Protein AF-0000000082833032 (afdb_homodimer)

pLDDT: mean 86.83, std 13.59, range [31.73, 98.38]

Radius of gyration: 41.13 Å; Cα contacts (8 Å, |Δi|>4): 1505; chains: 2; bounding box: 69×145×92 Å

InterPro domains:
  IPR003423 Outer membrane efflux protein [PF02321] (75-255)
  IPR003423 Outer membrane efflux protein [PF02321] (287-471)
  IPR010131 Multidrug resistance outer membrane protein MdtP/Nodulation protein T-like [PTHR30203] (16-472)
  IPR010131 Multidrug resistance outer membrane protein MdtP/Nodulation protein T-like [TIGR01845] (20-472)

Organism: NCBI:txid1287738

Foldseek 3Di:
DPPPPPPPDPVVVVVVVVVVVVVLVVQEADFDADDFDDDDDDFAFDLDDPQADLDDPVCLQPVVCLLVDVVLVVLLVLLLVAAVVLVVLVVVLVVLVVVLVVLLCLQDKDKDKDKDWDWDQDDCVPPPDHSDTFIKIKTWMKIKHWHCRNCLSVLLSQLSVLLSLLSVLVSLLVQLVLSLVLLLLLLQLLLLVVLLVLLVVLLVVLVVLLVLQVVCCVVVLHDPVSNVVSVVVSVVSVVVNVVSVVSNLVSQQVSQNSSNHGSCPCVVVSVDHDHRGDDDPHDNDDTLVVLCVQASNLVSLSSNLSSLSSVLSNLVSLQDKIKMKMKMWIFMDSDPVCRPPPVRTDIDIDIDIDHDPDDPCPSVVSSVVSVVVSVVSVVVSVVVSVVLSVLLNVLSVQLVVLVVVLVVLVVQLVVLVVQLVVLVVCSSVSNDHSVSNVVSSVSNSVSVSVNSVSVSSNSSSSSSNSSSSNGND/DPPPPPPPDPVVVVVVVVVVVVVLVVQEADFDADDFDDDDDDFAFDLDDPQADLDDPVCLQPVVCLLVDVVLVVLLVLLLVAAVVLVVLVVVLVVLVVVLVVLLCLQDKDKDWDKDWDWDQDDCVPPPDHSDIFIKIWTWMKIKHWHCSNCLSVLLSQLSVLLSLLSVLVSLLVSLVLSLVLLLLLLQLLLLVVLLVLLVVLLVVLVVLLVLQVVCVVVVLHDPVSNVVSVVVSVVSVVVNVVSVVSNLVSQQVSQNSSNHGSCPCVVVSVDHDHRGDDDPHDNDDTLVVLCVQASNLVSLSSNLSSLSSVLSSLVSLQDKIKMKMKMWAFMDSDPVCRPPPVRTDIDIDIDIDHDPDDPCVSVVSSVVSVVVSVVSVVVSVVVSVVLSVLQSVLSVQLVVLVVVLVVLVVQLVVLVVQLVVLSVCSSVSNDHCVSNVVSSVSNSVSVSVNSVSSSSNSSSSSSNSSSSNGND

Sequence (946 aa):
MHAPVPRTPPHLRQAMLASLLAALTGCTAVGPDYHPPVLDVPAHWIEADAAMSDGDHDGLRSWWRAFQDPLLDRLVDQALTHNQDLDIALARLRQARAERVQIASAAMPEISVGAAGEAVRGSKALGAQPGGQARTWRLGFDASWELDLFGGTRRAVEAADAGIQALAEDHRALQVSLVAELASDYAGLRAAQLRLAIAQDNIRTLAEAERLAEWAHRSGLGTLADVTQARAEREAAEALPPLLDADIARFSHAIGVLTGGFPGDWHADLATPAPVLRMPKDLPLSLPSDLIRQRPDLRADERRLAAATAQIGVAEAARFPSFRIPLGFGTTASVIHDLFSGASLAWSAAMQGSQSLFDAGRAKAGVTAAQANADAVRRVYERDVRAALRDVEDALTAWTSERQRQAALQKAAADSQQALQQATRLYARGLSAYLPVLLAQRSLNQARESLALSQLAQLQAGIALYKALGAGGMHAPVPRTPPHLRQAMLASLLAALTGCTAVGPDYHPPVLDVPAHWIEADAAMSDGDHDGLRSWWRAFQDPLLDRLVDQALTHNQDLDIALARLRQARAERVQIASAAMPEISVGAAGEAVRGSKALGAQPGGQARTWRLGFDASWELDLFGGTRRAVEAADAGIQALAEDHRALQVSLVAELASDYAGLRAAQLRLAIAQDNIRTLAEAERLAEWAHRSGLGTLADVTQARAEREAAEALPPLLDADIARFSHAIGVLTGGFPGDWHADLATPAPVLRMPKDLPLSLPSDLIRQRPDLRADERRLAAATAQIGVAEAARFPSFRIPLGFGTTASVIHDLFSGASLAWSAAMQGSQSLFDAGRAKAGVTAAQANADAVRRVYERDVRAALRDVEDALTAWTSERQRQAALQKAAADSQQALQQATRLYARGLSAYLPVLLAQRSLNQARESLALSQLAQLQAGIALYKALGAGG

Structure (mmCIF, N/CA/C/O backbone):
data_AF-0000000082833032-model_v1
#
loop_
_entity.id
_entity.type
_entity.pdbx_description
1 polymer 'Toluene efflux pump outer membrane protein TtgI'
#
loop_
_atom_site.group_PDB
_atom_site.id
_atom_site.type_symbol
_atom_site.label_atom_id
_atom_site.label_alt_id
_atom_site.label_comp_id
_atom_site.label_asym_id
_atom_site.label_entity_id
_atom_site.label_seq_id
_atom_site.pdbx_PDB_ins_code
_atom_site.Cartn_x
_atom_site.Cartn_y
_atom_site.Cartn_z
_atom_site.occupancy
_atom_site.B_iso_or_equiv
_atom_site.auth_seq_id
_atom_site.auth_comp_id
_atom_site.auth_asym_id
_atom_site.auth_atom_id
_atom_site.pdbx_PDB_model_num
ATOM 1 N N . MET A 1 1 ? 28.219 78.375 36.281 1 32.16 1 MET A N 1
ATOM 2 C CA . MET A 1 1 ? 28.672 78.375 34.906 1 32.16 1 MET A CA 1
ATOM 3 C C . MET A 1 1 ? 28.422 77 34.25 1 32.16 1 MET A C 1
ATOM 5 O O . MET A 1 1 ? 29.031 76 34.656 1 32.16 1 MET A O 1
ATOM 9 N N . HIS A 1 2 ? 27.125 76.688 34 1 38.41 2 HIS A N 1
ATOM 10 C CA . HIS A 1 2 ? 26.516 75.5 33.5 1 38.41 2 HIS A CA 1
ATOM 11 C C . HIS A 1 2 ? 27.016 75.125 32.094 1 38.41 2 HIS A C 1
ATOM 13 O O . HIS A 1 2 ? 26.953 75.938 31.188 1 38.41 2 HIS A O 1
ATOM 19 N N . ALA A 1 3 ? 28.094 74.312 32.031 1 52.25 3 ALA A N 1
ATOM 20 C CA . ALA A 1 3 ? 28.734 73.875 30.797 1 52.25 3 ALA A CA 1
ATOM 21 C C . ALA A 1 3 ? 27.703 73.312 29.828 1 52.25 3 ALA A C 1
ATOM 23 O O . ALA A 1 3 ? 26.906 72.438 30.203 1 52.25 3 ALA A O 1
ATOM 24 N N . PRO A 1 4 ? 27.375 74.062 28.734 1 44.88 4 PRO A N 1
ATOM 25 C CA . PRO A 1 4 ? 26.391 73.625 27.734 1 44.88 4 PRO A CA 1
ATOM 26 C C . PRO A 1 4 ? 26.75 72.312 27.109 1 44.88 4 PRO A C 1
ATOM 28 O O . PRO A 1 4 ? 27.938 72 26.953 1 44.88 4 PRO A O 1
ATOM 31 N N . VAL A 1 5 ? 26.047 71.188 27.469 1 52.91 5 VAL A N 1
ATOM 32 C CA . VAL A 1 5 ? 26.188 69.875 26.844 1 52.91 5 VAL A CA 1
ATOM 33 C C . VAL A 1 5 ? 26.219 70 25.328 1 52.91 5 VAL A C 1
ATOM 35 O O . VAL A 1 5 ? 25.344 70.688 24.734 1 52.91 5 VAL A O 1
ATOM 38 N N . PRO A 1 6 ? 27.422 69.938 24.688 1 47.84 6 PRO A N 1
ATOM 39 C CA . PRO A 1 6 ? 27.547 70.125 23.234 1 47.84 6 PRO A CA 1
ATOM 40 C C . PRO A 1 6 ? 26.516 69.312 22.453 1 47.84 6 PRO A C 1
ATOM 42 O O . PRO A 1 6 ? 26.156 68.188 22.828 1 47.84 6 PRO A O 1
ATOM 45 N N . ARG A 1 7 ? 25.438 70 21.797 1 53.81 7 ARG A N 1
ATOM 46 C CA . ARG A 1 7 ? 24.438 69.438 20.859 1 53.81 7 ARG A CA 1
ATOM 47 C C . ARG A 1 7 ? 25.125 68.688 19.734 1 53.81 7 ARG A C 1
ATOM 49 O O . ARG A 1 7 ? 25.938 69.25 19 1 53.81 7 ARG A O 1
ATOM 56 N N . THR A 1 8 ? 25.5 67.5 19.984 1 59.16 8 THR A N 1
ATOM 57 C CA . THR A 1 8 ? 25.969 66.75 18.828 1 59.16 8 THR A CA 1
ATOM 58 C C . THR A 1 8 ? 25.172 67.125 17.578 1 59.16 8 THR A C 1
ATOM 60 O O . THR A 1 8 ? 23.938 67.188 17.625 1 59.16 8 THR A O 1
ATOM 63 N N . PRO A 1 9 ? 25.734 67.688 16.578 1 59.19 9 PRO A N 1
ATOM 64 C CA . PRO A 1 9 ? 25.062 68.188 15.375 1 59.19 9 PRO A CA 1
ATOM 65 C C . PRO A 1 9 ? 24.125 67.188 14.758 1 59.19 9 PRO A C 1
ATOM 67 O O . PRO A 1 9 ? 24.344 66 14.891 1 59.19 9 PRO A O 1
ATOM 70 N N . PRO A 1 10 ? 22.875 67.562 14.445 1 63.97 10 PRO A N 1
ATOM 71 C CA . PRO A 1 10 ? 21.828 66.688 13.875 1 63.97 10 PRO A CA 1
ATOM 72 C C . PRO A 1 10 ? 22.359 65.812 12.766 1 63.97 10 PRO A C 1
ATOM 74 O O . PRO A 1 10 ? 21.859 64.688 12.594 1 63.97 10 PRO A O 1
ATOM 77 N N . HIS A 1 11 ? 23.406 66.25 12.102 1 66.38 11 HIS A N 1
ATOM 78 C CA . HIS A 1 11 ? 23.891 65.438 10.977 1 66.38 11 HIS A CA 1
ATOM 79 C C . HIS A 1 11 ? 24.609 64.188 11.453 1 66.38 11 HIS A C 1
ATOM 81 O O . HIS A 1 11 ? 24.562 63.156 10.781 1 66.38 11 HIS A O 1
ATOM 87 N N . LEU A 1 12 ? 25.266 64.312 12.57 1 61.09 12 LEU A N 1
ATOM 88 C CA . LEU A 1 12 ? 25.984 63.125 13.086 1 61.09 12 LEU A CA 1
ATOM 89 C C . LEU A 1 12 ? 25 62.062 13.617 1 61.09 12 LEU A C 1
ATOM 91 O O . LEU A 1 12 ? 25.219 60.875 13.469 1 61.09 12 LEU A O 1
ATOM 95 N N . ARG A 1 13 ? 23.828 62.5 14.211 1 62.03 13 ARG A N 1
ATOM 96 C CA . ARG A 1 13 ? 22.797 61.594 14.68 1 62.03 13 ARG A CA 1
ATOM 97 C C . ARG A 1 13 ? 22.156 60.844 13.516 1 62.03 13 ARG A C 1
ATOM 99 O O . ARG A 1 13 ? 21.891 59.656 13.617 1 62.03 13 ARG A O 1
ATOM 106 N N . GLN A 1 14 ? 22.031 61.656 12.469 1 64.25 14 GLN A N 1
ATOM 107 C CA . GLN A 1 14 ? 21.453 61 11.289 1 64.25 14 GLN A CA 1
ATOM 108 C C . GLN A 1 14 ? 22.438 60 10.672 1 64.25 14 GLN A C 1
ATOM 110 O O . GLN A 1 14 ? 22.047 58.938 10.219 1 64.25 14 GLN A O 1
ATOM 115 N N . ALA A 1 15 ? 23.719 60.375 10.711 1 65.38 15 ALA A N 1
ATOM 116 C CA . ALA A 1 15 ? 24.766 59.531 10.164 1 65.38 15 ALA A CA 1
ATOM 117 C C . ALA A 1 15 ? 24.938 58.281 11.016 1 65.38 15 ALA A C 1
ATOM 119 O O . ALA A 1 15 ? 25.141 57.188 10.484 1 65.38 15 ALA A O 1
ATOM 120 N N . MET A 1 16 ? 24.812 58.375 12.312 1 59.56 16 MET A N 1
ATOM 121 C CA . MET A 1 16 ? 24.922 57.188 13.188 1 59.56 16 MET A CA 1
ATOM 122 C C . MET A 1 16 ? 23.734 56.25 13.008 1 59.56 16 MET A C 1
ATOM 124 O O . MET A 1 16 ? 23.891 55.031 13.016 1 59.56 16 MET A O 1
ATOM 128 N N . LEU A 1 17 ? 22.562 56.875 12.859 1 59.41 17 LEU A N 1
ATOM 129 C CA . LEU A 1 17 ? 21.391 56.031 12.578 1 59.41 17 LEU A CA 1
ATOM 130 C C . LEU A 1 17 ? 21.531 55.344 11.242 1 59.41 17 LEU A C 1
ATOM 132 O O . LEU A 1 17 ? 21.188 54.156 11.125 1 59.41 17 LEU A O 1
ATOM 136 N N . ALA A 1 18 ? 22.016 56.062 10.234 1 59.69 18 ALA A N 1
ATOM 137 C CA . ALA A 1 18 ? 22.234 55.469 8.914 1 59.69 18 ALA A CA 1
ATOM 138 C C . ALA A 1 18 ? 23.312 54.375 8.969 1 59.69 18 ALA A C 1
ATOM 140 O O . ALA A 1 18 ? 23.188 53.344 8.305 1 59.69 18 ALA A O 1
ATOM 141 N N . SER A 1 19 ? 24.391 54.625 9.703 1 59.09 19 SER A N 1
ATOM 142 C CA . SER A 1 19 ? 25.438 53.625 9.844 1 59.09 19 SER A CA 1
ATOM 143 C C . SER A 1 19 ? 24.922 52.375 10.562 1 59.09 19 SER A C 1
ATOM 145 O O . SER A 1 19 ? 25.328 51.25 10.242 1 59.09 19 SER A O 1
ATOM 147 N N . LEU A 1 20 ? 24.094 52.562 11.547 1 54.75 20 LEU A N 1
ATOM 148 C CA . LEU A 1 20 ? 23.5 51.406 12.25 1 54.75 20 LEU A CA 1
ATOM 149 C C . LEU A 1 20 ? 22.609 50.594 11.312 1 54.75 20 LEU A C 1
ATOM 151 O O . LEU A 1 20 ? 22.609 49.375 11.352 1 54.75 20 LEU A O 1
ATOM 155 N N . LEU A 1 21 ? 21.922 51.375 10.508 1 55.09 21 LEU A N 1
ATOM 156 C CA . LEU A 1 21 ? 21.062 50.688 9.547 1 55.09 21 LEU A CA 1
ATOM 157 C C . LEU A 1 21 ? 21.891 49.938 8.5 1 55.09 21 LEU A C 1
ATOM 159 O O . LEU A 1 21 ? 21.516 48.875 8.047 1 55.09 21 LEU A O 1
ATOM 163 N N . ALA A 1 22 ? 22.969 50.562 8.031 1 55.31 22 ALA A N 1
ATOM 164 C CA . ALA A 1 22 ? 23.828 49.938 7.043 1 55.31 22 ALA A CA 1
ATOM 165 C C . ALA A 1 22 ? 24.5 48.688 7.621 1 55.31 22 ALA A C 1
ATOM 167 O O . ALA A 1 22 ? 24.766 47.719 6.902 1 55.31 22 ALA A O 1
ATOM 168 N N . ALA A 1 23 ? 24.922 48.75 8.82 1 53.44 23 ALA A N 1
ATOM 169 C CA . ALA A 1 23 ? 25.531 47.594 9.461 1 53.44 23 ALA A CA 1
ATOM 170 C C . ALA A 1 23 ? 24.547 46.438 9.523 1 53.44 23 ALA A C 1
ATOM 172 O O . ALA A 1 23 ? 24.953 45.25 9.602 1 53.44 23 ALA A O 1
ATOM 173 N N . LEU A 1 24 ? 23.328 46.812 9.477 1 50.84 24 LEU A N 1
ATOM 174 C CA . LEU A 1 24 ? 22.297 45.781 9.539 1 50.84 24 LEU A CA 1
ATOM 175 C C . LEU A 1 24 ? 22.219 45 8.219 1 50.84 24 LEU A C 1
ATOM 177 O O . LEU A 1 24 ? 21.641 43.906 8.164 1 50.84 24 LEU A O 1
ATOM 181 N N . THR A 1 25 ? 22.547 45.719 7.172 1 50.12 25 THR A N 1
ATOM 182 C CA . THR A 1 25 ? 22.406 45.062 5.879 1 50.12 25 THR A CA 1
ATOM 183 C C . THR A 1 25 ? 23.438 43.938 5.73 1 50.12 25 THR A C 1
ATOM 185 O O . THR A 1 25 ? 23.312 43.094 4.848 1 50.12 25 THR A O 1
ATOM 188 N N . GLY A 1 26 ? 24.547 44.094 6.422 1 52.06 26 GLY A N 1
ATOM 189 C CA . GLY A 1 26 ? 25.562 43.062 6.258 1 52.06 26 GLY A CA 1
ATOM 190 C C . GLY A 1 26 ? 25.234 41.781 6.992 1 52.06 26 GLY A C 1
ATOM 191 O O . GLY A 1 26 ? 26.141 41.062 7.434 1 52.06 26 GLY A O 1
ATOM 192 N N . CYS A 1 27 ? 24.047 41.562 7.461 1 58.38 27 CYS A N 1
ATOM 193 C CA . CYS A 1 27 ? 23.719 40.531 8.414 1 58.38 27 CYS A CA 1
ATOM 194 C C . CYS A 1 27 ? 23.703 39.156 7.742 1 58.38 27 CYS A C 1
ATOM 196 O O . CYS A 1 27 ? 22.844 38.875 6.891 1 58.38 27 CYS A O 1
ATOM 198 N N . THR A 1 28 ? 24.844 38.531 7.664 1 73.81 28 THR A N 1
ATOM 199 C CA . THR A 1 28 ? 25.016 37.156 7.211 1 73.81 28 THR A CA 1
ATOM 200 C C . THR A 1 28 ? 24.156 36.219 8.047 1 73.81 28 THR A C 1
ATOM 202 O O . THR A 1 28 ? 24.016 36.406 9.258 1 73.81 28 THR A O 1
ATOM 205 N N . ALA A 1 29 ? 23.312 35.375 7.336 1 84.06 29 ALA A N 1
ATOM 206 C CA . ALA A 1 29 ? 22.5 34.375 8.023 1 84.06 29 ALA A CA 1
ATOM 207 C C . ALA A 1 29 ? 23.375 33.344 8.742 1 84.06 29 ALA A C 1
ATOM 209 O O . ALA A 1 29 ? 24.344 32.844 8.164 1 84.06 29 ALA A O 1
ATOM 210 N N . VAL A 1 30 ? 23.156 33.062 9.953 1 87.31 30 VAL A N 1
ATOM 211 C CA . VAL A 1 30 ? 23.906 32.094 10.734 1 87.31 30 VAL A CA 1
ATOM 212 C C . VAL A 1 30 ? 23.562 30.672 10.273 1 87.31 30 VAL A C 1
ATOM 214 O O . VAL A 1 30 ? 22.609 30.484 9.508 1 87.31 30 VAL A O 1
ATOM 217 N N . GLY A 1 31 ? 24.422 29.719 10.719 1 88.12 31 GLY A N 1
ATOM 218 C CA . GLY A 1 31 ? 24.219 28.328 10.328 1 88.12 31 GLY A CA 1
ATOM 219 C C . GLY A 1 31 ? 25.016 27.938 9.086 1 88.12 31 GLY A C 1
ATOM 220 O O . GLY A 1 31 ? 25.547 28.797 8.391 1 88.12 31 GLY A O 1
ATOM 221 N N . PRO A 1 32 ? 25.047 26.719 8.805 1 91.25 32 PRO A N 1
ATOM 222 C CA . PRO A 1 32 ? 25.875 26.25 7.684 1 91.25 32 PRO A CA 1
ATOM 223 C C . PRO A 1 32 ? 25.188 26.422 6.336 1 91.25 32 PRO A C 1
ATOM 225 O O . PRO A 1 32 ? 23.969 26.266 6.234 1 91.25 32 PRO A O 1
ATOM 228 N N . ASP A 1 33 ? 25.969 26.812 5.316 1 91.81 33 ASP A N 1
ATOM 229 C CA . ASP A 1 33 ? 25.5 26.734 3.936 1 91.81 33 ASP A CA 1
ATOM 230 C C . ASP A 1 33 ? 25.547 25.281 3.428 1 91.81 33 ASP A C 1
ATOM 232 O O . ASP A 1 33 ? 26.469 24.547 3.74 1 91.81 33 ASP A O 1
ATOM 236 N N . TYR A 1 34 ? 24.609 24.922 2.703 1 93.56 34 TYR A N 1
ATOM 237 C CA . TYR A 1 34 ? 24.5 23.547 2.25 1 93.56 34 TYR A CA 1
ATOM 238 C C . TYR A 1 34 ? 25.453 23.281 1.09 1 93.56 34 TYR A C 1
ATOM 240 O O . TYR A 1 34 ? 25.562 24.094 0.167 1 93.56 34 TYR A O 1
ATOM 248 N N . HIS A 1 35 ? 26.141 22.141 1.107 1 92.31 35 HIS A N 1
ATOM 249 C CA . HIS A 1 35 ? 26.922 21.578 0.022 1 92.31 35 HIS A CA 1
ATOM 250 C C . HIS A 1 35 ? 26.562 20.125 -0.224 1 92.31 35 HIS A C 1
ATOM 252 O O . HIS A 1 35 ? 26.531 19.312 0.71 1 92.31 35 HIS A O 1
ATOM 258 N N . PRO A 1 36 ? 26.297 19.812 -1.468 1 90.69 36 PRO A N 1
ATOM 259 C CA . PRO A 1 36 ? 25.969 18.406 -1.744 1 90.69 36 PRO A CA 1
ATOM 260 C C . PRO A 1 36 ? 27.094 17.453 -1.364 1 90.69 36 PRO A C 1
ATOM 262 O O . PRO A 1 36 ? 28.266 17.75 -1.592 1 90.69 36 PRO A O 1
ATOM 265 N N . PRO A 1 37 ? 26.719 16.406 -0.765 1 89.5 37 PRO A N 1
ATOM 266 C CA . PRO A 1 37 ? 27.75 15.453 -0.376 1 89.5 37 PRO A CA 1
ATOM 267 C C . PRO A 1 37 ? 28.391 14.75 -1.573 1 89.5 37 PRO A C 1
ATOM 269 O O . PRO A 1 37 ? 27.719 14.484 -2.568 1 89.5 37 PRO A O 1
ATOM 272 N N . VAL A 1 38 ? 29.656 14.461 -1.418 1 85.94 38 VAL A N 1
ATOM 273 C CA . VAL A 1 38 ? 30.391 13.672 -2.406 1 85.94 38 VAL A CA 1
ATOM 274 C C . VAL A 1 38 ? 30.547 12.242 -1.898 1 85.94 38 VAL A C 1
ATOM 276 O O . VAL A 1 38 ? 31.109 12.023 -0.817 1 85.94 38 VAL A O 1
ATOM 279 N N . LEU A 1 39 ? 29.969 11.328 -2.654 1 88.56 39 LEU A N 1
ATOM 280 C CA . LEU A 1 39 ? 30.062 9.93 -2.254 1 88.56 39 LEU A CA 1
ATOM 281 C C . LEU A 1 39 ? 31.047 9.18 -3.143 1 88.56 39 LEU A C 1
ATOM 283 O O . LEU A 1 39 ? 31.109 9.422 -4.352 1 88.56 39 LEU A O 1
ATOM 287 N N . ASP A 1 40 ? 31.812 8.312 -2.578 1 87.38 40 ASP A N 1
ATOM 288 C CA . ASP A 1 40 ? 32.719 7.438 -3.309 1 87.38 40 ASP A CA 1
ATOM 289 C C . ASP A 1 40 ? 32 6.18 -3.795 1 87.38 40 ASP A C 1
ATOM 291 O O . ASP A 1 40 ? 31.875 5.211 -3.047 1 87.38 40 ASP A O 1
ATOM 295 N N . VAL A 1 41 ? 31.594 6.266 -5.016 1 88.88 41 VAL A N 1
ATOM 296 C CA . VAL A 1 41 ? 30.875 5.133 -5.594 1 88.88 41 VAL A CA 1
ATOM 297 C C . VAL A 1 41 ? 31.797 4.367 -6.539 1 88.88 41 VAL A C 1
ATOM 299 O O . VAL A 1 41 ? 32.781 4.914 -7.023 1 88.88 41 VAL A O 1
ATOM 302 N N . PRO A 1 42 ? 31.5 3.014 -6.777 1 87.94 42 PRO A N 1
ATOM 303 C CA . PRO A 1 42 ? 32.312 2.232 -7.703 1 87.94 42 PRO A CA 1
ATOM 304 C C . PRO A 1 42 ? 32.375 2.832 -9.109 1 87.94 42 PRO A C 1
ATOM 306 O O . PRO A 1 42 ? 31.391 3.438 -9.555 1 87.94 42 PRO A O 1
ATOM 309 N N . ALA A 1 43 ? 33.469 2.689 -9.82 1 83 43 ALA A N 1
ATOM 310 C CA . ALA A 1 43 ? 33.656 3.289 -11.133 1 83 43 ALA A CA 1
ATOM 311 C C . ALA A 1 43 ? 32.906 2.527 -12.211 1 83 43 ALA A C 1
ATOM 313 O O . ALA A 1 43 ? 32.531 3.1 -13.242 1 83 43 ALA A O 1
ATOM 314 N N . HIS A 1 44 ? 32.719 1.205 -11.992 1 83.62 44 HIS A N 1
ATOM 315 C CA . HIS A 1 44 ? 32.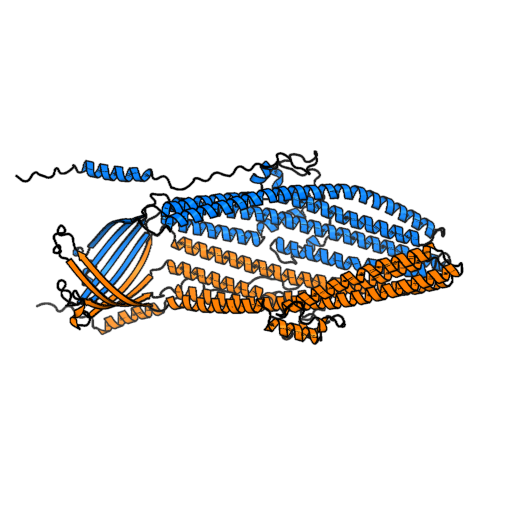094 0.38 -13.008 1 83.62 44 HIS A CA 1
ATOM 316 C C . HIS A 1 44 ? 31.062 -0.571 -12.383 1 83.62 44 HIS A C 1
ATOM 318 O O . HIS A 1 44 ? 31.125 -0.85 -11.18 1 83.62 44 HIS A O 1
ATOM 324 N N . TRP A 1 45 ? 30.188 -1.05 -13.219 1 86.75 45 TRP A N 1
ATOM 325 C CA . TRP A 1 45 ? 29.219 -2.057 -12.789 1 86.75 45 TRP A CA 1
ATOM 326 C C . TRP A 1 45 ? 29.859 -3.439 -12.742 1 86.75 45 TRP A C 1
ATOM 328 O O . TRP A 1 45 ? 30.688 -3.775 -13.586 1 86.75 45 TRP A O 1
ATOM 338 N N . ILE A 1 46 ? 29.375 -4.281 -11.812 1 82.62 46 ILE A N 1
ATOM 339 C CA . ILE A 1 46 ? 29.938 -5.617 -11.641 1 82.62 46 ILE A CA 1
ATOM 340 C C . ILE A 1 46 ? 29.359 -6.559 -12.695 1 82.62 46 ILE A C 1
ATOM 342 O O . ILE A 1 46 ? 30.094 -7.344 -13.297 1 82.62 46 ILE A O 1
ATOM 346 N N . GLU A 1 47 ? 28.062 -6.387 -12.859 1 79.44 47 GLU A N 1
ATOM 347 C CA . GLU A 1 47 ? 27.359 -7.387 -13.656 1 79.44 47 GLU A CA 1
ATOM 348 C C . GLU A 1 47 ? 27.156 -6.906 -15.094 1 79.44 47 GLU A C 1
ATOM 350 O O . GLU A 1 47 ? 26.438 -7.535 -15.867 1 79.44 47 GLU A O 1
ATOM 355 N N . ALA A 1 48 ? 27.75 -5.75 -15.453 1 73.75 48 ALA A N 1
ATOM 356 C CA . ALA A 1 48 ? 27.562 -5.238 -16.812 1 73.75 48 ALA A CA 1
ATOM 357 C C . ALA A 1 48 ? 28.453 -5.992 -17.797 1 73.75 48 ALA A C 1
ATOM 359 O O . ALA A 1 48 ? 29.625 -6.262 -17.516 1 73.75 48 ALA A O 1
ATOM 360 N N . ASP A 1 49 ? 27.688 -6.539 -18.656 1 64.25 49 ASP A N 1
ATOM 361 C CA . ASP A 1 49 ? 28.469 -7.129 -19.75 1 64.25 49 ASP A CA 1
ATOM 362 C C . ASP A 1 49 ? 28.984 -6.055 -20.703 1 64.25 49 ASP A C 1
ATOM 364 O O . ASP A 1 49 ? 28.406 -4.973 -20.797 1 64.25 49 ASP A O 1
ATOM 368 N N . ALA A 1 50 ? 30.203 -6.184 -21.344 1 51.12 50 ALA A N 1
ATOM 369 C CA . ALA A 1 50 ? 30.859 -5.277 -22.281 1 51.12 50 ALA A CA 1
ATOM 370 C C . ALA A 1 50 ? 29.859 -4.75 -23.312 1 51.12 50 ALA A C 1
ATOM 372 O O . ALA A 1 50 ? 30.078 -3.688 -23.906 1 51.12 50 ALA A O 1
ATOM 373 N N . ALA A 1 51 ? 28.797 -5.348 -23.547 1 47.62 51 ALA A N 1
ATOM 374 C CA . ALA A 1 51 ? 27.891 -4.996 -24.641 1 47.62 51 ALA A CA 1
ATOM 375 C C . ALA A 1 51 ? 26.953 -3.871 -24.219 1 47.62 51 ALA A C 1
ATOM 377 O O . ALA A 1 51 ? 26.156 -3.381 -25.047 1 47.62 51 ALA A O 1
ATOM 378 N N . MET A 1 52 ? 26.969 -3.561 -23.031 1 56.69 52 MET A N 1
ATOM 379 C CA . MET A 1 52 ? 25.984 -2.541 -22.703 1 56.69 52 MET A CA 1
ATOM 380 C C . MET A 1 52 ? 26.531 -1.144 -22.969 1 56.69 52 MET A C 1
ATOM 382 O O . MET A 1 52 ? 27.688 -0.857 -22.656 1 56.69 52 MET A O 1
ATOM 386 N N . SER A 1 53 ? 25.984 -0.456 -24.125 1 54.62 53 SER A N 1
ATOM 387 C CA . SER A 1 53 ? 26.453 0.807 -24.672 1 54.62 53 SER A CA 1
ATOM 388 C C . SER A 1 53 ? 26.062 1.984 -23.797 1 54.62 53 SER A C 1
ATOM 390 O O . SER A 1 53 ? 25.062 1.92 -23.078 1 54.62 53 SER A O 1
ATOM 392 N N . ASP A 1 54 ? 26.969 2.771 -23.703 1 53.47 54 ASP A N 1
ATOM 393 C CA . ASP A 1 54 ? 26.719 4.09 -23.125 1 53.47 54 ASP A CA 1
ATOM 394 C C . ASP A 1 54 ? 25.609 4.82 -23.891 1 53.47 54 ASP A C 1
ATOM 396 O O . ASP A 1 54 ? 25.859 5.457 -24.906 1 53.47 54 ASP A O 1
ATOM 400 N N . GLY A 1 55 ? 24.516 4.27 -24.016 1 52.38 55 GLY A N 1
ATOM 401 C CA . GLY A 1 55 ? 23.484 4.758 -24.906 1 52.38 55 GLY A CA 1
ATOM 402 C C . GLY A 1 55 ? 23 6.152 -24.547 1 52.38 55 GLY A C 1
ATOM 403 O O . GLY A 1 55 ? 23.422 6.727 -23.547 1 52.38 55 GLY A O 1
ATOM 404 N N . ASP A 1 56 ? 22.297 6.766 -25.5 1 53.28 56 ASP A N 1
ATOM 405 C CA . ASP A 1 56 ? 21.734 8.117 -25.531 1 53.28 56 ASP A CA 1
ATOM 406 C C . ASP A 1 56 ? 20.812 8.367 -24.344 1 53.28 56 ASP A C 1
ATOM 408 O O . ASP A 1 56 ? 19.828 7.648 -24.156 1 53.28 56 ASP A O 1
ATOM 412 N N . HIS A 1 57 ? 21.266 9.102 -23.406 1 56.88 57 HIS A N 1
ATOM 413 C CA . HIS A 1 57 ? 20.562 9.57 -22.219 1 56.88 57 HIS A CA 1
ATOM 414 C C . HIS A 1 57 ? 19.203 10.164 -22.562 1 56.88 57 HIS A C 1
ATOM 416 O O . HIS A 1 57 ? 18.297 10.156 -21.75 1 56.88 57 HIS A O 1
ATOM 422 N N . ASP A 1 58 ? 19.172 10.719 -23.875 1 55.75 58 ASP A N 1
ATOM 423 C CA . ASP A 1 58 ? 17.938 11.414 -24.234 1 55.75 58 ASP A CA 1
ATOM 424 C C . ASP A 1 58 ? 16.781 10.43 -24.391 1 55.75 58 ASP A C 1
ATOM 426 O O . ASP A 1 58 ? 15.633 10.766 -24.109 1 55.75 58 ASP A O 1
ATOM 430 N N . GLY A 1 59 ? 17.188 9.188 -24.641 1 61.34 59 GLY A N 1
ATOM 431 C CA . GLY A 1 59 ? 16.156 8.195 -24.906 1 61.34 59 GLY A CA 1
ATOM 432 C C . GLY A 1 59 ? 15.594 7.574 -23.641 1 61.34 59 GLY A C 1
ATOM 433 O O . GLY A 1 59 ? 14.586 6.855 -23.703 1 61.34 59 GLY A O 1
ATOM 434 N N . LEU A 1 60 ? 16.078 7.98 -22.547 1 75.56 60 LEU A N 1
ATOM 435 C CA . LEU A 1 60 ? 15.68 7.352 -21.281 1 75.56 60 LEU A CA 1
ATOM 436 C C . LEU A 1 60 ? 14.359 7.918 -20.797 1 75.56 60 LEU A C 1
ATOM 438 O O . LEU A 1 60 ? 13.633 7.254 -20.047 1 75.56 60 LEU A O 1
ATOM 442 N N . ARG A 1 61 ? 13.969 8.984 -21.375 1 81 61 ARG A N 1
ATOM 443 C CA . ARG A 1 61 ? 12.75 9.625 -20.891 1 81 61 ARG A CA 1
ATOM 444 C C . ARG A 1 61 ? 11.508 8.898 -21.391 1 81 61 ARG A C 1
ATOM 446 O O . ARG A 1 61 ? 10.492 8.844 -20.703 1 81 61 ARG A O 1
ATOM 453 N N . SER A 1 62 ? 11.68 8.367 -22.578 1 88.12 62 SER A N 1
ATOM 454 C CA . SER A 1 62 ? 10.555 7.637 -23.156 1 88.12 62 SER A CA 1
ATOM 455 C C . SER A 1 62 ? 10.969 6.227 -23.578 1 88.12 62 SER A C 1
ATOM 457 O O . SER A 1 62 ? 10.664 5.789 -24.688 1 88.12 62 SER A O 1
ATOM 459 N N . TRP A 1 63 ? 11.633 5.504 -22.703 1 89.62 63 TRP A N 1
ATOM 460 C CA . TRP A 1 63 ? 12.25 4.207 -22.984 1 89.62 63 TRP A CA 1
ATOM 461 C C . TRP A 1 63 ? 11.203 3.197 -23.438 1 89.62 63 TRP A C 1
ATOM 463 O O . TRP A 1 63 ? 11.516 2.279 -24.203 1 89.62 63 TRP A O 1
ATOM 473 N N . TRP A 1 64 ? 9.93 3.348 -23.031 1 92.25 64 TRP A N 1
ATOM 474 C CA . TRP A 1 64 ? 8.883 2.389 -23.375 1 92.25 64 TRP A CA 1
ATOM 475 C C . TRP A 1 64 ? 8.586 2.416 -24.875 1 92.25 64 TRP A C 1
ATOM 477 O O . TRP A 1 64 ? 8.039 1.456 -25.422 1 92.25 64 TRP A O 1
ATOM 487 N N . ARG A 1 65 ? 8.945 3.449 -25.5 1 90.88 65 ARG A N 1
ATOM 488 C CA . ARG A 1 65 ? 8.727 3.574 -26.938 1 90.88 65 ARG A CA 1
ATOM 489 C C . ARG A 1 65 ? 9.656 2.646 -27.719 1 90.88 65 ARG A C 1
ATOM 491 O O . ARG A 1 65 ? 9.398 2.334 -28.891 1 90.88 65 ARG A O 1
ATOM 498 N N . ALA A 1 66 ? 10.719 2.223 -27.094 1 87.31 66 ALA A N 1
ATOM 499 C CA . ALA A 1 66 ? 11.672 1.315 -27.734 1 87.31 66 ALA A CA 1
ATOM 500 C C . ALA A 1 66 ? 11.031 -0.041 -28.016 1 87.31 66 ALA A C 1
ATOM 502 O O . ALA A 1 66 ? 11.516 -0.8 -28.859 1 87.31 66 ALA A O 1
ATOM 503 N N . PHE A 1 67 ? 9.922 -0.352 -27.359 1 91.69 67 PHE A N 1
ATOM 504 C CA . PHE A 1 67 ? 9.227 -1.612 -27.578 1 91.69 67 PHE A CA 1
ATOM 505 C C . PHE A 1 67 ? 8.414 -1.562 -28.875 1 91.69 67 PHE A C 1
ATOM 507 O O . PHE A 1 67 ? 7.973 -2.598 -29.375 1 91.69 67 PHE A O 1
ATOM 514 N N . GLN A 1 68 ? 8.148 -0.403 -29.391 1 91.56 68 GLN A N 1
ATOM 515 C CA . GLN A 1 68 ? 7.414 -0.192 -30.641 1 91.56 68 GLN A CA 1
ATOM 516 C C . GLN A 1 68 ? 6.02 -0.81 -30.562 1 91.56 68 GLN A C 1
ATOM 518 O O . GLN A 1 68 ? 5.602 -1.521 -31.484 1 91.56 68 GLN A O 1
ATOM 523 N N . ASP A 1 69 ? 5.371 -0.596 -29.531 1 95.56 69 ASP A N 1
ATOM 524 C CA . ASP A 1 69 ? 4 -1.038 -29.312 1 95.56 69 ASP A CA 1
ATOM 525 C C . ASP A 1 69 ? 3.064 0.152 -29.109 1 95.56 69 ASP A C 1
ATOM 527 O O . ASP A 1 69 ? 3.066 0.776 -28.047 1 95.56 69 ASP A O 1
ATOM 531 N N . PRO A 1 70 ? 2.201 0.438 -30.062 1 95.62 70 PRO A N 1
ATOM 532 C CA . PRO A 1 70 ? 1.362 1.639 -30.016 1 95.62 70 PRO A CA 1
ATOM 533 C C . PRO A 1 70 ? 0.372 1.615 -28.859 1 95.62 70 PRO A C 1
ATOM 535 O O . PRO A 1 70 ? 0.051 2.664 -28.297 1 95.62 70 PRO A O 1
ATOM 538 N N . LEU A 1 71 ? -0.131 0.473 -28.562 1 97.19 71 LEU A N 1
ATOM 539 C CA . LEU A 1 71 ? -1.071 0.419 -27.453 1 97.19 71 LEU A CA 1
ATOM 540 C C . LEU A 1 71 ? -0.374 0.744 -26.125 1 97.19 71 LEU A C 1
ATOM 542 O O . LEU A 1 71 ? -0.911 1.486 -25.312 1 97.19 71 LEU A O 1
ATOM 546 N N . LEU A 1 72 ? 0.815 0.173 -25.922 1 97.25 72 LEU A N 1
ATOM 547 C CA . LEU A 1 72 ? 1.578 0.503 -24.719 1 97.25 72 LEU A CA 1
ATOM 548 C C . LEU A 1 72 ? 1.855 2.002 -24.641 1 97.25 72 LEU A C 1
ATOM 550 O O . LEU A 1 72 ? 1.731 2.609 -23.578 1 97.25 72 LEU A O 1
ATOM 554 N N . ASP A 1 73 ? 2.17 2.623 -25.766 1 96.94 73 ASP A N 1
ATOM 555 C CA . ASP A 1 73 ? 2.424 4.059 -25.812 1 96.94 73 ASP A CA 1
ATOM 556 C C . ASP A 1 73 ? 1.198 4.844 -25.344 1 96.94 73 ASP A C 1
ATOM 558 O O . ASP A 1 73 ? 1.316 5.773 -24.547 1 96.94 73 ASP A O 1
ATOM 562 N N . ARG A 1 74 ? 0.067 4.473 -25.844 1 97.31 74 ARG A N 1
ATOM 563 C CA . ARG A 1 74 ? -1.176 5.148 -25.484 1 97.31 74 ARG A CA 1
ATOM 564 C C . ARG A 1 74 ? -1.484 4.973 -24 1 97.31 74 ARG A C 1
ATOM 566 O O . ARG A 1 74 ? -1.912 5.914 -23.328 1 97.31 74 ARG A O 1
ATOM 573 N N . LEU A 1 75 ? -1.267 3.775 -23.469 1 98.19 75 LEU A N 1
ATOM 574 C CA . LEU A 1 75 ? -1.525 3.494 -22.062 1 98.19 75 LEU A CA 1
ATOM 575 C C . LEU A 1 75 ? -0.616 4.328 -21.172 1 98.19 75 LEU A C 1
ATOM 577 O O . LEU A 1 75 ? -1.066 4.879 -20.156 1 98.19 75 LEU A O 1
ATOM 581 N N . VAL A 1 76 ? 0.651 4.414 -21.531 1 97.81 76 VAL A N 1
ATOM 582 C CA . VAL A 1 76 ? 1.599 5.18 -20.734 1 97.81 76 VAL A CA 1
ATOM 583 C C . VAL A 1 76 ? 1.213 6.656 -20.75 1 97.81 76 VAL A C 1
ATOM 585 O O . VAL A 1 76 ? 1.205 7.312 -19.703 1 97.81 76 VAL A O 1
ATOM 588 N N . ASP A 1 77 ? 0.8 7.223 -21.891 1 96.94 77 ASP A N 1
ATOM 589 C CA . ASP A 1 77 ? 0.375 8.617 -21.984 1 96.94 77 ASP A CA 1
ATOM 590 C C . ASP A 1 77 ? -0.845 8.883 -21.109 1 96.94 77 ASP A C 1
ATOM 592 O O . ASP A 1 77 ? -0.885 9.875 -20.375 1 96.94 77 ASP A O 1
ATOM 596 N N . GLN A 1 78 ? -1.735 7.949 -21.188 1 97.25 78 GLN A N 1
ATOM 597 C CA . GLN A 1 78 ? -2.943 8.07 -20.375 1 97.25 78 GLN A CA 1
ATOM 598 C C . GLN A 1 78 ? -2.615 8.023 -18.891 1 97.25 78 GLN A C 1
ATOM 600 O O . GLN A 1 78 ? -3.154 8.812 -18.109 1 97.25 78 GLN A O 1
ATOM 605 N N . ALA A 1 79 ? -1.778 7.121 -18.453 1 97.69 79 ALA A N 1
ATOM 606 C CA . ALA A 1 79 ? -1.407 6.98 -17.047 1 97.69 79 ALA A CA 1
ATOM 607 C C . ALA A 1 79 ? -0.689 8.227 -16.547 1 97.69 79 ALA A C 1
ATOM 609 O O . ALA A 1 79 ? -0.985 8.719 -15.453 1 97.69 79 ALA A O 1
ATOM 610 N N . LEU A 1 80 ? 0.222 8.789 -17.344 1 97 80 LEU A N 1
ATOM 611 C CA . LEU A 1 80 ? 1.009 9.945 -16.922 1 97 80 LEU A CA 1
ATOM 612 C C . LEU A 1 80 ? 0.127 11.18 -16.797 1 97 80 LEU A C 1
ATOM 614 O O . LEU A 1 80 ? 0.458 12.109 -16.047 1 97 80 LEU A O 1
ATOM 618 N N . THR A 1 81 ? -1.03 11.156 -17.438 1 95.81 81 THR A N 1
ATOM 619 C CA . THR A 1 81 ? -1.893 12.328 -17.453 1 95.81 81 THR A CA 1
ATOM 620 C C . THR A 1 81 ? -3.01 12.195 -16.422 1 95.81 81 THR A C 1
ATOM 622 O O . THR A 1 81 ? -3.488 13.195 -15.883 1 95.81 81 THR A O 1
ATOM 625 N N . HIS A 1 82 ? -3.398 10.961 -16.062 1 95.62 82 HIS A N 1
ATOM 626 C CA . HIS A 1 82 ? -4.664 10.836 -15.352 1 95.62 82 HIS A CA 1
ATOM 627 C C . HIS A 1 82 ? -4.5 9.992 -14.094 1 95.62 82 HIS A C 1
ATOM 629 O O . HIS A 1 82 ? -5.457 9.797 -13.344 1 95.62 82 HIS A O 1
ATOM 635 N N . ASN A 1 83 ? -3.332 9.438 -13.82 1 96.94 83 ASN A N 1
ATOM 636 C CA . ASN A 1 83 ? -3.143 8.609 -12.633 1 96.94 83 ASN A CA 1
ATOM 637 C C . ASN A 1 83 ? -3.4 9.391 -11.352 1 96.94 83 ASN A C 1
ATOM 639 O O . ASN A 1 83 ? -2.889 10.492 -11.18 1 96.94 83 ASN A O 1
ATOM 643 N N . GLN A 1 84 ? -4.133 8.805 -10.422 1 96.19 84 GLN A N 1
ATOM 644 C CA . GLN A 1 84 ? -4.582 9.5 -9.219 1 96.19 84 GLN A CA 1
ATOM 645 C C . GLN A 1 84 ? -3.418 9.766 -8.266 1 96.19 84 GLN A C 1
ATOM 647 O O . GLN A 1 84 ? -3.395 10.781 -7.574 1 96.19 84 GLN A O 1
ATOM 652 N N . ASP A 1 85 ? -2.479 8.844 -8.18 1 97 85 ASP A N 1
ATOM 653 C CA . ASP A 1 85 ? -1.331 9.062 -7.301 1 97 85 ASP A CA 1
ATOM 654 C C . ASP A 1 85 ? -0.518 10.273 -7.746 1 97 85 ASP A C 1
ATOM 656 O O . ASP A 1 85 ? 0.007 11.016 -6.914 1 97 85 ASP A O 1
ATOM 660 N N . LEU A 1 86 ? -0.39 10.492 -9.031 1 97.12 86 LEU A N 1
ATOM 661 C CA . LEU A 1 86 ? 0.277 11.68 -9.555 1 97.12 86 LEU A CA 1
ATOM 662 C C . LEU A 1 86 ? -0.509 12.938 -9.203 1 97.12 86 LEU A C 1
ATOM 664 O O . LEU A 1 86 ? 0.076 13.961 -8.836 1 97.12 86 LEU A O 1
ATOM 668 N N . ASP A 1 87 ? -1.813 12.852 -9.234 1 96.06 87 ASP A N 1
ATOM 669 C CA . ASP A 1 87 ? -2.66 13.992 -8.891 1 96.06 87 ASP A CA 1
ATOM 670 C C . ASP A 1 87 ? -2.527 14.344 -7.414 1 96.06 87 ASP A C 1
ATOM 672 O O . ASP A 1 87 ? -2.496 15.523 -7.055 1 96.06 87 ASP A O 1
ATOM 676 N N . ILE A 1 88 ? -2.49 13.336 -6.602 1 97.44 88 ILE A N 1
ATOM 677 C CA . ILE A 1 88 ? -2.311 13.539 -5.168 1 97.44 88 ILE A CA 1
ATOM 678 C C . ILE A 1 88 ? -0.981 14.242 -4.91 1 97.44 88 ILE A C 1
ATOM 680 O O . ILE A 1 88 ? -0.92 15.203 -4.137 1 97.44 88 ILE A O 1
ATOM 684 N N . ALA A 1 89 ? 0.082 13.781 -5.613 1 96.5 89 ALA A N 1
ATOM 685 C CA . ALA A 1 89 ? 1.401 14.391 -5.457 1 96.5 89 ALA A CA 1
ATOM 686 C C . ALA A 1 89 ? 1.382 15.859 -5.867 1 96.5 89 ALA A C 1
ATOM 688 O O . ALA A 1 89 ? 1.992 16.703 -5.207 1 96.5 89 ALA A O 1
ATOM 689 N N . LEU A 1 90 ? 0.677 16.25 -6.883 1 96.5 90 LEU A N 1
ATOM 690 C CA . LEU A 1 90 ? 0.578 17.641 -7.344 1 96.5 90 LEU A CA 1
ATOM 691 C C . LEU A 1 90 ? -0.186 18.484 -6.34 1 96.5 90 LEU A C 1
ATOM 693 O O . LEU A 1 90 ? 0.17 19.641 -6.102 1 96.5 90 LEU A O 1
ATOM 697 N N . ALA A 1 91 ? -1.206 17.922 -5.738 1 96.38 91 ALA A N 1
ATOM 698 C CA . ALA A 1 91 ? -1.953 18.641 -4.711 1 96.38 91 ALA A CA 1
ATOM 699 C C . ALA A 1 91 ? -1.082 18.922 -3.488 1 96.38 91 ALA A C 1
ATOM 701 O O . ALA A 1 91 ? -1.128 20 -2.914 1 96.38 91 ALA A O 1
ATOM 702 N N . ARG A 1 92 ? -0.27 17.969 -3.139 1 96.69 92 ARG A N 1
ATOM 703 C CA . ARG A 1 92 ? 0.636 18.125 -2.006 1 96.69 92 ARG A CA 1
ATOM 704 C C . ARG A 1 92 ? 1.7 19.188 -2.303 1 96.69 92 ARG A C 1
ATOM 706 O O . ARG A 1 92 ? 2.111 19.922 -1.409 1 96.69 92 ARG A O 1
ATOM 713 N N . LEU A 1 93 ? 2.145 19.234 -3.545 1 96.25 93 LEU A N 1
ATOM 714 C CA . LEU A 1 93 ? 3.084 20.266 -3.967 1 96.25 93 LEU A CA 1
ATOM 715 C C . LEU A 1 93 ? 2.461 21.656 -3.838 1 96.25 93 LEU A C 1
ATOM 717 O O . LEU A 1 93 ? 3.104 22.594 -3.346 1 96.25 93 LEU A O 1
ATOM 721 N N . ARG A 1 94 ? 1.213 21.797 -4.184 1 96.31 94 ARG A N 1
ATOM 722 C CA . ARG A 1 94 ? 0.504 23.062 -4.039 1 96.31 94 ARG A CA 1
ATOM 723 C C . ARG A 1 94 ? 0.381 23.453 -2.568 1 96.31 94 ARG A C 1
ATOM 725 O O . ARG A 1 94 ? 0.561 24.625 -2.215 1 96.31 94 ARG A O 1
ATOM 732 N N . GLN A 1 95 ? 0.128 22.484 -1.737 1 96.69 95 GLN A N 1
ATOM 733 C CA . GLN A 1 95 ? 0.049 22.734 -0.301 1 96.69 95 GLN A CA 1
ATOM 734 C C . GLN A 1 95 ? 1.377 23.25 0.243 1 96.69 95 GLN A C 1
ATOM 736 O O . GLN A 1 95 ? 1.41 24.234 0.979 1 96.69 95 GLN A O 1
ATOM 741 N N . ALA A 1 96 ? 2.436 22.594 -0.185 1 96.31 96 ALA A N 1
ATOM 742 C CA . ALA A 1 96 ? 3.762 22.969 0.295 1 96.31 96 ALA A CA 1
ATOM 743 C C . ALA A 1 96 ? 4.121 24.391 -0.155 1 96.31 96 ALA A C 1
ATOM 745 O O . ALA A 1 96 ? 4.734 25.141 0.598 1 96.31 96 ALA A O 1
ATOM 746 N N . ARG A 1 97 ? 3.748 24.781 -1.325 1 96.75 97 ARG A N 1
ATOM 747 C CA . ARG A 1 97 ? 4.016 26.109 -1.842 1 96.75 97 ARG A CA 1
ATOM 748 C C . ARG A 1 97 ? 3.244 27.172 -1.054 1 96.75 97 ARG A C 1
ATOM 750 O O . ARG A 1 97 ? 3.77 28.25 -0.776 1 96.75 97 ARG A O 1
ATOM 757 N N . ALA A 1 98 ? 2.033 26.828 -0.693 1 95.94 98 ALA A N 1
ATOM 758 C CA . ALA A 1 98 ? 1.247 27.734 0.132 1 95.94 98 ALA A CA 1
ATOM 759 C C . ALA A 1 98 ? 1.855 27.875 1.524 1 95.94 98 ALA A C 1
ATOM 761 O O . ALA A 1 98 ? 1.915 28.984 2.072 1 95.94 98 ALA A O 1
ATOM 762 N N . GLU A 1 99 ? 2.348 26.844 2.086 1 95.5 99 GLU A N 1
ATOM 763 C CA . GLU A 1 99 ? 2.99 26.875 3.396 1 95.5 99 GLU A CA 1
ATOM 764 C C . GLU A 1 99 ? 4.281 27.688 3.361 1 95.5 99 GLU A C 1
ATOM 766 O O . GLU A 1 99 ? 4.609 28.391 4.324 1 95.5 99 GLU A O 1
ATOM 771 N N . ARG A 1 100 ? 5.043 27.609 2.24 1 94.62 100 ARG A N 1
ATOM 772 C CA . ARG A 1 100 ? 6.23 28.422 2.057 1 94.62 100 ARG A CA 1
ATOM 773 C C . ARG A 1 100 ? 5.883 29.906 2.105 1 94.62 100 ARG A C 1
ATOM 775 O O . ARG A 1 100 ? 6.633 30.719 2.67 1 94.62 100 ARG A O 1
ATOM 782 N N . VAL A 1 101 ? 4.777 30.297 1.576 1 94.44 101 VAL A N 1
ATOM 783 C CA . VAL A 1 101 ? 4.324 31.672 1.609 1 94.44 101 VAL A CA 1
ATOM 784 C C . VAL A 1 101 ? 4.016 32.094 3.049 1 94.44 101 VAL A C 1
ATOM 786 O O . VAL A 1 101 ? 4.375 33.188 3.477 1 94.44 101 VAL A O 1
ATOM 789 N N . GLN A 1 102 ? 3.42 31.188 3.822 1 93.81 102 GLN A N 1
ATOM 790 C CA . GLN A 1 102 ? 3.164 31.453 5.234 1 93.81 102 GLN A CA 1
ATOM 791 C C . GLN A 1 102 ? 4.465 31.688 5.996 1 93.81 102 GLN A C 1
ATOM 793 O O . GLN A 1 102 ? 4.574 32.625 6.785 1 93.81 102 GLN A O 1
ATOM 798 N N . ILE A 1 103 ? 5.43 30.891 5.703 1 92.81 103 ILE A N 1
ATOM 799 C CA . ILE A 1 103 ? 6.723 30.984 6.375 1 92.81 103 ILE A CA 1
ATOM 800 C C . ILE A 1 103 ? 7.41 32.281 5.977 1 92.81 103 ILE A C 1
ATOM 802 O O . ILE A 1 103 ? 7.934 33 6.832 1 92.81 103 ILE A O 1
ATOM 806 N N . ALA A 1 104 ? 7.336 32.688 4.762 1 92.94 104 ALA A N 1
ATOM 807 C CA . ALA A 1 104 ? 8 33.875 4.234 1 92.94 104 ALA A CA 1
ATOM 808 C C . ALA A 1 104 ? 7.34 35.156 4.766 1 92.94 104 ALA A C 1
ATOM 810 O O . ALA A 1 104 ? 7.98 36.219 4.84 1 92.94 104 ALA A O 1
ATOM 811 N N . SER A 1 105 ? 6.113 35.031 5.164 1 91.44 105 SER A N 1
ATOM 812 C CA . SER A 1 105 ? 5.379 36.188 5.652 1 91.44 105 SER A CA 1
ATOM 813 C C . SER A 1 105 ? 5.984 36.719 6.945 1 91.44 105 SER A C 1
ATOM 815 O O . SER A 1 105 ? 5.809 37.906 7.285 1 91.44 105 SER A O 1
ATOM 817 N N . ALA A 1 106 ? 6.707 35.906 7.664 1 87.69 106 ALA A N 1
ATOM 818 C CA . ALA A 1 106 ? 7.32 36.312 8.93 1 87.69 106 ALA A CA 1
ATOM 819 C C . ALA A 1 106 ? 8.414 37.344 8.703 1 87.69 106 ALA A C 1
ATOM 821 O O . ALA A 1 106 ? 8.82 38.031 9.641 1 87.69 106 ALA A O 1
ATOM 822 N N . ALA A 1 107 ? 8.891 37.531 7.441 1 87.56 107 ALA A N 1
ATOM 823 C CA . ALA A 1 107 ? 9.93 38.5 7.105 1 87.56 107 ALA A CA 1
ATOM 824 C C . ALA A 1 107 ? 9.352 39.906 6.945 1 87.56 107 ALA A C 1
ATOM 826 O O . ALA A 1 107 ? 10.094 40.906 6.91 1 87.56 107 ALA A O 1
ATOM 827 N N . MET A 1 108 ? 8.016 40.062 7.02 1 86.69 108 MET A N 1
ATOM 828 C CA . MET A 1 108 ? 7.359 41.344 6.805 1 86.69 108 MET A CA 1
ATOM 829 C C . MET A 1 108 ? 6.59 41.781 8.047 1 86.69 108 MET A C 1
ATOM 831 O O . MET A 1 108 ? 6.23 40.938 8.883 1 86.69 108 MET A O 1
ATOM 835 N N . PRO A 1 109 ? 6.352 43.062 8.273 1 85.06 109 PRO A N 1
ATOM 836 C CA . PRO A 1 109 ? 5.559 43.531 9.414 1 85.06 109 PRO A CA 1
ATOM 837 C C . PRO A 1 109 ? 4.109 43.031 9.352 1 85.06 109 PRO A C 1
ATOM 839 O O . PRO A 1 109 ? 3.586 42.781 8.266 1 85.06 109 PRO A O 1
ATOM 842 N N . GLU A 1 110 ? 3.545 42.875 10.391 1 85.62 110 GLU A N 1
ATOM 843 C CA . GLU A 1 110 ? 2.109 42.625 10.516 1 85.62 110 GLU A CA 1
ATOM 844 C C . GLU A 1 110 ? 1.389 43.875 11.023 1 85.62 110 GLU A C 1
ATOM 846 O O . GLU A 1 110 ? 1.869 44.562 11.93 1 85.62 110 GLU A O 1
ATOM 851 N N . ILE A 1 111 ? 0.37 44.281 10.336 1 80.06 111 ILE A N 1
ATOM 852 C CA . ILE A 1 111 ? -0.415 45.469 10.719 1 80.06 111 ILE A CA 1
ATOM 853 C C . ILE A 1 111 ? -1.831 45.031 11.094 1 80.06 111 ILE A C 1
ATOM 855 O O . ILE A 1 111 ? -2.471 44.281 10.367 1 80.06 111 ILE A O 1
ATOM 859 N N . SER A 1 112 ? -2.219 45.438 12.227 1 82.19 112 SER A N 1
ATOM 860 C CA . SER A 1 112 ? -3.564 45.094 12.688 1 82.19 112 SER A CA 1
ATOM 861 C C . SER A 1 112 ? -4.309 46.344 13.148 1 82.19 112 SER A C 1
ATOM 863 O O . SER A 1 112 ? -3.688 47.375 13.422 1 82.19 112 SER A O 1
ATOM 865 N N . VAL A 1 113 ? -5.578 46.312 13.031 1 75.12 113 VAL A N 1
ATOM 866 C CA . VAL A 1 113 ? -6.445 47.344 13.586 1 75.12 113 VAL A CA 1
ATOM 867 C C . VAL A 1 113 ? -7.219 46.781 14.773 1 75.12 113 VAL A C 1
ATOM 869 O O . VAL A 1 113 ? -7.633 45.625 14.758 1 75.12 113 VAL A O 1
ATOM 872 N N . GLY A 1 114 ? -7.172 47.469 15.805 1 76.12 114 GLY A N 1
ATOM 873 C CA . GLY A 1 114 ? -7.875 47.031 17 1 76.12 114 GLY A CA 1
ATOM 874 C C . GLY A 1 114 ? -8.727 48.094 17.625 1 76.12 114 GLY A C 1
ATOM 875 O O . GLY A 1 114 ? -8.469 49.281 17.422 1 76.12 114 GLY A O 1
ATOM 876 N N . ALA A 1 115 ? -9.898 47.688 18.172 1 72.06 115 ALA A N 1
ATOM 877 C CA . ALA A 1 115 ? -10.766 48.531 19 1 72.06 115 ALA A CA 1
ATOM 878 C C . ALA A 1 115 ? -11.023 47.875 20.359 1 72.06 115 ALA A C 1
ATOM 880 O O . ALA A 1 115 ? -11.156 46.656 20.469 1 72.06 115 ALA A O 1
ATOM 881 N N . ALA A 1 116 ? -10.773 48.719 21.344 1 72.69 116 ALA A N 1
ATOM 882 C CA . ALA A 1 116 ? -11.023 48.188 22.688 1 72.69 116 ALA A CA 1
ATOM 883 C C . ALA A 1 116 ? -11.766 49.219 23.531 1 72.69 116 ALA A C 1
ATOM 885 O O . ALA A 1 116 ? -11.523 50.406 23.438 1 72.69 116 ALA A O 1
ATOM 886 N N . GLY A 1 117 ? -12.82 48.781 24.266 1 66 117 GLY A N 1
ATOM 887 C CA . GLY A 1 117 ? -13.469 49.5 25.344 1 66 117 GLY A CA 1
ATOM 888 C C . GLY A 1 117 ? -13.289 48.844 26.703 1 66 117 GLY A C 1
ATOM 889 O O . GLY A 1 117 ? -13.43 47.625 26.828 1 66 117 GLY A O 1
ATOM 890 N N . GLU A 1 118 ? -12.656 49.625 27.625 1 70.75 118 GLU A N 1
ATOM 891 C CA . GLU A 1 118 ? -12.391 49.094 28.953 1 70.75 118 GLU A CA 1
ATOM 892 C C . GLU A 1 118 ? -12.984 49.969 30.047 1 70.75 118 GLU A C 1
ATOM 894 O O . GLU A 1 118 ? -12.945 51.188 29.953 1 70.75 118 GLU A O 1
ATOM 899 N N . ALA A 1 119 ? -13.672 49.344 30.984 1 66.75 119 ALA A N 1
ATOM 900 C CA . ALA A 1 119 ? -14.109 49.969 32.219 1 66.75 119 ALA A CA 1
ATOM 901 C C . ALA A 1 119 ? -13.375 49.406 33.438 1 66.75 119 ALA A C 1
ATOM 903 O O . ALA A 1 119 ? -13.25 48.188 33.562 1 66.75 119 ALA A O 1
ATOM 904 N N . VAL A 1 120 ? -12.609 50.219 34.125 1 67.75 120 VAL A N 1
ATOM 905 C CA . VAL A 1 120 ? -11.844 49.781 35.281 1 67.75 120 VAL A CA 1
ATOM 906 C C . VAL A 1 120 ? -12.258 50.562 36.531 1 67.75 120 VAL A C 1
ATOM 908 O O . VAL A 1 120 ? -12.516 51.781 36.438 1 67.75 120 VAL A O 1
ATOM 911 N N . ARG A 1 121 ? -12.531 49.906 37.625 1 68.25 121 ARG A N 1
ATOM 912 C CA . ARG A 1 121 ? -12.633 50.562 38.938 1 68.25 121 ARG A CA 1
ATOM 913 C C . ARG A 1 121 ? -11.422 50.219 39.781 1 68.25 121 ARG A C 1
ATOM 915 O O . ARG A 1 121 ? -11.141 49.062 40.062 1 68.25 121 ARG A O 1
ATOM 922 N N . GLY A 1 122 ? -10.508 51.156 39.938 1 64.06 122 GLY A N 1
ATOM 923 C CA . GLY A 1 122 ? -9.32 51 40.75 1 64.06 122 GLY A CA 1
ATOM 924 C C . GLY A 1 122 ? -9.617 51 42.219 1 64.06 122 GLY A C 1
ATOM 925 O O . GLY A 1 122 ? -10.648 51.531 42.656 1 64.06 122 GLY A O 1
ATOM 926 N N . SER A 1 123 ? -8.734 50.281 42.875 1 64.69 123 SER A N 1
ATOM 927 C CA . SER A 1 123 ? -8.82 50.25 44.312 1 64.69 123 SER A CA 1
ATOM 928 C C . SER A 1 123 ? -8.531 51.625 44.906 1 64.69 123 SER A C 1
ATOM 930 O O . SER A 1 123 ? -7.672 52.344 44.438 1 64.69 123 SER A O 1
ATOM 932 N N . LYS A 1 124 ? -9.297 52.031 45.906 1 63.81 124 LYS A N 1
ATOM 933 C CA . LYS A 1 124 ? -9.047 53.281 46.656 1 63.81 124 LYS A CA 1
ATOM 934 C C . LYS A 1 124 ? -7.828 53.125 47.562 1 63.81 124 LYS A C 1
ATOM 936 O O . LYS A 1 124 ? -7.273 54.125 48.031 1 63.81 124 LYS A O 1
ATOM 941 N N . ALA A 1 125 ? -7.512 51.875 47.688 1 59.53 125 ALA A N 1
ATOM 942 C CA . ALA A 1 125 ? -6.41 51.594 48.594 1 59.53 125 ALA A CA 1
ATOM 943 C C . ALA A 1 125 ? -5.062 51.844 47.938 1 59.53 125 ALA A C 1
ATOM 945 O O . ALA A 1 125 ? -4.02 51.812 48.594 1 59.53 125 ALA A O 1
ATOM 946 N N . LEU A 1 126 ? -5.125 52.094 46.594 1 59.56 126 LEU A N 1
ATOM 947 C CA . LEU A 1 126 ? -3.877 52.438 45.906 1 59.56 126 LEU A CA 1
ATOM 948 C C . LEU A 1 126 ? -3.678 53.938 45.906 1 59.56 126 LEU A C 1
ATOM 950 O O . LEU A 1 126 ? -4.633 54.688 45.688 1 59.56 126 LEU A O 1
ATOM 954 N N . GLY A 1 127 ? -3.164 54.656 46.844 1 49.75 127 GLY A N 1
ATOM 955 C CA . GLY A 1 127 ? -2.932 56.062 47.062 1 49.75 127 GLY A CA 1
ATOM 956 C C . GLY A 1 127 ? -3.049 56.906 45.812 1 49.75 127 GLY A C 1
ATOM 957 O O . GLY A 1 127 ? -3.488 58.062 45.844 1 49.75 127 GLY A O 1
ATOM 958 N N . ALA A 1 128 ? -2.311 56.688 44.812 1 49.78 128 ALA A N 1
ATOM 959 C CA . ALA A 1 128 ? -2.133 57.781 43.844 1 49.78 128 ALA A CA 1
ATOM 960 C C . ALA A 1 128 ? -3.365 57.906 42.969 1 49.78 128 ALA A C 1
ATOM 962 O O . ALA A 1 128 ? -3.617 59 42.406 1 49.78 128 ALA A O 1
ATOM 963 N N . GLN A 1 129 ? -3.867 56.906 42.219 1 50.59 129 GLN A N 1
ATOM 964 C CA . GLN A 1 129 ? -4.93 57.219 41.25 1 50.59 129 GLN A CA 1
ATOM 965 C C . GLN A 1 129 ? -6.305 57.094 41.906 1 50.59 129 GLN A C 1
ATOM 967 O O . GLN A 1 129 ? -6.562 56.125 42.625 1 50.59 129 GLN A O 1
ATOM 972 N N . PRO A 1 130 ? -7.121 58.25 42.031 1 50.16 130 PRO A N 1
ATOM 973 C CA . PRO A 1 130 ? -8.438 58.219 42.656 1 50.16 130 PRO A CA 1
ATOM 974 C C . PRO A 1 130 ? -9.234 56.969 42.344 1 50.16 130 PRO A C 1
ATOM 976 O O . PRO A 1 130 ? -9.156 56.469 41.219 1 50.16 130 PRO A O 1
ATOM 979 N N . GLY A 1 131 ? -9.57 56.094 43.25 1 54.59 131 GLY A N 1
ATOM 980 C CA . GLY A 1 131 ? -10.438 54.938 43.312 1 54.59 131 GLY A CA 1
ATOM 981 C C . GLY A 1 131 ? -11.648 55.062 42.406 1 54.59 131 GLY A C 1
ATOM 982 O O . GLY A 1 131 ? -12.664 54.406 42.625 1 54.59 131 GLY A O 1
ATOM 983 N N . GLY A 1 132 ? -11.57 56.094 41.375 1 58.38 132 GLY A N 1
ATOM 984 C CA . GLY A 1 132 ? -12.766 56.312 40.562 1 58.38 132 GLY A CA 1
ATOM 985 C C . GLY A 1 132 ? -12.883 55.375 39.375 1 58.38 132 GLY A C 1
ATOM 986 O O . GLY A 1 132 ? -12.008 54.531 39.156 1 58.38 132 GLY A O 1
ATOM 987 N N . GLN A 1 133 ? -14.195 55.156 38.844 1 65.5 133 GLN A N 1
ATOM 988 C CA . GLN A 1 133 ? -14.508 54.438 37.625 1 65.5 133 GLN A CA 1
ATOM 989 C C . GLN A 1 133 ? -13.898 55.125 36.406 1 65.5 133 GLN A C 1
ATOM 991 O O . GLN A 1 133 ? -13.992 56.344 36.25 1 65.5 133 GLN A O 1
ATOM 996 N N . ALA A 1 134 ? -12.945 54.531 35.812 1 68.31 134 ALA A N 1
ATOM 997 C CA . ALA A 1 134 ? -12.367 55.062 34.594 1 68.31 134 ALA A CA 1
ATOM 998 C C . ALA A 1 134 ? -12.789 54.219 33.406 1 68.31 134 ALA A C 1
ATOM 1000 O O . ALA A 1 134 ? -12.906 53 33.5 1 68.31 134 ALA A O 1
ATOM 1001 N N . ARG A 1 135 ? -13.477 54.781 32.312 1 72.62 135 ARG A N 1
ATOM 1002 C CA . ARG A 1 135 ? -13.75 54.188 31.016 1 72.62 135 ARG A CA 1
ATOM 1003 C C . ARG A 1 135 ? -12.758 54.625 29.969 1 72.62 135 ARG A C 1
ATOM 1005 O O . ARG A 1 135 ? -12.391 55.812 29.922 1 72.62 135 ARG A O 1
ATOM 1012 N N . THR A 1 136 ? -12.102 53.781 29.328 1 71.06 136 THR A N 1
ATOM 1013 C CA . THR A 1 136 ? -11.18 54.125 28.25 1 71.06 136 THR A CA 1
ATOM 1014 C C . THR A 1 136 ? -11.594 53.438 26.953 1 71.06 136 THR A C 1
ATOM 1016 O O . THR A 1 136 ? -12.023 52.281 26.969 1 71.06 136 THR A O 1
ATOM 1019 N N . TRP A 1 137 ? -11.758 54.156 25.906 1 69.94 137 TRP A N 1
ATOM 1020 C CA . TRP A 1 137 ? -11.984 53.688 24.547 1 69.94 137 TRP A CA 1
ATOM 1021 C C . TRP A 1 137 ? -10.742 53.875 23.688 1 69.94 137 TRP A C 1
ATOM 1023 O O . TRP A 1 137 ? -10.109 54.938 23.719 1 69.94 137 TRP A O 1
ATOM 1033 N N . ARG A 1 138 ? -10.375 52.844 23.094 1 75.88 138 ARG A N 1
ATOM 1034 C CA . ARG A 1 138 ? -9.18 52.906 22.266 1 75.88 138 ARG A CA 1
ATOM 1035 C C . ARG A 1 138 ? -9.477 52.375 20.859 1 75.88 138 ARG A C 1
ATOM 1037 O O . ARG A 1 138 ? -10.219 51.406 20.688 1 75.88 138 ARG A O 1
ATOM 1044 N N . LEU A 1 139 ? -9.156 53.062 19.828 1 72.81 139 LEU A N 1
ATOM 1045 C CA . LEU A 1 139 ? -9.125 52.656 18.422 1 72.81 139 LEU A CA 1
ATOM 1046 C C . LEU A 1 139 ? -7.762 52.938 17.812 1 72.81 139 LEU A C 1
ATOM 1048 O O . LEU A 1 139 ? -7.223 54.062 17.969 1 72.81 139 LEU A O 1
ATOM 1052 N N . GLY A 1 140 ? -7.184 52 17.266 1 76.19 140 GLY A N 1
ATOM 1053 C CA . GLY A 1 140 ? -5.879 52.281 16.703 1 76.19 140 GLY A CA 1
ATOM 1054 C C . GLY A 1 140 ? -5.348 51.188 15.82 1 76.19 140 GLY A C 1
ATOM 1055 O O . GLY A 1 140 ? -6.027 50.156 15.602 1 76.19 140 GLY A O 1
ATOM 1056 N N . PHE A 1 141 ? -4.281 51.438 15.102 1 75.19 141 PHE A N 1
ATOM 1057 C CA . PHE A 1 141 ? -3.494 50.531 14.281 1 75.19 141 PHE A CA 1
ATOM 1058 C C . PHE A 1 141 ? -2.211 50.125 14.992 1 75.19 141 PHE A C 1
ATOM 1060 O O . PHE A 1 141 ? -1.572 50.938 15.648 1 75.19 141 PHE A O 1
ATOM 1067 N N . ASP A 1 142 ? -2.055 48.844 15.07 1 76.56 142 ASP A N 1
ATOM 1068 C CA . ASP A 1 142 ? -0.808 48.344 15.617 1 76.56 142 ASP A CA 1
ATOM 1069 C C . ASP A 1 142 ? -0.01 47.594 14.555 1 76.56 142 ASP A C 1
ATOM 1071 O O . ASP A 1 142 ? -0.585 46.906 13.703 1 76.56 142 ASP A O 1
ATOM 1075 N N . ALA A 1 143 ? 1.244 47.906 14.383 1 76.19 143 ALA A N 1
ATOM 1076 C CA . ALA A 1 143 ? 2.166 47.219 13.492 1 76.19 143 ALA A CA 1
ATOM 1077 C C . ALA A 1 143 ? 3.322 46.594 14.281 1 76.19 143 ALA A C 1
ATOM 1079 O O . ALA A 1 143 ? 3.756 47.156 15.289 1 76.19 143 ALA A O 1
ATOM 1080 N N . SER A 1 144 ? 3.648 45.406 13.969 1 81.44 144 SER A N 1
ATOM 1081 C CA . SER A 1 144 ? 4.797 44.75 14.586 1 81.44 144 SER A CA 1
ATOM 1082 C C . SER A 1 144 ? 5.68 44.062 13.539 1 81.44 144 SER A C 1
ATOM 1084 O O . SER A 1 144 ? 5.176 43.438 12.609 1 81.44 144 SER A O 1
ATOM 1086 N N . TRP A 1 145 ? 7 44.344 13.562 1 80.81 145 TRP A N 1
ATOM 1087 C CA . TRP A 1 145 ? 7.973 43.75 12.641 1 80.81 145 TRP A CA 1
ATOM 1088 C C . TRP A 1 145 ? 9.148 43.156 13.398 1 80.81 145 TRP A C 1
ATOM 1090 O O . TRP A 1 145 ? 9.742 43.812 14.266 1 80.81 145 TRP A O 1
ATOM 1100 N N . GLU A 1 146 ? 9.352 41.938 13.148 1 82.94 146 GLU A N 1
ATOM 1101 C CA . GLU A 1 146 ? 10.539 41.281 13.688 1 82.94 146 GLU A CA 1
ATOM 1102 C C . GLU A 1 146 ? 11.672 41.281 12.672 1 82.94 146 GLU A C 1
ATOM 1104 O O . GLU A 1 146 ? 11.531 40.719 11.586 1 82.94 146 GLU A O 1
ATOM 1109 N N . LEU A 1 147 ? 12.766 41.906 13.039 1 83.44 147 LEU A N 1
ATOM 1110 C CA . LEU A 1 147 ? 13.914 42 12.133 1 83.44 147 LEU A CA 1
ATOM 1111 C C . LEU A 1 147 ? 14.664 40.656 12.062 1 83.44 147 LEU A C 1
ATOM 1113 O O . LEU A 1 147 ? 14.938 40.062 13.094 1 83.44 147 LEU A O 1
ATOM 1117 N N . ASP A 1 148 ? 14.953 40.281 10.922 1 88.81 148 ASP A N 1
ATOM 1118 C CA . ASP A 1 148 ? 15.688 39.031 10.711 1 88.81 148 ASP A CA 1
ATOM 1119 C C . ASP A 1 148 ? 17.188 39.281 10.633 1 88.8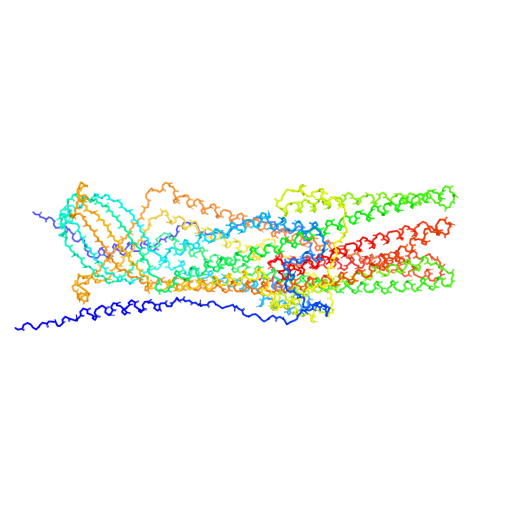1 148 ASP A C 1
ATOM 1121 O O . ASP A 1 148 ? 17.828 38.938 9.641 1 88.81 148 ASP A O 1
ATOM 1125 N N . LEU A 1 149 ? 17.719 39.656 11.672 1 86.31 149 LEU A N 1
ATOM 1126 C CA . LEU A 1 149 ? 19.109 40.125 11.703 1 86.31 149 LEU A CA 1
ATOM 1127 C C . LEU A 1 149 ? 20.062 38.938 11.555 1 86.31 149 LEU A C 1
ATOM 1129 O O . LEU A 1 149 ? 21.125 39.094 10.938 1 86.31 149 LEU A O 1
ATOM 1133 N N . PHE A 1 150 ? 19.641 37.812 12.047 1 90.5 150 PHE A N 1
ATOM 1134 C CA . PHE A 1 150 ? 20.578 36.719 12.094 1 90.5 150 PHE A CA 1
ATOM 1135 C C . PHE A 1 150 ? 20.172 35.625 11.094 1 90.5 150 PHE A C 1
ATOM 1137 O O . PHE A 1 150 ? 20.781 34.562 11.047 1 90.5 150 PHE A O 1
ATOM 1144 N N . GLY A 1 151 ? 19.062 35.875 10.367 1 92.44 151 GLY A N 1
ATOM 1145 C CA . GLY A 1 151 ? 18.734 35.031 9.219 1 92.44 151 GLY A CA 1
ATOM 1146 C C . GLY A 1 151 ? 17.859 33.844 9.57 1 92.44 151 GLY A C 1
ATOM 1147 O O . GLY A 1 151 ? 17.828 32.844 8.844 1 92.44 151 GLY A O 1
ATOM 1148 N N . GLY A 1 152 ? 17.203 33.812 10.727 1 93.12 152 GLY A N 1
ATOM 1149 C CA . GLY A 1 152 ? 16.312 32.75 11.102 1 93.12 152 GLY A CA 1
ATOM 1150 C C . GLY A 1 152 ? 15.188 32.5 10.109 1 93.12 152 GLY A C 1
ATOM 1151 O O . GLY A 1 152 ? 14.953 31.391 9.672 1 93.12 152 GLY A O 1
ATOM 1152 N N . THR A 1 153 ? 14.508 33.594 9.695 1 93 153 THR A N 1
ATOM 1153 C CA . THR A 1 153 ? 13.422 33.5 8.727 1 93 153 THR A CA 1
ATOM 1154 C C . THR A 1 153 ? 13.953 33.125 7.344 1 93 153 THR A C 1
ATOM 1156 O O . THR A 1 153 ? 13.352 32.312 6.637 1 93 153 THR A O 1
ATOM 1159 N N . ARG A 1 154 ? 15.086 33.719 6.961 1 93.81 154 ARG A N 1
ATOM 1160 C CA . ARG A 1 154 ? 15.695 33.375 5.676 1 93.81 154 ARG A CA 1
ATOM 1161 C C . ARG A 1 154 ? 16.031 31.906 5.598 1 93.81 154 ARG A C 1
ATOM 1163 O O . ARG A 1 154 ? 15.773 31.25 4.578 1 93.81 154 ARG A O 1
ATOM 1170 N N . ARG A 1 155 ? 16.531 31.359 6.734 1 96.38 155 ARG A N 1
ATOM 1171 C CA . ARG A 1 155 ? 16.875 29.938 6.777 1 96.38 155 ARG A CA 1
ATOM 1172 C C . ARG A 1 155 ? 15.609 29.078 6.754 1 96.38 155 ARG A C 1
ATOM 1174 O O . ARG A 1 155 ? 15.594 28.016 6.145 1 96.38 155 ARG A O 1
ATOM 1181 N N . ALA A 1 156 ? 14.562 29.5 7.387 1 95.88 156 ALA A N 1
ATOM 1182 C CA . ALA A 1 156 ? 13.297 28.766 7.363 1 95.88 156 ALA A CA 1
ATOM 1183 C C . ALA A 1 156 ? 12.727 28.703 5.949 1 95.88 156 ALA A C 1
ATOM 1185 O O . ALA A 1 156 ? 12.203 27.672 5.527 1 95.88 156 ALA A O 1
ATOM 1186 N N . VAL A 1 157 ? 12.805 29.812 5.195 1 95.75 157 VAL A N 1
ATOM 1187 C CA . VAL A 1 157 ? 12.336 29.859 3.814 1 95.75 157 VAL A CA 1
ATOM 1188 C C . VAL A 1 157 ? 13.211 28.969 2.939 1 95.75 157 VAL A C 1
ATOM 1190 O O . VAL A 1 157 ? 12.711 28.25 2.07 1 95.75 157 VAL A O 1
ATOM 1193 N N . GLU A 1 158 ? 14.508 29.031 3.209 1 96.5 158 GLU A N 1
ATOM 1194 C CA . GLU A 1 158 ? 15.43 28.156 2.496 1 96.5 158 GLU A CA 1
ATOM 1195 C C . GLU A 1 158 ? 15.078 26.688 2.705 1 96.5 158 GLU A C 1
ATOM 1197 O O . GLU A 1 158 ? 15.086 25.906 1.758 1 96.5 158 GLU A O 1
ATOM 1202 N N . ALA A 1 159 ? 14.742 26.266 3.934 1 97.25 159 ALA A N 1
ATOM 1203 C CA . ALA A 1 159 ? 14.312 24.906 4.246 1 97.25 159 ALA A CA 1
ATOM 1204 C C . ALA A 1 159 ? 13.023 24.562 3.51 1 97.25 159 ALA A C 1
ATOM 1206 O O . ALA A 1 159 ? 12.891 23.453 2.961 1 97.25 159 ALA A O 1
ATOM 1207 N N . ALA A 1 160 ? 12.086 25.484 3.453 1 97.06 160 ALA A N 1
ATOM 1208 C CA . ALA A 1 160 ? 10.82 25.266 2.76 1 97.06 160 ALA A CA 1
ATOM 1209 C C . ALA A 1 160 ? 11.039 25.094 1.259 1 97.06 160 ALA A C 1
ATOM 1211 O O . ALA A 1 160 ? 10.422 24.219 0.63 1 97.06 160 ALA A O 1
ATOM 1212 N N . ASP A 1 161 ? 11.906 26 0.667 1 97.19 161 ASP A N 1
ATOM 1213 C CA . ASP A 1 161 ? 12.227 25.891 -0.754 1 97.19 161 ASP A CA 1
ATOM 1214 C C . ASP A 1 161 ? 12.82 24.531 -1.089 1 97.19 161 ASP A C 1
ATOM 1216 O O . ASP A 1 161 ? 12.422 23.891 -2.064 1 97.19 161 ASP A O 1
ATOM 1220 N N . ALA A 1 162 ? 13.734 24.047 -0.266 1 97.94 162 ALA A N 1
ATOM 1221 C CA . ALA A 1 162 ? 14.336 22.734 -0.464 1 97.94 162 ALA A CA 1
ATOM 1222 C C . ALA A 1 162 ? 13.289 21.625 -0.311 1 97.94 162 ALA A C 1
ATOM 1224 O O . ALA A 1 162 ? 13.328 20.625 -1.034 1 97.94 162 ALA A O 1
ATOM 1225 N N . GLY A 1 163 ? 12.406 21.797 0.631 1 97.69 163 GLY A N 1
ATOM 1226 C CA . GLY A 1 163 ? 11.312 20.844 0.786 1 97.69 163 GLY A CA 1
ATOM 1227 C C . GLY A 1 163 ? 10.43 20.75 -0.445 1 97.69 163 GLY A C 1
ATOM 1228 O O . GLY A 1 163 ? 10.039 19.656 -0.851 1 97.69 163 GLY A O 1
ATOM 1229 N N . ILE A 1 164 ? 10.125 21.875 -1.099 1 97.56 164 ILE A N 1
ATOM 1230 C CA . ILE A 1 164 ? 9.328 21.906 -2.32 1 97.56 164 ILE A CA 1
ATOM 1231 C C . ILE A 1 164 ? 10.07 21.203 -3.445 1 97.56 164 ILE A C 1
ATOM 1233 O O . ILE A 1 164 ? 9.477 20.438 -4.207 1 97.56 164 ILE A O 1
ATOM 1237 N N . GLN A 1 165 ? 11.344 21.438 -3.504 1 97.62 165 GLN A N 1
ATOM 1238 C CA . GLN A 1 165 ? 12.156 20.766 -4.508 1 97.62 165 GLN A CA 1
ATOM 1239 C C . GLN A 1 165 ? 12.164 19.266 -4.293 1 97.62 165 GLN A C 1
ATOM 1241 O O . GLN A 1 165 ? 12.102 18.484 -5.254 1 97.62 165 GLN A O 1
ATOM 1246 N N . ALA A 1 166 ? 12.234 18.797 -3.027 1 97.81 166 ALA A N 1
ATOM 1247 C CA . ALA A 1 166 ? 12.172 17.375 -2.709 1 97.81 166 ALA A CA 1
ATOM 1248 C C . ALA A 1 166 ? 10.852 16.766 -3.172 1 97.81 166 ALA A C 1
ATOM 1250 O O . ALA A 1 166 ? 10.836 15.695 -3.771 1 97.81 166 ALA A O 1
ATOM 1251 N N . LEU A 1 167 ? 9.789 17.484 -2.975 1 97.19 167 LEU A N 1
ATOM 1252 C CA . LEU A 1 167 ? 8.469 17 -3.369 1 97.19 167 LEU A CA 1
ATOM 1253 C C . LEU A 1 167 ? 8.344 16.938 -4.887 1 97.19 167 LEU A C 1
ATOM 1255 O O . LEU A 1 167 ? 7.695 16.031 -5.426 1 97.19 167 LEU A O 1
ATOM 1259 N N . ALA A 1 168 ? 8.906 17.922 -5.566 1 96.75 168 ALA A N 1
ATOM 1260 C CA . ALA A 1 168 ? 8.914 17.906 -7.027 1 96.75 168 ALA A CA 1
ATOM 1261 C C . ALA A 1 168 ? 9.656 16.672 -7.555 1 96.75 168 ALA A C 1
ATOM 1263 O O . ALA A 1 168 ? 9.195 16.016 -8.492 1 96.75 168 ALA A O 1
ATOM 1264 N N . GLU A 1 169 ? 10.758 16.359 -6.938 1 96.75 169 GLU A N 1
ATOM 1265 C CA . GLU A 1 169 ? 11.516 15.172 -7.32 1 96.75 169 GLU A CA 1
ATOM 1266 C C . GLU A 1 169 ? 10.766 13.891 -6.957 1 96.75 169 GLU A C 1
ATOM 1268 O O . GLU A 1 169 ? 10.836 12.898 -7.684 1 96.75 169 GLU A O 1
ATOM 1273 N N . ASP A 1 170 ? 10.094 13.875 -5.852 1 96.81 170 ASP A N 1
ATOM 1274 C CA . ASP A 1 170 ? 9.25 12.742 -5.492 1 96.81 170 ASP A CA 1
ATOM 1275 C C . ASP A 1 170 ? 8.188 12.492 -6.562 1 96.81 170 ASP A C 1
ATOM 1277 O O . ASP A 1 170 ? 7.855 11.336 -6.855 1 96.81 170 ASP A O 1
ATOM 1281 N N . HIS A 1 171 ? 7.621 13.57 -7.113 1 96.62 171 HIS A N 1
ATOM 1282 C CA . HIS A 1 171 ? 6.656 13.461 -8.203 1 96.62 171 HIS A CA 1
ATOM 1283 C C . HIS A 1 171 ? 7.273 12.781 -9.422 1 96.62 171 HIS A C 1
ATOM 1285 O O . HIS A 1 171 ? 6.66 11.898 -10.023 1 96.62 171 HIS A O 1
ATOM 1291 N N . ARG A 1 172 ? 8.453 13.141 -9.734 1 95.38 172 ARG A N 1
ATOM 1292 C CA . ARG A 1 172 ? 9.156 12.523 -10.859 1 95.38 172 ARG A CA 1
ATOM 1293 C C . ARG A 1 172 ? 9.461 11.062 -10.578 1 95.38 172 ARG A C 1
ATOM 1295 O O . ARG A 1 172 ? 9.352 10.211 -11.469 1 95.38 172 ARG A O 1
ATOM 1302 N N . ALA A 1 173 ? 9.852 10.727 -9.344 1 96.19 173 ALA A N 1
ATOM 1303 C CA . ALA A 1 173 ? 10.117 9.344 -8.953 1 96.19 173 ALA A CA 1
ATOM 1304 C C . ALA A 1 173 ? 8.852 8.492 -9.086 1 96.19 173 ALA A C 1
ATOM 1306 O O . ALA A 1 173 ? 8.93 7.324 -9.477 1 96.19 173 ALA A O 1
ATOM 1307 N N . LEU A 1 174 ? 7.75 9.086 -8.766 1 96.56 174 LEU A N 1
ATOM 1308 C CA . LEU A 1 174 ? 6.477 8.391 -8.922 1 96.56 174 LEU A CA 1
ATOM 1309 C C . LEU A 1 174 ? 6.188 8.102 -10.383 1 96.56 174 LEU A C 1
ATOM 1311 O O . LEU A 1 174 ? 5.645 7.047 -10.719 1 96.56 174 LEU A O 1
ATOM 1315 N N . GLN A 1 175 ? 6.516 9.047 -11.242 1 96.31 175 GLN A N 1
ATOM 1316 C CA . GLN A 1 175 ? 6.352 8.82 -12.672 1 96.31 175 GLN A CA 1
ATOM 1317 C C . GLN A 1 175 ? 7.191 7.633 -13.141 1 96.31 175 GLN A C 1
ATOM 1319 O O . GLN A 1 175 ? 6.703 6.773 -13.875 1 96.31 175 GLN A O 1
ATOM 1324 N N . VAL A 1 176 ? 8.406 7.555 -12.695 1 95.94 176 VAL A N 1
ATOM 1325 C CA . VAL A 1 176 ? 9.312 6.469 -13.047 1 95.94 176 VAL A CA 1
ATOM 1326 C C . VAL A 1 176 ? 8.719 5.133 -12.602 1 95.94 176 VAL A C 1
ATOM 1328 O O . VAL A 1 176 ? 8.648 4.188 -13.391 1 95.94 176 VAL A O 1
ATOM 1331 N N . SER A 1 177 ? 8.289 5.09 -11.383 1 97.12 177 SER A N 1
ATOM 1332 C CA . SER A 1 177 ? 7.734 3.857 -10.828 1 97.12 177 SER A CA 1
ATOM 1333 C C . SER A 1 177 ? 6.441 3.461 -11.539 1 97.12 177 SER A C 1
ATOM 1335 O O . SER A 1 177 ? 6.211 2.279 -11.797 1 97.12 177 SER A O 1
ATOM 1337 N N . LEU A 1 178 ? 5.621 4.477 -11.859 1 97.38 178 LEU A N 1
ATOM 1338 C CA . LEU A 1 178 ? 4.34 4.234 -12.508 1 97.38 178 LEU A CA 1
ATOM 1339 C C . LEU A 1 178 ? 4.539 3.631 -13.898 1 97.38 178 LEU A C 1
ATOM 1341 O O . LEU A 1 178 ? 3.893 2.639 -14.242 1 97.38 178 LEU A O 1
ATOM 1345 N N . VAL A 1 179 ? 5.406 4.18 -14.664 1 97.25 179 VAL A N 1
ATOM 1346 C CA . VAL A 1 179 ? 5.648 3.703 -16.016 1 97.25 179 VAL A CA 1
ATOM 1347 C C . VAL A 1 179 ? 6.219 2.287 -15.977 1 97.25 179 VAL A C 1
ATOM 1349 O O . VAL A 1 179 ? 5.805 1.419 -16.75 1 97.25 179 VAL A O 1
ATOM 1352 N N . ALA A 1 180 ? 7.137 2.021 -15.078 1 97.12 180 ALA A N 1
ATOM 1353 C CA . ALA A 1 180 ? 7.715 0.686 -14.945 1 97.12 180 ALA A CA 1
ATOM 1354 C C . ALA A 1 180 ? 6.652 -0.334 -14.547 1 97.12 180 ALA A C 1
ATOM 1356 O O . ALA A 1 180 ? 6.605 -1.438 -15.094 1 97.12 180 ALA A O 1
ATOM 1357 N N . GLU A 1 181 ? 5.816 0.036 -13.594 1 97.62 181 GLU A N 1
ATOM 1358 C CA . GLU A 1 181 ? 4.758 -0.862 -13.141 1 97.62 181 GLU A CA 1
ATOM 1359 C C . GLU A 1 181 ? 3.779 -1.171 -14.273 1 97.62 181 GLU A C 1
ATOM 1361 O O . GLU A 1 181 ? 3.418 -2.33 -14.484 1 97.62 181 GLU A O 1
ATOM 1366 N N . LEU A 1 182 ? 3.387 -0.125 -15 1 98.19 182 LEU A N 1
ATOM 1367 C CA . LEU A 1 182 ? 2.453 -0.303 -16.109 1 98.19 182 LEU A CA 1
ATOM 1368 C C . LEU A 1 182 ? 3.059 -1.183 -17.203 1 98.19 182 LEU A C 1
ATOM 1370 O O . LEU A 1 182 ? 2.408 -2.107 -17.688 1 98.19 182 LEU A O 1
ATOM 1374 N N . ALA A 1 183 ? 4.281 -0.939 -17.547 1 97.38 183 ALA A N 1
ATOM 1375 C CA . ALA A 1 183 ? 4.957 -1.743 -18.562 1 97.38 183 ALA A CA 1
ATOM 1376 C C . ALA A 1 183 ? 5.086 -3.195 -18.125 1 97.38 183 ALA A C 1
ATOM 1378 O O . ALA A 1 183 ? 4.895 -4.117 -18.922 1 97.38 183 ALA A O 1
ATOM 1379 N N . SER A 1 184 ? 5.418 -3.416 -16.844 1 97.88 184 SER A N 1
ATOM 1380 C CA . SER A 1 184 ? 5.535 -4.766 -16.297 1 97.88 184 SER A CA 1
ATOM 1381 C C . SER A 1 184 ? 4.191 -5.488 -16.328 1 97.88 184 SER A C 1
ATOM 1383 O O . SER A 1 184 ? 4.121 -6.664 -16.703 1 97.88 184 SER A O 1
ATOM 1385 N N . ASP A 1 185 ? 3.148 -4.789 -15.93 1 98.25 185 ASP A N 1
ATOM 1386 C CA . ASP A 1 185 ? 1.815 -5.383 -15.977 1 98.25 185 ASP A CA 1
ATOM 1387 C C . ASP A 1 185 ? 1.411 -5.715 -17.406 1 98.25 185 ASP A C 1
ATOM 1389 O O . ASP A 1 185 ? 0.831 -6.773 -17.672 1 98.25 185 ASP A O 1
ATOM 1393 N N . TYR A 1 186 ? 1.723 -4.855 -18.344 1 98.06 186 TYR A N 1
ATOM 1394 C CA . TYR A 1 186 ? 1.419 -5.082 -19.75 1 98.06 186 TYR A CA 1
ATOM 1395 C C . TYR A 1 186 ? 2.191 -6.281 -20.281 1 98.06 186 TYR A C 1
ATOM 1397 O O . TYR A 1 186 ? 1.628 -7.129 -20.984 1 98.06 186 TYR A O 1
ATOM 1405 N N . ALA A 1 187 ? 3.459 -6.34 -19.938 1 97.69 187 ALA A N 1
ATOM 1406 C CA . ALA A 1 187 ? 4.262 -7.5 -20.312 1 97.69 187 ALA A CA 1
ATOM 1407 C C . ALA A 1 187 ? 3.678 -8.789 -19.734 1 97.69 187 ALA A C 1
ATOM 1409 O O . ALA A 1 187 ? 3.631 -9.812 -20.406 1 97.69 187 ALA A O 1
ATOM 1410 N N . GLY A 1 188 ? 3.268 -8.742 -18.516 1 97.88 188 GLY A N 1
ATOM 1411 C CA . GLY A 1 188 ? 2.625 -9.891 -17.891 1 97.88 188 GLY A CA 1
ATOM 1412 C C . GLY A 1 188 ? 1.354 -10.32 -18.594 1 97.88 188 GLY A C 1
ATOM 1413 O O . GLY A 1 188 ? 1.103 -11.516 -18.766 1 97.88 188 GLY A O 1
ATOM 1414 N N . LEU A 1 189 ? 0.582 -9.312 -19.031 1 98.12 189 LEU A N 1
ATOM 1415 C CA . LEU A 1 189 ? -0.648 -9.586 -19.766 1 98.12 189 LEU A CA 1
ATOM 1416 C C . LEU A 1 189 ? -0.349 -10.312 -21.078 1 98.12 189 LEU A C 1
ATOM 1418 O O . LEU A 1 189 ? -0.958 -11.344 -21.359 1 98.12 189 LEU A O 1
ATOM 1422 N N . ARG A 1 190 ? 0.597 -9.828 -21.828 1 98.12 190 ARG A N 1
ATOM 1423 C CA . ARG A 1 190 ? 0.955 -10.445 -23.094 1 98.12 190 ARG A CA 1
ATOM 1424 C C . ARG A 1 190 ? 1.547 -11.836 -22.891 1 98.12 190 ARG A C 1
ATOM 1426 O O . ARG A 1 190 ? 1.255 -12.758 -23.656 1 98.12 190 ARG A O 1
ATOM 1433 N N . ALA A 1 191 ? 2.338 -11.984 -21.859 1 97.5 191 ALA A N 1
ATOM 1434 C CA . ALA A 1 191 ? 2.896 -13.297 -21.531 1 97.5 191 ALA A CA 1
ATOM 1435 C C . ALA A 1 191 ? 1.797 -14.281 -21.156 1 97.5 191 ALA A C 1
ATOM 1437 O O . ALA A 1 191 ? 1.842 -15.445 -21.562 1 97.5 191 ALA A O 1
ATOM 1438 N N . ALA A 1 192 ? 0.851 -13.836 -20.375 1 97.94 192 ALA A N 1
ATOM 1439 C CA . ALA A 1 192 ? -0.27 -14.703 -20.016 1 97.94 192 ALA A CA 1
ATOM 1440 C C . ALA A 1 192 ? -1.056 -15.133 -21.25 1 97.94 192 ALA A C 1
ATOM 1442 O O . ALA A 1 192 ? -1.497 -16.281 -21.359 1 97.94 192 ALA A O 1
ATOM 1443 N N . GLN A 1 193 ? -1.203 -14.258 -22.203 1 97.81 193 GLN A N 1
ATOM 1444 C CA . GLN A 1 193 ? -1.883 -14.578 -23.453 1 97.81 193 GLN A CA 1
ATOM 1445 C C . GLN A 1 193 ? -1.091 -15.602 -24.266 1 97.81 193 GLN A C 1
ATOM 1447 O O . GLN A 1 193 ? -1.667 -16.516 -24.844 1 97.81 193 GLN A O 1
ATOM 1452 N N . LEU A 1 194 ? 0.21 -15.453 -24.281 1 97.25 194 LEU A N 1
ATOM 1453 C CA . LEU A 1 194 ? 1.057 -16.438 -24.953 1 97.25 194 LEU A CA 1
ATOM 1454 C C . LEU A 1 194 ? 0.96 -17.797 -24.281 1 97.25 194 LEU A C 1
ATOM 1456 O O . LEU A 1 194 ? 0.829 -18.828 -24.953 1 97.25 194 LEU A O 1
ATOM 1460 N N . ARG A 1 195 ? 1.018 -17.797 -23 1 97.62 195 ARG A N 1
ATOM 1461 C CA . ARG A 1 195 ? 0.92 -19.047 -22.25 1 97.62 195 ARG A CA 1
ATOM 1462 C C . ARG A 1 195 ? -0.43 -19.703 -22.469 1 97.62 195 ARG A C 1
ATOM 1464 O O . ARG A 1 195 ? -0.518 -20.938 -22.516 1 97.62 195 ARG A O 1
ATOM 1471 N N . LEU A 1 196 ? -1.483 -18.891 -22.578 1 97.5 196 LEU A N 1
ATOM 1472 C CA . LEU A 1 196 ? -2.797 -19.438 -22.891 1 97.5 196 LEU A CA 1
ATOM 1473 C C . LEU A 1 196 ? -2.783 -20.125 -24.266 1 97.5 196 LEU A C 1
ATOM 1475 O O . LEU A 1 196 ? -3.312 -21.219 -24.422 1 97.5 196 LEU A O 1
ATOM 1479 N N . ALA A 1 197 ? -2.137 -19.547 -25.234 1 97.06 197 ALA A N 1
ATOM 1480 C CA . ALA A 1 197 ? -2.018 -20.125 -26.562 1 97.06 197 ALA A CA 1
ATOM 1481 C C . ALA A 1 197 ? -1.237 -21.438 -26.516 1 97.06 197 ALA A C 1
ATOM 1483 O O . ALA A 1 197 ? -1.623 -22.422 -27.141 1 97.06 197 ALA A O 1
ATOM 1484 N N . ILE A 1 198 ? -0.169 -21.453 -25.719 1 96.75 198 ILE A N 1
ATOM 1485 C CA . ILE A 1 198 ? 0.642 -22.656 -25.562 1 96.75 198 ILE A CA 1
ATOM 1486 C C . ILE A 1 198 ? -0.196 -23.75 -24.922 1 96.75 198 ILE A C 1
ATOM 1488 O O . ILE A 1 198 ? -0.148 -24.906 -25.344 1 96.75 198 ILE A O 1
ATOM 1492 N N . ALA A 1 199 ? -0.946 -23.406 -23.906 1 97.31 199 ALA A N 1
ATOM 1493 C CA . ALA A 1 199 ? -1.8 -24.359 -23.219 1 97.31 199 ALA A CA 1
ATOM 1494 C C . ALA A 1 199 ? -2.854 -24.938 -24.172 1 97.31 199 ALA A C 1
ATOM 1496 O O . ALA A 1 199 ? -3.113 -26.141 -24.156 1 97.31 199 ALA A O 1
ATOM 1497 N N . GLN A 1 200 ? -3.434 -24.109 -25 1 97.25 200 GLN A N 1
ATOM 1498 C CA . GLN A 1 200 ? -4.438 -24.562 -25.969 1 97.25 200 GLN A CA 1
ATOM 1499 C C . GLN A 1 200 ? -3.824 -25.469 -27.016 1 97.25 200 GLN A C 1
ATOM 1501 O O . GLN A 1 200 ? -4.422 -26.484 -27.391 1 97.25 200 GLN A O 1
ATOM 1506 N N . ASP A 1 201 ? -2.654 -25.156 -27.453 1 95.94 201 ASP A N 1
ATOM 1507 C CA . ASP A 1 201 ? -1.936 -26.016 -28.391 1 95.94 201 ASP A CA 1
ATOM 1508 C C . ASP A 1 201 ? -1.626 -27.375 -27.781 1 95.94 201 ASP A C 1
ATOM 1510 O O . ASP A 1 201 ? -1.767 -28.406 -28.438 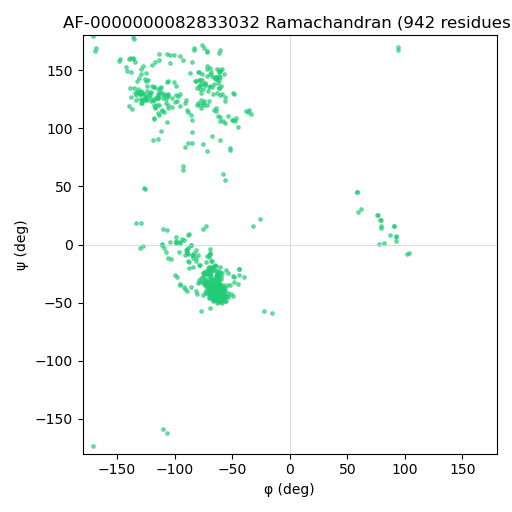1 95.94 201 ASP A O 1
ATOM 1514 N N . ASN A 1 202 ? -1.168 -27.359 -26.578 1 95.75 202 ASN A N 1
ATOM 1515 C CA . ASN A 1 202 ? -0.897 -28.609 -25.859 1 95.75 202 ASN A CA 1
ATOM 1516 C C . ASN A 1 202 ? -2.146 -29.484 -25.766 1 95.75 202 ASN A C 1
ATOM 1518 O O . ASN A 1 202 ? -2.082 -30.688 -25.969 1 95.75 202 ASN A O 1
ATOM 1522 N N . ILE A 1 203 ? -3.281 -28.859 -25.438 1 96.94 203 ILE A N 1
ATOM 1523 C CA . ILE A 1 203 ? -4.539 -29.594 -25.328 1 96.94 203 ILE A CA 1
ATOM 1524 C C . ILE A 1 203 ? -4.895 -30.219 -26.688 1 96.94 203 ILE A C 1
ATOM 1526 O O . ILE A 1 203 ? -5.324 -31.375 -26.75 1 96.94 203 ILE A O 1
ATOM 1530 N N . ARG A 1 204 ? -4.688 -29.531 -27.766 1 95.88 204 ARG A N 1
ATOM 1531 C CA . ARG A 1 204 ? -4.945 -30.062 -29.094 1 95.88 204 ARG A CA 1
ATOM 1532 C C . ARG A 1 204 ? -4.051 -31.266 -29.406 1 95.88 204 ARG A C 1
ATOM 1534 O O . ARG A 1 204 ? -4.516 -32.281 -29.922 1 95.88 204 ARG A O 1
ATOM 1541 N N . THR A 1 205 ? -2.805 -31.125 -29.031 1 94.19 205 THR A N 1
ATOM 1542 C CA . THR A 1 205 ? -1.848 -32.188 -29.25 1 94.19 205 THR A CA 1
ATOM 1543 C C . THR A 1 205 ? -2.229 -33.438 -28.422 1 94.19 205 THR A C 1
ATOM 1545 O O . THR A 1 205 ? -2.16 -34.562 -28.922 1 94.19 205 THR A O 1
ATOM 1548 N N . LEU A 1 206 ? -2.617 -33.25 -27.234 1 95.31 206 LEU A N 1
ATOM 1549 C CA . LEU A 1 206 ? -3.025 -34.344 -26.359 1 95.31 206 LEU A CA 1
ATOM 1550 C C . LEU A 1 206 ? -4.309 -35 -26.859 1 95.31 206 LEU A C 1
ATOM 1552 O O . LEU A 1 206 ? -4.473 -36.219 -26.766 1 95.31 206 LEU A O 1
ATOM 1556 N N . ALA A 1 207 ? -5.191 -34.219 -27.438 1 95.88 207 ALA A N 1
ATOM 1557 C CA . ALA A 1 207 ? -6.414 -34.75 -28.031 1 95.88 207 ALA A CA 1
ATOM 1558 C C . ALA A 1 207 ? -6.094 -35.625 -29.234 1 95.88 207 ALA A C 1
ATOM 1560 O O . ALA A 1 207 ? -6.707 -36.688 -29.406 1 95.88 207 ALA A O 1
ATOM 1561 N N . GLU A 1 208 ? -5.145 -35.25 -30 1 94.56 208 GLU A N 1
ATOM 1562 C CA . GLU A 1 208 ? -4.695 -36.062 -31.125 1 94.56 208 GLU A CA 1
ATOM 1563 C C . GLU A 1 208 ? -4.059 -37.375 -30.656 1 94.56 208 GLU A C 1
ATOM 1565 O O . GLU A 1 208 ? -4.293 -38.438 -31.234 1 94.56 208 GLU A O 1
ATOM 1570 N N . ALA A 1 209 ? -3.258 -37.25 -29.594 1 93.5 209 ALA A N 1
ATOM 1571 C CA . ALA A 1 209 ? -2.639 -38.438 -29.016 1 93.5 209 ALA A CA 1
ATOM 1572 C C . ALA A 1 209 ? -3.697 -39.406 -28.484 1 93.5 209 ALA A C 1
ATOM 1574 O O . ALA A 1 209 ? -3.561 -40.625 -28.625 1 93.5 209 ALA A O 1
ATOM 1575 N N . GLU A 1 210 ? -4.719 -38.906 -27.891 1 94.69 210 GLU A N 1
ATOM 1576 C CA . GLU A 1 210 ? -5.824 -39.719 -27.422 1 94.69 210 GLU A CA 1
ATOM 1577 C C . GLU A 1 210 ? -6.523 -40.438 -28.578 1 94.69 210 GLU A C 1
ATOM 1579 O O . GLU A 1 210 ? -6.805 -41.625 -28.5 1 94.69 210 GLU A O 1
ATOM 1584 N N . ARG A 1 211 ? -6.754 -39.781 -29.672 1 95.69 211 ARG A N 1
ATOM 1585 C CA . ARG A 1 211 ? -7.367 -40.375 -30.859 1 95.69 211 ARG A CA 1
ATOM 1586 C C . ARG A 1 211 ? -6.492 -41.5 -31.422 1 95.69 211 ARG A C 1
ATOM 1588 O O . ARG A 1 211 ? -6.996 -42.562 -31.812 1 95.69 211 ARG A O 1
ATOM 1595 N N . LEU A 1 212 ? -5.238 -41.219 -31.438 1 93.88 212 LEU A N 1
ATOM 1596 C CA . LEU A 1 212 ? -4.301 -42.219 -31.922 1 93.88 212 LEU A CA 1
ATOM 1597 C C . LEU A 1 212 ? -4.324 -43.469 -31.031 1 93.88 212 LEU A C 1
ATOM 1599 O O . LEU A 1 212 ? -4.328 -44.594 -31.547 1 93.88 212 LEU A O 1
ATOM 1603 N N . ALA A 1 213 ? -4.336 -43.25 -29.734 1 93.62 213 ALA A N 1
ATOM 1604 C CA . ALA A 1 213 ? -4.398 -44.375 -28.797 1 93.62 213 ALA A CA 1
ATOM 1605 C C . ALA A 1 213 ? -5.691 -45.156 -28.969 1 93.62 213 ALA A C 1
ATOM 1607 O O . ALA A 1 213 ? -5.691 -46.375 -28.891 1 93.62 213 ALA A O 1
ATOM 1608 N N . GLU A 1 214 ? -6.797 -44.5 -29.25 1 94.81 214 GLU A N 1
ATOM 1609 C CA . GLU A 1 214 ? -8.078 -45.156 -29.5 1 94.81 214 GLU A CA 1
ATOM 1610 C C . GLU A 1 214 ? -8.023 -46 -30.766 1 94.81 214 GLU A C 1
ATOM 1612 O O . GLU A 1 214 ? -8.484 -47.125 -30.766 1 94.81 214 GLU A O 1
ATOM 1617 N N . TRP A 1 215 ? -7.48 -45.438 -31.734 1 94 215 TRP A N 1
ATOM 1618 C CA . TRP A 1 215 ? -7.344 -46.188 -33 1 94 215 TRP A CA 1
ATOM 1619 C C . TRP A 1 215 ? -6.469 -47.406 -32.812 1 94 215 TRP A C 1
ATOM 1621 O O . TRP A 1 215 ? -6.816 -48.5 -33.281 1 94 215 TRP A O 1
ATOM 1631 N N . ALA A 1 216 ? -5.309 -47.25 -32.188 1 92.25 216 ALA A N 1
ATOM 1632 C CA . ALA A 1 216 ? -4.387 -48.375 -31.953 1 92.25 216 ALA A CA 1
ATOM 1633 C C . ALA A 1 216 ? -5.062 -49.469 -31.156 1 92.25 216 ALA A C 1
ATOM 1635 O O . ALA A 1 216 ? -4.895 -50.656 -31.469 1 92.25 216 ALA A O 1
ATOM 1636 N N . HIS A 1 217 ? -5.832 -49.094 -30.172 1 91.06 217 HIS A N 1
ATOM 1637 C CA . HIS A 1 217 ? -6.543 -50.062 -29.359 1 91.06 217 HIS A CA 1
ATOM 1638 C C . HIS A 1 217 ? -7.559 -50.844 -30.203 1 91.06 217 HIS A C 1
ATOM 1640 O O . HIS A 1 217 ? -7.621 -52.062 -30.141 1 91.06 217 HIS A O 1
ATOM 1646 N N . ARG A 1 218 ? -8.258 -50.219 -31.062 1 93.81 218 ARG A N 1
ATOM 1647 C CA . ARG A 1 218 ? -9.273 -50.844 -31.906 1 93.81 218 ARG A CA 1
ATOM 1648 C C . ARG A 1 218 ? -8.633 -51.781 -32.938 1 93.81 218 ARG A C 1
ATOM 1650 O O . ARG A 1 218 ? -9.227 -52.781 -33.344 1 93.81 218 ARG A O 1
ATOM 1657 N N . SER A 1 219 ? -7.383 -51.5 -33.25 1 93.12 219 SER A N 1
ATOM 1658 C CA . SER A 1 219 ? -6.672 -52.281 -34.25 1 93.12 219 SER A CA 1
ATOM 1659 C C . SER A 1 219 ? -5.84 -53.375 -33.625 1 93.12 219 SER A C 1
ATOM 1661 O O . SER A 1 219 ? -5.086 -54.062 -34.312 1 93.12 219 SER A O 1
ATOM 1663 N N . GLY A 1 220 ? -5.895 -53.469 -32.344 1 88.62 220 GLY A N 1
ATOM 1664 C CA . GLY A 1 220 ? -5.172 -54.531 -31.625 1 88.62 220 GLY A CA 1
ATOM 1665 C C . GLY A 1 220 ? -3.699 -54.219 -31.453 1 88.62 220 GLY A C 1
ATOM 1666 O O . GLY A 1 220 ? -2.918 -55.094 -31.062 1 88.62 220 GLY A O 1
ATOM 1667 N N . LEU A 1 221 ? -3.314 -52.969 -31.656 1 86.88 221 LEU A N 1
ATOM 1668 C CA . LEU A 1 221 ? -1.919 -52.531 -31.594 1 86.88 221 LEU A CA 1
ATOM 1669 C C . LEU A 1 221 ? -1.629 -51.812 -30.297 1 86.88 221 LEU A C 1
ATOM 1671 O O . LEU A 1 221 ? -0.476 -51.469 -30 1 86.88 221 LEU A O 1
ATOM 1675 N N . GLY A 1 222 ? -2.705 -51.438 -29.516 1 85.44 222 GLY A N 1
ATOM 1676 C CA . GLY A 1 222 ? -2.578 -50.75 -28.25 1 85.44 222 GLY A CA 1
ATOM 1677 C C . GLY A 1 222 ? -3.486 -51.281 -27.156 1 85.44 222 GLY A C 1
ATOM 1678 O O . GLY A 1 222 ? -4.207 -52.25 -27.375 1 85.44 222 GLY A O 1
ATOM 1679 N N . THR A 1 223 ? -3.391 -50.719 -26 1 85.31 223 THR A N 1
ATOM 1680 C CA . THR A 1 223 ? -4.16 -51.188 -24.859 1 85.31 223 THR A CA 1
ATOM 1681 C C . THR A 1 223 ? -5.188 -50.156 -24.406 1 85.31 223 THR A C 1
ATOM 1683 O O . THR A 1 223 ? -5.066 -48.969 -24.75 1 85.31 223 THR A O 1
ATOM 1686 N N . LEU A 1 224 ? -6.211 -50.656 -23.688 1 86.94 224 LEU A N 1
ATOM 1687 C CA . LEU A 1 224 ? -7.195 -49.75 -23.094 1 86.94 224 LEU A CA 1
ATOM 1688 C C . LEU A 1 224 ? -6.543 -48.844 -22.062 1 86.94 224 LEU A C 1
ATOM 1690 O O . LEU A 1 224 ? -6.973 -47.688 -21.891 1 86.94 224 LEU A O 1
ATOM 1694 N N . ALA A 1 225 ? -5.473 -49.25 -21.469 1 84.81 225 ALA A N 1
ATOM 1695 C CA . ALA A 1 225 ? -4.727 -48.469 -20.5 1 84.81 225 ALA A CA 1
ATOM 1696 C C . ALA A 1 225 ? -4.102 -47.219 -21.156 1 84.81 225 ALA A C 1
ATOM 1698 O O . ALA A 1 225 ? -4.082 -46.156 -20.578 1 84.81 225 ALA A O 1
ATOM 1699 N N . ASP A 1 226 ? -3.656 -47.406 -22.375 1 87.69 226 ASP A N 1
ATOM 1700 C CA . ASP A 1 226 ? -3.084 -46.281 -23.125 1 87.69 226 ASP A CA 1
ATOM 1701 C C . ASP A 1 226 ? -4.133 -45.219 -23.391 1 87.69 226 ASP A C 1
ATOM 1703 O O . ASP A 1 226 ? -3.861 -44.031 -23.234 1 87.69 226 ASP A O 1
ATOM 1707 N N . VAL A 1 227 ? -5.32 -45.688 -23.719 1 92.44 227 VAL A N 1
ATOM 1708 C CA . VAL A 1 227 ? -6.414 -44.781 -24.031 1 92.44 227 VAL A CA 1
ATOM 1709 C C . VAL A 1 227 ? -6.812 -44 -22.781 1 92.44 227 VAL A C 1
ATOM 1711 O O . VAL A 1 227 ? -6.941 -42.781 -22.812 1 92.44 227 VAL A O 1
ATOM 1714 N N . THR A 1 228 ? -6.98 -44.719 -21.703 1 90.12 228 THR A N 1
ATOM 1715 C CA . THR A 1 228 ? -7.41 -44.062 -20.453 1 90.12 228 THR A CA 1
ATOM 1716 C C . THR A 1 228 ? -6.352 -43.094 -19.953 1 90.12 228 THR A C 1
ATOM 1718 O O . THR A 1 228 ? -6.68 -42.031 -19.438 1 90.12 228 THR A O 1
ATOM 1721 N N . GLN A 1 229 ? -5.113 -43.406 -20.094 1 88.44 229 GLN A N 1
ATOM 1722 C CA . GLN A 1 229 ? -4.008 -42.531 -19.703 1 88.44 229 GLN A CA 1
ATOM 1723 C C . GLN A 1 229 ? -3.979 -41.281 -20.562 1 88.44 229 GLN A C 1
ATOM 1725 O O . GLN A 1 229 ? -3.797 -40.188 -20.047 1 88.44 229 GLN A O 1
ATOM 1730 N N . ALA A 1 230 ? -4.105 -41.438 -21.797 1 92.94 230 ALA A N 1
ATOM 1731 C CA . ALA A 1 230 ? -4.117 -40.312 -22.719 1 92.94 230 ALA A CA 1
ATOM 1732 C C . ALA A 1 230 ? -5.27 -39.344 -22.391 1 92.94 230 ALA A C 1
ATOM 1734 O O . ALA A 1 230 ? -5.098 -38.125 -22.391 1 92.94 230 ALA A O 1
ATOM 1735 N N . ARG A 1 231 ? -6.406 -39.906 -22.078 1 94.06 231 ARG A N 1
ATOM 1736 C CA . ARG A 1 231 ? -7.582 -39.125 -21.719 1 94.06 231 ARG A CA 1
ATOM 1737 C C . ARG A 1 231 ? -7.344 -38.344 -20.438 1 94.06 231 ARG A C 1
ATOM 1739 O O . ARG A 1 231 ? -7.645 -37.156 -20.359 1 94.06 231 ARG A O 1
ATOM 1746 N N . ALA A 1 232 ? -6.773 -38.969 -19.469 1 90.69 232 ALA A N 1
ATOM 1747 C CA . ALA A 1 232 ? -6.477 -38.312 -18.188 1 90.69 232 ALA A CA 1
ATOM 1748 C C . ALA A 1 232 ? -5.52 -37.125 -18.375 1 90.69 232 ALA A C 1
ATOM 1750 O O . ALA A 1 232 ? -5.676 -36.094 -17.75 1 90.69 232 ALA A O 1
ATOM 1751 N N . GLU A 1 233 ? -4.559 -37.312 -19.203 1 92 233 GLU A N 1
ATOM 1752 C CA . GLU A 1 233 ? -3.58 -36.25 -19.469 1 92 233 GLU A CA 1
ATOM 1753 C C . GLU A 1 233 ? -4.234 -35.062 -20.141 1 92 233 GLU A C 1
ATOM 1755 O O . GLU A 1 233 ? -3.936 -33.906 -19.781 1 92 233 GLU A O 1
ATOM 1760 N N . ARG A 1 234 ? -5.078 -35.312 -21.125 1 95.12 234 ARG A N 1
ATOM 1761 C CA . ARG A 1 234 ? -5.789 -34.219 -21.781 1 95.12 234 ARG A CA 1
ATOM 1762 C C . ARG A 1 234 ? -6.668 -33.469 -20.797 1 95.12 234 ARG A C 1
ATOM 1764 O O . ARG A 1 234 ? -6.656 -32.219 -20.781 1 95.12 234 ARG A O 1
ATOM 1771 N N . GLU A 1 235 ? -7.371 -34.156 -20 1 93.62 235 GLU A N 1
ATOM 1772 C CA . GLU A 1 235 ? -8.266 -33.562 -19.016 1 93.62 235 GLU A CA 1
ATOM 1773 C C . GLU A 1 235 ? -7.477 -32.75 -18 1 93.62 235 GLU A C 1
ATOM 1775 O O . GLU A 1 235 ? -7.906 -31.656 -17.594 1 93.62 235 GLU A O 1
ATOM 1780 N N . ALA A 1 236 ? -6.336 -33.219 -17.578 1 92.38 236 ALA A N 1
ATOM 1781 C CA . ALA A 1 236 ? -5.469 -32.469 -16.656 1 92.38 236 ALA A CA 1
ATOM 1782 C C . ALA A 1 236 ? -4.988 -31.172 -17.281 1 92.38 236 ALA A C 1
ATOM 1784 O O . ALA A 1 236 ? -4.926 -30.141 -16.625 1 92.38 236 ALA A O 1
ATOM 1785 N N . ALA A 1 237 ? -4.652 -31.219 -18.5 1 95.06 237 ALA A N 1
ATOM 1786 C CA . ALA A 1 237 ? -4.18 -30.031 -19.219 1 95.06 237 ALA A CA 1
ATOM 1787 C C . ALA A 1 237 ? -5.289 -28.984 -19.344 1 95.06 237 ALA A C 1
ATOM 1789 O O . ALA A 1 237 ? -5.016 -27.797 -19.375 1 95.06 237 ALA A O 1
ATOM 1790 N N . GLU A 1 238 ? -6.543 -29.453 -19.406 1 95.94 238 GLU A N 1
ATOM 1791 C CA . GLU A 1 238 ? -7.691 -28.562 -19.562 1 95.94 238 GLU A CA 1
ATOM 1792 C C . GLU A 1 238 ? -7.926 -27.734 -18.312 1 95.94 238 GLU A C 1
ATOM 1794 O O . GLU A 1 238 ? -8.703 -26.766 -18.328 1 95.94 238 GLU A O 1
ATOM 1799 N N . ALA A 1 239 ? -7.199 -27.922 -17.25 1 95.5 239 ALA A N 1
ATOM 1800 C CA . ALA A 1 239 ? -7.348 -27.188 -15.992 1 95.5 239 ALA A CA 1
ATOM 1801 C C . ALA A 1 239 ? -6.504 -25.922 -15.984 1 95.5 239 ALA A C 1
ATOM 1803 O O . ALA A 1 239 ? -6.664 -25.062 -15.117 1 95.5 239 ALA A O 1
ATOM 1804 N N . LEU A 1 240 ? -5.691 -25.703 -16.938 1 95.5 240 LEU A N 1
ATOM 1805 C CA . LEU A 1 240 ? -4.734 -24.609 -16.891 1 95.5 240 LEU A CA 1
ATOM 1806 C C . LEU A 1 240 ? -5.324 -23.344 -17.516 1 95.5 240 LEU A C 1
ATOM 1808 O O . LEU A 1 240 ? -5.152 -22.25 -17 1 95.5 240 LEU A O 1
ATOM 1812 N N . PRO A 1 241 ? -6.137 -23.469 -18.656 1 96.62 241 PRO A N 1
ATOM 1813 C CA . PRO A 1 241 ? -6.605 -22.266 -19.344 1 96.62 241 PRO A CA 1
ATOM 1814 C C . PRO A 1 241 ? -7.422 -21.344 -18.438 1 96.62 241 PRO A C 1
ATOM 1816 O O . PRO A 1 241 ? -7.227 -20.125 -18.453 1 96.62 241 PRO A O 1
ATOM 1819 N N . PRO A 1 242 ? -8.297 -21.812 -17.547 1 96.12 242 PRO A N 1
ATOM 1820 C CA . PRO A 1 242 ? -9.031 -20.906 -16.672 1 96.12 242 PRO A CA 1
ATOM 1821 C C . PRO A 1 242 ? -8.117 -20.047 -15.797 1 96.12 242 PRO A C 1
ATOM 1823 O O . PRO A 1 242 ? -8.406 -18.875 -15.547 1 96.12 242 PRO A O 1
ATOM 1826 N N . LEU A 1 243 ? -7.016 -20.531 -15.305 1 96.25 243 LEU A N 1
ATOM 1827 C CA . LEU A 1 243 ? -6.062 -19.781 -14.492 1 96.25 243 LEU A CA 1
ATOM 1828 C C . LEU A 1 243 ? -5.395 -18.688 -15.305 1 96.25 243 LEU A C 1
ATOM 1830 O O . LEU A 1 243 ? -5.176 -17.578 -14.805 1 96.25 243 LEU A O 1
ATOM 1834 N N . LEU A 1 244 ? -5.078 -19.016 -16.516 1 97.44 244 LEU A N 1
ATOM 1835 C CA . LEU A 1 244 ? -4.434 -18.031 -17.375 1 97.44 244 LEU A CA 1
ATOM 1836 C C . LEU A 1 244 ? -5.406 -16.938 -17.766 1 97.44 244 LEU A C 1
ATOM 1838 O O . LEU A 1 244 ? -5.027 -15.766 -17.859 1 97.44 244 LEU A O 1
ATOM 1842 N N . ASP A 1 245 ? -6.668 -17.344 -18 1 96.19 245 ASP A N 1
ATOM 1843 C CA . ASP A 1 245 ? -7.703 -16.344 -18.266 1 96.19 245 ASP A CA 1
ATOM 1844 C C . ASP A 1 245 ? -7.867 -15.391 -17.078 1 96.19 245 ASP A C 1
ATOM 1846 O O . ASP A 1 245 ? -8.047 -14.188 -17.266 1 96.19 245 ASP A O 1
ATOM 1850 N N . ALA A 1 246 ? -7.82 -15.875 -15.914 1 96.69 246 ALA A N 1
ATOM 1851 C CA . ALA A 1 246 ? -7.902 -15.055 -14.703 1 96.69 246 ALA A CA 1
ATOM 1852 C C . ALA A 1 246 ? -6.727 -14.086 -14.625 1 96.69 246 ALA A C 1
ATOM 1854 O O . ALA A 1 246 ? -6.898 -12.922 -14.258 1 96.69 246 ALA A O 1
ATOM 1855 N N . ASP A 1 247 ? -5.539 -14.555 -14.922 1 96.94 247 ASP A N 1
ATOM 1856 C CA . ASP A 1 247 ? -4.363 -13.688 -14.93 1 96.94 247 ASP A CA 1
ATOM 1857 C C . ASP A 1 247 ? -4.531 -12.539 -15.914 1 96.94 247 ASP A C 1
ATOM 1859 O O . ASP A 1 247 ? -4.219 -11.391 -15.594 1 96.94 247 ASP A O 1
ATOM 1863 N N . ILE A 1 248 ? -5.031 -12.867 -17.078 1 97.38 248 ILE A N 1
ATOM 1864 C CA . ILE A 1 248 ? -5.262 -11.867 -18.109 1 97.38 248 ILE A CA 1
ATOM 1865 C C . ILE A 1 248 ? -6.242 -10.812 -17.594 1 97.38 248 ILE A C 1
ATOM 1867 O O . ILE A 1 248 ? -5.996 -9.609 -17.719 1 97.38 248 ILE A O 1
ATOM 1871 N N . ALA A 1 249 ? -7.324 -11.234 -16.984 1 97 249 ALA A N 1
ATOM 1872 C CA . ALA A 1 249 ? -8.32 -10.312 -16.438 1 97 249 ALA A CA 1
ATOM 1873 C C . ALA A 1 249 ? -7.723 -9.438 -15.344 1 97 249 ALA A C 1
ATOM 1875 O O . ALA A 1 249 ? -7.941 -8.227 -15.32 1 97 249 ALA A O 1
ATOM 1876 N N . ARG A 1 250 ? -6.977 -10 -14.492 1 97.56 250 ARG A N 1
ATOM 1877 C CA . ARG A 1 250 ? -6.387 -9.266 -13.375 1 97.56 250 ARG A CA 1
ATOM 1878 C C . ARG A 1 250 ? -5.43 -8.188 -13.875 1 97.56 250 ARG A C 1
ATOM 1880 O O . ARG A 1 250 ? -5.43 -7.062 -13.375 1 97.56 250 ARG A O 1
ATOM 1887 N N . PHE A 1 251 ? -4.582 -8.539 -14.836 1 98 251 PHE A N 1
ATOM 1888 C CA . PHE A 1 251 ? -3.699 -7.543 -15.43 1 98 251 PHE A CA 1
ATOM 1889 C C . PHE A 1 251 ? -4.508 -6.434 -16.094 1 98 251 PHE A C 1
ATOM 1891 O O . PHE A 1 251 ? -4.16 -5.254 -15.977 1 98 251 PHE A O 1
ATOM 1898 N N . SER A 1 252 ? -5.547 -6.848 -16.75 1 97.62 252 SER A N 1
ATOM 1899 C CA . SER A 1 252 ? -6.402 -5.871 -17.422 1 97.62 252 SER A CA 1
ATOM 1900 C C . SER A 1 252 ? -7.023 -4.906 -16.422 1 97.62 252 SER A C 1
ATOM 1902 O O . SER A 1 252 ? -7.035 -3.693 -16.641 1 97.62 252 SER A O 1
ATOM 1904 N N . HIS A 1 253 ? -7.559 -5.414 -15.305 1 97.69 253 HIS A N 1
ATOM 1905 C CA . HIS A 1 253 ? -8.102 -4.578 -14.242 1 97.69 253 HIS A CA 1
ATOM 1906 C C . HIS A 1 253 ? -7.066 -3.58 -13.742 1 97.69 253 HIS A C 1
ATOM 1908 O O . HIS A 1 253 ? -7.359 -2.389 -13.609 1 97.69 253 HIS A O 1
ATOM 1914 N N . ALA A 1 254 ? -5.879 -4.105 -13.469 1 98 254 ALA A N 1
ATOM 1915 C CA . ALA A 1 254 ? -4.809 -3.285 -12.906 1 98 254 ALA A CA 1
ATOM 1916 C C . ALA A 1 254 ? -4.43 -2.148 -13.852 1 98 254 ALA A C 1
ATOM 1918 O O . ALA A 1 254 ? -4.258 -1.006 -13.422 1 98 254 ALA A O 1
ATOM 1919 N N . ILE A 1 255 ? -4.336 -2.486 -15.117 1 98.38 255 ILE A N 1
ATOM 1920 C CA . ILE A 1 255 ? -3.971 -1.493 -16.125 1 98.38 255 ILE A CA 1
ATOM 1921 C C . ILE A 1 255 ? -5.059 -0.428 -16.219 1 98.38 255 ILE A C 1
ATOM 1923 O O . ILE A 1 255 ? -4.766 0.764 -16.328 1 98.38 255 ILE A O 1
ATOM 1927 N N . GLY A 1 256 ? -6.324 -0.836 -16.188 1 97.88 256 GLY A N 1
ATOM 1928 C CA . GLY A 1 256 ? -7.414 0.126 -16.172 1 97.88 256 GLY A CA 1
ATOM 1929 C C . GLY A 1 256 ? -7.301 1.14 -15.055 1 97.88 256 GLY A C 1
ATOM 1930 O O . GLY A 1 256 ? -7.418 2.346 -15.281 1 97.88 256 GLY A O 1
ATOM 1931 N N . VAL A 1 257 ? -6.973 0.683 -13.883 1 97.38 257 VAL A N 1
ATOM 1932 C CA . VAL A 1 257 ? -6.895 1.54 -12.703 1 97.38 257 VAL A CA 1
ATOM 1933 C C . VAL A 1 257 ? -5.648 2.416 -12.781 1 97.38 257 VAL A C 1
ATOM 1935 O O . VAL A 1 257 ? -5.703 3.613 -12.5 1 97.38 257 VAL A O 1
ATOM 1938 N N . LEU A 1 258 ? -4.496 1.851 -13.211 1 97.62 258 LEU A N 1
ATOM 1939 C CA . LEU A 1 258 ? -3.252 2.604 -13.312 1 97.62 258 LEU A CA 1
ATOM 1940 C C . LEU A 1 258 ? -3.393 3.758 -14.305 1 97.62 258 LEU A C 1
ATOM 1942 O O . LEU A 1 258 ? -2.748 4.797 -14.141 1 97.62 258 LEU A O 1
ATOM 1946 N N . THR A 1 259 ? -4.242 3.605 -15.312 1 97.69 259 THR A N 1
ATOM 1947 C CA . THR A 1 259 ? -4.41 4.625 -16.344 1 97.69 259 THR A CA 1
ATOM 1948 C C . THR A 1 259 ? -5.457 5.652 -15.914 1 97.69 259 THR A C 1
ATOM 1950 O O . THR A 1 259 ? -5.867 6.492 -16.719 1 97.69 259 THR A O 1
ATOM 1953 N N . GLY A 1 260 ? -5.906 5.605 -14.68 1 96 260 GLY A N 1
ATOM 1954 C CA . GLY A 1 260 ? -6.781 6.617 -14.109 1 96 260 GLY A CA 1
ATOM 1955 C C . GLY A 1 260 ? -8.258 6.285 -14.266 1 96 260 GLY A C 1
ATOM 1956 O O . GLY A 1 260 ? -9.117 7.078 -13.883 1 96 260 GLY A O 1
ATOM 1957 N N . GLY A 1 261 ? -8.547 5.121 -14.836 1 95.75 261 GLY A N 1
ATOM 1958 C CA . GLY A 1 261 ? -9.922 4.695 -15.047 1 95.75 261 GLY A CA 1
ATOM 1959 C C . GLY A 1 261 ? -10.359 3.598 -14.102 1 95.75 261 GLY A C 1
ATOM 1960 O O . GLY A 1 261 ? -9.828 3.471 -12.992 1 95.75 261 GLY A O 1
ATOM 1961 N N . PHE A 1 262 ? -11.453 2.957 -14.531 1 95.88 262 PHE A N 1
ATOM 1962 C CA . PHE A 1 262 ? -11.992 1.824 -13.789 1 95.88 262 PHE A CA 1
ATOM 1963 C C . PHE A 1 262 ? -11.484 0.507 -14.359 1 95.88 262 PHE A C 1
ATOM 1965 O O . PHE A 1 262 ? -10.922 0.479 -15.461 1 95.88 262 PHE A O 1
ATOM 1972 N N . PRO A 1 263 ? -11.578 -0.606 -13.609 1 95 263 PRO A N 1
ATOM 1973 C CA . PRO A 1 263 ? -11.023 -1.893 -14.039 1 95 263 PRO A CA 1
ATOM 1974 C C . PRO A 1 263 ? -11.508 -2.312 -15.422 1 95 263 PRO A C 1
ATOM 1976 O O . PRO A 1 263 ? -10.805 -3.027 -16.141 1 95 263 PRO A O 1
ATOM 1979 N N . GLY A 1 264 ? -12.586 -1.839 -15.812 1 93.69 264 GLY A N 1
ATOM 1980 C CA . GLY A 1 264 ? -13.148 -2.264 -17.078 1 93.69 264 GLY A CA 1
ATOM 1981 C C . GLY A 1 264 ? -12.688 -1.414 -18.25 1 93.69 264 GLY A C 1
ATOM 1982 O O . GLY A 1 264 ? -12.914 -1.77 -19.406 1 93.69 264 GLY A O 1
ATOM 1983 N N . ASP A 1 265 ? -11.969 -0.433 -17.797 1 92.94 265 ASP A N 1
ATOM 1984 C CA . ASP A 1 265 ? -11.484 0.441 -18.859 1 92.94 265 ASP A CA 1
ATOM 1985 C C . ASP A 1 265 ? -10.398 -0.248 -19.688 1 92.94 265 ASP A C 1
ATOM 1987 O O . ASP A 1 265 ? -9.516 -0.905 -19.125 1 92.94 265 ASP A O 1
ATOM 1991 N N . TRP A 1 266 ? -10.352 -0.285 -20.969 1 94.44 266 TRP A N 1
ATOM 1992 C CA . TRP A 1 266 ? -9.391 -0.829 -21.938 1 94.44 266 TRP A CA 1
ATOM 1993 C C . TRP A 1 266 ? -9.602 -2.328 -22.125 1 94.44 266 TRP A C 1
ATOM 1995 O O . TRP A 1 266 ? -8.781 -3 -22.75 1 94.44 266 TRP A O 1
ATOM 2005 N N . HIS A 1 267 ? -10.625 -2.938 -21.422 1 93.62 267 HIS A N 1
ATOM 2006 C CA . HIS A 1 267 ? -10.852 -4.379 -21.438 1 93.62 267 HIS A CA 1
ATOM 2007 C C . HIS A 1 267 ? -10.898 -4.91 -22.875 1 93.62 267 HIS A C 1
ATOM 2009 O O . HIS A 1 267 ? -10.25 -5.91 -23.188 1 93.62 267 HIS A O 1
ATOM 2015 N N . ALA A 1 268 ? -11.547 -4.184 -23.688 1 92.69 268 ALA A N 1
ATOM 2016 C CA . ALA A 1 268 ? -11.695 -4.633 -25.062 1 92.69 268 ALA A CA 1
ATOM 2017 C C . ALA A 1 268 ? -10.367 -4.562 -25.812 1 92.69 268 ALA A C 1
ATOM 2019 O O . ALA A 1 268 ? -9.992 -5.504 -26.516 1 92.69 268 ALA A O 1
ATOM 2020 N N . ASP A 1 269 ? -9.648 -3.496 -25.656 1 95.19 269 ASP A N 1
ATOM 2021 C CA . ASP A 1 269 ? -8.367 -3.301 -26.328 1 95.19 269 ASP A CA 1
ATOM 2022 C C . ASP A 1 269 ? -7.344 -4.344 -25.891 1 95.19 269 ASP A C 1
ATOM 2024 O O . ASP A 1 269 ? -6.559 -4.832 -26.703 1 95.19 269 ASP A O 1
ATOM 2028 N N . LEU A 1 270 ? -7.391 -4.738 -24.625 1 96.62 270 LEU A N 1
ATOM 2029 C CA . LEU A 1 270 ? -6.375 -5.609 -24.031 1 96.62 270 LEU A CA 1
ATOM 2030 C C . LEU A 1 270 ? -6.734 -7.078 -24.234 1 96.62 270 LEU A C 1
ATOM 2032 O O . LEU A 1 270 ? -5.883 -7.957 -24.094 1 96.62 270 LEU A O 1
ATOM 2036 N N . ALA A 1 271 ? -7.973 -7.316 -24.609 1 93.69 271 ALA A N 1
ATOM 2037 C CA . ALA A 1 271 ? -8.438 -8.688 -24.781 1 93.69 271 ALA A CA 1
ATOM 2038 C C . ALA A 1 271 ? -7.895 -9.297 -26.062 1 93.69 271 ALA A C 1
ATOM 2040 O O . ALA A 1 271 ? -7.742 -10.516 -26.172 1 93.69 271 ALA A O 1
ATOM 2041 N N . THR A 1 272 ? -7.574 -8.469 -27 1 92.06 272 THR A N 1
ATOM 2042 C CA . THR A 1 272 ? -7.035 -8.953 -28.266 1 92.06 272 THR A CA 1
ATOM 2043 C C . THR A 1 272 ? -5.578 -9.375 -28.094 1 92.06 272 THR A C 1
ATOM 2045 O O . THR A 1 272 ? -4.738 -8.57 -27.688 1 92.06 272 THR A O 1
ATOM 2048 N N . PRO A 1 273 ? -5.348 -10.633 -28.422 1 90.94 273 PRO A N 1
ATOM 2049 C CA . PRO A 1 273 ? -3.959 -11.078 -28.281 1 90.94 273 PRO A CA 1
ATOM 2050 C C . PRO A 1 273 ? -3.002 -10.32 -29.203 1 90.94 273 PRO A C 1
ATOM 2052 O O . PRO A 1 273 ? -3.373 -9.961 -30.312 1 90.94 273 PRO A O 1
ATOM 2055 N N . ALA A 1 274 ? -1.826 -10.031 -28.766 1 89.69 274 ALA A N 1
ATOM 2056 C CA . ALA A 1 274 ? -0.735 -9.383 -29.484 1 89.69 274 ALA A CA 1
ATOM 2057 C C . ALA A 1 274 ? 0.607 -10.023 -29.141 1 89.69 274 ALA A C 1
ATOM 2059 O O . ALA A 1 274 ? 0.723 -10.734 -28.141 1 89.69 274 ALA A O 1
ATOM 2060 N N . PRO A 1 275 ? 1.602 -9.828 -30.016 1 89.5 275 PRO A N 1
ATOM 2061 C CA . PRO A 1 275 ? 2.914 -10.414 -29.719 1 89.5 275 PRO A CA 1
ATOM 2062 C C . PRO A 1 275 ? 3.529 -9.883 -28.438 1 89.5 275 PRO A C 1
ATOM 2064 O O . PRO A 1 275 ? 3.223 -8.766 -28 1 89.5 275 PRO A O 1
ATOM 2067 N N . VAL A 1 276 ? 4.297 -10.758 -27.828 1 91.06 276 VAL A N 1
ATOM 2068 C CA . VAL A 1 276 ? 5.027 -10.352 -26.641 1 91.06 276 VAL A CA 1
ATOM 2069 C C . VAL A 1 276 ? 5.98 -9.203 -26.969 1 91.06 276 VAL A C 1
ATOM 2071 O O . VAL A 1 276 ? 6.504 -9.133 -28.094 1 91.06 276 VAL A O 1
ATOM 2074 N N . LEU A 1 277 ? 6.188 -8.406 -25.984 1 91.88 277 LEU A N 1
ATOM 2075 C CA . LEU A 1 277 ? 7.117 -7.297 -26.156 1 91.88 277 LEU A CA 1
ATOM 2076 C C . LEU A 1 277 ? 8.531 -7.805 -26.406 1 91.88 277 LEU A C 1
ATOM 2078 O O . LEU A 1 277 ? 8.953 -8.805 -25.812 1 91.88 277 LEU A O 1
ATOM 2082 N N . ARG A 1 278 ? 9.227 -7.074 -27.25 1 85.31 278 ARG A N 1
ATOM 2083 C CA . ARG A 1 278 ? 10.617 -7.418 -27.531 1 85.31 278 ARG A CA 1
ATOM 2084 C C . ARG A 1 278 ? 11.57 -6.414 -26.891 1 85.31 278 ARG A C 1
ATOM 2086 O O . ARG A 1 278 ? 11.406 -5.203 -27.047 1 85.31 278 ARG A O 1
ATOM 2093 N N . MET A 1 279 ? 12.43 -7.039 -26.125 1 80.12 279 MET A N 1
ATOM 2094 C CA . MET A 1 279 ? 13.414 -6.18 -25.469 1 80.12 279 MET A CA 1
ATOM 2095 C C . MET A 1 279 ? 14.367 -5.562 -26.484 1 80.12 279 MET A C 1
ATOM 2097 O O . MET A 1 279 ? 14.836 -6.246 -27.391 1 80.12 279 MET A O 1
ATOM 2101 N N . PRO A 1 280 ? 14.57 -4.281 -26.25 1 73.81 280 PRO A N 1
ATOM 2102 C CA . PRO A 1 280 ? 15.609 -3.717 -27.125 1 73.81 280 PRO A CA 1
ATOM 2103 C C . PRO A 1 280 ? 16.984 -4.336 -26.891 1 73.81 280 PRO A C 1
ATOM 2105 O O . PRO A 1 280 ? 17.297 -4.738 -25.766 1 73.81 280 PRO A O 1
ATOM 2108 N N . LYS A 1 281 ? 17.719 -4.527 -27.891 1 67.12 281 LYS A N 1
ATOM 2109 C CA . LYS A 1 281 ? 19.016 -5.203 -27.844 1 67.12 281 LYS A CA 1
ATOM 2110 C C . LYS A 1 281 ? 20 -4.441 -26.969 1 67.12 281 LYS A C 1
ATOM 2112 O O . LYS A 1 281 ? 20.812 -5.047 -26.266 1 67.12 281 LYS A O 1
ATOM 2117 N N . ASP A 1 282 ? 19.906 -3.057 -27.047 1 66.88 282 ASP A N 1
ATOM 2118 C CA . ASP A 1 282 ? 20.906 -2.281 -26.312 1 66.88 282 ASP A CA 1
ATOM 2119 C C . ASP A 1 282 ? 20.266 -1.503 -25.172 1 66.88 282 ASP A C 1
ATOM 2121 O O . ASP A 1 282 ? 19.391 -0.661 -25.406 1 66.88 282 ASP A O 1
ATOM 2125 N N . LEU A 1 283 ? 20.672 -2.01 -23.891 1 72.62 283 LEU A N 1
ATOM 2126 C CA . LEU A 1 283 ? 20.203 -1.255 -22.734 1 72.62 283 LEU A CA 1
ATOM 2127 C C . LEU A 1 283 ? 21.203 -0.158 -22.359 1 72.62 283 LEU A C 1
ATOM 2129 O O . LEU A 1 283 ? 22.406 -0.406 -22.281 1 72.62 283 LEU A O 1
ATOM 2133 N N . PRO A 1 284 ? 20.688 1.031 -22.328 1 70.12 284 PRO A N 1
ATOM 2134 C CA . PRO A 1 284 ? 21.609 2.104 -21.953 1 70.12 284 PRO A CA 1
ATOM 2135 C C . PRO A 1 284 ? 22.094 1.982 -20.5 1 70.12 284 PRO A C 1
ATOM 2137 O O . PRO A 1 284 ? 21.281 1.814 -19.594 1 70.12 284 PRO A O 1
ATOM 2140 N N . LEU A 1 285 ? 23.344 1.772 -20.344 1 75.56 285 LEU A N 1
ATOM 2141 C CA . LEU A 1 285 ? 23.891 1.749 -18.984 1 75.56 285 LEU A CA 1
ATOM 2142 C C . LEU A 1 285 ? 24.75 2.984 -18.719 1 75.56 285 LEU A C 1
ATOM 2144 O O . LEU A 1 285 ? 25.547 3.385 -19.578 1 75.56 285 LEU A O 1
ATOM 2148 N N . SER A 1 286 ? 24.281 3.76 -17.844 1 74.62 286 SER A N 1
ATOM 2149 C CA . SER A 1 286 ? 25.125 4.863 -17.391 1 74.62 286 SER A CA 1
ATOM 2150 C C . SER A 1 286 ? 26.109 4.41 -16.312 1 74.62 286 SER A C 1
ATOM 2152 O O . SER A 1 286 ? 26.047 3.27 -15.852 1 74.62 286 SER A O 1
ATOM 2154 N N . LEU A 1 287 ? 27.125 5.375 -16.062 1 77.56 287 LEU A N 1
ATOM 2155 C CA . LEU A 1 287 ? 28.047 5.082 -14.984 1 77.56 287 LEU A CA 1
ATOM 2156 C C . LEU A 1 287 ? 27.344 5.164 -13.633 1 77.56 287 LEU A C 1
ATOM 2158 O O . LEU A 1 287 ? 26.359 5.879 -13.484 1 77.56 287 LEU A O 1
ATOM 2162 N N . PRO A 1 288 ? 27.859 4.395 -12.68 1 84.06 288 PRO A N 1
ATOM 2163 C CA . PRO A 1 288 ? 27.297 4.473 -11.328 1 84.06 288 PRO A CA 1
ATOM 2164 C C . PRO A 1 288 ? 27.234 5.906 -10.797 1 84.06 288 PRO A C 1
ATOM 2166 O O . PRO A 1 288 ? 26.25 6.285 -10.148 1 84.06 288 PRO A O 1
ATOM 2169 N N . SER A 1 289 ? 28.219 6.68 -11.164 1 82.44 289 SER A N 1
ATOM 2170 C CA . SER A 1 289 ? 28.25 8.055 -10.688 1 82.44 289 SER A CA 1
ATOM 2171 C C . SER A 1 289 ? 27.125 8.883 -11.305 1 82.44 289 SER A C 1
ATOM 2173 O O . SER A 1 289 ? 26.641 9.836 -10.695 1 82.44 289 SER A O 1
ATOM 2175 N N . ASP A 1 290 ? 26.75 8.531 -12.469 1 82.81 290 ASP A N 1
ATOM 2176 C CA . ASP A 1 290 ? 25.688 9.25 -13.164 1 82.81 290 ASP A CA 1
ATOM 2177 C C . ASP A 1 290 ? 24.328 8.922 -12.57 1 82.81 290 ASP A C 1
ATOM 2179 O O . ASP A 1 290 ? 23.375 9.711 -12.695 1 82.81 290 ASP A O 1
ATOM 2183 N N . LEU A 1 291 ? 24.266 7.777 -11.945 1 83.94 291 LEU A N 1
ATOM 2184 C CA . LEU A 1 291 ? 23 7.293 -11.391 1 83.94 291 LEU A CA 1
ATOM 2185 C C . LEU A 1 291 ? 22.469 8.258 -10.336 1 83.94 291 LEU A C 1
ATOM 2187 O O . LEU A 1 291 ? 21.266 8.555 -10.312 1 83.94 291 LEU A O 1
ATOM 2191 N N . ILE A 1 292 ? 23.375 8.75 -9.531 1 81.75 292 ILE A N 1
ATOM 2192 C CA . ILE A 1 292 ? 23.031 9.633 -8.422 1 81.75 292 ILE A CA 1
ATOM 2193 C C . ILE A 1 292 ? 22.344 10.891 -8.961 1 81.75 292 ILE A C 1
ATOM 2195 O O . ILE A 1 292 ? 21.359 11.367 -8.383 1 81.75 292 ILE A O 1
ATOM 2199 N N . ARG A 1 293 ? 22.766 11.328 -10.031 1 82.69 293 ARG A N 1
ATOM 2200 C CA . ARG A 1 293 ? 22.234 12.555 -10.617 1 82.69 293 ARG A CA 1
ATOM 2201 C C . ARG A 1 293 ? 20.969 12.266 -11.422 1 82.69 293 ARG A C 1
ATOM 2203 O O . ARG A 1 293 ? 20.156 13.164 -11.648 1 82.69 293 ARG A O 1
ATOM 2210 N N . GLN A 1 294 ? 20.828 11.07 -11.75 1 85.06 294 GLN A N 1
ATOM 2211 C CA . GLN A 1 294 ? 19.75 10.75 -12.68 1 85.06 294 GLN A CA 1
ATOM 2212 C C . GLN A 1 294 ? 18.484 10.305 -11.938 1 85.06 294 GLN A C 1
ATOM 2214 O O . GLN A 1 294 ? 17.375 10.609 -12.359 1 85.06 294 GLN A O 1
ATOM 2219 N N . ARG A 1 295 ? 18.578 9.594 -10.781 1 92.12 295 ARG A N 1
ATOM 2220 C CA . ARG A 1 295 ? 17.422 9.016 -10.094 1 92.12 295 ARG A CA 1
ATOM 2221 C C . ARG A 1 295 ? 16.703 10.078 -9.273 1 92.12 295 ARG A C 1
ATOM 2223 O O . ARG A 1 295 ? 17.25 10.609 -8.305 1 92.12 295 ARG A O 1
ATOM 2230 N N . PRO A 1 296 ? 15.453 10.25 -9.633 1 95.88 296 PRO A N 1
ATOM 2231 C CA . PRO A 1 296 ? 14.711 11.312 -8.945 1 95.88 296 PRO A CA 1
ATOM 2232 C C . PRO A 1 296 ? 14.547 11.047 -7.449 1 95.88 296 PRO A C 1
ATOM 2234 O O . PRO A 1 296 ? 14.508 11.992 -6.656 1 95.88 296 PRO A O 1
ATOM 2237 N N . ASP A 1 297 ? 14.492 9.797 -7.012 1 96.69 297 ASP A N 1
ATOM 2238 C CA . ASP A 1 297 ? 14.328 9.523 -5.59 1 96.69 297 ASP A CA 1
ATOM 2239 C C . ASP A 1 297 ? 15.578 9.906 -4.809 1 96.69 297 ASP A C 1
ATOM 2241 O O . ASP A 1 297 ? 15.492 10.398 -3.68 1 96.69 297 ASP A O 1
ATOM 2245 N N . LEU A 1 298 ? 16.719 9.773 -5.391 1 96.19 298 LEU A N 1
ATOM 2246 C CA . LEU A 1 298 ? 17.969 10.195 -4.75 1 96.19 298 LEU A CA 1
ATOM 2247 C C . LEU A 1 298 ? 18.078 11.719 -4.734 1 96.19 298 LEU A C 1
ATOM 2249 O O . LEU A 1 298 ? 18.562 12.297 -3.756 1 96.19 298 LEU A O 1
ATOM 2253 N N . ARG A 1 299 ? 17.656 12.359 -5.816 1 96.12 299 ARG A N 1
ATOM 2254 C CA . ARG A 1 299 ? 17.625 13.812 -5.844 1 96.12 299 ARG A CA 1
ATOM 2255 C C . ARG A 1 299 ? 16.703 14.367 -4.766 1 96.12 299 ARG A C 1
ATOM 2257 O O . ARG A 1 299 ? 17 15.391 -4.148 1 96.12 299 ARG A O 1
ATOM 2264 N N . ALA A 1 300 ? 15.57 13.688 -4.551 1 97.38 300 ALA A N 1
ATOM 2265 C CA . ALA A 1 300 ? 14.656 14.086 -3.482 1 97.38 300 ALA A CA 1
ATOM 2266 C C . ALA A 1 300 ? 15.336 14 -2.121 1 97.38 300 ALA A C 1
ATOM 2268 O O . ALA A 1 300 ? 15.242 14.93 -1.312 1 97.38 300 ALA A O 1
ATOM 2269 N N . ASP A 1 301 ? 16.031 12.914 -1.906 1 97.19 301 ASP A N 1
ATOM 2270 C CA . ASP A 1 301 ? 16.734 12.734 -0.647 1 97.19 301 ASP A CA 1
ATOM 2271 C C . ASP A 1 301 ? 17.781 13.836 -0.444 1 97.19 301 ASP A C 1
ATOM 2273 O O . ASP A 1 301 ? 17.938 14.344 0.666 1 97.19 301 ASP A O 1
ATOM 2277 N N . GLU A 1 302 ? 18.516 14.211 -1.479 1 96.81 302 GLU A N 1
ATOM 2278 C CA . GLU A 1 302 ? 19.516 15.273 -1.411 1 96.81 302 GLU A CA 1
ATOM 2279 C C . GLU A 1 302 ? 18.875 16.609 -1.044 1 96.81 302 GLU A C 1
ATOM 2281 O O . GLU A 1 302 ? 19.422 17.359 -0.238 1 96.81 302 GLU A O 1
ATOM 2286 N N . ARG A 1 303 ? 17.719 16.844 -1.584 1 97.62 303 ARG A N 1
ATOM 2287 C CA . ARG A 1 303 ? 17.031 18.094 -1.26 1 97.62 303 ARG A CA 1
ATOM 2288 C C . ARG A 1 303 ? 16.516 18.078 0.179 1 97.62 303 ARG A C 1
ATOM 2290 O O . ARG A 1 303 ? 16.484 19.109 0.839 1 97.62 303 ARG A O 1
ATOM 2297 N N . ARG A 1 304 ? 16.125 16.938 0.676 1 98.12 304 ARG A N 1
ATOM 2298 C CA . ARG A 1 304 ? 15.727 16.828 2.076 1 98.12 304 ARG A CA 1
ATOM 2299 C C . ARG A 1 304 ? 16.906 17.109 3.002 1 98.12 304 ARG A C 1
ATOM 2301 O O . ARG A 1 304 ? 16.734 17.703 4.074 1 98.12 304 ARG A O 1
ATOM 2308 N N . LEU A 1 305 ? 18.094 16.672 2.564 1 97.38 305 LEU A N 1
ATOM 2309 C CA . LEU A 1 305 ? 19.297 16.984 3.324 1 97.38 305 LEU A CA 1
ATOM 2310 C C . LEU A 1 305 ? 19.562 18.5 3.336 1 97.38 305 LEU A C 1
ATOM 2312 O O . LEU A 1 305 ? 19.938 19.047 4.371 1 97.38 305 LEU A O 1
ATOM 2316 N N . ALA A 1 306 ? 19.328 19.156 2.238 1 97.88 306 ALA A N 1
ATOM 2317 C CA . ALA A 1 306 ? 19.453 20.609 2.176 1 97.88 306 ALA A CA 1
ATOM 2318 C C . ALA A 1 306 ? 18.469 21.297 3.129 1 97.88 306 ALA A C 1
ATOM 2320 O O . ALA A 1 306 ? 18.844 22.234 3.838 1 97.88 306 ALA A O 1
ATOM 2321 N N . ALA A 1 307 ? 17.25 20.781 3.164 1 98.19 307 ALA A N 1
ATOM 2322 C CA . ALA A 1 307 ? 16.25 21.328 4.066 1 98.19 307 ALA A CA 1
ATOM 2323 C C . ALA A 1 307 ? 16.656 21.156 5.523 1 98.19 307 ALA A C 1
ATOM 2325 O O . ALA A 1 307 ? 16.562 22.094 6.32 1 98.19 307 ALA A O 1
ATOM 2326 N N . ALA A 1 308 ? 17.141 19.984 5.836 1 97.56 308 ALA A N 1
ATOM 2327 C CA . ALA A 1 308 ? 17.562 19.703 7.203 1 97.56 308 ALA A CA 1
ATOM 2328 C C . ALA A 1 308 ? 18.75 20.578 7.598 1 97.56 308 ALA A C 1
ATOM 2330 O O . ALA A 1 308 ? 18.844 21.016 8.75 1 97.56 308 ALA A O 1
ATOM 2331 N N . THR A 1 309 ? 19.656 20.844 6.691 1 97.5 309 THR A N 1
ATOM 2332 C CA . THR A 1 309 ? 20.812 21.703 6.938 1 97.5 309 THR A CA 1
ATOM 2333 C C . THR A 1 309 ? 20.359 23.141 7.215 1 97.5 309 THR A C 1
ATOM 2335 O O . THR A 1 309 ? 20.875 23.797 8.133 1 97.5 309 THR A O 1
ATOM 2338 N N . ALA A 1 310 ? 19.391 23.578 6.445 1 97.31 310 ALA A N 1
ATOM 2339 C CA . ALA A 1 310 ? 18.875 24.938 6.656 1 97.31 310 ALA A CA 1
ATOM 2340 C C . ALA A 1 310 ? 18.219 25.047 8.031 1 97.31 310 ALA A C 1
ATOM 2342 O O . ALA A 1 310 ? 18.266 26.109 8.656 1 97.31 310 ALA A O 1
ATOM 2343 N N . GLN A 1 311 ? 17.719 24.016 8.562 1 97.31 311 GLN A N 1
ATOM 2344 C CA . GLN A 1 311 ? 17.047 24.016 9.859 1 97.31 311 GLN A CA 1
ATOM 2345 C C . GLN A 1 311 ? 18.047 24.203 10.992 1 97.31 311 GLN A C 1
ATOM 2347 O O . GLN A 1 311 ? 17.703 24.719 12.055 1 97.31 311 GLN A O 1
ATOM 2352 N N . ILE A 1 312 ? 19.297 23.828 10.781 1 96.81 312 ILE A N 1
ATOM 2353 C CA . ILE A 1 312 ? 20.328 24.125 11.758 1 96.81 312 ILE A CA 1
ATOM 2354 C C . ILE A 1 312 ? 20.484 25.641 11.906 1 96.81 312 ILE A C 1
ATOM 2356 O O . ILE A 1 312 ? 20.625 26.141 13.023 1 96.81 312 ILE A O 1
ATOM 2360 N N . GLY A 1 313 ? 20.422 26.328 10.789 1 96.44 313 GLY A N 1
ATOM 2361 C CA . GLY A 1 313 ? 20.484 27.781 10.828 1 96.44 313 GLY A CA 1
ATOM 2362 C C . GLY A 1 313 ? 19.328 28.406 11.562 1 96.44 313 GLY A C 1
ATOM 2363 O O . GLY A 1 313 ? 19.5 29.406 12.273 1 96.44 313 GLY A O 1
ATOM 2364 N N . VAL A 1 314 ? 18.172 27.828 11.43 1 95.31 314 VAL A N 1
ATOM 2365 C CA . VAL A 1 314 ? 17.016 28.312 12.164 1 95.31 314 VAL A CA 1
ATOM 2366 C C . VAL A 1 314 ? 17.25 28.141 13.664 1 95.31 314 VAL A C 1
ATOM 2368 O O . VAL A 1 314 ? 16.984 29.078 14.438 1 95.31 314 VAL A O 1
ATOM 2371 N N . ALA A 1 315 ? 17.766 27 14.086 1 94.44 315 ALA A N 1
ATOM 2372 C CA . ALA A 1 315 ? 18.047 26.734 15.5 1 94.44 315 ALA A CA 1
ATOM 2373 C C . ALA A 1 315 ? 19.156 27.656 16.016 1 94.44 315 ALA A C 1
ATOM 2375 O O . ALA A 1 315 ? 19.094 28.125 17.156 1 94.44 315 ALA A O 1
ATOM 2376 N N . GLU A 1 316 ? 20.172 27.922 15.234 1 95.06 316 GLU A N 1
ATOM 2377 C CA . GLU A 1 316 ? 21.266 28.797 15.633 1 95.06 316 GLU A CA 1
ATOM 2378 C C . GLU A 1 316 ? 20.781 30.234 15.82 1 95.06 316 GLU A C 1
ATOM 2380 O O . GLU A 1 316 ? 21.188 30.922 16.75 1 95.06 316 GLU A O 1
ATOM 2385 N N . ALA A 1 317 ? 19.922 30.594 14.906 1 92.12 317 ALA A N 1
ATOM 2386 C CA . ALA A 1 317 ? 19.391 31.953 14.992 1 92.12 317 ALA A CA 1
ATOM 2387 C C . ALA A 1 317 ? 18.609 32.156 16.281 1 92.12 317 ALA A C 1
ATOM 2389 O O . ALA A 1 317 ? 18.578 33.25 16.844 1 92.12 317 ALA A O 1
ATOM 2390 N N . ALA A 1 318 ? 18.062 31.094 16.781 1 90.69 318 ALA A N 1
ATOM 2391 C CA . ALA A 1 318 ? 17.25 31.156 18 1 90.69 318 ALA A CA 1
ATOM 2392 C C . ALA A 1 318 ? 18.125 31.406 19.234 1 90.69 318 ALA A C 1
ATOM 2394 O O . ALA A 1 318 ? 17.609 31.75 20.297 1 90.69 318 ALA A O 1
ATOM 2395 N N . ARG A 1 319 ? 19.453 31.344 19.141 1 91.12 319 ARG A N 1
ATOM 2396 C CA . ARG A 1 319 ? 20.359 31.578 20.25 1 91.12 319 ARG A CA 1
ATOM 2397 C C . ARG A 1 319 ? 20.719 33.062 20.359 1 91.12 319 ARG A C 1
ATOM 2399 O O . ARG A 1 319 ? 21.297 33.5 21.359 1 91.12 319 ARG A O 1
ATOM 2406 N N . PHE A 1 320 ? 20.312 33.844 19.375 1 89.06 320 PHE A N 1
ATOM 2407 C CA . PHE A 1 320 ? 20.672 35.25 19.328 1 89.06 320 PHE A CA 1
ATOM 2408 C C . PHE A 1 320 ? 19.5 36.125 19.734 1 89.06 320 PHE A C 1
ATOM 2410 O O . PHE A 1 320 ? 18.359 35.688 19.781 1 89.06 320 PHE A O 1
ATOM 2417 N N . PRO A 1 321 ? 19.656 37.406 20.094 1 86.75 321 PRO A N 1
ATOM 2418 C CA . PRO A 1 321 ? 18.578 38.281 20.516 1 86.75 321 PRO A CA 1
ATOM 2419 C C . PRO A 1 321 ? 17.516 38.469 19.422 1 86.75 321 PRO A C 1
ATOM 2421 O O . PRO A 1 321 ? 17.844 38.469 18.234 1 86.75 321 PRO A O 1
ATOM 2424 N N . SER A 1 322 ? 16.344 38.562 19.812 1 86.12 322 SER A N 1
ATOM 2425 C CA . SER A 1 322 ? 15.266 38.938 18.906 1 86.12 322 SER A CA 1
ATOM 2426 C C . SER A 1 322 ? 14.914 40.406 19.016 1 86.12 322 SER A C 1
ATOM 2428 O O . SER A 1 322 ? 15 41 20.094 1 86.12 322 SER A O 1
ATOM 2430 N N . PHE A 1 323 ? 14.719 41.031 17.844 1 80.06 323 PHE A N 1
ATOM 2431 C CA . PHE A 1 323 ? 14.383 42.469 17.797 1 80.06 323 PHE A CA 1
ATOM 2432 C C . PHE A 1 323 ? 13 42.656 17.172 1 80.06 323 PHE A C 1
ATOM 2434 O O . PHE A 1 323 ? 12.711 42.125 16.094 1 80.06 323 PHE A O 1
ATOM 2441 N N . ARG A 1 324 ? 12.141 43.344 17.875 1 85.38 324 ARG A N 1
ATOM 2442 C CA . ARG A 1 324 ? 10.797 43.656 17.406 1 85.38 324 ARG A CA 1
ATOM 2443 C C . ARG A 1 324 ? 10.539 45.156 17.438 1 85.38 324 ARG A C 1
ATOM 2445 O O . ARG A 1 324 ? 11.023 45.875 18.328 1 85.38 324 ARG A O 1
ATOM 2452 N N . ILE A 1 325 ? 9.859 45.625 16.422 1 76.5 325 ILE A N 1
ATOM 2453 C CA . ILE A 1 325 ? 9.469 47.031 16.328 1 76.5 325 ILE A CA 1
ATOM 2454 C C . ILE A 1 325 ? 7.949 47.156 16.391 1 76.5 325 ILE A C 1
ATOM 2456 O O . ILE A 1 325 ? 7.27 47.094 15.367 1 76.5 325 ILE A O 1
ATOM 2460 N N . PRO A 1 326 ? 7.391 47.312 17.625 1 74.75 326 PRO A N 1
ATOM 2461 C CA . PRO A 1 326 ? 5.957 47.594 17.734 1 74.75 326 PRO A CA 1
ATOM 2462 C C . PRO A 1 326 ? 5.613 49.031 17.406 1 74.75 326 PRO A C 1
ATOM 2464 O O . PRO A 1 326 ? 6.336 49.938 17.812 1 74.75 326 PRO A O 1
ATOM 2467 N N . LEU A 1 327 ? 4.77 49.219 16.516 1 70.44 327 LEU A N 1
ATOM 2468 C CA . LEU A 1 327 ? 4.25 50.531 16.172 1 70.44 327 LEU A CA 1
ATOM 2469 C C . LEU A 1 327 ? 2.754 50.625 16.469 1 70.44 327 LEU A C 1
ATOM 2471 O O . LEU A 1 327 ? 2.014 49.688 16.219 1 70.44 327 LEU A O 1
ATOM 2475 N N . GLY A 1 328 ? 2.334 51.594 17.219 1 74.94 328 GLY A N 1
ATOM 2476 C CA . GLY A 1 328 ? 0.928 51.844 17.516 1 74.94 328 GLY A CA 1
ATOM 2477 C C . GLY A 1 328 ? 0.468 53.25 17.172 1 74.94 328 GLY A C 1
ATOM 2478 O O . GLY A 1 328 ? 1.215 54.188 17.359 1 74.94 328 GLY A O 1
ATOM 2479 N N . PHE A 1 329 ? -0.539 53.312 16.438 1 70.12 329 PHE A N 1
ATOM 2480 C CA . PHE A 1 329 ? -1.198 54.594 16.125 1 70.12 329 PHE A CA 1
ATOM 2481 C C . PHE A 1 329 ? -2.691 54.5 16.422 1 70.12 329 PHE A C 1
ATOM 2483 O O . PHE A 1 329 ? -3.352 53.531 16.047 1 70.12 329 PHE A O 1
ATOM 2490 N N . GLY A 1 330 ? -3.131 55.375 17.297 1 75 330 GLY A N 1
ATOM 2491 C CA . GLY A 1 330 ? -4.559 55.312 17.562 1 75 330 GLY A CA 1
ATOM 2492 C C . GLY A 1 330 ? -5.047 56.469 18.406 1 75 330 GLY A C 1
ATOM 2493 O O . GLY A 1 330 ? -4.352 57.5 18.547 1 75 330 GLY A O 1
ATOM 2494 N N . THR A 1 331 ? -6.383 56.5 18.688 1 70.19 331 THR A N 1
ATOM 2495 C CA . THR A 1 331 ? -7.039 57.469 19.547 1 70.19 331 THR A CA 1
ATOM 2496 C C . THR A 1 331 ? -7.508 56.844 20.844 1 70.19 331 THR A C 1
ATOM 2498 O O . THR A 1 331 ? -7.922 55.688 20.859 1 70.19 331 THR A O 1
ATOM 2501 N N . THR A 1 332 ? -7.195 57.375 21.922 1 71.75 332 THR A N 1
ATOM 2502 C CA . THR A 1 332 ? -7.676 56.969 23.234 1 71.75 332 THR A CA 1
ATOM 2503 C C . THR A 1 332 ? -8.461 58.094 23.906 1 71.75 332 THR A C 1
ATOM 2505 O O . THR A 1 332 ? -8.07 59.25 23.828 1 71.75 332 THR A O 1
ATOM 2508 N N . ALA A 1 333 ? -9.773 57.781 24.312 1 68.31 333 ALA A N 1
ATOM 2509 C CA . ALA A 1 333 ? -10.625 58.781 24.953 1 68.31 333 ALA A CA 1
ATOM 2510 C C . ALA A 1 333 ? -11.398 58.188 26.125 1 68.31 333 ALA A C 1
ATOM 2512 O O . ALA A 1 333 ? -11.594 56.969 26.188 1 68.31 333 ALA A O 1
ATOM 2513 N N . SER A 1 334 ? -11.672 58.969 27.141 1 71.44 334 SER A N 1
ATOM 2514 C CA . SER A 1 334 ? -12.516 58.562 28.25 1 71.44 334 SER A CA 1
ATOM 2515 C C . SER A 1 334 ? -13.992 58.531 27.859 1 71.44 334 SER A C 1
ATOM 2517 O O . SER A 1 334 ? -14.805 57.875 28.5 1 71.44 334 SER A O 1
ATOM 2519 N N . VAL A 1 335 ? -14.312 59.438 26.984 1 60.62 335 VAL A N 1
ATOM 2520 C CA . VAL A 1 335 ? -15.664 59.469 26.422 1 60.62 335 VAL A CA 1
ATOM 2521 C C . VAL A 1 335 ? -15.625 59.094 24.953 1 60.62 335 VAL A C 1
ATOM 2523 O O . VAL A 1 335 ? -14.773 59.562 24.203 1 60.62 335 VAL A O 1
ATOM 2526 N N . ILE A 1 336 ? -16.469 58.281 24.453 1 69.44 336 ILE A N 1
ATOM 2527 C CA . ILE A 1 336 ? -16.453 57.688 23.109 1 69.44 336 ILE A CA 1
ATOM 2528 C C . ILE A 1 336 ? -16.547 58.781 22.062 1 69.44 336 ILE A C 1
ATOM 2530 O O . ILE A 1 336 ? -15.961 58.656 20.984 1 69.44 336 ILE A O 1
ATOM 2534 N N . HIS A 1 337 ? -17.281 59.875 22.422 1 63.88 337 HIS A N 1
ATOM 2535 C CA . HIS A 1 337 ? -17.484 60.969 21.453 1 63.88 337 HIS A CA 1
ATOM 2536 C C . HIS A 1 337 ? -16.188 61.688 21.156 1 63.88 337 HIS A C 1
ATOM 2538 O O . HIS A 1 337 ? -16.062 62.375 20.141 1 63.88 337 HIS A O 1
ATOM 2544 N N . ASP A 1 338 ? -15.25 61.531 22.047 1 60.81 338 ASP A N 1
ATOM 2545 C CA . ASP A 1 338 ? -14 62.281 21.891 1 60.81 338 ASP A CA 1
ATOM 2546 C C . ASP A 1 338 ? -12.961 61.438 21.141 1 60.81 338 ASP A C 1
ATOM 2548 O O . ASP A 1 338 ? -11.828 61.875 20.938 1 60.81 338 ASP A O 1
ATOM 2552 N N . LEU A 1 339 ? -13.367 60.344 20.734 1 67.38 339 LEU A N 1
ATOM 2553 C CA . LEU A 1 339 ? -12.422 59.438 20.109 1 67.38 339 LEU A CA 1
ATOM 2554 C C . LEU A 1 339 ? -11.844 60.031 18.828 1 67.38 339 LEU A C 1
ATOM 2556 O O . LEU A 1 339 ? -10.703 59.719 18.453 1 67.38 339 LEU A O 1
ATOM 2560 N N . PHE A 1 340 ? -12.555 60.938 18.188 1 69.94 340 PHE A N 1
ATOM 2561 C CA . PHE A 1 340 ? -12.125 61.469 16.891 1 69.94 340 PHE A CA 1
ATOM 2562 C C . PHE A 1 340 ? -11.68 62.938 17.031 1 69.94 340 PHE A C 1
ATOM 2564 O O . PHE A 1 340 ? -11.578 63.656 16.031 1 69.94 340 PHE A O 1
ATOM 2571 N N . SER A 1 341 ? -11.523 63.281 18.234 1 66.75 341 SER A N 1
ATOM 2572 C CA . SER A 1 341 ? -10.969 64.625 18.453 1 66.75 341 SER A CA 1
ATOM 2573 C C . SER A 1 341 ? -9.453 64.625 18.297 1 66.75 341 SER A C 1
ATOM 2575 O O . SER A 1 341 ? -8.797 63.625 18.547 1 66.75 341 SER A O 1
ATOM 2577 N N . GLY A 1 342 ? -8.852 65.562 17.609 1 64.75 342 GLY A N 1
ATOM 2578 C CA . GLY A 1 342 ? -7.414 65.688 17.453 1 64.75 342 GLY A CA 1
ATOM 2579 C C . GLY A 1 342 ? -6.645 65.5 18.75 1 64.75 342 GLY A C 1
ATOM 2580 O O . GLY A 1 342 ? -5.5 65.062 18.734 1 64.75 342 GLY A O 1
ATOM 2581 N N . ALA A 1 343 ? -7.25 65.938 19.922 1 65.81 343 ALA A N 1
ATOM 2582 C CA . ALA A 1 343 ? -6.609 65.875 21.234 1 65.81 343 ALA A CA 1
ATOM 2583 C C . ALA A 1 343 ? -6.484 64.375 21.688 1 65.81 343 ALA A C 1
ATOM 2585 O O . ALA A 1 343 ? -5.695 64.062 22.578 1 65.81 343 ALA A O 1
ATOM 2586 N N . SER A 1 344 ? -7.102 63.5 20.938 1 69.56 344 SER A N 1
ATOM 2587 C CA . SER A 1 344 ? -7.156 62.125 21.375 1 69.56 344 SER A CA 1
ATOM 2588 C C . SER A 1 344 ? -6.164 61.25 20.594 1 69.56 344 SER A C 1
ATOM 2590 O O . SER A 1 344 ? -5.996 60.062 20.891 1 69.56 344 SER A O 1
ATOM 2592 N N . LEU A 1 345 ? -5.367 61.844 19.672 1 71 345 LEU A N 1
ATOM 2593 C CA . LEU A 1 345 ? -4.434 61.094 18.844 1 71 345 LEU A CA 1
ATOM 2594 C C . LEU A 1 345 ? -3.219 60.656 19.656 1 71 345 LEU A C 1
ATOM 2596 O O . LEU A 1 345 ? -2.688 61.438 20.438 1 71 345 LEU A O 1
ATOM 2600 N N . ALA A 1 346 ? -2.904 59.406 19.719 1 70.06 346 ALA A N 1
ATOM 2601 C CA . ALA A 1 346 ? -1.725 58.875 20.391 1 70.06 346 ALA A CA 1
ATOM 2602 C C . ALA A 1 346 ? -0.95 57.938 19.453 1 70.06 346 ALA A C 1
ATOM 2604 O O . ALA A 1 346 ? -1.537 57.281 18.594 1 70.06 346 ALA A O 1
ATOM 2605 N N . TRP A 1 347 ? 0.34 58.062 19.328 1 68.31 347 TRP A N 1
ATOM 2606 C CA . TRP A 1 347 ? 1.189 57.125 18.594 1 68.31 347 TRP A CA 1
ATOM 2607 C C . TRP A 1 347 ? 2.32 56.625 19.484 1 68.31 347 TRP A C 1
ATOM 2609 O O . TRP A 1 347 ? 2.662 57.219 20.484 1 68.31 347 TRP A O 1
ATOM 2619 N N . SER A 1 348 ? 2.639 55.469 19.359 1 69.06 348 SER A N 1
ATOM 2620 C CA . SER A 1 348 ? 3.787 54.875 20.047 1 69.06 348 SER A CA 1
ATOM 2621 C C . SER A 1 348 ? 4.684 54.125 19.062 1 69.06 348 SER A C 1
ATOM 2623 O O . SER A 1 348 ? 4.195 53.531 18.109 1 69.06 348 SER A O 1
ATOM 2625 N N . ALA A 1 349 ? 6.004 54.281 19 1 69.88 349 ALA A N 1
ATOM 2626 C CA . ALA A 1 349 ? 7.027 53.531 18.281 1 69.88 349 ALA A CA 1
ATOM 2627 C C . ALA A 1 349 ? 8.125 53.062 19.234 1 69.88 349 ALA A C 1
ATOM 2629 O O . ALA A 1 349 ? 8.586 53.812 20.078 1 69.88 349 ALA A O 1
ATOM 2630 N N . ALA A 1 350 ? 8.336 51.906 19.25 1 67.81 350 ALA A N 1
ATOM 2631 C CA . ALA A 1 350 ? 9.383 51.375 20.125 1 67.81 350 ALA A CA 1
ATOM 2632 C C . ALA A 1 350 ? 10.25 50.375 19.406 1 67.81 350 ALA A C 1
ATOM 2634 O O . ALA A 1 350 ? 9.922 49.906 18.297 1 67.81 350 ALA A O 1
ATOM 2635 N N . MET A 1 351 ? 11.469 50.125 19.828 1 74.94 351 MET A N 1
ATOM 2636 C CA . MET A 1 351 ? 12.336 49.031 19.453 1 74.94 351 MET A CA 1
ATOM 2637 C C . MET A 1 351 ? 12.648 48.156 20.672 1 74.94 351 MET A C 1
ATOM 2639 O O . MET A 1 351 ? 13.109 48.656 21.703 1 74.94 351 MET A O 1
ATOM 2643 N N . GLN A 1 352 ? 12.211 46.969 20.5 1 76.44 352 GLN A N 1
ATOM 2644 C CA . GLN A 1 352 ? 12.398 46.062 21.625 1 76.44 352 GLN A CA 1
ATOM 2645 C C . GLN A 1 352 ? 13.352 44.938 21.266 1 76.44 352 GLN A C 1
ATOM 2647 O O . GLN A 1 352 ? 13.258 44.344 20.188 1 76.44 352 GLN A O 1
ATOM 2652 N N . GLY A 1 353 ? 14.414 44.75 22.078 1 78.06 353 GLY A N 1
ATOM 2653 C CA . GLY A 1 353 ? 15.32 43.594 21.969 1 78.06 353 GLY A CA 1
ATOM 2654 C C . GLY A 1 353 ? 15.258 42.688 23.172 1 78.06 353 GLY A C 1
ATOM 2655 O O . GLY A 1 353 ? 15.133 43.125 24.312 1 78.06 353 GLY A O 1
ATOM 2656 N N . SER A 1 354 ? 15.164 41.375 22.891 1 82.75 354 SER A N 1
ATOM 2657 C CA . SER A 1 354 ? 15.141 40.406 23.984 1 82.75 354 SER A CA 1
ATOM 2658 C C . SER A 1 354 ? 16.109 39.281 23.719 1 82.75 354 SER A C 1
ATOM 2660 O O . SER A 1 354 ? 16.266 38.844 22.578 1 82.75 354 SER A O 1
ATOM 2662 N N . GLN A 1 355 ? 16.922 38.938 24.797 1 84.88 355 GLN A N 1
ATOM 2663 C CA . GLN A 1 355 ? 17.859 37.812 24.719 1 84.88 355 GLN A CA 1
ATOM 2664 C C . GLN A 1 355 ? 17.828 37 26.016 1 84.88 355 GLN A C 1
ATOM 2666 O O . GLN A 1 355 ? 17.922 37.562 27.109 1 84.88 355 GLN A O 1
ATOM 2671 N N . SER A 1 356 ? 17.625 35.75 25.812 1 83.62 356 SER A N 1
ATOM 2672 C CA . SER A 1 356 ? 17.734 34.875 26.984 1 83.62 356 SER A CA 1
ATOM 2673 C C . SER A 1 356 ? 19.172 34.719 27.438 1 83.62 356 SER A C 1
ATOM 2675 O O . SER A 1 356 ? 20.031 34.312 26.641 1 83.62 356 SER A O 1
ATOM 2677 N N . LEU A 1 357 ? 19.406 35.094 28.594 1 86.94 357 LEU A N 1
ATOM 2678 C CA . LEU A 1 357 ? 20.75 34.938 29.125 1 86.94 357 LEU A CA 1
ATOM 2679 C C . LEU A 1 357 ? 20.969 33.562 29.734 1 86.94 357 LEU A C 1
ATOM 2681 O O . LEU A 1 357 ? 22.078 33.062 29.734 1 86.94 357 LEU A O 1
ATOM 2685 N N . PHE A 1 358 ? 19.922 33.031 30.375 1 86.69 358 PHE A N 1
ATOM 2686 C CA . PHE A 1 358 ? 19.969 31.688 30.969 1 86.69 358 PHE A CA 1
ATOM 2687 C C . PHE A 1 358 ? 18.672 30.938 30.672 1 86.69 358 PHE A C 1
ATOM 2689 O O . PHE A 1 358 ? 17.594 31.359 31.062 1 86.69 358 PHE A O 1
ATOM 2696 N N . ASP A 1 359 ? 18.781 29.859 29.938 1 90.75 359 ASP A N 1
ATOM 2697 C CA . ASP A 1 359 ? 17.609 29.047 29.594 1 90.75 359 ASP A CA 1
ATOM 2698 C C . ASP A 1 359 ? 17.859 27.578 29.922 1 90.75 359 ASP A C 1
ATOM 2700 O O . ASP A 1 359 ? 17.219 26.688 29.344 1 90.75 359 ASP A O 1
ATOM 2704 N N . ALA A 1 360 ? 18.891 27.312 30.812 1 93.31 360 ALA A N 1
ATOM 2705 C CA . ALA A 1 360 ? 19.25 25.969 31.281 1 93.31 360 ALA A CA 1
ATOM 2706 C C . ALA A 1 360 ? 19.625 25.062 30.109 1 93.31 360 ALA A C 1
ATOM 2708 O O . ALA A 1 360 ? 19.344 23.859 30.125 1 93.31 360 ALA A O 1
ATOM 2709 N N . GLY A 1 361 ? 20.172 25.609 28.922 1 92.12 361 GLY A N 1
ATOM 2710 C CA . GLY A 1 361 ? 20.703 24.844 27.812 1 92.12 361 GLY A CA 1
ATOM 2711 C C . GLY A 1 361 ? 19.656 24.547 26.734 1 92.12 361 GLY A C 1
ATOM 2712 O O . GLY A 1 361 ? 19.922 23.781 25.812 1 92.12 361 GLY A O 1
ATOM 2713 N N . ARG A 1 362 ? 18.484 25.078 26.781 1 91.12 362 ARG A N 1
ATOM 2714 C CA . ARG A 1 362 ? 17.391 24.797 25.859 1 91.12 362 ARG A CA 1
ATOM 2715 C C . ARG A 1 362 ? 17.797 25.125 24.422 1 91.12 362 ARG A C 1
ATOM 2717 O O . ARG A 1 362 ? 17.641 24.297 23.516 1 91.12 362 ARG A O 1
ATOM 2724 N N . ALA A 1 363 ? 18.375 26.391 24.156 1 89.62 363 ALA A N 1
ATOM 2725 C CA . ALA A 1 363 ? 18.719 26.828 22.812 1 89.62 363 ALA A CA 1
ATOM 2726 C C . ALA A 1 363 ? 19.875 26.016 22.25 1 89.62 363 ALA A C 1
ATOM 2728 O O . ALA A 1 363 ? 19.859 25.625 21.078 1 89.62 363 ALA A O 1
ATOM 2729 N N . LYS A 1 364 ? 20.828 25.766 23.109 1 93.31 364 LYS A N 1
ATOM 2730 C CA . LYS A 1 364 ? 21.969 24.938 22.672 1 93.31 364 LYS A CA 1
ATOM 2731 C C . LYS A 1 364 ? 21.516 23.531 22.328 1 93.31 364 LYS A C 1
ATOM 2733 O O . LYS A 1 364 ? 21.984 22.953 21.344 1 93.31 364 LYS A O 1
ATOM 2738 N N . ALA A 1 365 ? 20.656 22.906 23.156 1 95.12 365 ALA A N 1
ATOM 2739 C CA . ALA A 1 365 ? 20.109 21.578 22.891 1 95.12 365 ALA A CA 1
ATOM 2740 C C . ALA A 1 365 ? 19.312 21.562 21.578 1 95.12 365 ALA A C 1
ATOM 2742 O O . ALA A 1 365 ? 19.312 20.562 20.859 1 95.12 365 ALA A O 1
ATOM 2743 N N . GLY A 1 366 ? 18.625 22.656 21.266 1 95.38 366 GLY A N 1
ATOM 2744 C CA . GLY A 1 366 ? 17.922 22.766 20 1 95.38 366 GLY A CA 1
ATOM 2745 C C . GLY A 1 366 ? 18.828 22.672 18.797 1 95.38 366 GLY A C 1
ATOM 2746 O O . GLY A 1 366 ? 18.5 21.984 17.812 1 95.38 366 GLY A O 1
ATOM 2747 N N . VAL A 1 367 ? 19.953 23.359 18.828 1 95.25 367 VAL A N 1
ATOM 2748 C CA . VAL A 1 367 ? 20.922 23.297 17.75 1 95.25 367 VAL A CA 1
ATOM 2749 C C . VAL A 1 367 ? 21.469 21.875 17.609 1 95.25 367 VAL A C 1
ATOM 2751 O O . VAL A 1 367 ? 21.547 21.328 16.516 1 95.25 367 VAL A O 1
ATOM 2754 N N . THR A 1 368 ? 21.75 21.25 18.781 1 96.81 368 THR A N 1
ATOM 2755 C CA . THR A 1 368 ? 22.25 19.891 18.781 1 96.81 368 THR A CA 1
ATOM 2756 C C . THR A 1 368 ? 21.219 18.938 18.172 1 96.81 368 THR A C 1
ATOM 2758 O O . THR A 1 368 ? 21.578 18.031 17.406 1 96.81 368 THR A O 1
ATOM 2761 N N . ALA A 1 369 ? 19.984 19.109 18.516 1 96.88 369 ALA A N 1
ATOM 2762 C CA . ALA A 1 369 ? 18.906 18.281 17.953 1 96.88 369 ALA A CA 1
ATOM 2763 C C . ALA A 1 369 ? 18.812 18.453 16.453 1 96.88 369 ALA A C 1
ATOM 2765 O O . ALA A 1 369 ? 18.656 17.469 15.719 1 96.88 369 ALA A O 1
ATOM 2766 N N . ALA A 1 370 ? 18.922 19.688 15.938 1 96.38 370 ALA A N 1
ATOM 2767 C CA . ALA A 1 370 ? 18.859 19.953 14.508 1 96.38 370 ALA A CA 1
ATOM 2768 C C . ALA A 1 370 ? 20.047 19.328 13.781 1 96.38 370 ALA A C 1
ATOM 2770 O O . ALA A 1 370 ? 19.891 18.781 12.688 1 96.38 370 ALA A O 1
ATOM 2771 N N . GLN A 1 371 ? 21.172 19.438 14.375 1 97.31 371 GLN A N 1
ATOM 2772 C CA . GLN A 1 371 ? 22.375 18.828 13.789 1 97.31 371 GLN A CA 1
ATOM 2773 C C . GLN A 1 371 ? 22.234 17.312 13.719 1 97.31 371 GLN A C 1
ATOM 2775 O O . GLN A 1 371 ? 22.594 16.703 12.719 1 97.31 371 GLN A O 1
ATOM 2780 N N . ALA A 1 372 ? 21.734 16.719 14.812 1 97.56 372 ALA A N 1
ATOM 2781 C CA . ALA A 1 372 ? 21.516 15.273 14.836 1 97.56 372 ALA A CA 1
ATOM 2782 C C . ALA A 1 372 ? 20.516 14.844 13.766 1 97.56 372 ALA A C 1
ATOM 2784 O O . ALA A 1 372 ? 20.703 13.82 13.109 1 97.56 372 ALA A O 1
ATOM 2785 N N . ASN A 1 373 ? 19.531 15.594 13.586 1 96.88 373 ASN A N 1
ATOM 2786 C CA . ASN A 1 373 ? 18.562 15.297 12.531 1 96.88 373 ASN A CA 1
ATOM 2787 C C . ASN A 1 373 ? 19.188 15.383 11.148 1 96.88 373 ASN A C 1
ATOM 2789 O O . ASN A 1 373 ? 18.953 14.523 10.297 1 96.88 373 ASN A O 1
ATOM 2793 N N . ALA A 1 374 ? 19.953 16.453 10.828 1 97.06 374 ALA A N 1
ATOM 2794 C CA . ALA A 1 374 ? 20.641 16.578 9.547 1 97.06 374 ALA A CA 1
ATOM 2795 C C . ALA A 1 374 ? 21.562 15.383 9.289 1 97.06 374 ALA A C 1
ATOM 2797 O O . ALA A 1 374 ? 21.641 14.891 8.164 1 97.06 374 ALA A O 1
ATOM 2798 N N . ASP A 1 375 ? 22.188 14.906 10.352 1 97.12 375 ASP A N 1
ATOM 2799 C CA . ASP A 1 375 ? 23.047 13.734 10.234 1 97.12 375 ASP A CA 1
ATOM 2800 C C . ASP A 1 375 ? 22.234 12.492 9.891 1 97.12 375 ASP A C 1
ATOM 2802 O O . ASP A 1 375 ? 22.641 11.688 9.055 1 97.12 375 ASP A O 1
ATOM 2806 N N . ALA A 1 376 ? 21.141 12.336 10.586 1 97.38 376 ALA A N 1
ATOM 2807 C CA . ALA A 1 376 ? 20.266 11.211 10.289 1 97.38 376 ALA A CA 1
ATOM 2808 C C . ALA A 1 376 ? 19.797 11.242 8.836 1 97.38 376 ALA A C 1
ATOM 2810 O O . ALA A 1 376 ? 19.812 10.219 8.156 1 97.38 376 ALA A O 1
ATOM 2811 N N . VAL A 1 377 ? 19.406 12.398 8.328 1 97.44 377 VAL A N 1
ATOM 2812 C CA . VAL A 1 377 ? 18.938 12.555 6.953 1 97.44 377 VAL A CA 1
ATOM 2813 C C . VAL A 1 377 ? 20.062 12.258 5.977 1 97.44 377 VAL A C 1
ATOM 2815 O O . VAL A 1 377 ? 19.859 11.633 4.934 1 97.44 377 VAL A O 1
ATOM 2818 N N . ARG A 1 378 ? 21.266 12.703 6.32 1 96.81 378 ARG A N 1
ATOM 2819 C CA . ARG A 1 378 ? 22.438 12.391 5.5 1 96.81 378 ARG A CA 1
ATOM 2820 C C . ARG A 1 378 ? 22.641 10.883 5.395 1 96.81 378 ARG A C 1
ATOM 2822 O O . ARG A 1 378 ? 22.922 10.359 4.312 1 96.81 378 ARG A O 1
ATOM 2829 N N . ARG A 1 379 ? 22.484 10.133 6.5 1 96.88 379 ARG A N 1
ATOM 2830 C CA . ARG A 1 379 ? 22.656 8.688 6.508 1 96.88 379 ARG A CA 1
ATOM 2831 C C . ARG A 1 379 ? 21.594 8 5.668 1 96.88 379 ARG A C 1
ATOM 2833 O O . ARG A 1 379 ? 21.859 6.996 5.004 1 96.88 379 ARG A O 1
ATOM 2840 N N . VAL A 1 380 ? 20.422 8.555 5.676 1 96.88 380 VAL A N 1
ATOM 2841 C CA . VAL A 1 380 ? 19.344 8.023 4.84 1 96.88 380 VAL A CA 1
ATOM 2842 C C . VAL A 1 380 ? 19.719 8.172 3.367 1 96.88 380 VAL A C 1
ATOM 2844 O O . VAL A 1 380 ? 19.578 7.227 2.586 1 96.88 380 VAL A O 1
ATOM 2847 N N . TYR A 1 381 ? 20.266 9.383 3.006 1 96.56 381 TYR A N 1
ATOM 2848 C CA . TYR A 1 381 ? 20.703 9.633 1.638 1 96.56 381 TYR A CA 1
ATOM 2849 C C . TYR A 1 381 ? 21.781 8.633 1.219 1 96.56 381 TYR A C 1
ATOM 2851 O O . TYR A 1 381 ? 21.672 8.016 0.16 1 96.56 381 TYR A O 1
ATOM 2859 N N . GLU A 1 382 ? 22.672 8.375 2.033 1 96.19 382 GLU A N 1
ATOM 2860 C CA . GLU A 1 382 ? 23.766 7.453 1.752 1 96.19 382 GLU A CA 1
ATOM 2861 C C . GLU A 1 382 ? 23.266 6.02 1.626 1 96.19 382 GLU A C 1
ATOM 2863 O O . GLU A 1 382 ? 23.688 5.281 0.736 1 96.19 382 GLU A O 1
ATOM 2868 N N . ARG A 1 383 ? 22.406 5.559 2.488 1 96.25 383 ARG A N 1
ATOM 2869 C CA . ARG A 1 383 ? 21.781 4.238 2.434 1 96.25 383 ARG A CA 1
ATOM 2870 C C . ARG A 1 383 ? 21.047 4.031 1.116 1 96.25 383 ARG A C 1
ATOM 2872 O O . ARG A 1 383 ? 21.203 2.998 0.464 1 96.25 383 ARG A O 1
ATOM 2879 N N . ASP A 1 384 ? 20.328 5.062 0.739 1 96.62 384 ASP A N 1
ATOM 2880 C CA . ASP A 1 384 ? 19.484 4.93 -0.452 1 96.62 384 ASP A CA 1
ATOM 2881 C C . ASP A 1 384 ? 20.344 4.895 -1.719 1 96.62 384 ASP A C 1
ATOM 2883 O O . ASP A 1 384 ? 19.984 4.227 -2.691 1 96.62 384 ASP A O 1
ATOM 2887 N N . VAL A 1 385 ? 21.438 5.605 -1.71 1 95.31 385 VAL A N 1
ATOM 2888 C CA . VAL A 1 385 ? 22.375 5.527 -2.826 1 95.31 385 VAL A CA 1
ATOM 2889 C C . VAL A 1 385 ? 22.891 4.098 -2.959 1 95.31 385 VAL A C 1
ATOM 2891 O O . VAL A 1 385 ? 22.922 3.541 -4.059 1 95.31 385 VAL A O 1
ATOM 2894 N N . ARG A 1 386 ? 23.312 3.443 -1.865 1 95.69 386 ARG A N 1
ATOM 2895 C CA . ARG A 1 386 ? 23.812 2.072 -1.885 1 95.69 386 ARG A CA 1
ATOM 2896 C C . ARG A 1 386 ? 22.734 1.105 -2.365 1 95.69 386 ARG A C 1
ATOM 2898 O O . ARG A 1 386 ? 23 0.208 -3.164 1 95.69 386 ARG A O 1
ATOM 2905 N N . ALA A 1 387 ? 21.531 1.355 -1.929 1 96.19 387 ALA A N 1
ATOM 2906 C CA . ALA A 1 387 ? 20.422 0.514 -2.359 1 96.19 387 ALA A CA 1
ATOM 2907 C C . ALA A 1 387 ? 20.156 0.682 -3.854 1 96.19 387 ALA A C 1
ATOM 2909 O O . ALA A 1 387 ? 19.844 -0.288 -4.547 1 96.19 387 ALA A O 1
ATOM 2910 N N . ALA A 1 388 ? 20.266 1.882 -4.305 1 95.56 388 ALA A N 1
ATOM 2911 C CA . ALA A 1 388 ? 20.031 2.156 -5.723 1 95.56 388 ALA A CA 1
ATOM 2912 C C . ALA A 1 388 ? 21.062 1.424 -6.586 1 95.56 388 ALA A C 1
ATOM 2914 O O . ALA A 1 388 ? 20.719 0.9 -7.652 1 95.56 388 ALA A O 1
ATOM 2915 N N . LEU A 1 389 ? 22.297 1.356 -6.18 1 93.94 389 LEU A N 1
ATOM 2916 C CA . LEU A 1 389 ? 23.344 0.63 -6.906 1 93.94 389 LEU A CA 1
ATOM 2917 C C . LEU A 1 389 ? 23.047 -0.865 -6.926 1 93.94 389 LEU A C 1
ATOM 2919 O O . LEU A 1 389 ? 23.234 -1.526 -7.949 1 93.94 389 LEU A O 1
ATOM 2923 N N . ARG A 1 390 ? 22.594 -1.398 -5.824 1 95.25 390 ARG A N 1
ATOM 2924 C CA . ARG A 1 390 ? 22.203 -2.803 -5.766 1 95.25 390 ARG A CA 1
ATOM 2925 C C . ARG A 1 390 ? 21.062 -3.096 -6.738 1 95.25 390 ARG A C 1
ATOM 2927 O O . ARG A 1 390 ? 21.062 -4.129 -7.414 1 95.25 390 ARG A O 1
ATOM 2934 N N . ASP A 1 391 ? 20.125 -2.162 -6.82 1 95.31 391 ASP A N 1
ATOM 2935 C CA . ASP A 1 391 ? 19 -2.338 -7.73 1 95.31 391 ASP A CA 1
ATOM 2936 C C . ASP A 1 391 ? 19.469 -2.572 -9.164 1 95.31 391 ASP A C 1
ATOM 2938 O O . ASP A 1 391 ? 18.953 -3.449 -9.859 1 95.31 391 ASP A O 1
ATOM 2942 N N . VAL A 1 392 ? 20.406 -1.795 -9.594 1 93 392 VAL A N 1
ATOM 2943 C CA . VAL A 1 392 ? 20.938 -1.899 -10.953 1 93 392 VAL A CA 1
ATOM 2944 C C . VAL A 1 392 ? 21.641 -3.238 -11.125 1 93 392 VAL A C 1
ATOM 2946 O O . VAL A 1 392 ? 21.391 -3.963 -12.094 1 93 392 VAL A O 1
ATOM 2949 N N . GLU A 1 393 ? 22.484 -3.623 -10.164 1 93.56 393 GLU A N 1
ATOM 2950 C CA . GLU A 1 393 ? 23.234 -4.875 -10.234 1 93.56 393 GLU A CA 1
ATOM 2951 C C . GLU A 1 393 ? 22.297 -6.078 -10.258 1 93.56 393 GLU A C 1
ATOM 2953 O O . GLU A 1 393 ? 22.5 -7.02 -11.031 1 93.56 393 GLU A O 1
ATOM 2958 N N . ASP A 1 394 ? 21.312 -6.004 -9.453 1 95.25 394 ASP A N 1
ATOM 2959 C CA . ASP A 1 394 ? 20.359 -7.098 -9.391 1 95.25 394 ASP A CA 1
ATOM 2960 C C . ASP A 1 394 ? 19.609 -7.238 -10.719 1 95.25 394 ASP A C 1
ATOM 2962 O O . ASP A 1 394 ? 19.391 -8.352 -11.203 1 95.25 394 ASP A O 1
ATOM 2966 N N . ALA A 1 395 ? 19.172 -6.125 -11.281 1 94 395 ALA A N 1
ATOM 2967 C CA . ALA A 1 395 ? 18.453 -6.152 -12.555 1 94 395 ALA A CA 1
ATOM 2968 C C . ALA A 1 395 ? 19.344 -6.684 -13.672 1 94 395 ALA A C 1
ATOM 2970 O O . ALA A 1 395 ? 18.906 -7.48 -14.5 1 94 395 ALA A O 1
ATOM 2971 N N . LEU A 1 396 ? 20.578 -6.289 -13.68 1 91.88 396 LEU A N 1
ATOM 2972 C CA . LEU A 1 396 ? 21.531 -6.773 -14.664 1 91.88 396 LEU A CA 1
ATOM 2973 C C . LEU A 1 396 ? 21.75 -8.273 -14.531 1 91.88 396 LEU A C 1
ATOM 2975 O O . LEU A 1 396 ? 21.797 -9 -15.523 1 91.88 396 LEU A O 1
ATOM 2979 N N . THR A 1 397 ? 21.891 -8.711 -13.297 1 94.75 397 THR A N 1
ATOM 2980 C CA . THR A 1 397 ? 22.078 -10.133 -13.031 1 94.75 397 THR A CA 1
ATOM 2981 C C . THR A 1 397 ? 20.875 -10.945 -13.531 1 94.75 397 THR A C 1
ATOM 2983 O O . THR A 1 397 ? 21.047 -11.961 -14.211 1 94.75 397 THR A O 1
ATOM 2986 N N . ALA A 1 398 ? 19.75 -10.461 -13.234 1 94.31 398 ALA A N 1
ATOM 2987 C CA . ALA A 1 398 ? 18.547 -11.156 -13.664 1 94.31 398 ALA A CA 1
ATOM 2988 C C . ALA A 1 398 ? 18.438 -11.164 -15.188 1 94.31 398 ALA A C 1
ATOM 2990 O O . ALA A 1 398 ? 18.109 -12.195 -15.781 1 94.31 398 ALA A O 1
ATOM 2991 N N . TRP A 1 399 ? 18.703 -10.062 -15.836 1 91.5 399 TRP A N 1
ATOM 2992 C CA . TRP A 1 399 ? 18.625 -9.938 -17.281 1 91.5 399 TRP A CA 1
ATOM 2993 C C . TRP A 1 399 ? 19.594 -10.906 -17.969 1 91.5 399 TRP A C 1
ATOM 2995 O O . TRP A 1 399 ? 19.188 -11.664 -18.859 1 91.5 399 TRP A O 1
ATOM 3005 N N . THR A 1 400 ? 20.781 -11.008 -17.516 1 90.88 400 THR A N 1
ATOM 3006 C CA . THR A 1 400 ? 21.812 -11.836 -18.125 1 90.88 400 THR A CA 1
ATOM 3007 C C . THR A 1 400 ? 21.547 -13.312 -17.875 1 90.88 400 THR A C 1
ATOM 3009 O O . THR A 1 400 ? 21.703 -14.141 -18.766 1 90.88 400 THR A O 1
ATOM 3012 N N . SER A 1 401 ? 21.141 -13.609 -16.656 1 95 401 SER A N 1
ATOM 3013 C CA . SER A 1 401 ? 20.859 -15 -16.312 1 95 401 SER A CA 1
ATOM 3014 C C . SER A 1 401 ? 19.719 -15.555 -17.141 1 95 401 SER A C 1
ATOM 3016 O O . SER A 1 401 ? 19.781 -16.688 -17.625 1 95 401 SER A O 1
ATOM 3018 N N . GLU A 1 402 ? 18.75 -14.734 -17.375 1 94.75 402 GLU A N 1
ATOM 3019 C CA . GLU A 1 402 ? 17.609 -15.195 -18.156 1 94.75 402 GLU A CA 1
ATOM 3020 C C . GLU A 1 402 ? 17.969 -15.312 -19.641 1 94.75 402 GLU A C 1
ATOM 3022 O O . GLU A 1 402 ? 17.453 -16.188 -20.344 1 94.75 402 GLU A O 1
ATOM 3027 N N . ARG A 1 403 ? 18.797 -14.469 -20.125 1 90.38 403 ARG A N 1
ATOM 3028 C CA . ARG A 1 403 ? 19.281 -14.594 -21.5 1 90.38 403 ARG A CA 1
ATOM 3029 C C . ARG A 1 403 ? 20 -15.922 -21.703 1 90.38 403 ARG A C 1
ATOM 3031 O O . ARG A 1 403 ? 19.766 -16.609 -22.703 1 90.38 403 ARG A O 1
ATOM 3038 N N . GLN A 1 404 ? 20.812 -16.297 -20.75 1 93.25 404 GLN A N 1
ATOM 3039 C CA . GLN A 1 404 ? 21.516 -17.578 -20.812 1 93.25 404 GLN A CA 1
ATOM 3040 C C . GLN A 1 404 ? 20.547 -18.75 -20.703 1 93.25 404 GLN A C 1
ATOM 3042 O O . GLN A 1 404 ? 20.656 -19.719 -21.453 1 93.25 404 GLN A O 1
ATOM 3047 N N . ARG A 1 405 ? 19.625 -18.594 -19.859 1 96.19 405 ARG A N 1
ATOM 3048 C CA . ARG A 1 405 ? 18.625 -19.641 -19.656 1 96.19 405 ARG A CA 1
ATOM 3049 C C . ARG A 1 405 ? 17.812 -19.859 -20.938 1 96.19 405 ARG A C 1
ATOM 3051 O O . ARG A 1 405 ? 17.531 -21 -21.312 1 96.19 405 ARG A O 1
ATOM 3058 N N . GLN A 1 406 ? 17.484 -18.859 -21.656 1 95.25 406 GLN A N 1
ATOM 3059 C CA . GLN A 1 406 ? 16.672 -18.938 -22.859 1 95.25 406 GLN A CA 1
ATOM 3060 C C . GLN A 1 406 ? 17.375 -19.734 -23.953 1 95.25 406 GLN A C 1
ATOM 3062 O O . GLN A 1 406 ? 16.75 -20.484 -24.688 1 95.25 406 GLN A O 1
ATOM 3067 N N . ALA A 1 407 ? 18.656 -19.531 -24 1 94.44 407 ALA A N 1
ATOM 3068 C CA . ALA A 1 407 ? 19.422 -20.25 -25 1 94.44 407 ALA A CA 1
ATOM 3069 C C . ALA A 1 407 ? 19.312 -21.766 -24.781 1 94.44 407 ALA A C 1
ATOM 3071 O O . ALA A 1 407 ? 19.109 -22.516 -25.734 1 94.44 407 ALA A O 1
ATOM 3072 N N . ALA A 1 408 ? 19.406 -22.141 -23.578 1 96.56 408 ALA A N 1
ATOM 3073 C CA . ALA A 1 408 ? 19.281 -23.562 -23.234 1 96.56 408 ALA A CA 1
ATOM 3074 C C . ALA A 1 408 ? 17.859 -24.062 -23.453 1 96.56 408 ALA A C 1
ATOM 3076 O O . ALA A 1 408 ? 17.656 -25.156 -24 1 96.56 408 ALA A O 1
ATOM 3077 N N . LEU A 1 409 ? 16.875 -23.281 -23.141 1 97.31 409 LEU A N 1
ATOM 3078 C CA . LEU A 1 409 ? 15.484 -23.688 -23.25 1 97.31 409 LEU A CA 1
ATOM 3079 C C . LEU A 1 409 ? 15.039 -23.766 -24.703 1 97.31 409 LEU A C 1
ATOM 3081 O O . LEU A 1 409 ? 14.211 -24.594 -25.062 1 97.31 409 LEU A O 1
ATOM 3085 N N . GLN A 1 410 ? 15.57 -22.922 -25.516 1 96.62 410 GLN A N 1
ATOM 3086 C CA . GLN A 1 410 ? 15.258 -22.969 -26.938 1 96.62 410 GLN A CA 1
ATOM 3087 C C . GLN A 1 410 ? 15.734 -24.266 -27.578 1 96.62 410 GLN A C 1
ATOM 3089 O O . GLN A 1 410 ? 15 -24.906 -28.328 1 96.62 410 GLN A O 1
ATOM 3094 N N . LYS A 1 411 ? 16.922 -24.719 -27.156 1 96.94 411 LYS A N 1
ATOM 3095 C CA . LYS A 1 411 ? 17.438 -26 -27.625 1 96.94 411 LYS A CA 1
ATOM 3096 C C . LYS A 1 411 ? 16.594 -27.156 -27.125 1 96.94 411 LYS A C 1
ATOM 3098 O O . LYS A 1 411 ? 16.266 -28.078 -27.875 1 96.94 411 LYS A O 1
ATOM 3103 N N . ALA A 1 412 ? 16.266 -27.016 -25.891 1 96.75 412 ALA A N 1
ATOM 3104 C CA . ALA A 1 412 ? 15.453 -28.062 -25.281 1 96.75 412 ALA A CA 1
ATOM 3105 C C . ALA A 1 412 ? 14.102 -28.188 -25.984 1 96.75 412 ALA A C 1
ATOM 3107 O O . ALA A 1 412 ? 13.617 -29.297 -26.234 1 96.75 412 ALA A O 1
ATOM 3108 N N . ALA A 1 413 ? 13.453 -27.094 -26.297 1 96.56 413 ALA A N 1
ATOM 3109 C CA . ALA A 1 413 ? 12.156 -27.109 -26.969 1 96.56 413 ALA A CA 1
ATOM 3110 C C . ALA A 1 413 ? 12.266 -27.719 -28.375 1 96.56 413 ALA A C 1
ATOM 3112 O O . ALA A 1 413 ? 11.438 -28.531 -28.766 1 96.56 413 ALA A O 1
ATOM 3113 N N . ALA A 1 414 ? 13.305 -27.422 -29.078 1 96.56 414 ALA A N 1
ATOM 3114 C CA . ALA A 1 414 ? 13.516 -27.938 -30.438 1 96.56 414 ALA A CA 1
ATOM 3115 C C . ALA A 1 414 ? 13.742 -29.438 -30.422 1 96.56 414 ALA A C 1
ATOM 3117 O O . ALA A 1 414 ? 13.109 -30.188 -31.188 1 96.56 414 ALA A O 1
ATOM 3118 N N . ASP A 1 415 ? 14.594 -29.844 -29.484 1 96.94 415 ASP A N 1
ATOM 3119 C CA . ASP A 1 415 ? 14.906 -31.281 -29.391 1 96.94 415 ASP A CA 1
ATOM 3120 C C . ASP A 1 415 ? 13.688 -32.062 -28.922 1 96.94 415 ASP A C 1
ATOM 3122 O O . ASP A 1 415 ? 13.453 -33.188 -29.375 1 96.94 415 ASP A O 1
ATOM 3126 N N . SER A 1 416 ? 12.961 -31.5 -28.031 1 96.69 416 SER A N 1
ATOM 3127 C CA . SER A 1 416 ? 11.758 -32.188 -27.531 1 96.69 416 SER A CA 1
ATOM 3128 C C . SER A 1 416 ? 10.695 -32.281 -28.625 1 96.69 416 SER A C 1
ATOM 3130 O O . SER A 1 416 ? 9.953 -33.25 -28.688 1 96.69 416 SER A O 1
ATOM 3132 N N . GLN A 1 417 ? 10.609 -31.297 -29.453 1 96.12 417 GLN A N 1
ATOM 3133 C CA . GLN A 1 417 ? 9.688 -31.328 -30.578 1 96.12 417 GLN A CA 1
ATOM 3134 C C . GLN A 1 417 ? 10.055 -32.469 -31.547 1 96.12 417 GLN A C 1
ATOM 3136 O O . GLN A 1 417 ? 9.18 -33.188 -32 1 96.12 417 GLN A O 1
ATOM 3141 N N . GLN A 1 418 ? 11.328 -32.656 -31.812 1 96.75 418 GLN A N 1
ATOM 3142 C CA . GLN A 1 418 ? 11.805 -33.75 -32.688 1 96.75 418 GLN A CA 1
ATOM 3143 C C . GLN A 1 418 ? 11.539 -35.125 -32.062 1 96.75 418 GLN A C 1
ATOM 3145 O O . GLN A 1 418 ? 11.109 -36.031 -32.719 1 96.75 418 GLN A O 1
ATOM 3150 N N . ALA A 1 419 ? 11.812 -35.125 -30.781 1 96.38 419 ALA A N 1
ATOM 3151 C CA . ALA A 1 419 ? 11.57 -36.375 -30.062 1 96.38 419 ALA A CA 1
ATOM 3152 C C . ALA A 1 419 ? 10.102 -36.781 -30.125 1 96.38 419 ALA A C 1
ATOM 3154 O O . ALA A 1 419 ? 9.773 -37.938 -30.312 1 96.38 419 ALA A O 1
ATOM 3155 N N . LEU A 1 420 ? 9.227 -35.812 -29.984 1 95.44 420 LEU A N 1
ATOM 3156 C CA . LEU A 1 420 ? 7.789 -36.094 -30.047 1 95.44 420 LEU A CA 1
ATOM 3157 C C . LEU A 1 420 ? 7.387 -36.594 -31.422 1 95.44 420 LEU A C 1
ATOM 3159 O O . LEU A 1 420 ? 6.633 -37.562 -31.547 1 95.44 420 LEU A O 1
ATOM 3163 N N . GLN A 1 421 ? 7.91 -36.062 -32.5 1 95.88 421 GLN A N 1
ATOM 3164 C CA . GLN A 1 421 ? 7.613 -36.469 -33.875 1 95.88 421 GLN A CA 1
ATOM 3165 C C . GLN A 1 421 ? 8.062 -37.906 -34.125 1 95.88 421 GLN A C 1
ATOM 3167 O O . GLN A 1 421 ? 7.312 -38.719 -34.688 1 95.88 421 GLN A O 1
ATOM 3172 N N . GLN A 1 422 ? 9.242 -38.25 -33.594 1 96.75 422 GLN A N 1
ATOM 3173 C CA . GLN A 1 422 ? 9.789 -39.594 -33.781 1 96.75 422 GLN A CA 1
ATOM 3174 C C . GLN A 1 422 ? 9 -40.625 -33 1 96.75 422 GLN A C 1
ATOM 3176 O O . GLN A 1 422 ? 8.633 -41.688 -33.531 1 96.75 422 GLN A O 1
ATOM 3181 N N . ALA A 1 423 ? 8.758 -40.25 -31.781 1 94.81 423 ALA A N 1
ATOM 3182 C CA . ALA A 1 423 ? 8.023 -41.156 -30.938 1 94.81 423 ALA A CA 1
ATOM 3183 C C . ALA A 1 423 ? 6.613 -41.406 -31.469 1 94.81 423 ALA A C 1
ATOM 3185 O O . ALA A 1 423 ? 6.117 -42.531 -31.438 1 94.81 423 ALA A O 1
ATOM 3186 N N . THR A 1 424 ? 5.945 -40.406 -31.969 1 93.62 424 THR A N 1
ATOM 3187 C CA . THR A 1 424 ? 4.594 -40.531 -32.5 1 93.62 424 THR A CA 1
ATOM 3188 C C . THR A 1 424 ? 4.578 -41.406 -33.75 1 93.62 424 THR A C 1
ATOM 3190 O O . THR A 1 424 ? 3.693 -42.25 -33.906 1 93.62 424 THR A O 1
ATOM 3193 N N . ARG A 1 425 ? 5.594 -41.344 -34.594 1 93.62 425 ARG A N 1
ATOM 3194 C CA . ARG A 1 425 ? 5.699 -42.125 -35.781 1 93.62 425 ARG A CA 1
ATOM 3195 C C . ARG A 1 425 ? 5.883 -43.625 -35.469 1 93.62 425 ARG A C 1
ATOM 3197 O O . ARG A 1 425 ? 5.238 -44.469 -36.062 1 93.62 425 ARG A O 1
ATOM 3204 N N . LEU A 1 426 ? 6.723 -43.875 -34.531 1 93.88 426 LEU A N 1
ATOM 3205 C CA . LEU A 1 426 ? 6.977 -45.25 -34.125 1 93.88 426 LEU A CA 1
ATOM 3206 C C . LEU A 1 426 ? 5.727 -45.906 -33.531 1 93.88 426 LEU A C 1
ATOM 3208 O O . LEU A 1 426 ? 5.402 -47.062 -33.812 1 93.88 426 LEU A O 1
ATOM 3212 N N . TYR A 1 427 ? 5.078 -45.094 -32.75 1 92.19 427 TYR A N 1
ATOM 3213 C CA . TYR A 1 427 ? 3.867 -45.625 -32.125 1 92.19 427 TYR A CA 1
ATOM 3214 C C . TYR A 1 427 ? 2.777 -45.875 -33.156 1 92.19 427 TYR A C 1
ATOM 3216 O O . TYR A 1 427 ? 2.096 -46.875 -33.125 1 92.19 427 TYR A O 1
ATOM 3224 N N . ALA A 1 428 ? 2.65 -44.969 -34.094 1 89.69 428 ALA A N 1
ATOM 3225 C CA . ALA A 1 428 ? 1.642 -45.094 -35.156 1 89.69 428 ALA A CA 1
ATOM 3226 C C . ALA A 1 428 ? 1.875 -46.312 -36 1 89.69 428 ALA A C 1
ATOM 3228 O O . ALA A 1 428 ? 0.928 -46.906 -36.531 1 89.69 428 ALA A O 1
ATOM 3229 N N . ARG A 1 429 ? 3.135 -46.812 -36 1 90.38 429 ARG A N 1
ATOM 3230 C CA . ARG A 1 429 ? 3.504 -48 -36.812 1 90.38 429 ARG A CA 1
ATOM 3231 C C . ARG A 1 429 ? 3.521 -49.25 -35.969 1 90.38 429 ARG A C 1
ATOM 3233 O O . ARG A 1 429 ? 3.916 -50.312 -36.469 1 90.38 429 ARG A O 1
ATOM 3240 N N . GLY A 1 430 ? 3.186 -49.094 -34.781 1 88.75 430 GLY A N 1
ATOM 3241 C CA . GLY A 1 430 ? 3.148 -50.25 -33.906 1 88.75 430 GLY A CA 1
ATOM 3242 C C . GLY A 1 430 ? 4.527 -50.688 -33.469 1 88.75 430 GLY A C 1
ATOM 3243 O O . GLY A 1 430 ? 4.695 -51.812 -33 1 88.75 430 GLY A O 1
ATOM 3244 N N . LEU A 1 431 ? 5.508 -49.812 -33.438 1 91.06 431 LEU A N 1
ATOM 3245 C CA . LEU A 1 431 ? 6.895 -50.219 -33.188 1 91.06 431 LEU A CA 1
ATOM 3246 C C . LEU A 1 431 ? 7.34 -49.75 -31.797 1 91.06 431 LEU A C 1
ATOM 3248 O O . LEU A 1 431 ? 8.484 -50 -31.391 1 91.06 431 LEU A O 1
ATOM 3252 N N . SER A 1 432 ? 6.508 -49.031 -31.078 1 87.44 432 SER A N 1
ATOM 3253 C CA . SER A 1 432 ? 6.824 -48.562 -29.734 1 87.44 432 SER A CA 1
ATOM 3254 C C . SER A 1 432 ? 5.562 -48.469 -28.891 1 87.44 432 SER A C 1
ATOM 3256 O O . SER A 1 432 ? 4.449 -48.438 -29.406 1 87.44 432 SER A O 1
ATOM 3258 N N . ALA A 1 433 ? 5.797 -48.5 -27.578 1 86.06 433 ALA A N 1
ATOM 3259 C CA . ALA A 1 433 ? 4.695 -48.25 -26.641 1 86.06 433 ALA A CA 1
ATOM 3260 C C . ALA A 1 433 ? 4.328 -46.781 -26.609 1 86.06 433 ALA A C 1
ATOM 3262 O O . ALA A 1 433 ? 5.027 -45.938 -27.188 1 86.06 433 ALA A O 1
ATOM 3263 N N . TYR A 1 434 ? 3.211 -46.5 -25.969 1 88.75 434 TYR A N 1
ATOM 3264 C CA . TYR A 1 434 ? 2.684 -45.125 -25.906 1 88.75 434 TYR A CA 1
ATOM 3265 C C . TYR A 1 434 ? 3.525 -44.281 -24.969 1 88.75 434 TYR A C 1
ATOM 3267 O O . TYR A 1 434 ? 3.578 -43.031 -25.125 1 88.75 434 TYR A O 1
ATOM 3275 N N . LEU A 1 435 ? 4.207 -44.781 -24.078 1 85.56 435 LEU A N 1
ATOM 3276 C CA . LEU A 1 435 ? 4.887 -44.062 -23 1 85.56 435 LEU A CA 1
ATOM 3277 C C . LEU A 1 435 ? 5.91 -43.094 -23.562 1 85.56 435 LEU A C 1
ATOM 3279 O O . LEU A 1 435 ? 5.98 -41.938 -23.125 1 85.56 435 LEU A O 1
ATOM 3283 N N . PRO A 1 436 ? 6.648 -43.469 -24.578 1 88.94 436 PRO A N 1
ATOM 3284 C CA . PRO A 1 436 ? 7.602 -42.5 -25.125 1 88.94 436 PRO A CA 1
ATOM 3285 C C . PRO A 1 436 ? 6.918 -41.25 -25.719 1 88.94 436 PRO A C 1
ATOM 3287 O O . PRO A 1 436 ? 7.457 -40.156 -25.641 1 88.94 436 PRO A O 1
ATOM 3290 N N . VAL A 1 437 ? 5.746 -41.438 -26.281 1 91.38 437 VAL A N 1
ATOM 3291 C CA . VAL A 1 437 ? 4.984 -40.312 -26.812 1 91.38 437 VAL A CA 1
ATOM 3292 C C . VAL A 1 437 ? 4.586 -39.375 -25.672 1 91.38 437 VAL A C 1
ATOM 3294 O O . VAL A 1 437 ? 4.812 -38.156 -25.75 1 91.38 437 VAL A O 1
ATOM 3297 N N . LEU A 1 438 ? 4.098 -39.906 -24.594 1 89.19 438 LEU A N 1
ATOM 3298 C CA . LEU A 1 438 ? 3.658 -39.125 -23.453 1 89.19 438 LEU A CA 1
ATOM 3299 C C . LEU A 1 438 ? 4.82 -38.344 -22.844 1 89.19 438 LEU A C 1
ATOM 3301 O O . LEU A 1 438 ? 4.695 -37.156 -22.547 1 89.19 438 LEU A O 1
ATOM 3305 N N . LEU A 1 439 ? 5.934 -38.938 -22.641 1 89.12 439 LEU A N 1
ATOM 3306 C CA . LEU A 1 439 ? 7.105 -38.312 -22.031 1 89.12 439 LEU A CA 1
ATOM 3307 C C . LEU A 1 439 ? 7.625 -37.156 -22.906 1 89.12 439 LEU A C 1
ATOM 3309 O O . LEU A 1 439 ? 8.008 -36.125 -22.391 1 89.12 439 LEU A O 1
ATOM 3313 N N . ALA A 1 440 ? 7.648 -37.469 -24.203 1 92.38 440 ALA A N 1
ATOM 3314 C CA . ALA A 1 440 ? 8.109 -36.438 -25.125 1 92.38 440 ALA A CA 1
ATOM 3315 C C . ALA A 1 440 ? 7.168 -35.25 -25.125 1 92.38 440 ALA A C 1
ATOM 3317 O O . ALA A 1 440 ? 7.617 -34.094 -25.188 1 92.38 440 ALA A O 1
ATOM 3318 N N . GLN A 1 441 ? 5.895 -35.5 -25.094 1 93.19 441 GLN A N 1
ATOM 3319 C CA . GLN A 1 441 ? 4.898 -34.438 -25.047 1 93.19 441 GLN A CA 1
ATOM 3320 C C . GLN A 1 441 ? 5.051 -33.594 -23.781 1 93.19 441 GLN A C 1
ATOM 3322 O O . GLN A 1 441 ? 5.004 -32.375 -23.844 1 93.19 441 GLN A O 1
ATOM 3327 N N . ARG A 1 442 ? 5.199 -34.219 -22.688 1 92 442 ARG A N 1
ATOM 3328 C CA . ARG A 1 442 ? 5.387 -33.5 -21.406 1 92 442 ARG A CA 1
ATOM 3329 C C . ARG A 1 442 ? 6.652 -32.656 -21.438 1 92 442 ARG A C 1
ATOM 3331 O O . ARG A 1 442 ? 6.648 -31.516 -20.984 1 92 442 ARG A O 1
ATOM 3338 N N . SER A 1 443 ? 7.672 -33.219 -21.969 1 93.06 443 SER A N 1
ATOM 3339 C CA . SER A 1 443 ? 8.938 -32.5 -22.062 1 93.06 443 SER A CA 1
ATOM 3340 C C . SER A 1 443 ? 8.82 -31.25 -22.938 1 93.06 443 SER A C 1
ATOM 3342 O O . SER A 1 443 ? 9.32 -30.188 -22.578 1 93.06 443 SER A O 1
ATOM 3344 N N . LEU A 1 444 ? 8.18 -31.406 -24.062 1 94.81 444 LEU A N 1
ATOM 3345 C CA . LEU A 1 444 ? 7.996 -30.281 -24.984 1 94.81 444 LEU A CA 1
ATOM 3346 C C . LEU A 1 444 ? 7.168 -29.188 -24.328 1 94.81 444 LEU A C 1
ATOM 3348 O O . LEU A 1 444 ? 7.551 -28.016 -24.359 1 94.81 444 LEU A O 1
ATOM 3352 N N . ASN A 1 445 ? 6.086 -29.531 -23.75 1 95.31 445 ASN A N 1
ATOM 3353 C CA . ASN A 1 445 ? 5.234 -28.547 -23.094 1 95.31 445 ASN A CA 1
ATOM 3354 C C . ASN A 1 445 ? 5.973 -27.828 -21.969 1 95.31 445 ASN A C 1
ATOM 3356 O O . ASN A 1 445 ? 5.852 -26.609 -21.828 1 95.31 445 ASN A O 1
ATOM 3360 N N . GLN A 1 446 ? 6.703 -28.531 -21.172 1 94.69 446 GLN A N 1
ATOM 3361 C CA . GLN A 1 446 ? 7.48 -27.938 -20.078 1 94.69 446 GLN A CA 1
ATOM 3362 C C . GLN A 1 446 ? 8.516 -26.953 -20.625 1 94.69 446 GLN A C 1
ATOM 3364 O O . GLN A 1 446 ? 8.695 -25.875 -20.062 1 94.69 446 GLN A O 1
ATOM 3369 N N . ALA A 1 447 ? 9.133 -27.375 -21.656 1 95.88 447 ALA A N 1
ATOM 3370 C CA . ALA A 1 447 ? 10.156 -26.516 -22.25 1 95.88 447 ALA A CA 1
ATOM 3371 C C . ALA A 1 447 ? 9.539 -25.234 -22.797 1 95.88 447 ALA A C 1
ATOM 3373 O O . ALA A 1 447 ? 10.07 -24.141 -22.578 1 95.88 447 ALA A O 1
ATOM 3374 N N . ARG A 1 448 ? 8.445 -25.375 -23.484 1 96 448 ARG A N 1
ATOM 3375 C CA . ARG A 1 448 ? 7.773 -24.219 -24.062 1 96 448 ARG A CA 1
ATOM 3376 C C . ARG A 1 448 ? 7.266 -23.281 -22.984 1 96 448 ARG A C 1
ATOM 3378 O O . ARG A 1 448 ? 7.414 -22.062 -23.094 1 96 448 ARG A O 1
ATOM 3385 N N . GLU A 1 449 ? 6.699 -23.781 -21.938 1 96.19 449 GLU A N 1
ATOM 3386 C CA . GLU A 1 449 ? 6.219 -22.969 -20.812 1 96.19 449 GLU A CA 1
ATOM 3387 C C . GLU A 1 449 ? 7.371 -22.266 -20.109 1 96.19 449 GLU A C 1
ATOM 3389 O O . GLU A 1 449 ? 7.281 -21.062 -19.828 1 96.19 449 GLU A O 1
ATOM 3394 N N . SER A 1 450 ? 8.391 -23 -19.906 1 96.88 450 SER A N 1
ATOM 3395 C CA . SER A 1 450 ? 9.562 -22.438 -19.234 1 96.88 450 SER A CA 1
ATOM 3396 C C . SER A 1 450 ? 10.18 -21.312 -20.078 1 96.88 450 SER A C 1
ATOM 3398 O O . SER A 1 450 ? 10.648 -20.312 -19.531 1 96.88 450 SER A O 1
ATOM 3400 N N . LEU A 1 451 ? 10.188 -21.531 -21.391 1 96.38 451 LEU A N 1
ATOM 3401 C CA . LEU A 1 451 ? 10.719 -20.516 -22.297 1 96.38 451 LEU A CA 1
ATOM 3402 C C . LEU A 1 451 ? 9.883 -19.25 -22.234 1 96.38 451 LEU A C 1
ATOM 3404 O O . LEU A 1 451 ? 10.43 -18.141 -22.125 1 96.38 451 LEU A O 1
ATOM 3408 N N . ALA A 1 452 ? 8.594 -19.375 -22.266 1 96.5 452 ALA A N 1
ATOM 3409 C CA . ALA A 1 452 ? 7.699 -18.219 -22.188 1 96.5 452 ALA A CA 1
ATOM 3410 C C . ALA A 1 452 ? 7.887 -17.469 -20.875 1 96.5 452 ALA A C 1
ATOM 3412 O O . ALA A 1 452 ? 7.941 -16.234 -20.859 1 96.5 452 ALA A O 1
ATOM 3413 N N . LEU A 1 453 ? 8.047 -18.172 -19.781 1 97 453 LEU A N 1
ATOM 3414 C CA . LEU A 1 453 ? 8.234 -17.562 -18.469 1 97 453 LEU A CA 1
ATOM 3415 C C . LEU A 1 453 ? 9.594 -16.875 -18.375 1 97 453 LEU A C 1
ATOM 3417 O O . LEU A 1 453 ? 9.727 -15.82 -17.75 1 97 453 LEU A O 1
ATOM 3421 N N . SER A 1 454 ? 10.547 -17.516 -18.938 1 96.56 454 SER A N 1
ATOM 3422 C CA . SER A 1 454 ? 11.875 -16.922 -18.953 1 96.56 454 SER A CA 1
ATOM 3423 C C . SER A 1 454 ? 11.891 -15.633 -19.75 1 96.56 454 SER A C 1
ATOM 3425 O O . SER A 1 454 ? 12.531 -14.656 -19.359 1 96.56 454 SER A O 1
ATOM 3427 N N . GLN A 1 455 ? 11.258 -15.641 -20.859 1 95.75 455 GLN A N 1
ATOM 3428 C CA . GLN A 1 455 ? 11.156 -14.438 -21.672 1 95.75 455 GLN A CA 1
ATOM 3429 C C . GLN A 1 455 ? 10.484 -13.305 -20.906 1 95.75 455 GLN A C 1
ATOM 3431 O O . GLN A 1 455 ? 10.938 -12.156 -20.953 1 95.75 455 GLN A O 1
ATOM 3436 N N . LEU A 1 456 ? 9.414 -13.562 -20.188 1 96.56 456 LEU A N 1
ATOM 3437 C CA . LEU A 1 456 ? 8.766 -12.562 -19.344 1 96.56 456 LEU A CA 1
ATOM 3438 C C . LEU A 1 456 ? 9.727 -12.047 -18.281 1 96.56 456 LEU A C 1
ATOM 3440 O O . LEU A 1 456 ? 9.812 -10.836 -18.047 1 96.56 456 LEU A O 1
ATOM 3444 N N . ALA A 1 457 ? 10.422 -12.961 -17.656 1 96.75 457 ALA A N 1
ATOM 3445 C CA . ALA A 1 457 ? 11.352 -12.594 -16.578 1 96.75 457 ALA A CA 1
ATOM 3446 C C . ALA A 1 457 ? 12.445 -11.672 -17.109 1 96.75 457 ALA A C 1
ATOM 3448 O O . ALA A 1 457 ? 12.852 -10.719 -16.438 1 96.75 457 ALA A O 1
ATOM 3449 N N . GLN A 1 458 ? 12.938 -11.961 -18.281 1 94.75 458 GLN A N 1
ATOM 3450 C CA . GLN A 1 458 ? 13.953 -11.102 -18.891 1 94.75 458 GLN A CA 1
ATOM 3451 C C . GLN A 1 458 ? 13.391 -9.703 -19.156 1 94.75 458 GLN A C 1
ATOM 3453 O O . GLN A 1 458 ? 14.062 -8.703 -18.891 1 94.75 458 GLN A O 1
ATOM 3458 N N . LEU A 1 459 ? 12.227 -9.672 -19.734 1 95.06 459 LEU A N 1
ATOM 3459 C CA . LEU A 1 459 ? 11.57 -8.398 -20.016 1 95.06 459 LEU A CA 1
ATOM 3460 C C . LEU A 1 459 ? 11.383 -7.602 -18.734 1 95.06 459 LEU A C 1
ATOM 3462 O O . LEU A 1 459 ? 11.656 -6.398 -18.703 1 95.06 459 LEU A O 1
ATOM 3466 N N . GLN A 1 460 ? 10.93 -8.242 -17.672 1 96.75 460 GLN A N 1
ATOM 3467 C CA . GLN A 1 460 ? 10.719 -7.586 -16.391 1 96.75 460 GLN A CA 1
ATOM 3468 C C . GLN A 1 460 ? 12.039 -7.113 -15.781 1 96.75 460 GLN A C 1
ATOM 3470 O O . GLN A 1 460 ? 12.086 -6.066 -15.133 1 96.75 460 GLN A O 1
ATOM 3475 N N . ALA A 1 461 ? 13.07 -7.883 -15.977 1 94.5 461 ALA A N 1
ATOM 3476 C CA . ALA A 1 461 ? 14.398 -7.457 -15.539 1 94.5 461 ALA A CA 1
ATOM 3477 C C . ALA A 1 461 ? 14.852 -6.215 -16.297 1 94.5 461 ALA A C 1
ATOM 3479 O O . ALA A 1 461 ? 15.438 -5.301 -15.711 1 94.5 461 ALA A O 1
ATOM 3480 N N . GLY A 1 462 ? 14.641 -6.238 -17.578 1 92.94 462 GLY A N 1
ATOM 3481 C CA . GLY A 1 462 ? 14.945 -5.055 -18.359 1 92.94 462 GLY A CA 1
ATOM 3482 C C . GLY A 1 462 ? 14.172 -3.826 -17.922 1 92.94 462 GLY A C 1
ATOM 3483 O O . GLY A 1 462 ? 14.742 -2.74 -17.797 1 92.94 462 GLY A O 1
ATOM 3484 N N . ILE A 1 463 ? 12.867 -3.951 -17.703 1 94.94 463 ILE A N 1
ATOM 3485 C CA . ILE A 1 463 ? 12.023 -2.867 -17.203 1 94.94 463 ILE A CA 1
ATOM 3486 C C . ILE A 1 463 ? 12.531 -2.398 -15.844 1 94.94 463 ILE A C 1
ATOM 3488 O O . ILE A 1 463 ? 12.609 -1.195 -15.586 1 94.94 463 ILE A O 1
ATOM 3492 N N . ALA A 1 464 ? 12.914 -3.355 -14.969 1 95 464 ALA A N 1
ATOM 3493 C CA . ALA A 1 464 ? 13.469 -3.037 -13.656 1 95 464 ALA A CA 1
ATOM 3494 C C . ALA A 1 464 ? 14.766 -2.242 -13.797 1 95 464 ALA A C 1
ATOM 3496 O O . ALA A 1 464 ? 15.062 -1.374 -12.969 1 95 464 ALA A O 1
ATOM 3497 N N . LEU A 1 465 ? 15.516 -2.572 -14.773 1 92 465 LEU A N 1
ATOM 3498 C CA . LEU A 1 465 ? 16.75 -1.844 -15.023 1 92 465 LEU A CA 1
ATOM 3499 C C . LEU A 1 465 ? 16.469 -0.392 -15.391 1 92 465 LEU A C 1
ATOM 3501 O O . LEU A 1 465 ? 17.109 0.524 -14.867 1 92 465 LEU A O 1
ATOM 3505 N N . TYR A 1 466 ? 15.555 -0.193 -16.297 1 91.31 466 TYR A N 1
ATOM 3506 C CA . TYR A 1 466 ? 15.172 1.17 -16.656 1 91.31 466 TYR A CA 1
ATOM 3507 C C . TYR A 1 466 ? 14.719 1.943 -15.414 1 91.31 466 TYR A C 1
ATOM 3509 O O . TYR A 1 466 ? 15.117 3.096 -15.219 1 91.31 466 TYR A O 1
ATOM 3517 N N . LYS A 1 467 ? 13.898 1.29 -14.57 1 93.19 467 LYS A N 1
ATOM 3518 C CA . LYS A 1 467 ? 13.438 1.914 -13.336 1 93.19 467 LYS A CA 1
ATOM 3519 C C . LYS A 1 467 ? 14.609 2.24 -12.414 1 93.19 467 LYS A C 1
ATOM 3521 O O . LYS A 1 467 ? 14.68 3.336 -11.852 1 93.19 467 LYS A O 1
ATOM 3526 N N . ALA A 1 468 ? 15.469 1.293 -12.297 1 92.81 468 ALA A N 1
ATOM 3527 C CA . ALA A 1 468 ? 16.625 1.444 -11.406 1 92.81 468 ALA A CA 1
ATOM 3528 C C . ALA A 1 468 ? 17.516 2.59 -11.867 1 92.81 468 ALA A C 1
ATOM 3530 O O . ALA A 1 468 ? 18.188 3.234 -11.055 1 92.81 468 ALA A O 1
ATOM 3531 N N . LEU A 1 469 ? 17.516 2.895 -13.117 1 89.62 469 LEU A N 1
ATOM 3532 C CA . LEU A 1 469 ? 18.344 3.961 -13.68 1 89.62 469 LEU A CA 1
ATOM 3533 C C . LEU A 1 469 ? 17.609 5.297 -13.617 1 89.62 469 LEU A C 1
ATOM 3535 O O . LEU A 1 469 ? 18.172 6.332 -13.984 1 89.62 469 LEU A O 1
ATOM 3539 N N . GLY A 1 470 ? 16.391 5.242 -13.148 1 88 470 GLY A N 1
ATOM 3540 C CA . GLY A 1 470 ? 15.609 6.465 -13.039 1 88 470 GLY A CA 1
ATOM 3541 C C . GLY A 1 470 ? 15.031 6.926 -14.359 1 88 470 GLY A C 1
ATOM 3542 O O . GLY A 1 470 ? 14.688 8.094 -14.523 1 88 470 GLY A O 1
ATOM 3543 N N . ALA A 1 471 ? 14.922 6.059 -15.281 1 83.31 471 ALA A N 1
ATOM 3544 C CA . ALA A 1 471 ? 14.414 6.395 -16.609 1 83.31 471 ALA A CA 1
ATOM 3545 C C . ALA A 1 471 ? 12.906 6.625 -16.594 1 83.31 471 ALA A C 1
ATOM 3547 O O . ALA A 1 471 ? 12.18 5.922 -15.891 1 83.31 471 ALA A O 1
ATOM 3548 N N . GLY A 1 472 ? 12.469 7.734 -17.359 1 76 472 GLY A N 1
ATOM 3549 C CA . GLY A 1 472 ? 11.047 8.031 -17.469 1 76 472 GLY A CA 1
ATOM 3550 C C . GLY A 1 472 ? 10.625 9.195 -16.594 1 76 472 GLY A C 1
ATOM 3551 O O . GLY A 1 472 ? 9.438 9.547 -16.562 1 76 472 GLY A O 1
ATOM 3552 N N . GLY A 1 473 ? 11.523 9.625 -15.812 1 74.12 473 GLY A N 1
ATOM 3553 C CA . GLY A 1 473 ? 11.188 10.711 -14.898 1 74.12 473 GLY A CA 1
ATOM 3554 C C . GLY A 1 473 ? 11.609 12.07 -15.422 1 74.12 473 GLY A C 1
ATOM 3555 O O . GLY A 1 473 ? 12.383 12.164 -16.375 1 74.12 473 GLY A O 1
ATOM 3556 N N . MET B 1 1 ? -29.828 80.625 28 1 31.73 1 MET B N 1
ATOM 3557 C CA . MET B 1 1 ? -30.875 79.688 27.703 1 31.73 1 MET B CA 1
ATOM 3558 C C . MET B 1 1 ? -30.312 78.438 27.031 1 31.73 1 MET B C 1
ATOM 3560 O O . MET B 1 1 ? -29.812 78.5 25.906 1 31.73 1 MET B O 1
ATOM 3564 N N . HIS B 1 2 ? -29.578 77.562 27.812 1 37 2 HIS B N 1
ATOM 3565 C CA . HIS B 1 2 ? -28.766 76.438 27.484 1 37 2 HIS B CA 1
ATOM 3566 C C . HIS B 1 2 ? -29.625 75.312 26.938 1 37 2 HIS B C 1
ATOM 3568 O O . HIS B 1 2 ? -30.594 74.875 27.578 1 37 2 HIS B O 1
ATOM 3574 N N . ALA B 1 3 ? -29.766 75.25 25.641 1 52.72 3 ALA B N 1
ATOM 3575 C CA . ALA B 1 3 ? -30.594 74.25 24.953 1 52.72 3 ALA B CA 1
ATOM 3576 C C . ALA B 1 3 ? -30.203 72.875 25.375 1 52.72 3 ALA B C 1
ATOM 3578 O O . ALA B 1 3 ? -29.031 72.5 25.312 1 52.72 3 ALA B O 1
ATOM 3579 N N . PRO B 1 4 ? -31.125 72.125 26.188 1 43.62 4 PRO B N 1
ATOM 3580 C CA . PRO B 1 4 ? -30.859 70.75 26.672 1 43.62 4 PRO B CA 1
ATOM 3581 C C . PRO B 1 4 ? -30.656 69.75 25.531 1 43.62 4 PRO B C 1
ATOM 3583 O O . PRO B 1 4 ? -31.25 69.938 24.453 1 43.62 4 PRO B O 1
ATOM 3586 N N . VAL B 1 5 ? -29.438 69.25 25.328 1 51.19 5 VAL B N 1
ATOM 3587 C CA . VAL B 1 5 ? -29.094 68.188 24.375 1 51.19 5 VAL B CA 1
ATOM 3588 C C . VAL B 1 5 ? -30.062 67.062 24.516 1 51.19 5 VAL B C 1
ATOM 3590 O O . VAL B 1 5 ? -30.297 66.562 25.625 1 51.19 5 VAL B O 1
ATOM 3593 N N . PRO B 1 6 ? -31.047 66.812 23.578 1 45.06 6 PRO B N 1
ATOM 3594 C CA . PRO B 1 6 ? -32.031 65.75 23.672 1 45.06 6 PRO B CA 1
ATOM 3595 C C . PRO B 1 6 ? -31.422 64.375 24 1 45.06 6 PRO B C 1
ATOM 3597 O O . PRO B 1 6 ? -30.359 64.062 23.484 1 45.06 6 PRO B O 1
ATOM 3600 N N . ARG B 1 7 ? -31.594 63.781 25.312 1 52.69 7 ARG B N 1
ATOM 3601 C CA . ARG B 1 7 ? -31.266 62.469 25.797 1 52.69 7 ARG B CA 1
ATOM 3602 C C . ARG B 1 7 ? -31.859 61.375 24.891 1 52.69 7 ARG B C 1
ATOM 3604 O O . ARG B 1 7 ? -33.094 61.375 24.672 1 52.69 7 ARG B O 1
ATOM 3611 N N . THR B 1 8 ? -31.219 61.062 23.875 1 58.03 8 THR B N 1
ATOM 3612 C CA . THR B 1 8 ? -31.75 59.906 23.156 1 58.03 8 THR B CA 1
ATOM 3613 C C . THR B 1 8 ? -32.312 58.875 24.125 1 58.03 8 THR B C 1
ATOM 3615 O O . THR B 1 8 ? -31.688 58.562 25.156 1 58.03 8 THR B O 1
ATOM 3618 N N . PRO B 1 9 ? -33.594 58.594 24.172 1 57.25 9 PRO B N 1
ATOM 3619 C CA . PRO B 1 9 ? -34.281 57.75 25.156 1 57.25 9 PRO B CA 1
ATOM 3620 C C . PRO B 1 9 ? -33.594 56.406 25.375 1 57.25 9 PRO B C 1
ATOM 3622 O O . PRO B 1 9 ? -32.969 55.875 24.453 1 57.25 9 PRO B O 1
ATOM 3625 N N . PRO B 1 10 ? -33.312 56 26.625 1 62.44 10 PRO B N 1
ATOM 3626 C CA . PRO B 1 10 ? -32.688 54.719 27.031 1 62.44 10 PRO B CA 1
ATOM 3627 C C . PRO B 1 10 ? -33.188 53.531 26.219 1 62.44 10 PRO B C 1
ATOM 3629 O O . PRO B 1 10 ? -32.438 52.594 25.984 1 62.44 10 PRO B O 1
ATOM 3632 N N . HIS B 1 11 ? -34.375 53.656 25.75 1 64.38 11 HIS B N 1
ATOM 3633 C CA . HIS B 1 11 ? -34.969 52.5 25.062 1 64.38 11 HIS B CA 1
ATOM 3634 C C . HIS B 1 11 ? -34.312 52.312 23.688 1 64.38 11 HIS B C 1
ATOM 3636 O O . HIS B 1 11 ? -34.188 51.156 23.234 1 64.38 11 HIS B O 1
ATOM 3642 N N . LEU B 1 12 ? -33.969 53.344 23.047 1 59.22 12 LEU B N 1
ATOM 3643 C CA . LEU B 1 12 ? -33.375 53.219 21.719 1 59.22 12 LEU B CA 1
ATOM 3644 C C . LEU B 1 12 ? -31.938 52.656 21.828 1 59.22 12 LEU B C 1
ATOM 3646 O O . LEU B 1 12 ? -31.516 51.875 20.984 1 59.22 12 LEU B O 1
ATOM 3650 N N . ARG B 1 13 ? -31.172 53 22.906 1 58.91 13 ARG B N 1
ATOM 3651 C CA . ARG B 1 13 ? -29.828 52.5 23.141 1 58.91 13 ARG B CA 1
ATOM 3652 C C . ARG B 1 13 ? -29.859 51 23.422 1 58.91 13 ARG B C 1
ATOM 3654 O O . ARG B 1 13 ? -29.016 50.25 22.922 1 58.91 13 ARG B O 1
ATOM 3661 N N . GLN B 1 14 ? -30.922 50.688 24.156 1 61.97 14 GLN B N 1
ATOM 3662 C CA . GLN B 1 14 ? -31.078 49.25 24.438 1 61.97 14 GLN B CA 1
ATOM 3663 C C . GLN B 1 14 ? -31.469 48.5 23.172 1 61.97 14 GLN B C 1
ATOM 3665 O O . GLN B 1 14 ? -31 47.375 22.938 1 61.97 14 GLN B O 1
ATOM 3670 N N . ALA B 1 15 ? -32.25 49.156 22.359 1 63.25 15 ALA B N 1
ATOM 3671 C CA . ALA B 1 15 ? -32.688 48.531 21.109 1 63.25 15 ALA B CA 1
ATOM 3672 C C . ALA B 1 15 ? -31.516 48.406 20.141 1 63.25 15 ALA B C 1
ATOM 3674 O O . ALA B 1 15 ? -31.406 47.406 19.422 1 63.25 15 ALA B O 1
ATOM 3675 N N . MET B 1 16 ? -30.656 49.344 20.094 1 57.44 16 MET B N 1
ATOM 3676 C CA . MET B 1 16 ? -29.5 49.281 19.203 1 57.44 16 MET B CA 1
ATOM 3677 C C . MET B 1 16 ? -28.516 48.219 19.672 1 57.44 16 MET B C 1
ATOM 3679 O O . MET B 1 16 ? -27.938 47.5 18.859 1 57.44 16 MET B O 1
ATOM 3683 N N . LEU B 1 17 ? -28.344 48.188 20.984 1 56.69 17 LEU B N 1
ATOM 3684 C CA . LEU B 1 17 ? -27.5 47.094 21.516 1 56.69 17 LEU B CA 1
ATOM 3685 C C . LEU B 1 17 ? -28.094 45.75 21.219 1 56.69 17 LEU B C 1
ATOM 3687 O O . LEU B 1 17 ? -27.375 44.812 20.859 1 56.69 17 LEU B O 1
ATOM 3691 N N . ALA B 1 18 ? -29.391 45.656 21.422 1 57.66 18 ALA B N 1
ATOM 3692 C CA . ALA B 1 18 ? -30.094 44.406 21.125 1 57.66 18 ALA B CA 1
ATOM 3693 C C . ALA B 1 18 ? -30.016 44.062 19.641 1 57.66 18 ALA B C 1
ATOM 3695 O O . ALA B 1 18 ? -29.859 42.906 19.266 1 57.66 18 ALA B O 1
ATOM 3696 N N . SER B 1 19 ? -30.141 45.031 18.797 1 58.12 19 SER B N 1
ATOM 3697 C CA . SER B 1 19 ? -30.031 44.812 17.359 1 58.12 19 SER B CA 1
ATOM 3698 C C . SER B 1 19 ? -28.625 44.375 16.969 1 58.12 19 SER B C 1
ATOM 3700 O O . SER B 1 19 ? -28.438 43.562 16.078 1 58.12 19 SER B O 1
ATOM 3702 N N . LEU B 1 20 ? -27.641 44.969 17.578 1 53.19 20 LEU B N 1
ATOM 3703 C CA . LEU B 1 20 ? -26.266 44.562 17.312 1 53.19 20 LEU B CA 1
ATOM 3704 C C . LEU B 1 20 ? -26.016 43.125 17.766 1 53.19 20 LEU B C 1
ATOM 3706 O O . LEU B 1 20 ? -25.344 42.375 17.062 1 53.19 20 LEU B O 1
ATOM 3710 N N . LEU B 1 21 ? -26.609 42.875 18.906 1 53.31 21 LEU B N 1
ATOM 3711 C CA . LEU B 1 21 ? -26.469 41.5 19.391 1 53.31 21 LEU B CA 1
ATOM 3712 C C . LEU B 1 21 ? -27.219 40.531 18.484 1 53.31 21 LEU B C 1
ATOM 3714 O O . LEU B 1 21 ? -26.781 39.406 18.25 1 53.31 21 LEU B O 1
ATOM 3718 N N . ALA B 1 22 ? -28.406 40.906 18.078 1 54.5 22 ALA B N 1
ATOM 3719 C CA . ALA B 1 22 ? -29.188 40.062 17.172 1 54.5 22 ALA B CA 1
ATOM 3720 C C . ALA B 1 22 ? -28.469 39.875 15.836 1 54.5 22 ALA B C 1
ATOM 372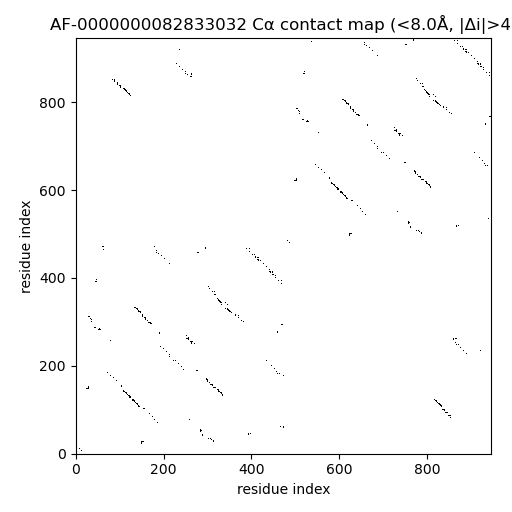2 O O . ALA B 1 22 ? -28.594 38.812 15.203 1 54.5 22 ALA B O 1
ATOM 3723 N N . ALA B 1 23 ? -27.875 40.844 15.336 1 52.88 23 ALA B N 1
ATOM 3724 C CA . ALA B 1 23 ? -27.125 40.75 14.094 1 52.88 23 ALA B CA 1
ATOM 3725 C C . ALA B 1 23 ? -25.969 39.75 14.242 1 52.88 23 ALA B C 1
ATOM 3727 O O . ALA B 1 23 ? -25.531 39.156 13.258 1 52.88 23 ALA B O 1
ATOM 3728 N N . LEU B 1 24 ? -25.609 39.625 15.461 1 50.22 24 LEU B N 1
ATOM 3729 C CA . LEU B 1 24 ? -24.516 38.688 15.719 1 50.22 24 LEU B CA 1
ATOM 3730 C C . LEU B 1 24 ? -25.016 37.25 15.609 1 50.22 24 LEU B C 1
ATOM 3732 O O . LEU B 1 24 ? -24.203 36.312 15.461 1 50.22 24 LEU B O 1
ATOM 3736 N N . THR B 1 25 ? -26.25 37.062 15.961 1 49.84 25 THR B N 1
ATOM 3737 C CA . THR B 1 25 ? -26.75 35.688 15.938 1 49.84 25 THR B CA 1
ATOM 3738 C C . THR B 1 25 ? -26.781 35.156 14.516 1 49.84 25 THR B C 1
ATOM 3740 O O . THR B 1 25 ? -26.922 33.938 14.305 1 49.84 25 THR B O 1
ATOM 3743 N N . GLY B 1 26 ? -26.969 36.031 13.594 1 52.06 26 GLY B N 1
ATOM 3744 C CA . GLY B 1 26 ? -27.031 35.5 12.234 1 52.06 26 GLY B CA 1
ATOM 3745 C C . GLY B 1 26 ? -25.688 35.062 11.703 1 52.06 26 GLY B C 1
ATOM 3746 O O . GLY B 1 26 ? -25.422 35.156 10.5 1 52.06 26 GLY B O 1
ATOM 3747 N N . CYS B 1 27 ? -24.703 34.875 12.5 1 58.5 27 CYS B N 1
ATOM 3748 C CA . CYS B 1 27 ? -23.297 34.719 12.125 1 58.5 27 CYS B CA 1
ATOM 3749 C C . CYS B 1 27 ? -23.062 33.344 11.461 1 58.5 27 CYS B C 1
ATOM 3751 O O . CYS B 1 27 ? -23.125 32.312 12.125 1 58.5 27 CYS B O 1
ATOM 3753 N N . THR B 1 28 ? -23.391 33.281 10.227 1 74.75 28 THR B N 1
ATOM 3754 C CA . THR B 1 28 ? -23.109 32.125 9.398 1 74.75 28 THR B CA 1
ATOM 3755 C C . THR B 1 28 ? -21.609 31.812 9.406 1 74.75 28 THR B C 1
ATOM 3757 O O . THR B 1 28 ? -20.781 32.719 9.43 1 74.75 28 THR B O 1
ATOM 3760 N N . ALA B 1 29 ? -21.297 30.531 9.805 1 84.5 29 ALA B N 1
ATOM 3761 C CA . ALA B 1 29 ? -19.906 30.094 9.781 1 84.5 29 ALA B CA 1
ATOM 3762 C C . ALA B 1 29 ? -19.328 30.203 8.375 1 84.5 29 ALA B C 1
ATOM 3764 O O . ALA B 1 29 ? -19.953 29.781 7.402 1 84.5 29 ALA B O 1
ATOM 3765 N N . VAL B 1 30 ? -18.203 30.812 8.164 1 88.31 30 VAL B N 1
ATOM 3766 C CA . VAL B 1 30 ? -17.547 30.969 6.875 1 88.31 30 VAL B CA 1
ATOM 3767 C C . VAL B 1 30 ? -16.969 29.609 6.422 1 88.31 30 VAL B C 1
ATOM 3769 O O . VAL B 1 30 ? -16.938 28.656 7.195 1 88.31 30 VAL B O 1
ATOM 3772 N N . GLY B 1 31 ? -16.594 29.547 5.137 1 89.12 31 GLY B N 1
ATOM 3773 C CA . GLY B 1 31 ? -16.062 28.312 4.562 1 89.12 31 GLY B CA 1
ATOM 3774 C C . GLY B 1 31 ? -17.125 27.469 3.898 1 89.12 31 GLY B C 1
ATOM 3775 O O . GLY B 1 31 ? -18.328 27.719 4.062 1 89.12 31 GLY B O 1
ATOM 3776 N N . PRO B 1 32 ? -16.75 26.516 3.176 1 92.12 32 PRO B N 1
ATOM 3777 C CA . PRO B 1 32 ? -17.703 25.703 2.426 1 92.12 32 PRO B CA 1
ATOM 3778 C C . PRO B 1 32 ? -18.406 24.672 3.299 1 92.12 32 PRO B C 1
ATOM 3780 O O . PRO B 1 32 ? -17.797 24.109 4.211 1 92.12 32 PRO B O 1
ATOM 3783 N N . ASP B 1 33 ? -19.688 24.469 3.029 1 92.81 33 ASP B N 1
ATOM 3784 C CA . ASP B 1 33 ? -20.391 23.297 3.582 1 92.81 33 ASP B CA 1
ATOM 3785 C C . ASP B 1 33 ? -20.047 22.031 2.809 1 92.81 33 ASP B C 1
ATOM 3787 O O . ASP B 1 33 ? -19.906 22.062 1.583 1 92.81 33 ASP B O 1
ATOM 3791 N N . TYR B 1 34 ? -19.938 21.047 3.527 1 93.94 34 TYR B N 1
ATOM 3792 C CA . TYR B 1 34 ? -19.516 19.797 2.895 1 93.94 34 TYR B CA 1
ATOM 3793 C C . TYR B 1 34 ? -20.672 19.141 2.154 1 93.94 34 TYR B C 1
ATOM 3795 O O . TYR B 1 34 ? -21.797 19.062 2.68 1 93.94 34 TYR B O 1
ATOM 3803 N N . HIS B 1 35 ? -20.359 18.641 0.925 1 92.94 35 HIS B N 1
ATOM 3804 C CA . HIS B 1 35 ? -21.234 17.781 0.133 1 92.94 35 HIS B CA 1
ATOM 3805 C C . HIS B 1 35 ? -20.484 16.547 -0.349 1 92.94 35 HIS B C 1
ATOM 3807 O O . HIS B 1 35 ? -19.406 16.641 -0.929 1 92.94 35 HIS B O 1
ATOM 3813 N N . PRO B 1 36 ? -21.094 15.43 -0.117 1 91.5 36 PRO B N 1
ATOM 3814 C CA . PRO B 1 36 ? -20.422 14.211 -0.579 1 91.5 36 PRO B CA 1
ATOM 3815 C C . PRO B 1 36 ? -20.219 14.188 -2.092 1 91.5 36 PRO B C 1
ATOM 3817 O O . PRO B 1 36 ? -21.094 14.602 -2.848 1 91.5 36 PRO B O 1
ATOM 3820 N N . PRO B 1 37 ? -19.047 13.82 -2.502 1 90.5 37 PRO B N 1
ATOM 3821 C CA . PRO B 1 37 ? -18.812 13.781 -3.945 1 90.5 37 PRO B CA 1
ATOM 3822 C C . PRO B 1 37 ? -19.609 12.688 -4.645 1 90.5 37 PRO B C 1
ATOM 3824 O O . PRO B 1 37 ? -19.844 11.625 -4.07 1 90.5 37 PRO B O 1
ATOM 3827 N N . VAL B 1 38 ? -19.969 12.977 -5.914 1 87.31 38 VAL B N 1
ATOM 3828 C CA . VAL B 1 38 ? -20.641 12 -6.762 1 87.31 38 VAL B CA 1
ATOM 3829 C C . VAL B 1 38 ? -19.672 11.453 -7.801 1 87.31 38 VAL B C 1
ATOM 3831 O O . VAL B 1 38 ? -19.062 12.219 -8.555 1 87.31 38 VAL B O 1
ATOM 3834 N N . LEU B 1 39 ? -19.484 10.203 -7.75 1 88.69 39 LEU B N 1
ATOM 3835 C CA . LEU B 1 39 ? -18.594 9.578 -8.711 1 88.69 39 LEU B CA 1
ATOM 3836 C C . LEU B 1 39 ? -19.375 8.781 -9.75 1 88.69 39 LEU B C 1
ATOM 3838 O O . LEU B 1 39 ? -20.375 8.133 -9.422 1 88.69 39 LEU B O 1
ATOM 3842 N N . ASP B 1 40 ? -18.953 8.852 -10.969 1 88.88 40 ASP B N 1
ATOM 3843 C CA . ASP B 1 40 ? -19.562 8.094 -12.055 1 88.88 40 ASP B CA 1
ATOM 3844 C C . ASP B 1 40 ? -18.922 6.719 -12.195 1 88.88 40 ASP B C 1
ATOM 3846 O O . ASP B 1 40 ? -18.047 6.52 -13.031 1 88.88 40 ASP B O 1
ATOM 3850 N N . VAL B 1 41 ? -19.469 5.82 -11.453 1 91.56 41 VAL B N 1
ATOM 3851 C CA . VAL B 1 41 ? -18.922 4.469 -11.461 1 91.56 41 VAL B CA 1
ATOM 3852 C C . VAL B 1 41 ? -19.656 3.619 -12.5 1 91.56 41 VAL B C 1
ATOM 3854 O O . VAL B 1 41 ? -20.766 3.959 -12.914 1 91.56 41 VAL B O 1
ATOM 3857 N N . PRO B 1 42 ? -19.016 2.545 -12.938 1 91.38 42 PRO B N 1
ATOM 3858 C CA . PRO B 1 42 ? -19.672 1.673 -13.914 1 91.38 42 PRO B CA 1
ATOM 3859 C C . PRO B 1 42 ? -21 1.104 -13.398 1 91.38 42 PRO B C 1
ATOM 3861 O O . PRO B 1 42 ? -21.141 0.86 -12.195 1 91.38 42 PRO B O 1
ATOM 3864 N N . ALA B 1 43 ? -21.891 0.841 -14.305 1 86.69 43 ALA B N 1
ATOM 3865 C CA . ALA B 1 43 ? -23.219 0.387 -13.945 1 86.69 43 ALA B CA 1
ATOM 3866 C C . ALA B 1 43 ? -23.219 -1.097 -13.586 1 86.69 43 ALA B C 1
ATOM 3868 O O . ALA B 1 43 ? -24.062 -1.555 -12.805 1 86.69 43 ALA B O 1
ATOM 3869 N N . HIS B 1 44 ? -22.281 -1.846 -14.242 1 87.69 44 HIS B N 1
ATOM 3870 C CA . HIS B 1 44 ? -22.281 -3.291 -14.055 1 87.69 44 HIS B CA 1
ATOM 3871 C C . HIS B 1 44 ? -20.859 -3.814 -13.859 1 87.69 44 HIS B C 1
ATOM 3873 O O . HIS B 1 44 ? -19.891 -3.148 -14.227 1 87.69 44 HIS B O 1
ATOM 3879 N N . TRP B 1 45 ? -20.844 -4.973 -13.281 1 89.69 45 TRP B N 1
ATOM 3880 C CA . TRP B 1 45 ? -19.578 -5.672 -13.133 1 89.69 45 TRP B CA 1
ATOM 3881 C C . TRP B 1 45 ? -19.172 -6.34 -14.438 1 89.69 45 TRP B C 1
ATOM 3883 O O . TRP B 1 45 ? -20.016 -6.855 -15.172 1 89.69 45 TRP B O 1
ATOM 3893 N N . ILE B 1 46 ? -17.875 -6.426 -14.672 1 86.88 46 ILE B N 1
ATOM 3894 C CA . ILE B 1 46 ? -17.359 -7.004 -15.906 1 86.88 46 ILE B CA 1
ATOM 3895 C C . ILE B 1 46 ? -17.344 -8.523 -15.797 1 86.88 46 ILE B C 1
ATOM 3897 O O . ILE B 1 46 ? -17.703 -9.227 -16.75 1 86.88 46 ILE B O 1
ATOM 3901 N N . GLU B 1 47 ? -16.969 -8.953 -14.602 1 84.06 47 GLU B N 1
ATOM 3902 C CA . GLU B 1 47 ? -16.688 -10.383 -14.453 1 84.06 47 GLU B CA 1
ATOM 3903 C C . GLU B 1 47 ? -17.891 -11.109 -13.844 1 84.06 47 GLU B C 1
ATOM 3905 O O . GLU B 1 47 ? -17.797 -12.305 -13.547 1 84.06 47 GLU B O 1
ATOM 3910 N N . ALA B 1 48 ? -19 -10.406 -13.602 1 77.75 48 ALA B N 1
ATOM 3911 C CA . ALA B 1 48 ? -20.141 -11.039 -12.969 1 77.75 48 ALA B CA 1
ATOM 3912 C C . ALA B 1 48 ? -20.906 -11.906 -13.961 1 77.75 48 ALA B C 1
ATOM 3914 O O . ALA B 1 48 ? -21.141 -11.5 -15.102 1 77.75 48 ALA B O 1
ATOM 3915 N N . ASP B 1 49 ? -20.844 -13.133 -13.547 1 67 49 ASP B N 1
ATOM 3916 C CA . ASP B 1 49 ? -21.688 -14.047 -14.32 1 67 49 ASP B CA 1
ATOM 3917 C C . ASP B 1 49 ? -23.172 -13.82 -14.016 1 67 49 ASP B C 1
ATOM 3919 O O . ASP B 1 49 ? -23.516 -13.32 -12.945 1 67 49 ASP B O 1
ATOM 3923 N N . ALA B 1 50 ? -24.125 -13.969 -14.992 1 52.53 50 ALA B N 1
ATOM 3924 C CA . ALA B 1 50 ? -25.578 -13.82 -14.891 1 52.53 50 ALA B CA 1
ATOM 3925 C C . ALA B 1 50 ? -26.109 -14.5 -13.625 1 52.53 50 ALA B C 1
ATOM 3927 O O . ALA B 1 50 ? -27.156 -14.117 -13.109 1 52.53 50 ALA B O 1
ATOM 3928 N N . ALA B 1 51 ? -25.438 -15.375 -13.07 1 50.66 51 ALA B N 1
ATOM 3929 C CA . ALA B 1 51 ? -25.984 -16.188 -11.984 1 50.66 51 ALA B CA 1
ATOM 3930 C C . ALA B 1 51 ? -25.844 -15.484 -10.641 1 50.66 51 ALA B C 1
ATOM 3932 O O . ALA B 1 51 ? -26.328 -15.961 -9.617 1 50.66 51 ALA B O 1
ATOM 3933 N N . MET B 1 52 ? -25.141 -14.43 -10.633 1 58.53 52 MET B N 1
ATOM 3934 C CA . MET B 1 52 ? -24.938 -13.867 -9.297 1 58.53 52 MET B CA 1
ATOM 3935 C C . MET B 1 52 ? -26.094 -12.945 -8.914 1 58.53 52 MET B C 1
ATOM 3937 O O . MET B 1 52 ? -26.578 -12.172 -9.742 1 58.53 52 MET B O 1
ATOM 3941 N N . SER B 1 53 ? -26.969 -13.414 -7.852 1 56.81 53 SER B N 1
ATOM 3942 C CA . SER B 1 53 ? -28.234 -12.805 -7.426 1 56.81 53 SER B CA 1
ATOM 3943 C C . SER B 1 53 ? -27.969 -11.555 -6.582 1 56.81 53 SER B C 1
ATOM 3945 O O . SER B 1 53 ? -26.938 -11.453 -5.922 1 56.81 53 SER B O 1
ATOM 3947 N N . ASP B 1 54 ? -28.734 -10.656 -6.887 1 55.5 54 ASP B N 1
ATOM 3948 C CA . ASP B 1 54 ? -28.812 -9.484 -6.02 1 55.5 54 ASP B CA 1
ATOM 3949 C C . ASP B 1 54 ? -29.203 -9.875 -4.598 1 55.5 54 ASP B C 1
ATOM 3951 O O . ASP B 1 54 ? -30.375 -10.102 -4.312 1 55.5 54 ASP B O 1
ATOM 3955 N N . GLY B 1 55 ? -28.469 -10.648 -3.967 1 53.44 55 GLY B N 1
ATOM 3956 C CA . GLY B 1 55 ? -28.844 -11.266 -2.707 1 53.44 55 GLY B CA 1
ATOM 3957 C C . GLY B 1 55 ? -29.125 -10.258 -1.606 1 53.44 55 GLY B C 1
ATOM 3958 O O . GLY B 1 55 ? -28.938 -9.055 -1.8 1 53.44 55 GLY B O 1
ATOM 3959 N N . ASP B 1 56 ? -29.719 -10.742 -0.523 1 54.5 56 ASP B N 1
ATOM 3960 C CA . ASP B 1 56 ? -30.188 -10.07 0.69 1 54.5 56 ASP B CA 1
ATOM 3961 C C . ASP B 1 56 ? -29.031 -9.391 1.414 1 54.5 56 ASP B C 1
ATOM 3963 O O . ASP B 1 56 ? -28.047 -10.039 1.795 1 54.5 56 ASP B O 1
ATOM 3967 N N . HIS B 1 57 ? -28.922 -8.125 1.381 1 57.94 57 HIS B N 1
ATOM 3968 C CA . HIS B 1 57 ? -27.984 -7.23 2.041 1 57.94 57 HIS B CA 1
ATOM 3969 C C . HIS B 1 57 ? -27.891 -7.535 3.533 1 57.94 57 HIS B C 1
ATOM 3971 O O . HIS B 1 57 ? -26.859 -7.277 4.16 1 57.94 57 HIS B O 1
ATOM 3977 N N . ASP B 1 58 ? -29.062 -8.109 4.078 1 56.09 58 ASP B N 1
ATOM 3978 C CA . ASP B 1 58 ? -29.078 -8.32 5.52 1 56.09 58 ASP B CA 1
ATOM 3979 C C . ASP B 1 58 ? -28.125 -9.438 5.926 1 56.09 58 ASP B C 1
ATOM 3981 O O . ASP B 1 58 ? -27.531 -9.391 7.008 1 56.09 58 ASP B O 1
ATOM 3985 N N . GLY B 1 59 ? -27.859 -10.289 4.953 1 61.56 59 GLY B N 1
ATOM 3986 C CA . GLY B 1 59 ? -27.031 -11.445 5.262 1 61.56 59 GLY B CA 1
ATOM 3987 C C . GLY B 1 59 ? -25.547 -11.172 5.156 1 61.56 59 GLY B C 1
ATOM 3988 O O . GLY B 1 59 ? -24.734 -11.992 5.555 1 61.56 59 GLY B O 1
ATOM 3989 N N . LEU B 1 60 ? -25.219 -10 4.809 1 75.69 60 LEU B N 1
ATOM 3990 C CA . LEU B 1 60 ? -23.812 -9.688 4.582 1 75.69 60 LEU B CA 1
ATOM 3991 C C . LEU B 1 60 ? -23.094 -9.406 5.902 1 75.69 60 LEU B C 1
ATOM 3993 O O . LEU B 1 60 ? -21.875 -9.578 6 1 75.69 60 LEU B O 1
ATOM 3997 N N . ARG B 1 61 ? -23.844 -9.25 6.945 1 80.38 61 ARG B N 1
ATOM 3998 C CA . ARG B 1 61 ? -23.219 -8.898 8.219 1 80.38 61 ARG B CA 1
ATOM 3999 C C . ARG B 1 61 ? -22.609 -10.125 8.891 1 80.38 61 ARG B C 1
ATOM 4001 O O . ARG B 1 61 ? -21.578 -10.023 9.562 1 80.38 61 ARG B O 1
ATOM 4008 N N . SER B 1 62 ? -23.266 -11.219 8.656 1 87.62 62 SER B N 1
ATOM 4009 C CA . SER B 1 62 ? -22.766 -12.453 9.242 1 87.62 62 SER B CA 1
ATOM 4010 C C . SER B 1 62 ? -22.562 -13.523 8.172 1 87.62 62 SER B C 1
ATOM 4012 O O . SER B 1 62 ? -23 -14.672 8.344 1 87.62 62 SER B O 1
ATOM 4014 N N . TRP B 1 63 ? -21.922 -13.156 7.082 1 89.75 63 TRP B N 1
ATOM 4015 C CA . TRP B 1 63 ? -21.781 -13.992 5.895 1 89.75 63 TRP B CA 1
ATOM 4016 C C . TRP B 1 63 ? -21.078 -15.305 6.23 1 89.75 63 TRP B C 1
ATOM 4018 O O . TRP B 1 63 ? -21.328 -16.328 5.582 1 89.75 63 TRP B O 1
ATOM 4028 N N . TRP B 1 64 ? -20.25 -15.359 7.312 1 92 64 TRP B N 1
ATOM 4029 C CA . TRP B 1 64 ? -19.484 -16.562 7.664 1 92 64 TRP B CA 1
ATOM 4030 C C . TRP B 1 64 ? -20.422 -17.656 8.172 1 92 64 TRP B C 1
ATOM 4032 O O . TRP B 1 64 ? -20.047 -18.844 8.156 1 92 64 TRP B O 1
ATOM 4042 N N . ARG B 1 65 ? -21.547 -17.344 8.578 1 90.88 65 ARG B N 1
ATOM 4043 C CA . ARG B 1 65 ? -22.531 -18.312 9.062 1 90.88 65 ARG B CA 1
ATOM 4044 C C . ARG B 1 65 ? -23.078 -19.156 7.91 1 90.88 65 ARG B C 1
ATOM 4046 O O . ARG B 1 65 ? -23.625 -20.234 8.133 1 90.88 65 ARG B O 1
ATOM 4053 N N . ALA B 1 66 ? -22.969 -18.656 6.734 1 87.25 66 ALA B N 1
ATOM 4054 C CA . ALA B 1 66 ? -23.438 -19.375 5.559 1 87.25 66 ALA B CA 1
ATOM 4055 C C . ALA B 1 66 ? -22.641 -20.656 5.344 1 87.25 66 ALA B C 1
ATOM 4057 O O . ALA B 1 66 ? -23.109 -21.578 4.656 1 87.25 66 ALA B O 1
ATOM 4058 N N . PHE B 1 67 ? -21.484 -20.766 5.957 1 91.69 67 PHE B N 1
ATOM 4059 C CA . PHE B 1 67 ? -20.656 -21.969 5.836 1 91.69 67 PHE B CA 1
ATOM 4060 C C . PHE B 1 67 ? -21.188 -23.078 6.73 1 91.69 67 PHE B C 1
ATOM 4062 O O . PHE B 1 67 ? -20.797 -24.234 6.586 1 91.69 67 PHE B O 1
ATOM 4069 N N . GLN B 1 68 ? -22 -22.766 7.688 1 91.31 68 GLN B N 1
ATOM 4070 C CA . GLN B 1 68 ? -22.625 -23.719 8.602 1 91.31 68 GLN B CA 1
ATOM 4071 C C . GLN B 1 68 ? -21.562 -24.516 9.359 1 91.31 68 GLN B C 1
ATOM 4073 O O . GLN B 1 68 ? -21.641 -25.734 9.445 1 91.31 68 GLN B O 1
ATOM 4078 N N . ASP B 1 69 ? -20.609 -23.875 9.828 1 95.38 69 ASP B N 1
ATOM 4079 C CA . ASP B 1 69 ? -19.547 -24.453 10.648 1 95.38 69 ASP B CA 1
ATOM 4080 C C . ASP B 1 69 ? -19.531 -23.828 12.047 1 95.38 69 ASP B C 1
ATOM 4082 O O . ASP B 1 69 ? -19.094 -22.703 12.227 1 95.38 69 ASP B O 1
ATOM 4086 N N . PRO B 1 70 ? -19.953 -24.609 13.031 1 95.38 70 PRO B N 1
ATOM 4087 C CA . PRO B 1 70 ? -20.078 -24.062 14.383 1 95.38 70 PRO B CA 1
ATOM 4088 C C . PRO B 1 70 ? -18.75 -23.594 14.969 1 95.38 70 PRO B C 1
ATOM 4090 O O . PRO B 1 70 ? -18.719 -22.625 15.734 1 95.38 70 PRO B O 1
ATOM 4093 N N . LEU B 1 71 ? -17.734 -24.281 14.664 1 96.88 71 LEU B N 1
ATOM 4094 C CA . LEU B 1 71 ? -16.438 -23.859 15.211 1 96.88 71 LEU B CA 1
ATOM 4095 C C . LEU B 1 71 ? -16.016 -22.516 14.617 1 96.88 71 LEU B C 1
ATOM 4097 O O . LEU B 1 71 ? -15.523 -21.641 15.336 1 96.88 71 LEU B O 1
ATOM 4101 N N . LEU B 1 72 ? -16.172 -22.359 13.312 1 97.06 72 LEU B N 1
ATOM 4102 C CA . LEU B 1 72 ? -15.867 -21.078 12.688 1 97.06 72 LEU B CA 1
ATOM 4103 C C . LEU B 1 72 ? -16.688 -19.953 13.305 1 97.06 72 LEU B C 1
ATOM 4105 O O . LEU B 1 72 ? -16.172 -18.875 13.57 1 97.06 72 LEU B O 1
ATOM 4109 N N . ASP B 1 73 ? -17.969 -20.25 13.578 1 96.75 73 ASP B N 1
ATOM 4110 C CA . ASP B 1 73 ? -18.828 -19.25 14.203 1 96.75 73 ASP B CA 1
ATOM 4111 C C . ASP B 1 73 ? -18.281 -18.812 15.555 1 96.75 73 ASP B C 1
ATOM 4113 O O . ASP B 1 73 ? -18.234 -17.609 15.852 1 96.75 73 ASP B O 1
ATOM 4117 N N . ARG B 1 74 ? -17.859 -19.766 16.312 1 97 74 ARG B N 1
ATOM 4118 C CA . ARG B 1 74 ? -17.312 -19.469 17.641 1 97 74 ARG B CA 1
ATOM 4119 C C . ARG B 1 74 ? -16.031 -18.672 17.547 1 97 74 ARG B C 1
ATOM 4121 O O . ARG B 1 74 ? -15.805 -17.734 18.312 1 97 74 ARG B O 1
ATOM 4128 N N . LEU B 1 75 ? -15.188 -19.016 16.609 1 98 75 LEU B N 1
ATOM 4129 C CA . LEU B 1 75 ? -13.914 -18.328 16.422 1 98 75 LEU B CA 1
ATOM 4130 C C . LEU B 1 75 ? -14.141 -16.875 16.016 1 98 75 LEU B C 1
ATOM 4132 O O . LEU B 1 75 ? -13.469 -15.977 16.531 1 98 75 LEU B O 1
ATOM 4136 N N . VAL B 1 76 ? -15.07 -16.656 15.102 1 97.75 76 VAL B N 1
ATOM 4137 C CA . VAL B 1 76 ? -15.352 -15.305 14.641 1 97.75 76 VAL B CA 1
ATOM 4138 C C . VAL B 1 76 ? -15.906 -14.469 15.789 1 97.75 76 VAL B C 1
ATOM 4140 O O . VAL B 1 76 ? -15.484 -13.328 15.992 1 97.75 76 VAL B O 1
ATOM 4143 N N . ASP B 1 77 ? -16.812 -15.047 16.594 1 96.62 77 ASP B N 1
ATOM 4144 C CA . ASP B 1 77 ? -17.359 -14.344 17.75 1 96.62 77 ASP B CA 1
ATOM 4145 C C . ASP B 1 77 ? -16.266 -13.961 18.734 1 96.62 77 ASP B C 1
ATOM 4147 O O . ASP B 1 77 ? -16.219 -12.82 19.219 1 96.62 77 ASP B O 1
ATOM 4151 N N . GLN B 1 78 ? -15.398 -14.906 18.953 1 97 78 GLN B N 1
ATOM 4152 C CA . GLN B 1 78 ? -14.281 -14.672 19.859 1 97 78 GLN B CA 1
ATOM 4153 C C . GLN B 1 78 ? -13.367 -13.57 19.328 1 97 78 GLN B C 1
ATOM 4155 O O . GLN B 1 78 ? -12.93 -12.695 20.078 1 97 78 GLN B O 1
ATOM 4160 N N . ALA B 1 79 ? -13.031 -13.586 18.078 1 97.62 79 ALA B N 1
ATOM 4161 C CA . ALA B 1 79 ? -12.148 -12.594 17.469 1 97.62 79 ALA B CA 1
ATOM 4162 C C . ALA B 1 79 ? -12.766 -11.203 17.516 1 97.62 79 ALA B C 1
ATOM 4164 O O . ALA B 1 79 ? -12.094 -10.227 17.844 1 97.62 79 ALA B O 1
ATOM 4165 N N . LEU B 1 80 ? -14.078 -11.094 17.219 1 96.94 80 LEU B N 1
ATOM 4166 C CA . LEU B 1 80 ? -14.766 -9.812 17.156 1 96.94 80 LEU B CA 1
ATOM 4167 C C . LEU B 1 80 ? -14.852 -9.188 18.547 1 96.94 80 LEU B C 1
ATOM 4169 O O . LEU B 1 80 ? -14.953 -7.969 18.688 1 96.94 80 LEU B O 1
ATOM 4173 N N . THR B 1 81 ? -14.75 -10.016 19.578 1 95.62 81 THR B N 1
ATOM 4174 C CA . THR B 1 81 ? -14.922 -9.539 20.938 1 95.62 81 THR B CA 1
ATOM 4175 C C . THR B 1 81 ? -13.562 -9.281 21.594 1 95.62 81 THR B C 1
ATOM 4177 O O . THR B 1 81 ? -13.438 -8.398 22.438 1 95.62 81 THR B O 1
ATOM 4180 N N . HIS B 1 82 ? -12.492 -10.031 21.156 1 95.62 82 HIS B N 1
ATOM 4181 C CA . HIS B 1 82 ? -11.281 -10.031 21.969 1 95.62 82 HIS B CA 1
ATOM 4182 C C . HIS B 1 82 ? -10.055 -9.672 21.141 1 95.62 82 HIS B C 1
ATOM 4184 O O . HIS B 1 82 ? -8.938 -9.609 21.672 1 95.62 82 HIS B O 1
ATOM 4190 N N . ASN B 1 83 ? -10.141 -9.43 19.859 1 96.94 83 ASN B N 1
ATOM 4191 C CA . ASN B 1 83 ? -8.977 -9.102 19.047 1 96.94 83 ASN B CA 1
ATOM 4192 C C . ASN B 1 83 ? -8.32 -7.797 19.5 1 96.94 83 ASN B C 1
ATOM 4194 O O . ASN B 1 83 ? -9.008 -6.789 19.703 1 96.94 83 ASN B O 1
ATOM 4198 N N . GLN B 1 84 ? -6.992 -7.777 19.531 1 96.62 84 GLN B N 1
ATOM 4199 C CA . GLN B 1 84 ? -6.25 -6.656 20.094 1 96.62 84 GLN B CA 1
ATOM 4200 C C . GLN B 1 84 ? -6.281 -5.445 19.172 1 96.62 84 GLN B C 1
ATOM 4202 O O . GLN B 1 84 ? -6.293 -4.301 19.625 1 96.62 84 GLN B O 1
ATOM 4207 N N . ASP B 1 85 ? -6.27 -5.66 17.953 1 96.88 85 ASP B N 1
ATOM 4208 C CA . ASP B 1 85 ? -6.332 -4.539 17.016 1 96.88 85 ASP B CA 1
ATOM 4209 C C . ASP B 1 85 ? -7.656 -3.791 17.141 1 96.88 85 ASP B C 1
ATOM 4211 O O . ASP B 1 85 ? -7.695 -2.564 17.031 1 96.88 85 ASP B O 1
ATOM 4215 N N . LEU B 1 86 ? -8.742 -4.461 17.297 1 96.81 86 LEU B N 1
ATOM 4216 C CA . LEU B 1 86 ? -10.039 -3.828 17.516 1 96.81 86 LEU B CA 1
ATOM 4217 C C . LEU B 1 86 ? -10.039 -3.025 18.812 1 96.81 86 LEU B C 1
ATOM 4219 O O . LEU B 1 86 ? -10.57 -1.915 18.859 1 96.81 86 LEU B O 1
ATOM 4223 N N . ASP B 1 87 ? -9.359 -3.549 19.812 1 95.75 87 ASP B N 1
ATOM 4224 C CA . ASP B 1 87 ? -9.258 -2.844 21.078 1 95.75 87 ASP B CA 1
ATOM 4225 C C . ASP B 1 87 ? -8.453 -1.554 20.938 1 95.75 87 ASP B C 1
ATOM 4227 O O . ASP B 1 87 ? -8.812 -0.524 21.516 1 95.75 87 ASP B O 1
ATOM 4231 N N . ILE B 1 88 ? -7.426 -1.691 20.203 1 96.62 88 ILE B N 1
ATOM 4232 C CA . ILE B 1 88 ? -6.59 -0.52 19.953 1 96.62 88 ILE B CA 1
ATOM 4233 C C . ILE B 1 88 ? -7.41 0.551 19.234 1 96.62 88 ILE B C 1
ATOM 4235 O O . ILE B 1 88 ? -7.348 1.729 19.594 1 96.62 88 ILE B O 1
ATOM 4239 N N . ALA B 1 89 ? -8.234 0.179 18.266 1 96.12 89 ALA B N 1
ATOM 4240 C CA . ALA B 1 89 ? -9.07 1.115 17.531 1 96.12 89 ALA B CA 1
ATOM 4241 C C . ALA B 1 89 ? -10.086 1.79 18.453 1 96.12 89 ALA B C 1
ATOM 4243 O O . ALA B 1 89 ? -10.344 2.99 18.328 1 96.12 89 ALA B O 1
ATOM 4244 N N . LEU B 1 90 ? -10.625 1.096 19.359 1 96.06 90 LEU B N 1
ATOM 4245 C CA . LEU B 1 90 ? -11.578 1.655 20.297 1 96.06 90 LEU B CA 1
ATOM 4246 C C . LEU B 1 90 ? -10.906 2.658 21.234 1 96.06 90 LEU B C 1
ATOM 4248 O O . LEU B 1 90 ? -11.492 3.689 21.562 1 96.06 90 LEU B O 1
ATOM 4252 N N . ALA B 1 91 ? -9.68 2.367 21.656 1 96.5 91 ALA B N 1
ATOM 4253 C CA . ALA B 1 91 ? -8.93 3.303 22.484 1 96.5 91 ALA B CA 1
ATOM 4254 C C . ALA B 1 91 ? -8.633 4.598 21.734 1 96.5 91 ALA B C 1
ATOM 4256 O O . ALA B 1 91 ? -8.742 5.688 22.297 1 96.5 91 ALA B O 1
ATOM 4257 N N . ARG B 1 92 ? -8.367 4.445 20.516 1 96.19 92 ARG B N 1
ATOM 4258 C CA . ARG B 1 92 ? -8.109 5.617 19.688 1 96.19 92 ARG B CA 1
ATOM 4259 C C . ARG B 1 92 ? -9.367 6.453 19.516 1 96.19 92 ARG B C 1
ATOM 4261 O O . ARG B 1 92 ? -9.312 7.684 19.484 1 96.19 92 ARG B O 1
ATOM 4268 N N . LEU B 1 93 ? -10.461 5.828 19.359 1 95.25 93 LEU B N 1
ATOM 4269 C CA . LEU B 1 93 ? -11.734 6.523 19.266 1 95.25 93 LEU B CA 1
ATOM 4270 C C . LEU B 1 93 ? -12.023 7.316 20.531 1 95.25 93 LEU B C 1
ATOM 4272 O O . LEU B 1 93 ? -12.453 8.469 20.469 1 95.25 93 LEU B O 1
ATOM 4276 N N . ARG B 1 94 ? -11.695 6.758 21.703 1 95.69 94 ARG B N 1
ATOM 4277 C CA . ARG B 1 94 ? -11.859 7.457 22.969 1 95.69 94 ARG B CA 1
ATOM 4278 C C . ARG B 1 94 ? -10.945 8.672 23.047 1 95.69 94 ARG B C 1
ATOM 4280 O O . ARG B 1 94 ? -11.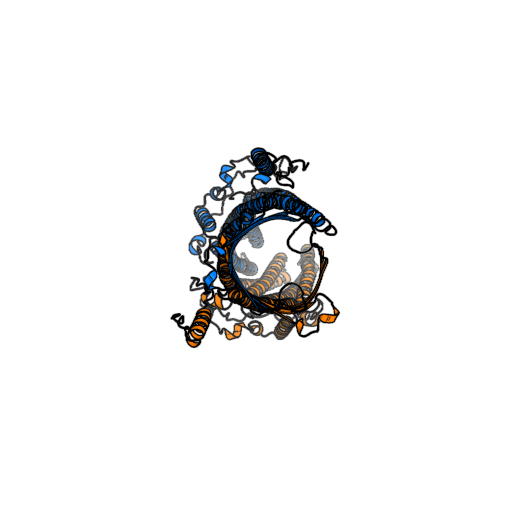352 9.742 23.516 1 95.69 94 ARG B O 1
ATOM 4287 N N . GLN B 1 95 ? -9.773 8.461 22.578 1 96.62 95 GLN B N 1
ATOM 4288 C CA . GLN B 1 95 ? -8.828 9.57 22.531 1 96.62 95 GLN B CA 1
ATOM 4289 C C . GLN B 1 95 ? -9.367 10.719 21.672 1 96.62 95 GLN B C 1
ATOM 4291 O O . GLN B 1 95 ? -9.344 11.875 22.094 1 96.62 95 GLN B O 1
ATOM 4296 N N . ALA B 1 96 ? -9.914 10.398 20.531 1 95.62 96 ALA B N 1
ATOM 4297 C CA . ALA B 1 96 ? -10.422 11.414 19.609 1 95.62 96 ALA B CA 1
ATOM 4298 C C . ALA B 1 96 ? -11.617 12.148 20.203 1 95.62 96 ALA B C 1
ATOM 4300 O O . ALA B 1 96 ? -11.766 13.359 20.016 1 95.62 96 ALA B O 1
ATOM 4301 N N . ARG B 1 97 ? -12.406 11.445 20.906 1 95.81 97 ARG B N 1
ATOM 4302 C CA . ARG B 1 97 ? -13.562 12.062 21.547 1 95.81 97 ARG B CA 1
ATOM 4303 C C . ARG B 1 97 ? -13.125 13.039 22.641 1 95.81 97 ARG B C 1
ATOM 4305 O O . ARG B 1 97 ? -13.727 14.109 22.797 1 95.81 97 ARG B O 1
ATOM 4312 N N . ALA B 1 98 ? -12.055 12.656 23.359 1 96.44 98 ALA B N 1
ATOM 4313 C CA . ALA B 1 98 ? -11.516 13.57 24.375 1 96.44 98 ALA B CA 1
ATOM 4314 C C . ALA B 1 98 ? -10.922 14.812 23.719 1 96.44 98 ALA B C 1
ATOM 4316 O O . ALA B 1 98 ? -11.102 15.93 24.219 1 96.44 98 ALA B O 1
ATOM 4317 N N . GLU B 1 99 ? -10.32 14.648 22.641 1 95 99 GLU B N 1
ATOM 4318 C CA . GLU B 1 99 ? -9.734 15.766 21.922 1 95 99 GLU B CA 1
ATOM 4319 C C . GLU B 1 99 ? -10.812 16.703 21.375 1 95 99 GLU B C 1
ATOM 4321 O O . GLU B 1 99 ? -10.633 17.922 21.344 1 95 99 GLU B O 1
ATOM 4326 N N . ARG B 1 100 ? -11.898 16.141 20.906 1 93.88 100 ARG B N 1
ATOM 4327 C CA . ARG B 1 100 ? -13.031 16.938 20.453 1 93.88 100 ARG B CA 1
ATOM 4328 C C . ARG B 1 100 ? -13.555 17.844 21.562 1 93.88 100 ARG B C 1
ATOM 4330 O O . ARG B 1 100 ? -13.906 19 21.328 1 93.88 100 ARG B O 1
ATOM 4337 N N . VAL B 1 101 ? -13.539 17.359 22.797 1 93.62 101 VAL B N 1
ATOM 4338 C CA . VAL B 1 101 ? -13.961 18.156 23.953 1 93.62 101 VAL B CA 1
ATOM 4339 C C . VAL B 1 101 ? -12.984 19.297 24.172 1 93.62 101 VAL B C 1
ATOM 4341 O O . VAL B 1 101 ? -13.391 20.438 24.438 1 93.62 101 VAL B O 1
ATOM 4344 N N . GLN B 1 102 ? -11.75 19.047 24.016 1 92.12 102 GLN B N 1
ATOM 4345 C CA . GLN B 1 102 ? -10.734 20.094 24.141 1 92.12 102 GLN B CA 1
ATOM 4346 C C . GLN B 1 102 ? -10.945 21.172 23.094 1 92.12 102 GLN B C 1
ATOM 4348 O O . GLN B 1 102 ? -10.883 22.375 23.391 1 92.12 102 GLN B O 1
ATOM 4353 N N . ILE B 1 103 ? -11.281 20.812 21.906 1 90.38 103 ILE B N 1
ATOM 4354 C CA . ILE B 1 103 ? -11.492 21.75 20.812 1 90.38 103 ILE B CA 1
ATOM 4355 C C . ILE B 1 103 ? -12.758 22.562 21.062 1 90.38 103 ILE B C 1
ATOM 4357 O O . ILE B 1 103 ? -12.758 23.781 20.906 1 90.38 103 ILE B O 1
ATOM 4361 N N . ALA B 1 104 ? -13.734 21.953 21.547 1 91.19 104 ALA B N 1
ATOM 4362 C CA . ALA B 1 104 ? -15.016 22.594 21.797 1 91.19 104 ALA B CA 1
ATOM 4363 C C . ALA B 1 104 ? -14.93 23.594 22.953 1 91.19 104 ALA B C 1
ATOM 4365 O O . ALA B 1 104 ? -15.703 24.547 23.031 1 91.19 104 ALA B O 1
ATOM 4366 N N . SER B 1 105 ? -13.945 23.328 23.859 1 89.69 105 SER B N 1
ATOM 4367 C CA . SER B 1 105 ? -13.805 24.188 25.031 1 89.69 105 SER B CA 1
ATOM 4368 C C . SER B 1 105 ? -13.438 25.609 24.641 1 89.69 105 SER B C 1
ATOM 4370 O O . SER B 1 105 ? -13.664 26.562 25.391 1 89.69 105 SER B O 1
ATOM 4372 N N . ALA B 1 106 ? -12.93 25.812 23.438 1 86 106 ALA B N 1
ATOM 4373 C CA . ALA B 1 106 ? -12.555 27.125 22.953 1 86 106 ALA B CA 1
ATOM 4374 C C . ALA B 1 106 ? -13.781 28.016 22.734 1 86 106 ALA B C 1
ATOM 4376 O O . ALA B 1 106 ? -13.672 29.234 22.641 1 86 106 ALA B O 1
ATOM 4377 N N . ALA B 1 107 ? -14.984 27.406 22.719 1 87 107 ALA B N 1
ATOM 4378 C CA . ALA B 1 107 ? -16.234 28.141 22.516 1 87 107 ALA B CA 1
ATOM 4379 C C . ALA B 1 107 ? -16.719 28.75 23.828 1 87 107 ALA B C 1
ATOM 4381 O O . ALA B 1 107 ? -17.609 29.609 23.828 1 87 107 ALA B O 1
ATOM 4382 N N . MET B 1 108 ? -16.031 28.406 24.984 1 86.38 108 MET B N 1
ATOM 4383 C CA . MET B 1 108 ? -16.453 28.859 26.297 1 86.38 108 MET B CA 1
ATOM 4384 C C . MET B 1 108 ? -15.383 29.75 26.938 1 86.38 108 MET B C 1
ATOM 4386 O O . MET B 1 108 ? -14.211 29.672 26.578 1 86.38 108 MET B O 1
ATOM 4390 N N . PRO B 1 109 ? -15.727 30.641 27.906 1 85.5 109 PRO B N 1
ATOM 4391 C CA . PRO B 1 109 ? -14.727 31.469 28.578 1 85.5 109 PRO B CA 1
ATOM 4392 C C . PRO B 1 109 ? -13.781 30.656 29.453 1 85.5 109 PRO B C 1
ATOM 4394 O O . PRO B 1 109 ? -14.156 29.578 29.953 1 85.5 109 PRO B O 1
ATOM 4397 N N . GLU B 1 110 ? -12.641 31.016 29.516 1 85.31 110 GLU B N 1
ATOM 4398 C CA . GLU B 1 110 ? -11.688 30.484 30.484 1 85.31 110 GLU B CA 1
ATOM 4399 C C . GLU B 1 110 ? -11.609 31.375 31.719 1 85.31 110 GLU B C 1
ATOM 4401 O O . GLU B 1 110 ? -11.578 32.594 31.625 1 85.31 110 GLU B O 1
ATOM 4406 N N . ILE B 1 111 ? -11.727 30.797 32.906 1 80.38 111 ILE B N 1
ATOM 4407 C CA . ILE B 1 111 ? -11.633 31.516 34.188 1 80.38 111 ILE B CA 1
ATOM 4408 C C . ILE B 1 111 ? -10.406 31.047 34.969 1 80.38 111 ILE B C 1
ATOM 4410 O O . ILE B 1 111 ? -10.148 29.844 35.062 1 80.38 111 ILE B O 1
ATOM 4414 N N . SER B 1 112 ? -9.602 31.922 35.344 1 83.38 112 SER B N 1
ATOM 4415 C CA . SER B 1 112 ? -8.406 31.609 36.125 1 83.38 112 SER B CA 1
ATOM 4416 C C . SER B 1 112 ? -8.336 32.469 37.406 1 83.38 112 SER B C 1
ATOM 4418 O O . SER B 1 112 ? -9.016 33.469 37.5 1 83.38 112 SER B O 1
ATOM 4420 N N . VAL B 1 113 ? -7.688 31.969 38.406 1 78.94 113 VAL B N 1
ATOM 4421 C CA . VAL B 1 113 ? -7.359 32.719 39.625 1 78.94 113 VAL B CA 1
ATOM 4422 C C . VAL B 1 113 ? -5.855 32.969 39.688 1 78.94 113 VAL B C 1
ATOM 4424 O O . VAL B 1 113 ? -5.055 32.125 39.312 1 78.94 113 VAL B O 1
ATOM 4427 N N . GLY B 1 114 ? -5.578 34.219 39.844 1 76.38 114 GLY B N 1
ATOM 4428 C CA . GLY B 1 114 ? -4.176 34.594 39.938 1 76.38 114 GLY B CA 1
ATOM 4429 C C . GLY B 1 114 ? -3.869 35.469 41.125 1 76.38 114 GLY B C 1
ATOM 4430 O O . GLY B 1 114 ? -4.762 36.094 41.688 1 76.38 114 GLY B O 1
ATOM 4431 N N . ALA B 1 115 ? -2.629 35.312 41.719 1 74.25 115 ALA B N 1
ATOM 4432 C CA . ALA B 1 115 ? -2.059 36.156 42.75 1 74.25 115 ALA B CA 1
ATOM 4433 C C . ALA B 1 115 ? -0.689 36.688 42.344 1 74.25 115 ALA B C 1
ATOM 4435 O O . ALA B 1 115 ? 0.1 35.969 41.719 1 74.25 115 ALA B O 1
ATOM 4436 N N . ALA B 1 116 ? -0.698 37.969 42.438 1 76 116 ALA B N 1
ATOM 4437 C CA . ALA B 1 116 ? 0.582 38.562 42.094 1 76 116 ALA B CA 1
ATOM 4438 C C . ALA B 1 116 ? 1.034 39.594 43.125 1 76 116 ALA B C 1
ATOM 4440 O O . ALA B 1 116 ? 0.209 40.281 43.719 1 76 116 ALA B O 1
ATOM 4441 N N . GLY B 1 117 ? 2.354 39.719 43.531 1 68.94 117 GLY B N 1
ATOM 4442 C CA . GLY B 1 117 ? 3.062 40.75 44.25 1 68.94 117 GLY B CA 1
ATOM 4443 C C . GLY B 1 117 ? 4.18 41.375 43.438 1 68.94 117 GLY B C 1
ATOM 4444 O O . GLY B 1 117 ? 4.977 40.688 42.812 1 68.94 117 GLY B O 1
ATOM 4445 N N . GLU B 1 118 ? 3.979 42.688 43.281 1 73.12 118 GLU B N 1
ATOM 4446 C CA . GLU B 1 118 ? 5 43.375 42.5 1 73.12 118 GLU B CA 1
ATOM 4447 C C . GLU B 1 118 ? 5.605 44.531 43.312 1 73.12 118 GLU B C 1
ATOM 4449 O O . GLU B 1 118 ? 4.898 45.219 44.031 1 73.12 118 GLU B O 1
ATOM 4454 N N . ALA B 1 119 ? 6.961 44.688 43.281 1 72.12 119 ALA B N 1
ATOM 4455 C CA . ALA B 1 119 ? 7.688 45.844 43.781 1 72.12 119 ALA B CA 1
ATOM 4456 C C . ALA B 1 119 ? 8.438 46.562 42.656 1 72.12 119 ALA B C 1
ATOM 4458 O O . ALA B 1 119 ? 9.133 45.938 41.875 1 72.12 119 ALA B O 1
ATOM 4459 N N . VAL B 1 120 ? 8.008 47.812 42.5 1 69.25 120 VAL B N 1
ATOM 4460 C CA . VAL B 1 120 ? 8.664 48.594 41.438 1 69.25 120 VAL B CA 1
ATOM 4461 C C . VAL B 1 120 ? 9.367 49.781 42.062 1 69.25 120 VAL B C 1
ATOM 4463 O O . VAL B 1 120 ? 8.852 50.406 42.969 1 69.25 120 VAL B O 1
ATOM 4466 N N . ARG B 1 121 ? 10.594 50.062 41.656 1 70.88 121 ARG B N 1
ATOM 4467 C CA . ARG B 1 121 ? 11.297 51.281 41.969 1 70.88 121 ARG B CA 1
ATOM 4468 C C . ARG B 1 121 ? 11.484 52.125 40.719 1 70.88 121 ARG B C 1
ATOM 4470 O O . ARG B 1 121 ? 12.133 51.719 39.75 1 70.88 121 ARG B O 1
ATOM 4477 N N . GLY B 1 122 ? 10.68 53.062 40.5 1 63.53 122 GLY B N 1
ATOM 4478 C CA . GLY B 1 122 ? 10.812 53.969 39.375 1 63.53 122 GLY B CA 1
ATOM 4479 C C . GLY B 1 122 ? 12.055 54.844 39.438 1 63.53 122 GLY B C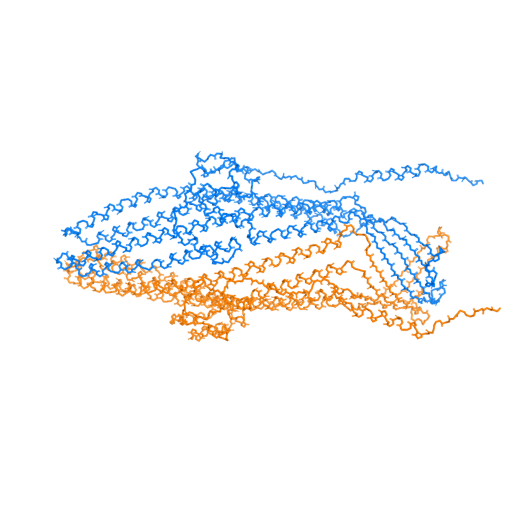 1
ATOM 4480 O O . GLY B 1 122 ? 12.547 55.156 40.531 1 63.53 122 GLY B O 1
ATOM 4481 N N . SER B 1 123 ? 12.57 55.031 38.281 1 64.5 123 SER B N 1
ATOM 4482 C CA . SER B 1 123 ? 13.742 55.906 38.219 1 64.5 123 SER B CA 1
ATOM 4483 C C . SER B 1 123 ? 13.414 57.312 38.719 1 64.5 123 SER B C 1
ATOM 4485 O O . SER B 1 123 ? 12.344 57.844 38.438 1 64.5 123 SER B O 1
ATOM 4487 N N . LYS B 1 124 ? 14.195 57.875 39.656 1 62.59 124 LYS B N 1
ATOM 4488 C CA . LYS B 1 124 ? 14.078 59.219 40.125 1 62.59 124 LYS B CA 1
ATOM 4489 C C . LYS B 1 124 ? 14.281 60.25 39 1 62.59 124 LYS B C 1
ATOM 4491 O O . LYS B 1 124 ? 13.906 61.406 39.125 1 62.59 124 LYS B O 1
ATOM 4496 N N . ALA B 1 125 ? 14.938 59.688 37.938 1 58.53 125 ALA B N 1
ATOM 4497 C CA . ALA B 1 125 ? 15.219 60.594 36.812 1 58.53 125 ALA B CA 1
ATOM 4498 C C . ALA B 1 125 ? 13.961 60.906 36 1 58.53 125 ALA B C 1
ATOM 4500 O O . ALA B 1 125 ? 13.922 61.844 35.219 1 58.53 125 ALA B O 1
ATOM 4501 N N . LEU B 1 126 ? 13.031 60 36.062 1 55.44 126 LEU B N 1
ATOM 4502 C CA . LEU B 1 126 ? 11.82 60.219 35.281 1 55.44 126 LEU B CA 1
ATOM 4503 C C . LEU B 1 126 ? 10.836 61.094 36.062 1 55.44 126 LEU B C 1
ATOM 4505 O O . LEU B 1 126 ? 10.641 60.906 37.25 1 55.44 126 LEU B O 1
ATOM 4509 N N . GLY B 1 127 ? 10.914 62.438 35.969 1 48.28 127 GLY B N 1
ATOM 4510 C CA . GLY B 1 127 ? 10.234 63.531 36.625 1 48.28 127 GLY B CA 1
ATOM 4511 C C . GLY B 1 127 ? 8.883 63.156 37.219 1 48.28 127 GLY B C 1
ATOM 4512 O O . GLY B 1 127 ? 8.445 63.719 38.188 1 48.28 127 GLY B O 1
ATOM 4513 N N . ALA B 1 128 ? 8.031 62.656 36.344 1 51.12 128 ALA B N 1
ATOM 4514 C CA . ALA B 1 128 ? 6.637 62.781 36.781 1 51.12 128 ALA B CA 1
ATOM 4515 C C . ALA B 1 128 ? 6.344 61.875 37.969 1 51.12 128 ALA B C 1
ATOM 4517 O O . ALA B 1 128 ? 5.395 62.125 38.719 1 51.12 128 ALA B O 1
ATOM 4518 N N . GLN B 1 129 ? 6.586 60.531 37.938 1 50.88 129 GLN B N 1
ATOM 4519 C CA . GLN B 1 129 ? 6.18 59.781 39.125 1 50.88 129 GLN B CA 1
ATOM 4520 C C . GLN B 1 129 ? 7.297 59.75 40.188 1 50.88 129 GLN B C 1
ATOM 4522 O O . GLN B 1 129 ? 8.469 59.562 39.844 1 50.88 129 GLN B O 1
ATOM 4527 N N . PRO B 1 130 ? 7.117 60.375 41.375 1 51.22 130 PRO B N 1
ATOM 4528 C CA . PRO B 1 130 ? 8.141 60.344 42.406 1 51.22 130 PRO B CA 1
ATOM 4529 C C . PRO B 1 130 ? 8.93 59.031 42.438 1 51.22 130 PRO B C 1
ATOM 4531 O O . PRO B 1 130 ? 8.359 57.969 42.219 1 51.22 130 PRO B O 1
ATOM 4534 N N . GLY B 1 131 ? 10.227 59 42.094 1 54.91 131 GLY B N 1
ATOM 4535 C CA . GLY B 1 131 ? 11.258 57.969 42.219 1 54.91 131 GLY B CA 1
ATOM 4536 C C . GLY B 1 131 ? 10.984 57 43.344 1 54.91 131 GLY B C 1
ATOM 4537 O O . GLY B 1 131 ? 11.914 56.375 43.875 1 54.91 131 GLY B O 1
ATOM 4538 N N . GLY B 1 132 ? 9.586 56.875 43.812 1 61.5 132 GLY B N 1
ATOM 4539 C CA . GLY B 1 132 ? 9.297 56.062 45 1 61.5 132 GLY B CA 1
ATOM 4540 C C . GLY B 1 132 ? 9.078 54.594 44.688 1 61.5 132 GLY B C 1
ATOM 4541 O O . GLY B 1 132 ? 9.078 54.188 43.531 1 61.5 132 GLY B O 1
ATOM 4542 N N . GLN B 1 133 ? 9.5 53.656 45.719 1 70.81 133 GLN B N 1
ATOM 4543 C CA . GLN B 1 133 ? 9.203 52.25 45.688 1 70.81 133 GLN B CA 1
ATOM 4544 C C . GLN B 1 133 ? 7.703 52 45.781 1 70.81 133 GLN B C 1
ATOM 4546 O O . GLN B 1 133 ? 7.008 52.625 46.594 1 70.81 133 GLN B O 1
ATOM 4551 N N . ALA B 1 134 ? 7.184 51.469 44.75 1 72.81 134 ALA B N 1
ATOM 4552 C CA . ALA B 1 134 ? 5.777 51.062 44.781 1 72.81 134 ALA B CA 1
ATOM 4553 C C . ALA B 1 134 ? 5.629 49.562 44.875 1 72.81 134 ALA B C 1
ATOM 4555 O O . ALA B 1 134 ? 6.379 48.812 44.219 1 72.81 134 ALA B O 1
ATOM 4556 N N . ARG B 1 135 ? 4.977 48.969 46.031 1 76.06 135 ARG B N 1
ATOM 4557 C CA . ARG B 1 135 ? 4.59 47.562 46.125 1 76.06 135 ARG B CA 1
ATOM 4558 C C . ARG B 1 135 ? 3.105 47.375 45.812 1 76.06 135 ARG B C 1
ATOM 4560 O O . ARG B 1 135 ? 2.279 48.219 46.219 1 76.06 135 ARG B O 1
ATOM 4567 N N . THR B 1 136 ? 2.816 46.531 44.969 1 75.56 136 THR B N 1
ATOM 4568 C CA . THR B 1 136 ? 1.429 46.25 44.656 1 75.56 136 THR B CA 1
ATOM 4569 C C . THR B 1 136 ? 1.148 44.75 44.844 1 75.56 136 THR B C 1
ATOM 4571 O O . THR B 1 136 ? 1.962 43.906 44.438 1 75.56 136 THR B O 1
ATOM 4574 N N . TRP B 1 137 ? 0.161 44.406 45.656 1 73.06 137 TRP B N 1
ATOM 4575 C CA . TRP B 1 137 ? -0.356 43.031 45.812 1 73.06 137 TRP B CA 1
ATOM 4576 C C . TRP B 1 137 ? -1.709 42.906 45.125 1 73.06 137 TRP B C 1
ATOM 4578 O O . TRP B 1 137 ? -2.58 43.75 45.25 1 73.06 137 TRP B O 1
ATOM 4588 N N . ARG B 1 138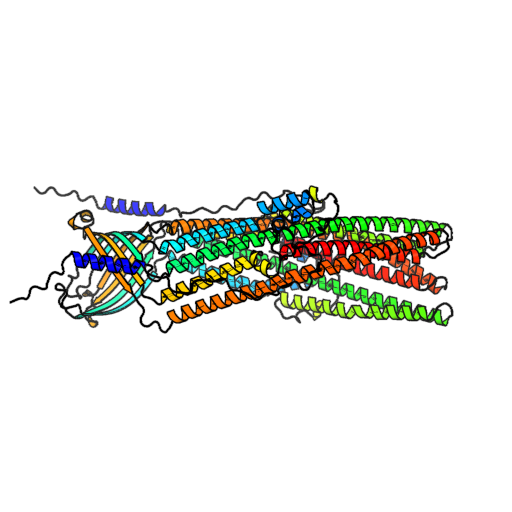 ? -1.733 41.844 44.312 1 79.38 138 ARG B N 1
ATOM 4589 C CA . ARG B 1 138 ? -2.967 41.625 43.562 1 79.38 138 ARG B CA 1
ATOM 4590 C C . ARG B 1 138 ? -3.453 40.188 43.719 1 79.38 138 ARG B C 1
ATOM 4592 O O . ARG B 1 138 ? -2.652 39.25 43.75 1 79.38 138 ARG B O 1
ATOM 4599 N N . LEU B 1 139 ? -4.781 40 44.094 1 75.06 139 LEU B N 1
ATOM 4600 C CA . LEU B 1 139 ? -5.523 38.75 44.094 1 75.06 139 LEU B CA 1
ATOM 4601 C C . LEU B 1 139 ? -6.82 38.906 43.312 1 75.06 139 LEU B C 1
ATOM 4603 O O . LEU B 1 139 ? -7.578 39.844 43.5 1 75.06 139 LEU B O 1
ATOM 4607 N N . GLY B 1 140 ? -6.961 38.031 42.375 1 78.75 140 GLY B N 1
ATOM 4608 C CA . GLY B 1 140 ? -8.195 38.219 41.625 1 78.75 140 GLY B CA 1
ATOM 4609 C C . GLY B 1 140 ? -8.508 37.062 40.688 1 78.75 140 GLY B C 1
ATOM 4610 O O . GLY B 1 140 ? -7.754 36.094 40.625 1 78.75 140 GLY B O 1
ATOM 4611 N N . PHE B 1 141 ? -9.742 37.031 40.188 1 75.81 141 PHE B N 1
ATOM 4612 C CA . PHE B 1 141 ? -10.242 36.156 39.125 1 75.81 141 PHE B CA 1
ATOM 4613 C C . PHE B 1 141 ? -10.219 36.844 37.781 1 75.81 141 PHE B C 1
ATOM 4615 O O . PHE B 1 141 ? -10.547 38.031 37.688 1 75.81 141 PHE B O 1
ATOM 4622 N N . ASP B 1 142 ? -9.617 36.188 36.812 1 79.12 142 ASP B N 1
ATOM 4623 C CA . ASP B 1 142 ? -9.625 36.656 35.438 1 79.12 142 ASP B CA 1
ATOM 4624 C C . ASP B 1 142 ? -10.406 35.719 34.531 1 79.12 142 ASP B C 1
ATOM 4626 O O . ASP B 1 142 ? -10.352 34.5 34.719 1 79.12 142 ASP B O 1
ATOM 4630 N N . ALA B 1 143 ? -11.297 36.219 33.75 1 76.31 143 ALA B N 1
ATOM 4631 C CA . ALA B 1 143 ? -12.023 35.469 32.75 1 76.31 143 ALA B CA 1
ATOM 4632 C C . ALA B 1 143 ? -11.781 36.031 31.344 1 76.31 143 ALA B C 1
ATOM 4634 O O . ALA B 1 143 ? -11.617 37.25 31.188 1 76.31 143 ALA B O 1
ATOM 4635 N N . SER B 1 144 ? -11.562 35.188 30.406 1 83.69 144 SER B N 1
ATOM 4636 C CA . SER B 1 144 ? -11.414 35.594 29.016 1 83.69 144 SER B CA 1
ATOM 4637 C C . SER B 1 144 ? -12.258 34.719 28.094 1 83.69 144 SER B C 1
ATOM 4639 O O . SER B 1 144 ? -12.297 33.5 28.234 1 83.69 144 SER B O 1
ATOM 4641 N N . TRP B 1 145 ? -13.062 35.344 27.156 1 81.44 145 TRP B N 1
ATOM 4642 C CA . TRP B 1 145 ? -13.922 34.656 26.203 1 81.44 145 TRP B CA 1
ATOM 4643 C C . TRP B 1 145 ? -13.695 35.188 24.797 1 81.44 145 TRP B C 1
ATOM 4645 O O . TRP B 1 145 ? -13.711 36.406 24.562 1 81.44 145 TRP B O 1
ATOM 4655 N N . GLU B 1 146 ? -13.406 34.281 23.938 1 84.88 146 GLU B N 1
ATOM 4656 C CA . GLU B 1 146 ? -13.336 34.656 22.531 1 84.88 146 GLU B CA 1
ATOM 4657 C C . GLU B 1 146 ? -14.625 34.281 21.797 1 84.88 146 GLU B C 1
ATOM 4659 O O . GLU B 1 146 ? -15.031 33.125 21.766 1 84.88 146 GLU B O 1
ATOM 4664 N N . LEU B 1 147 ? -15.258 35.281 21.188 1 83.44 147 LEU B N 1
ATOM 4665 C CA . LEU B 1 147 ? -16.531 35.094 20.5 1 83.44 147 LEU B CA 1
ATOM 4666 C C . LEU B 1 147 ? -16.297 34.438 19.141 1 83.44 147 LEU B C 1
ATOM 4668 O O . LEU B 1 147 ? -15.43 34.875 18.375 1 83.44 147 LEU B O 1
ATOM 4672 N N . ASP B 1 148 ? -17.062 33.469 18.844 1 87.81 148 ASP B N 1
ATOM 4673 C CA . ASP B 1 148 ? -16.969 32.75 17.578 1 87.81 148 ASP B CA 1
ATOM 4674 C C . ASP B 1 148 ? -17.906 33.344 16.531 1 87.81 148 ASP B C 1
ATOM 4676 O O . ASP B 1 148 ? -18.75 32.656 15.977 1 87.81 148 ASP B O 1
ATOM 4680 N N . LEU B 1 149 ? -17.672 34.5 16.172 1 85.94 149 LEU B N 1
ATOM 4681 C CA . LEU B 1 149 ? -18.578 35.25 15.32 1 85.94 149 LEU B CA 1
ATOM 4682 C C . LEU B 1 149 ? -18.562 34.719 13.898 1 85.94 149 LEU B C 1
ATOM 4684 O O . LEU B 1 149 ? -19.594 34.719 13.219 1 85.94 149 LEU B O 1
ATOM 4688 N N . PHE B 1 150 ? -17.469 34.188 13.484 1 90.25 150 PHE B N 1
ATOM 4689 C CA . PHE B 1 150 ? -17.328 33.781 12.086 1 90.25 150 PHE B CA 1
ATOM 4690 C C . PHE B 1 150 ? -17.281 32.281 11.953 1 90.25 150 PHE B C 1
ATOM 4692 O O . PHE B 1 150 ? -17.109 31.75 10.852 1 90.25 150 PHE B O 1
ATOM 4699 N N . GLY B 1 151 ? -17.359 31.562 13.094 1 92.38 151 GLY B N 1
ATOM 4700 C CA . GLY B 1 151 ? -17.594 30.125 13.062 1 92.38 151 GLY B CA 1
ATOM 4701 C C . GLY B 1 151 ? -16.297 29.328 13.016 1 92.38 151 GLY B C 1
ATOM 4702 O O . GLY B 1 151 ? -16.297 28.172 12.578 1 92.38 151 GLY B O 1
ATOM 4703 N N . GLY B 1 152 ? -15.125 29.906 13.328 1 93.19 152 GLY B N 1
ATOM 4704 C CA . GLY B 1 152 ? -13.875 29.172 13.352 1 93.19 152 GLY B CA 1
ATOM 4705 C C . GLY B 1 152 ? -13.906 27.984 14.289 1 93.19 152 GLY B C 1
ATOM 4706 O O . GLY B 1 152 ? -13.523 26.875 13.906 1 93.19 152 GLY B O 1
ATOM 4707 N N . THR B 1 153 ? -14.391 28.203 15.477 1 91.94 153 THR B N 1
ATOM 4708 C CA . THR B 1 153 ? -14.484 27.125 16.453 1 91.94 153 THR B CA 1
ATOM 4709 C C . THR B 1 153 ? -15.539 26.109 16.047 1 91.94 153 THR B C 1
ATOM 4711 O O . THR B 1 153 ? -15.328 24.906 16.188 1 91.94 153 THR B O 1
ATOM 4714 N N . ARG B 1 154 ? -16.656 26.594 15.562 1 93.75 154 ARG B N 1
ATOM 4715 C CA . ARG B 1 154 ? -17.703 25.688 15.102 1 93.75 154 ARG B CA 1
ATOM 4716 C C . ARG B 1 154 ? -17.188 24.781 13.992 1 93.75 154 ARG B C 1
ATOM 4718 O O . ARG B 1 154 ? -17.469 23.578 13.992 1 93.75 154 ARG B O 1
ATOM 4725 N N . ARG B 1 155 ? -16.406 25.391 13.062 1 96.25 155 ARG B N 1
ATOM 4726 C CA . ARG B 1 155 ? -15.828 24.609 11.984 1 96.25 155 ARG B CA 1
ATOM 4727 C C . ARG B 1 155 ? -14.789 23.625 12.516 1 96.25 155 ARG B C 1
ATOM 4729 O O . ARG B 1 155 ? -14.68 22.5 12.016 1 96.25 155 ARG B O 1
ATOM 4736 N N . ALA B 1 156 ? -14.023 23.984 13.5 1 94.88 156 ALA B N 1
ATOM 4737 C CA . ALA B 1 156 ? -13.047 23.078 14.109 1 94.88 156 ALA B CA 1
ATOM 4738 C C . ALA B 1 156 ? -13.734 21.891 14.773 1 94.88 156 ALA B C 1
ATOM 4740 O O . ALA B 1 156 ? -13.258 20.75 14.672 1 94.88 156 ALA B O 1
ATOM 4741 N N . VAL B 1 157 ? -14.805 22.172 15.438 1 95 157 VAL B N 1
ATOM 4742 C CA . VAL B 1 157 ? -15.57 21.094 16.078 1 95 157 VAL B CA 1
ATOM 4743 C C . VAL B 1 157 ? -16.188 20.203 15 1 95 157 VAL B C 1
ATOM 4745 O O . VAL B 1 157 ? -16.188 18.969 15.141 1 95 157 VAL B O 1
ATOM 4748 N N . GLU B 1 158 ? -16.688 20.828 13.945 1 96.19 158 GLU B N 1
ATOM 4749 C CA . GLU B 1 158 ? -17.219 20.062 12.82 1 96.19 158 GLU B CA 1
ATOM 4750 C C . GLU B 1 158 ? -16.156 19.125 12.234 1 96.19 158 GLU B C 1
ATOM 4752 O O . GLU B 1 158 ? -16.438 17.969 11.93 1 96.19 158 GLU B O 1
ATOM 4757 N N . ALA B 1 159 ? -14.914 19.594 12.062 1 96.88 159 ALA B N 1
ATOM 4758 C CA . ALA B 1 159 ? -13.797 18.781 11.586 1 96.88 159 ALA B CA 1
ATOM 4759 C C . ALA B 1 159 ? -13.516 17.625 12.547 1 96.88 159 ALA B C 1
ATOM 4761 O O . ALA B 1 159 ? -13.281 16.5 12.117 1 96.88 159 ALA B O 1
ATOM 4762 N N . ALA B 1 160 ? -13.578 17.906 13.812 1 96.38 160 ALA B N 1
ATOM 4763 C CA . ALA B 1 160 ? -13.328 16.875 14.82 1 96.38 160 ALA B CA 1
ATOM 4764 C C . ALA B 1 160 ? -14.422 15.805 14.789 1 96.38 160 ALA B C 1
ATOM 4766 O O . ALA B 1 160 ? -14.133 14.609 14.891 1 96.38 160 ALA B O 1
ATOM 4767 N N . ASP B 1 161 ? -15.656 16.297 14.719 1 97.31 161 ASP B N 1
ATOM 4768 C CA . ASP B 1 161 ? -16.781 15.352 14.633 1 97.31 161 ASP B CA 1
ATOM 4769 C C . ASP B 1 161 ? -16.625 14.422 13.43 1 97.31 161 ASP B C 1
ATOM 4771 O O . ASP B 1 161 ? -16.797 13.211 13.547 1 97.31 161 ASP B O 1
ATOM 4775 N N . ALA B 1 162 ? -16.281 14.984 12.273 1 97.81 162 ALA B N 1
ATOM 4776 C CA . ALA B 1 162 ? -16.062 14.188 11.078 1 97.81 162 ALA B CA 1
ATOM 4777 C C . ALA B 1 162 ? -14.891 13.227 11.273 1 97.81 162 ALA B C 1
ATOM 4779 O O . ALA B 1 162 ? -14.93 12.086 10.797 1 97.81 162 ALA B O 1
ATOM 4780 N N . GLY B 1 163 ? -13.867 13.656 11.969 1 97.75 163 GLY B N 1
ATOM 4781 C CA . GLY B 1 163 ? -12.742 12.789 12.289 1 97.75 163 GLY B CA 1
ATOM 4782 C C . GLY B 1 163 ? -13.141 11.594 13.141 1 97.75 163 GLY B C 1
ATOM 4783 O O . GLY B 1 163 ? -12.688 10.477 12.891 1 97.75 163 GLY B O 1
ATOM 4784 N N . ILE B 1 164 ? -13.984 11.805 14.078 1 97.31 164 ILE B N 1
ATOM 4785 C CA . ILE B 1 164 ? -14.484 10.734 14.938 1 97.31 164 ILE B CA 1
ATOM 4786 C C . ILE B 1 164 ? -15.297 9.742 14.109 1 97.31 164 ILE B C 1
ATOM 4788 O O . ILE B 1 164 ? -15.164 8.523 14.273 1 97.31 164 ILE B O 1
ATOM 4792 N N . GLN B 1 165 ? -16.109 10.273 13.258 1 97.81 165 GLN B N 1
ATOM 4793 C CA . GLN B 1 165 ? -16.891 9.414 12.375 1 97.81 165 GLN B CA 1
ATOM 4794 C C . GLN B 1 165 ? -15.984 8.57 11.484 1 97.81 165 GLN B C 1
ATOM 4796 O O . GLN B 1 165 ? -16.25 7.395 11.234 1 97.81 165 GLN B O 1
ATOM 4801 N N . ALA B 1 166 ? -14.898 9.164 10.938 1 97.69 166 ALA B N 1
ATOM 4802 C CA . ALA B 1 166 ? -13.93 8.43 10.125 1 97.69 166 ALA B CA 1
ATOM 4803 C C . ALA B 1 166 ? -13.305 7.285 10.922 1 97.69 166 ALA B C 1
ATOM 4805 O O . ALA B 1 166 ? -13.18 6.164 10.414 1 97.69 166 ALA B O 1
ATOM 4806 N N . LEU B 1 167 ? -12.969 7.512 12.156 1 96.44 167 LEU B N 1
ATOM 4807 C CA . LEU B 1 167 ? -12.344 6.496 13 1 96.44 167 LEU B CA 1
ATOM 4808 C C . LEU B 1 167 ? -13.328 5.379 13.328 1 96.44 167 LEU B C 1
ATOM 4810 O O . LEU B 1 167 ? -12.945 4.215 13.43 1 96.44 167 LEU B O 1
ATOM 4814 N N . ALA B 1 168 ? -14.57 5.758 13.539 1 97.06 168 ALA B N 1
ATOM 4815 C CA . ALA B 1 168 ? -15.602 4.746 13.75 1 97.06 168 ALA B CA 1
ATOM 4816 C C . ALA B 1 168 ? -15.727 3.828 12.539 1 97.06 168 ALA B C 1
ATOM 4818 O O . ALA B 1 168 ? -15.836 2.607 12.68 1 97.06 168 ALA B O 1
ATOM 4819 N N . GLU B 1 169 ? -15.727 4.418 11.359 1 96.81 169 GLU B N 1
ATOM 4820 C CA . GLU B 1 169 ? -15.781 3.625 10.141 1 96.81 169 GLU B CA 1
ATOM 4821 C C . GLU B 1 169 ? -14.508 2.795 9.961 1 96.81 169 GLU B C 1
ATOM 4823 O O . GLU B 1 169 ? -14.562 1.67 9.461 1 96.81 169 GLU B O 1
ATOM 4828 N N . ASP B 1 170 ? -13.375 3.303 10.352 1 96.81 170 ASP B N 1
ATOM 4829 C CA . ASP B 1 170 ? -12.133 2.533 10.328 1 96.81 170 ASP B CA 1
ATOM 4830 C C . ASP B 1 170 ? -12.242 1.289 11.211 1 96.81 170 ASP B C 1
ATOM 4832 O O . ASP B 1 170 ? -11.711 0.232 10.867 1 96.81 170 ASP B O 1
ATOM 4836 N N . HIS B 1 171 ? -12.859 1.437 12.344 1 96.25 171 HIS B N 1
ATOM 4837 C CA . HIS B 1 171 ? -13.094 0.303 13.227 1 96.25 171 HIS B CA 1
ATOM 4838 C C . HIS B 1 171 ? -13.93 -0.774 12.539 1 96.25 171 HIS B C 1
ATOM 4840 O O . HIS B 1 171 ? -13.602 -1.961 12.617 1 96.25 171 HIS B O 1
ATOM 4846 N N . ARG B 1 172 ? -14.93 -0.392 11.883 1 95.62 172 ARG B N 1
ATOM 4847 C CA . ARG B 1 172 ? -15.766 -1.334 11.148 1 95.62 172 ARG B CA 1
ATOM 4848 C C . ARG B 1 172 ? -14.984 -1.997 10.016 1 95.62 172 ARG B C 1
ATOM 4850 O O . ARG B 1 172 ? -15.141 -3.193 9.766 1 95.62 172 ARG B O 1
ATOM 4857 N N . ALA B 1 173 ? -14.172 -1.218 9.297 1 96.25 173 ALA B N 1
ATOM 4858 C CA . ALA B 1 173 ? -13.336 -1.766 8.234 1 96.25 173 ALA B CA 1
ATOM 4859 C C . ALA B 1 173 ? -12.375 -2.824 8.781 1 96.25 173 ALA B C 1
ATOM 4861 O O . ALA B 1 173 ? -12.109 -3.828 8.117 1 96.25 173 ALA B O 1
ATOM 4862 N N . LEU B 1 174 ? -11.898 -2.596 9.953 1 96.19 174 LEU B N 1
ATOM 4863 C CA . LEU B 1 174 ? -11.023 -3.562 10.609 1 96.19 174 LEU B CA 1
ATOM 4864 C C . LEU B 1 174 ? -11.773 -4.855 10.914 1 96.19 174 LEU B C 1
ATOM 4866 O O . LEU B 1 174 ? -11.211 -5.945 10.805 1 96.19 174 LEU B O 1
ATOM 4870 N N . GLN B 1 175 ? -12.992 -4.734 11.344 1 96.44 175 GLN B N 1
ATOM 4871 C CA . GLN B 1 175 ? -13.812 -5.918 11.578 1 96.44 175 GLN B CA 1
ATOM 4872 C C . GLN B 1 175 ? -13.977 -6.738 10.305 1 96.44 175 GLN B C 1
ATOM 4874 O O . GLN B 1 175 ? -13.82 -7.961 10.328 1 96.44 175 GLN B O 1
ATOM 4879 N N . VAL B 1 176 ? -14.266 -6.07 9.203 1 95.94 176 VAL B N 1
ATOM 4880 C CA . VAL B 1 176 ? -14.43 -6.727 7.91 1 95.94 176 VAL B CA 1
ATOM 4881 C C . VAL B 1 176 ? -13.156 -7.496 7.559 1 95.94 176 VAL B C 1
ATOM 4883 O O . VAL B 1 176 ? -13.219 -8.672 7.199 1 95.94 176 VAL B O 1
ATOM 4886 N N . SER B 1 177 ? -12.016 -6.844 7.707 1 97.19 177 SER B N 1
ATOM 4887 C CA . SER B 1 177 ? -10.734 -7.449 7.355 1 97.19 177 SER B CA 1
ATOM 4888 C C . SER B 1 177 ? -10.398 -8.609 8.289 1 97.19 177 SER B C 1
ATOM 4890 O O . SER B 1 177 ? -9.883 -9.633 7.844 1 97.19 177 SER B O 1
ATOM 4892 N N . LEU B 1 178 ? -10.711 -8.43 9.523 1 97.38 178 LEU B N 1
ATOM 4893 C CA . LEU B 1 178 ? -10.406 -9.445 10.531 1 97.38 178 LEU B CA 1
ATOM 4894 C C . LEU B 1 178 ? -11.195 -10.727 10.266 1 97.38 178 LEU B C 1
ATOM 4896 O O . LEU B 1 178 ? -10.625 -11.82 10.273 1 97.38 178 LEU B O 1
ATOM 4900 N N . VAL B 1 179 ? -12.453 -10.594 10.031 1 97.38 179 VAL B N 1
ATOM 4901 C CA . VAL B 1 179 ? -13.305 -11.758 9.789 1 97.38 179 VAL B CA 1
ATOM 4902 C C . VAL B 1 179 ? -12.852 -12.477 8.523 1 97.38 179 VAL B C 1
ATOM 4904 O O . VAL B 1 179 ? -12.766 -13.711 8.492 1 97.38 179 VAL B O 1
ATOM 4907 N N . ALA B 1 180 ? -12.555 -11.734 7.496 1 97.19 180 ALA B N 1
ATOM 4908 C CA . ALA B 1 180 ? -12.078 -12.336 6.25 1 97.19 180 ALA B CA 1
ATOM 4909 C C . ALA B 1 180 ? -10.758 -13.07 6.461 1 97.19 180 ALA B C 1
ATOM 4911 O O . ALA B 1 180 ? -10.578 -14.18 5.961 1 97.19 180 ALA B O 1
ATOM 4912 N N . GLU B 1 181 ? -9.836 -12.453 7.188 1 97.69 181 GLU B N 1
ATOM 4913 C CA . GLU B 1 181 ? -8.539 -13.07 7.453 1 97.69 181 GLU B CA 1
ATOM 4914 C C . GLU B 1 181 ? -8.695 -14.359 8.25 1 97.69 181 GLU B C 1
ATOM 4916 O O . GLU B 1 181 ? -8.094 -15.383 7.91 1 97.69 181 GLU B O 1
ATOM 4921 N N . LEU B 1 182 ? -9.523 -14.312 9.242 1 98.19 182 LEU B N 1
ATOM 4922 C CA . LEU B 1 182 ? -9.75 -15.492 10.07 1 98.19 182 LEU B CA 1
ATOM 4923 C C . LEU B 1 182 ? -10.398 -16.609 9.266 1 98.19 182 LEU B C 1
ATOM 4925 O O . LEU B 1 182 ? -9.961 -17.766 9.336 1 98.19 182 LEU B O 1
ATOM 4929 N N . ALA B 1 183 ? -11.398 -16.297 8.523 1 97.31 183 ALA B N 1
ATOM 4930 C CA . ALA B 1 183 ? -12.062 -17.297 7.691 1 97.31 183 ALA B CA 1
ATOM 4931 C C . ALA B 1 183 ? -11.094 -17.906 6.684 1 97.31 183 ALA B C 1
ATOM 4933 O O . ALA B 1 183 ? -11.117 -19.109 6.438 1 97.31 183 ALA B O 1
ATOM 4934 N N . SER B 1 184 ? -10.234 -17.078 6.086 1 97.88 184 SER B N 1
ATOM 4935 C CA . SER B 1 184 ? -9.25 -17.547 5.129 1 97.88 184 SER B CA 1
ATOM 4936 C C . SER B 1 184 ? -8.234 -18.484 5.793 1 97.88 184 SER B C 1
ATOM 4938 O O . SER B 1 184 ? -7.883 -19.516 5.234 1 97.88 184 SER B O 1
ATOM 4940 N N . ASP B 1 185 ? -7.781 -18.094 6.941 1 98 185 ASP B N 1
ATOM 4941 C CA . ASP B 1 185 ? -6.852 -18.938 7.676 1 98 185 ASP B CA 1
ATOM 4942 C C . ASP B 1 185 ? -7.5 -20.266 8.062 1 98 185 ASP B C 1
ATOM 4944 O O . ASP B 1 185 ? -6.871 -21.328 7.965 1 98 185 ASP B O 1
ATOM 4948 N N . TYR B 1 186 ? -8.758 -20.266 8.484 1 97.88 186 TYR B N 1
ATOM 4949 C CA . TYR B 1 186 ? -9.492 -21.469 8.828 1 97.88 186 TYR B CA 1
ATOM 4950 C C . TYR B 1 186 ? -9.664 -22.375 7.613 1 97.88 186 TYR B C 1
ATOM 4952 O O . TYR B 1 186 ? -9.453 -23.594 7.699 1 97.88 186 TYR B O 1
ATOM 4960 N N . ALA B 1 187 ? -10 -21.75 6.527 1 97.62 187 ALA B N 1
ATOM 4961 C CA . ALA B 1 187 ? -10.102 -22.5 5.281 1 97.62 187 ALA B CA 1
ATOM 4962 C C . ALA B 1 187 ? -8.758 -23.141 4.926 1 97.62 187 ALA B C 1
ATOM 4964 O O . ALA B 1 187 ? -8.711 -24.297 4.492 1 97.62 187 ALA B O 1
ATOM 4965 N N . GLY B 1 188 ? -7.672 -22.391 5.094 1 97.69 188 GLY B N 1
ATOM 4966 C CA . GLY B 1 188 ? -6.34 -22.938 4.848 1 97.69 188 GLY B CA 1
ATOM 4967 C C . GLY B 1 188 ? -5.996 -24.109 5.746 1 97.69 188 GLY B C 1
ATOM 4968 O O . GLY B 1 188 ? -5.398 -25.078 5.297 1 97.69 188 GLY B O 1
ATOM 4969 N N . LEU B 1 189 ? -6.418 -24 6.945 1 98 189 LEU B N 1
ATOM 4970 C CA . LEU B 1 189 ? -6.191 -25.078 7.906 1 98 189 LEU B CA 1
ATOM 4971 C C . LEU B 1 189 ? -6.906 -26.344 7.473 1 98 189 LEU B C 1
ATOM 4973 O O . LEU B 1 189 ? -6.297 -27.422 7.422 1 98 189 LEU B O 1
ATOM 4977 N N . ARG B 1 190 ? -8.164 -26.25 7.164 1 98 190 ARG B N 1
ATOM 4978 C CA . ARG B 1 190 ? -8.953 -27.406 6.75 1 98 190 ARG B CA 1
ATOM 4979 C C . ARG B 1 190 ? -8.414 -28 5.449 1 98 190 ARG B C 1
ATOM 4981 O O . ARG B 1 190 ? -8.359 -29.219 5.289 1 98 190 ARG B O 1
ATOM 4988 N N . ALA B 1 191 ? -8 -27.125 4.578 1 97.19 191 ALA B N 1
ATOM 4989 C CA . ALA B 1 191 ? -7.41 -27.609 3.326 1 97.19 191 ALA B CA 1
ATOM 4990 C C . ALA B 1 191 ? -6.105 -28.344 3.58 1 97.19 191 ALA B C 1
ATOM 4992 O O . ALA B 1 191 ? -5.836 -29.375 2.951 1 97.19 191 ALA B O 1
ATOM 4993 N N . ALA B 1 192 ? -5.285 -27.797 4.457 1 97.69 192 ALA B N 1
ATOM 4994 C CA . ALA B 1 192 ? -4.035 -28.484 4.801 1 97.69 192 ALA B CA 1
ATOM 4995 C C . ALA B 1 192 ? -4.301 -29.844 5.41 1 97.69 192 ALA B C 1
ATOM 4997 O O . ALA B 1 192 ? -3.58 -30.812 5.129 1 97.69 192 ALA B O 1
ATOM 4998 N N . GLN B 1 193 ? -5.332 -30 6.156 1 97.69 193 GLN B N 1
ATOM 4999 C CA . GLN B 1 193 ? -5.719 -31.281 6.738 1 97.69 193 GLN B CA 1
ATOM 5000 C C . GLN B 1 193 ? -6.191 -32.25 5.66 1 97.69 193 GLN B C 1
ATOM 5002 O O . GLN B 1 193 ? -5.863 -33.438 5.699 1 97.69 193 GLN B O 1
ATOM 5007 N N . LEU B 1 194 ? -6.945 -31.734 4.766 1 96.88 194 LEU B N 1
ATOM 5008 C CA . LEU B 1 194 ? -7.367 -32.562 3.648 1 96.88 194 LEU B CA 1
ATOM 5009 C C . LEU B 1 194 ? -6.164 -33.031 2.838 1 96.88 194 LEU B C 1
ATOM 5011 O O . LEU B 1 194 ? -6.078 -34.219 2.475 1 96.88 194 LEU B O 1
ATOM 5015 N N . ARG B 1 195 ? -5.246 -32.125 2.572 1 97.56 195 ARG B N 1
ATOM 5016 C CA . ARG B 1 195 ? -4.051 -32.469 1.816 1 97.56 195 ARG B CA 1
ATOM 5017 C C . ARG B 1 195 ? -3.209 -33.5 2.561 1 97.56 195 ARG B C 1
ATOM 5019 O O . ARG B 1 195 ? -2.6 -34.375 1.942 1 97.56 195 ARG B O 1
ATOM 5026 N N . LEU B 1 196 ? -3.17 -33.375 3.859 1 97.25 196 LEU B N 1
ATOM 5027 C CA . LEU B 1 196 ? -2.479 -34.375 4.664 1 97.25 196 LEU B CA 1
ATOM 5028 C C . LEU B 1 196 ? -3.127 -35.75 4.504 1 97.25 196 LEU B C 1
ATOM 5030 O O . LEU B 1 196 ? -2.434 -36.781 4.332 1 97.25 196 LEU B O 1
ATOM 5034 N N . ALA B 1 197 ? -4.426 -35.812 4.5 1 96.94 197 ALA B N 1
ATOM 5035 C CA . ALA B 1 197 ? -5.141 -37.094 4.305 1 96.94 197 ALA B CA 1
ATOM 5036 C C . ALA B 1 197 ? -4.859 -37.656 2.922 1 96.94 197 ALA B C 1
ATOM 5038 O O . ALA B 1 197 ? -4.645 -38.875 2.785 1 96.94 197 ALA B O 1
ATOM 5039 N N . ILE B 1 198 ? -4.852 -36.781 1.955 1 96.19 198 ILE B N 1
ATOM 5040 C CA . ILE B 1 198 ? -4.551 -37.188 0.594 1 96.19 198 ILE B CA 1
ATOM 5041 C C . ILE B 1 198 ? -3.133 -37.75 0.533 1 96.19 198 ILE B C 1
ATOM 5043 O O . ILE B 1 198 ? -2.898 -38.812 -0.084 1 96.19 198 ILE B O 1
ATOM 5047 N N . ALA B 1 199 ? -2.191 -37.094 1.174 1 97.19 199 ALA B N 1
ATOM 5048 C CA . ALA B 1 199 ? -0.8 -37.531 1.194 1 97.19 199 ALA B CA 1
ATOM 5049 C C . ALA B 1 199 ? -0.669 -38.906 1.884 1 97.19 199 ALA B C 1
ATOM 5051 O O . ALA B 1 199 ? 0.057 -39.781 1.411 1 97.19 199 ALA B O 1
ATOM 5052 N N . GLN B 1 200 ? -1.371 -39.156 2.939 1 96.94 200 GLN B N 1
ATOM 5053 C CA . GLN B 1 200 ? -1.349 -40.406 3.66 1 96.94 200 GLN B CA 1
ATOM 5054 C C . GLN B 1 200 ? -1.974 -41.531 2.828 1 96.94 200 GLN B C 1
ATOM 5056 O O . GLN B 1 200 ? -1.459 -42.656 2.797 1 96.94 200 GLN B O 1
ATOM 5061 N N . ASP B 1 201 ? -3.031 -41.219 2.18 1 95.44 201 ASP B N 1
ATOM 5062 C CA . ASP B 1 201 ? -3.656 -42.188 1.285 1 95.44 201 ASP B CA 1
ATOM 5063 C C . ASP B 1 201 ? -2.715 -42.562 0.147 1 95.44 201 ASP B C 1
ATOM 5065 O O . ASP B 1 201 ? -2.629 -43.719 -0.224 1 95.44 201 ASP B O 1
ATOM 5069 N N . ASN B 1 202 ? -2.055 -41.562 -0.421 1 95.75 202 ASN B N 1
ATOM 5070 C CA . ASN B 1 202 ? -1.074 -41.844 -1.47 1 95.75 202 ASN B CA 1
ATOM 5071 C C . ASN B 1 202 ? 0.039 -42.75 -0.978 1 95.75 202 ASN B C 1
ATOM 5073 O O . ASN B 1 202 ? 0.437 -43.688 -1.681 1 95.75 202 ASN B O 1
ATOM 5077 N N . ILE B 1 203 ? 0.531 -42.531 0.223 1 96.56 203 ILE B N 1
ATOM 5078 C CA . ILE B 1 203 ? 1.586 -43.344 0.803 1 96.56 203 ILE B CA 1
ATOM 5079 C C . ILE B 1 203 ? 1.09 -44.781 0.964 1 96.56 203 ILE B C 1
ATOM 5081 O O . ILE B 1 203 ? 1.814 -45.75 0.663 1 96.56 203 ILE B O 1
ATOM 5085 N N . ARG B 1 204 ? -0.104 -45 1.352 1 96.06 204 ARG B N 1
ATOM 5086 C CA . ARG B 1 204 ? -0.683 -46.312 1.494 1 96.06 204 ARG B CA 1
ATOM 5087 C C . ARG B 1 204 ? -0.775 -47.031 0.145 1 96.06 204 ARG B C 1
ATOM 5089 O O . ARG B 1 204 ? -0.442 -48.219 0.031 1 96.06 204 ARG B O 1
ATOM 5096 N N . THR B 1 205 ? -1.199 -46.219 -0.8 1 93.81 205 THR B N 1
ATOM 5097 C CA . THR B 1 205 ? -1.315 -46.781 -2.145 1 93.81 205 THR B CA 1
ATOM 5098 C C . THR B 1 205 ? 0.054 -47.188 -2.682 1 93.81 205 THR B C 1
ATOM 5100 O O . THR B 1 205 ? 0.198 -48.25 -3.295 1 93.81 205 THR B O 1
ATOM 5103 N N . LEU B 1 206 ? 1.06 -46.375 -2.477 1 95.5 206 LEU B N 1
ATOM 5104 C CA . LEU B 1 206 ? 2.418 -46.656 -2.93 1 95.5 206 LEU B CA 1
ATOM 5105 C C . LEU B 1 206 ? 3.006 -47.875 -2.186 1 95.5 206 LEU B C 1
ATOM 5107 O O . LEU B 1 206 ? 3.746 -48.656 -2.768 1 95.5 206 LEU B O 1
ATOM 5111 N N . ALA B 1 207 ? 2.646 -48.062 -0.938 1 96.19 207 ALA B N 1
ATOM 5112 C CA . ALA B 1 207 ? 3.074 -49.219 -0.165 1 96.19 207 ALA B CA 1
ATOM 5113 C C . ALA B 1 207 ? 2.48 -50.531 -0.733 1 96.19 207 ALA B C 1
ATOM 5115 O O . ALA B 1 207 ? 3.164 -51.531 -0.815 1 96.19 207 ALA B O 1
ATOM 5116 N N . GLU B 1 208 ? 1.288 -50.438 -1.121 1 94.75 208 GLU B N 1
ATOM 5117 C CA . GLU B 1 208 ? 0.645 -51.562 -1.752 1 94.75 208 GLU B CA 1
ATOM 5118 C C . GLU B 1 208 ? 1.3 -51.906 -3.088 1 94.75 208 GLU B C 1
ATOM 5120 O O . GLU B 1 208 ? 1.498 -53.094 -3.412 1 94.75 208 GLU B O 1
ATOM 5125 N N . ALA B 1 209 ? 1.611 -50.844 -3.807 1 94.25 209 ALA B N 1
ATOM 5126 C CA . ALA B 1 209 ? 2.295 -51.031 -5.082 1 94.25 209 ALA B CA 1
ATOM 5127 C C . ALA B 1 209 ? 3.668 -51.656 -4.875 1 94.25 209 ALA B C 1
ATOM 5129 O O . ALA B 1 209 ? 4.09 -52.531 -5.66 1 94.25 209 ALA B O 1
ATOM 5130 N N . GLU B 1 210 ? 4.371 -51.281 -3.871 1 94.94 210 GLU B N 1
ATOM 5131 C CA . GLU B 1 210 ? 5.664 -51.875 -3.543 1 94.94 210 GLU B CA 1
ATOM 5132 C C . GLU B 1 210 ? 5.523 -53.375 -3.193 1 94.94 210 GLU B C 1
ATOM 5134 O O . GLU B 1 210 ? 6.297 -54.188 -3.67 1 94.94 210 GLU B O 1
ATOM 5139 N N . ARG B 1 211 ? 4.547 -53.75 -2.488 1 96.31 211 ARG B N 1
ATOM 5140 C CA . ARG B 1 211 ? 4.293 -55.156 -2.135 1 96.31 211 ARG B CA 1
ATOM 5141 C C . ARG B 1 211 ? 3.986 -55.969 -3.377 1 96.31 211 ARG B C 1
ATOM 5143 O O . ARG B 1 211 ? 4.457 -57.094 -3.5 1 96.31 211 ARG B O 1
ATOM 5150 N N . LEU B 1 212 ? 3.236 -55.344 -4.156 1 94.44 212 LEU B N 1
ATOM 5151 C CA . LEU B 1 212 ? 2.908 -56.031 -5.398 1 94.44 212 LEU B CA 1
ATOM 5152 C C . LEU B 1 212 ? 4.16 -56.281 -6.234 1 94.44 212 LEU B C 1
ATOM 5154 O O . LEU B 1 212 ? 4.34 -57.344 -6.793 1 94.44 212 LEU B O 1
ATOM 5158 N N . ALA B 1 213 ? 5.023 -55.281 -6.324 1 94.81 213 ALA B N 1
ATOM 5159 C CA . ALA B 1 213 ? 6.27 -55.438 -7.074 1 94.81 213 ALA B CA 1
ATOM 5160 C C . ALA B 1 213 ? 7.172 -56.5 -6.457 1 94.81 213 ALA B C 1
ATOM 5162 O O . ALA B 1 213 ? 7.816 -57.25 -7.172 1 94.81 213 ALA B O 1
ATOM 5163 N N . GLU B 1 214 ? 7.188 -56.594 -5.172 1 95.62 214 GLU B N 1
ATOM 5164 C CA . GLU B 1 214 ? 7.957 -57.625 -4.469 1 95.62 214 GLU B CA 1
ATOM 5165 C C . GLU B 1 214 ? 7.434 -59.031 -4.785 1 95.62 214 GLU B C 1
ATOM 5167 O O . GLU B 1 214 ? 8.211 -59.938 -5.062 1 95.62 214 GLU B O 1
ATOM 5172 N N . TRP B 1 215 ? 6.188 -59.125 -4.719 1 94.69 215 TRP B N 1
ATOM 5173 C CA . TRP B 1 215 ? 5.566 -60.406 -5.02 1 94.69 215 TRP B CA 1
ATOM 5174 C C . TRP B 1 215 ? 5.863 -60.812 -6.449 1 94.69 215 TRP B C 1
ATOM 5176 O O . TRP B 1 215 ? 6.23 -61.969 -6.699 1 94.69 215 TRP B O 1
ATOM 5186 N N . ALA B 1 216 ? 5.684 -59.906 -7.359 1 93.81 216 ALA B N 1
ATOM 5187 C CA . ALA B 1 216 ? 5.945 -60.188 -8.766 1 93.81 216 ALA B CA 1
ATOM 5188 C C . ALA B 1 216 ? 7.395 -60.625 -8.984 1 93.81 216 ALA B C 1
ATOM 5190 O O . ALA B 1 216 ? 7.668 -61.562 -9.734 1 93.81 216 ALA B O 1
ATOM 5191 N N . HIS B 1 217 ? 8.328 -59.938 -8.336 1 93.56 217 HIS B N 1
ATOM 5192 C CA . HIS B 1 217 ? 9.742 -60.281 -8.445 1 93.56 217 HIS B CA 1
ATOM 5193 C C . HIS B 1 217 ? 10.008 -61.688 -7.922 1 93.56 217 HIS B C 1
ATOM 5195 O O . HIS B 1 217 ? 10.695 -62.5 -8.578 1 93.56 217 HIS B O 1
ATOM 5201 N N . ARG B 1 218 ? 9.414 -62.062 -6.914 1 94.75 218 ARG B N 1
ATOM 5202 C CA . ARG B 1 218 ? 9.602 -63.375 -6.297 1 94.75 218 ARG B CA 1
ATOM 5203 C C . ARG B 1 218 ? 8.992 -64.5 -7.152 1 94.75 218 ARG B C 1
ATOM 5205 O O . ARG B 1 218 ? 9.477 -65.625 -7.152 1 94.75 218 ARG B O 1
ATOM 5212 N N . SER B 1 219 ? 8.031 -64.062 -7.938 1 93.75 219 SER B N 1
ATOM 5213 C CA . SER B 1 219 ? 7.34 -65.062 -8.781 1 93.75 219 SER B CA 1
ATOM 5214 C C . SER B 1 219 ? 7.938 -65.125 -10.18 1 93.75 219 SER B C 1
ATOM 5216 O O . SER B 1 219 ? 7.414 -65.812 -11.062 1 93.75 219 SER B O 1
ATOM 5218 N N . GLY B 1 220 ? 9.023 -64.312 -10.414 1 91.38 220 GLY B N 1
ATOM 5219 C CA . GLY B 1 220 ? 9.695 -64.312 -11.703 1 91.38 220 GLY B CA 1
ATOM 5220 C C . GLY B 1 220 ? 8.953 -63.5 -12.75 1 91.38 220 GLY B C 1
ATOM 5221 O O . GLY B 1 220 ? 9.266 -63.562 -13.945 1 91.38 220 GLY B O 1
ATOM 5222 N N . LEU B 1 221 ? 8.008 -62.688 -12.312 1 89.5 221 LEU B N 1
ATOM 5223 C CA . LEU B 1 221 ? 7.16 -61.938 -13.227 1 89.5 221 LEU B CA 1
ATOM 5224 C C . LEU B 1 221 ? 7.57 -60.469 -13.25 1 89.5 221 LEU B C 1
ATOM 5226 O O . LEU B 1 221 ? 7.047 -59.688 -14.039 1 89.5 221 LEU B O 1
ATOM 5230 N N . GLY B 1 222 ? 8.438 -60.062 -12.297 1 89.19 222 GLY B N 1
ATOM 5231 C CA . GLY B 1 222 ? 8.922 -58.688 -12.203 1 89.19 222 GLY B CA 1
ATOM 5232 C C . GLY B 1 222 ? 10.422 -58.625 -11.961 1 89.19 222 GLY B C 1
ATOM 5233 O O . GLY B 1 222 ? 11.102 -59.625 -11.898 1 89.19 222 GLY B O 1
ATOM 5234 N N . THR B 1 223 ? 10.914 -57.375 -11.93 1 91.69 223 THR B N 1
ATOM 5235 C CA . THR B 1 223 ? 12.352 -57.188 -11.781 1 91.69 223 THR B CA 1
ATOM 5236 C C . THR B 1 223 ? 12.68 -56.531 -10.445 1 91.69 223 THR B C 1
ATOM 5238 O O . THR B 1 223 ? 11.797 -55.938 -9.812 1 91.69 223 THR B O 1
ATOM 5241 N N . LEU B 1 224 ? 13.906 -56.625 -10.094 1 93.31 224 LEU B N 1
ATOM 5242 C CA . LEU B 1 224 ? 14.375 -55.938 -8.898 1 93.31 224 LEU B CA 1
ATOM 5243 C C . LEU B 1 224 ? 14.328 -54.438 -9.102 1 93.31 224 LEU B C 1
ATOM 5245 O O . LEU B 1 224 ? 14.109 -53.688 -8.148 1 93.31 224 LEU B O 1
ATOM 5249 N N . ALA B 1 225 ? 14.492 -53.969 -10.305 1 93.06 225 ALA B N 1
ATOM 5250 C CA . ALA B 1 225 ? 14.398 -52.531 -10.641 1 93.06 225 ALA B CA 1
ATOM 5251 C C . ALA B 1 225 ? 13.008 -52 -10.336 1 93.06 225 ALA B C 1
ATOM 5253 O O . ALA B 1 225 ? 12.875 -50.875 -9.836 1 93.06 225 ALA B O 1
ATOM 5254 N N . ASP B 1 226 ? 12 -52.781 -10.516 1 93.19 226 ASP B N 1
ATOM 5255 C CA . ASP B 1 226 ? 10.625 -52.375 -10.219 1 93.19 226 ASP B CA 1
ATOM 5256 C C . ASP B 1 226 ? 10.422 -52.188 -8.719 1 93.19 226 ASP B C 1
ATOM 5258 O O . ASP B 1 226 ? 9.82 -51.219 -8.281 1 93.19 226 ASP B O 1
ATOM 5262 N N . VAL B 1 227 ? 10.953 -53.156 -8.016 1 95.06 227 VAL B N 1
ATOM 5263 C CA . VAL B 1 227 ? 10.82 -53.125 -6.566 1 95.06 227 VAL B CA 1
ATOM 5264 C C . VAL B 1 227 ? 11.531 -51.875 -6.02 1 95.06 227 VAL B C 1
ATOM 5266 O O . VAL B 1 227 ? 10.969 -51.156 -5.207 1 95.06 227 VAL B O 1
ATOM 5269 N N . THR B 1 228 ? 12.727 -51.625 -6.508 1 95.88 228 THR B N 1
ATOM 5270 C CA . THR B 1 228 ? 13.516 -50.5 -6.023 1 95.88 228 THR B CA 1
ATOM 5271 C C . THR B 1 228 ? 12.867 -49.188 -6.41 1 95.88 228 THR B C 1
ATOM 5273 O O . THR B 1 228 ? 12.867 -48.219 -5.629 1 95.88 228 THR B O 1
ATOM 5276 N N . GLN B 1 229 ? 12.305 -49.094 -7.523 1 93.94 229 GLN B N 1
ATOM 5277 C CA . GLN B 1 229 ? 11.594 -47.906 -7.977 1 93.94 229 GLN B CA 1
ATOM 5278 C C . GLN B 1 229 ? 10.352 -47.656 -7.125 1 93.94 229 GLN B C 1
ATOM 5280 O O . GLN B 1 229 ? 10.094 -46.5 -6.727 1 93.94 229 GLN B O 1
ATOM 5285 N N . ALA B 1 230 ? 9.594 -48.656 -6.902 1 94.81 230 ALA B N 1
ATOM 5286 C CA . ALA B 1 230 ? 8.398 -48.531 -6.082 1 94.81 230 ALA B CA 1
ATOM 5287 C C . ALA B 1 230 ? 8.75 -48.062 -4.672 1 94.81 230 ALA B C 1
ATOM 5289 O O . ALA B 1 230 ? 8.078 -47.188 -4.113 1 94.81 230 ALA B O 1
ATOM 5290 N N . ARG B 1 231 ? 9.836 -48.625 -4.172 1 96.12 231 ARG B N 1
ATOM 5291 C CA . ARG B 1 231 ? 10.297 -48.219 -2.844 1 96.12 231 ARG B CA 1
ATOM 5292 C C . ARG B 1 231 ? 10.719 -46.781 -2.816 1 96.12 231 ARG B C 1
ATOM 5294 O O . ARG B 1 231 ? 10.359 -46.031 -1.898 1 96.12 231 ARG B O 1
ATOM 5301 N N . ALA B 1 232 ? 11.438 -46.344 -3.799 1 96.12 232 ALA B N 1
ATOM 5302 C CA . ALA B 1 232 ? 11.891 -44.969 -3.902 1 96.12 232 ALA B CA 1
ATOM 5303 C C . ALA B 1 232 ? 10.711 -44 -3.953 1 96.12 232 ALA B C 1
ATOM 5305 O O . ALA B 1 232 ? 10.742 -42.938 -3.338 1 96.12 232 ALA B O 1
ATOM 5306 N N . GLU B 1 233 ? 9.672 -44.344 -4.66 1 95.06 233 GLU B N 1
ATOM 5307 C CA . GLU B 1 233 ? 8.492 -43.5 -4.781 1 95.06 233 GLU B CA 1
ATOM 5308 C C . GLU B 1 233 ? 7.762 -43.375 -3.445 1 95.06 233 GLU B C 1
ATOM 5310 O O . GLU B 1 233 ? 7.316 -42.281 -3.076 1 95.06 233 GLU B O 1
ATOM 5315 N N . ARG B 1 234 ? 7.594 -44.5 -2.771 1 95.94 234 ARG B N 1
ATOM 5316 C CA . ARG B 1 234 ? 6.961 -44.438 -1.455 1 95.94 234 ARG B CA 1
ATOM 5317 C C . ARG B 1 234 ? 7.758 -43.562 -0.492 1 95.94 234 ARG B C 1
ATOM 5319 O O . ARG B 1 234 ? 7.188 -42.719 0.192 1 95.94 234 ARG B O 1
ATOM 5326 N N . GLU B 1 235 ? 9.094 -43.75 -0.509 1 96.5 235 GLU B N 1
ATOM 5327 C CA . GLU B 1 235 ? 9.961 -42.969 0.381 1 96.5 235 GLU B CA 1
ATOM 5328 C C . GLU B 1 235 ? 9.914 -41.5 0.055 1 96.5 235 GLU B C 1
ATOM 5330 O O . GLU B 1 235 ? 9.898 -40.656 0.958 1 96.5 235 GLU B O 1
ATOM 5335 N N . ALA B 1 236 ? 9.883 -41.156 -1.16 1 95.19 236 ALA B N 1
ATOM 5336 C CA . ALA B 1 236 ? 9.773 -39.75 -1.581 1 95.19 236 ALA B CA 1
ATOM 5337 C C . ALA B 1 236 ? 8.453 -39.156 -1.107 1 95.19 236 ALA B C 1
ATOM 5339 O O . ALA B 1 236 ? 8.422 -38 -0.676 1 95.19 236 ALA B O 1
ATOM 5340 N N . ALA B 1 237 ? 7.355 -39.844 -1.21 1 95.88 237 ALA B N 1
ATOM 5341 C CA . ALA B 1 237 ? 6.035 -39.375 -0.798 1 95.88 237 ALA B CA 1
ATOM 5342 C C . ALA B 1 237 ? 5.988 -39.125 0.707 1 95.88 237 ALA B C 1
ATOM 5344 O O . ALA B 1 237 ? 5.238 -38.281 1.177 1 95.88 237 ALA B O 1
ATOM 5345 N N . GLU B 1 238 ? 6.781 -39.906 1.431 1 96.81 238 GLU B N 1
ATOM 5346 C CA . GLU B 1 238 ? 6.789 -39.812 2.887 1 96.81 238 GLU B CA 1
ATOM 5347 C C . GLU B 1 238 ? 7.402 -38.5 3.352 1 96.81 238 GLU B C 1
ATOM 5349 O O . GLU B 1 238 ? 7.289 -38.125 4.523 1 96.81 238 GLU B O 1
ATOM 5354 N N . ALA B 1 239 ? 7.973 -37.688 2.484 1 96.69 239 ALA B N 1
ATOM 5355 C CA . ALA B 1 239 ? 8.609 -36.406 2.812 1 96.69 239 ALA B CA 1
ATOM 5356 C C . ALA B 1 239 ? 7.578 -35.281 2.891 1 96.69 239 ALA B C 1
ATOM 5358 O O . ALA B 1 239 ? 7.875 -34.188 3.395 1 96.69 239 ALA B O 1
ATOM 5359 N N . LEU B 1 240 ? 6.363 -35.469 2.471 1 96.38 240 LEU B N 1
ATOM 5360 C CA . LEU B 1 240 ? 5.395 -34.375 2.314 1 96.38 240 LEU B CA 1
ATOM 5361 C C . LEU B 1 240 ? 4.621 -34.156 3.607 1 96.38 240 LEU B C 1
ATOM 5363 O O . LEU B 1 240 ? 4.379 -33 3.998 1 96.38 240 LEU B O 1
ATOM 5367 N N . PRO B 1 241 ? 4.219 -35.25 4.344 1 97 241 PRO B N 1
ATOM 5368 C CA . PRO B 1 241 ? 3.359 -35.062 5.516 1 97 241 PRO B CA 1
ATOM 5369 C C . PRO B 1 241 ? 3.961 -34.125 6.543 1 97 241 PRO B C 1
ATOM 5371 O O . PRO B 1 241 ? 3.256 -33.25 7.074 1 97 241 PRO B O 1
ATOM 5374 N N . PRO B 1 242 ? 5.297 -34.094 6.832 1 97.31 242 PRO B N 1
ATOM 5375 C CA . PRO B 1 242 ? 5.844 -33.156 7.801 1 97.31 242 PRO B CA 1
ATOM 5376 C C . PRO B 1 242 ? 5.621 -31.688 7.383 1 97.31 242 PRO B C 1
ATOM 5378 O O . PRO B 1 242 ? 5.406 -30.828 8.234 1 97.31 242 PRO B O 1
ATOM 5381 N N . LEU B 1 243 ? 5.676 -31.359 6.129 1 96.69 243 LEU B N 1
ATOM 5382 C CA . LEU B 1 243 ? 5.434 -30.016 5.641 1 96.69 243 LEU B CA 1
ATOM 5383 C C . LEU B 1 243 ? 3.979 -29.609 5.859 1 96.69 243 LEU B C 1
ATOM 5385 O O . LEU B 1 243 ? 3.695 -28.469 6.227 1 96.69 243 LEU B O 1
ATOM 5389 N N . LEU B 1 244 ? 3.062 -30.531 5.633 1 97.62 244 LEU B N 1
ATOM 5390 C CA . LEU B 1 244 ? 1.641 -30.25 5.809 1 97.62 244 LEU B CA 1
ATOM 5391 C C . LEU B 1 244 ? 1.295 -30.094 7.285 1 97.62 244 LEU B C 1
ATOM 5393 O O . LEU B 1 244 ? 0.473 -29.25 7.648 1 97.62 244 LEU B O 1
ATOM 5397 N N . ASP B 1 245 ? 1.971 -30.891 8.102 1 96.88 245 ASP B N 1
ATOM 5398 C CA . ASP B 1 245 ? 1.811 -30.75 9.539 1 96.88 245 ASP B CA 1
ATOM 5399 C C . ASP B 1 245 ? 2.264 -29.359 10.008 1 96.88 245 ASP B C 1
ATOM 5401 O O . ASP B 1 245 ? 1.615 -28.734 10.852 1 96.88 245 ASP B O 1
ATOM 5405 N N . ALA B 1 246 ? 3.338 -28.922 9.492 1 97.44 246 ALA B N 1
ATOM 5406 C CA . ALA B 1 246 ? 3.834 -27.578 9.812 1 97.44 246 ALA B CA 1
ATOM 5407 C C . ALA B 1 246 ? 2.834 -26.5 9.391 1 97.44 246 ALA B C 1
ATOM 5409 O O . ALA B 1 246 ? 2.605 -25.547 10.117 1 97.44 246 ALA B O 1
ATOM 5410 N N . ASP B 1 247 ? 2.229 -26.641 8.25 1 97.19 247 ASP B N 1
ATOM 5411 C CA . ASP B 1 247 ? 1.22 -25.688 7.773 1 97.19 247 ASP B CA 1
ATOM 5412 C C . ASP B 1 247 ? 0.02 -25.656 8.719 1 97.19 247 ASP B C 1
ATOM 5414 O O . ASP B 1 247 ? -0.483 -24.578 9.047 1 97.19 247 ASP B O 1
ATOM 5418 N N . ILE B 1 248 ? -0.441 -26.812 9.086 1 97.44 248 ILE B N 1
ATOM 5419 C CA . ILE B 1 248 ? -1.563 -26.922 10.008 1 97.44 248 ILE B CA 1
ATOM 5420 C C . ILE B 1 248 ? -1.238 -26.188 11.305 1 97.44 248 ILE B C 1
ATOM 5422 O O . ILE B 1 248 ? -2.053 -25.406 11.805 1 97.44 248 ILE B O 1
ATOM 5426 N N . ALA B 1 249 ? -0.033 -26.375 11.789 1 97.31 249 ALA B N 1
ATOM 5427 C CA . ALA B 1 249 ? 0.392 -25.703 13.016 1 97.31 249 ALA B CA 1
ATOM 5428 C C . ALA B 1 249 ? 0.429 -24.188 12.828 1 97.31 249 ALA B C 1
ATOM 5430 O O . ALA B 1 249 ? -0.033 -23.453 13.695 1 97.31 249 ALA B O 1
ATOM 5431 N N . ARG B 1 250 ? 0.954 -23.766 11.766 1 97.75 250 ARG B N 1
ATOM 5432 C CA . ARG B 1 250 ? 1.067 -22.344 11.5 1 97.75 250 ARG B CA 1
ATOM 5433 C C . ARG B 1 250 ? -0.308 -21.672 11.445 1 97.75 250 ARG B C 1
ATOM 5435 O O . ARG B 1 250 ? -0.507 -20.594 12.008 1 97.75 250 ARG B O 1
ATOM 5442 N N . PHE B 1 251 ? -1.296 -22.266 10.773 1 98 251 PHE B N 1
ATOM 5443 C CA . PHE B 1 251 ? -2.656 -21.75 10.734 1 98 251 PHE B CA 1
ATOM 5444 C C . PHE B 1 251 ? -3.268 -21.719 12.133 1 98 251 PHE B C 1
ATOM 5446 O O . PHE B 1 251 ? -3.934 -20.75 12.508 1 98 251 PHE B O 1
ATOM 5453 N N . SER B 1 252 ? -2.984 -22.781 12.82 1 97.62 252 SER B N 1
ATOM 5454 C CA . SER B 1 252 ? -3.506 -22.875 14.18 1 97.62 252 SER B CA 1
ATOM 5455 C C . SER B 1 252 ? -2.965 -21.75 15.055 1 97.62 252 SER B C 1
ATOM 5457 O O . SER B 1 252 ? -3.719 -21.125 15.797 1 97.62 252 SER B O 1
ATOM 5459 N N . HIS B 1 253 ? -1.636 -21.469 14.992 1 97.88 253 HIS B N 1
ATOM 5460 C CA . HIS B 1 253 ? -1.019 -20.375 15.734 1 97.88 253 HIS B CA 1
ATOM 5461 C C . HIS B 1 253 ? -1.663 -19.047 15.383 1 97.88 253 HIS B C 1
ATOM 5463 O O . HIS B 1 253 ? -1.995 -18.266 16.281 1 97.88 253 HIS B O 1
ATOM 5469 N N . ALA B 1 254 ? -1.844 -18.828 14.109 1 98.25 254 ALA B N 1
ATOM 5470 C CA . ALA B 1 254 ? -2.395 -17.562 13.633 1 98.25 254 ALA B CA 1
ATOM 5471 C C . ALA B 1 254 ? -3.816 -17.359 14.148 1 98.25 254 ALA B C 1
ATOM 5473 O O . ALA B 1 254 ? -4.168 -16.25 14.586 1 98.25 254 ALA B O 1
ATOM 5474 N N . ILE B 1 255 ? -4.598 -18.406 14.086 1 98.38 255 ILE B N 1
ATOM 5475 C CA . ILE B 1 255 ? -5.984 -18.328 14.531 1 98.38 255 ILE B CA 1
ATOM 5476 C C . ILE B 1 255 ? -6.027 -18.047 16.031 1 98.38 255 ILE B C 1
ATOM 5478 O O . ILE B 1 255 ? -6.84 -17.234 16.484 1 98.38 255 ILE B O 1
ATOM 5482 N N . GLY B 1 256 ? -5.145 -18.734 16.781 1 97.94 256 GLY B N 1
ATOM 5483 C CA . GLY B 1 256 ? -5.062 -18.438 18.203 1 97.94 256 GLY B CA 1
ATOM 5484 C C . GLY B 1 256 ? -4.832 -16.969 18.5 1 97.94 256 GLY B C 1
ATOM 5485 O O . GLY B 1 256 ? -5.523 -16.391 19.328 1 97.94 256 GLY B O 1
ATOM 5486 N N . VAL B 1 257 ? -3.965 -16.328 17.75 1 97.75 257 VAL B N 1
ATOM 5487 C CA . VAL B 1 257 ? -3.615 -14.938 17.984 1 97.75 257 VAL B CA 1
ATOM 5488 C C . VAL B 1 257 ? -4.75 -14.031 17.5 1 97.75 257 VAL B C 1
ATOM 5490 O O . VAL B 1 257 ? -5.121 -13.078 18.188 1 97.75 257 VAL B O 1
ATOM 5493 N N . LEU B 1 258 ? -5.367 -14.281 16.312 1 97.81 258 LEU B N 1
ATOM 5494 C CA . LEU B 1 258 ? -6.445 -13.469 15.766 1 97.81 258 LEU B CA 1
ATOM 5495 C C . LEU B 1 258 ? -7.641 -13.445 16.719 1 97.81 258 LEU B C 1
ATOM 5497 O O . LEU B 1 258 ? -8.391 -12.461 16.75 1 97.81 258 LEU B O 1
ATOM 5501 N N . THR B 1 259 ? -7.828 -14.508 17.484 1 97.81 259 THR B N 1
ATOM 5502 C CA . THR B 1 259 ? -8.977 -14.609 18.375 1 97.81 259 THR B CA 1
ATOM 5503 C C . THR B 1 259 ? -8.656 -13.984 19.734 1 97.81 259 THR B C 1
ATOM 5505 O O . THR B 1 259 ? -9.445 -14.109 20.688 1 97.81 259 THR B O 1
ATOM 5508 N N . GLY B 1 260 ? -7.496 -13.297 19.891 1 96.75 260 GLY B N 1
ATOM 5509 C CA . GLY B 1 260 ? -7.156 -12.539 21.078 1 96.75 260 GLY B CA 1
ATOM 5510 C C . GLY B 1 260 ? -6.375 -13.344 22.094 1 96.75 260 GLY B C 1
ATOM 5511 O O . GLY B 1 260 ? -6.156 -12.891 23.219 1 96.75 260 GLY B O 1
ATOM 5512 N N . GLY B 1 261 ? -6.012 -14.555 21.688 1 96.19 261 GLY B N 1
ATOM 5513 C CA . GLY B 1 261 ? -5.273 -15.43 22.594 1 96.19 261 GLY B CA 1
ATOM 5514 C C . GLY B 1 261 ? -3.826 -15.625 22.172 1 96.19 261 GLY B C 1
ATOM 5515 O O . GLY B 1 261 ? -3.252 -14.781 21.484 1 96.19 261 GLY B O 1
ATOM 5516 N N . PHE B 1 262 ? -3.244 -16.672 22.641 1 96.5 262 PHE B N 1
ATOM 5517 C CA . PHE B 1 262 ? -1.881 -17.062 22.312 1 96.5 262 PHE B CA 1
ATOM 5518 C C . PHE B 1 262 ? -1.877 -18.172 21.266 1 96.5 262 PHE B C 1
ATOM 5520 O O . PHE B 1 262 ? -2.914 -18.781 21 1 96.5 262 PHE B O 1
ATOM 5527 N N . PRO B 1 263 ? -0.806 -18.469 20.578 1 95.69 263 PRO B N 1
ATOM 5528 C CA . PRO B 1 263 ? -0.742 -19.438 19.484 1 95.69 263 PRO B CA 1
ATOM 5529 C C . PRO B 1 263 ? -1.249 -20.828 19.891 1 95.69 263 PRO B C 1
ATOM 5531 O O . PRO B 1 263 ? -1.752 -21.562 19.047 1 95.69 263 PRO B O 1
ATOM 5534 N N . GLY B 1 264 ? -1.265 -21.156 21.125 1 94.19 264 GLY B N 1
ATOM 5535 C CA . GLY B 1 264 ? -1.672 -22.484 21.562 1 94.19 264 GLY B CA 1
ATOM 5536 C C . GLY B 1 264 ? -3.156 -22.594 21.859 1 94.19 264 GLY B C 1
ATOM 5537 O O . GLY B 1 264 ? -3.689 -23.688 22.016 1 94.19 264 GLY B O 1
ATOM 5538 N N . ASP B 1 265 ? -3.709 -21.438 21.844 1 92.12 265 ASP B N 1
ATOM 5539 C CA . ASP B 1 265 ? -5.141 -21.438 22.125 1 92.12 265 ASP B CA 1
ATOM 5540 C C . ASP B 1 265 ? -5.918 -22.078 20.969 1 92.12 265 ASP B C 1
ATOM 5542 O O . ASP B 1 265 ? -5.609 -21.859 19.797 1 92.12 265 ASP B O 1
ATOM 5546 N N . TRP B 1 266 ? -6.914 -22.938 21.156 1 94.44 266 TRP B N 1
ATOM 5547 C CA . TRP B 1 266 ? -7.797 -23.625 20.234 1 94.44 266 TRP B CA 1
ATOM 5548 C C . TRP B 1 266 ? -7.082 -24.812 19.578 1 94.44 266 TRP B C 1
ATOM 5550 O O . TRP B 1 266 ? -7.613 -25.438 18.656 1 94.44 266 TRP B O 1
ATOM 5560 N N . HIS B 1 267 ? -5.754 -25.062 19.938 1 94.56 267 HIS B N 1
ATOM 5561 C CA . HIS B 1 267 ? -4.945 -26.109 19.312 1 94.56 267 HIS B CA 1
ATOM 5562 C C . HIS B 1 267 ? -5.684 -27.438 19.281 1 94.56 267 HIS B C 1
ATOM 5564 O O . HIS B 1 267 ? -5.738 -28.094 18.25 1 94.56 267 HIS B O 1
ATOM 5570 N N . ALA B 1 268 ? -6.301 -27.797 20.344 1 94 268 ALA B N 1
ATOM 5571 C CA . ALA B 1 268 ? -6.992 -29.078 20.422 1 94 268 ALA B CA 1
ATOM 5572 C C . ALA B 1 268 ? -8.219 -29.109 19.531 1 94 268 ALA B C 1
ATOM 5574 O O . ALA B 1 268 ? -8.445 -30.078 18.797 1 94 268 ALA B O 1
ATOM 5575 N N . ASP B 1 269 ? -8.984 -28.062 19.531 1 95.06 269 ASP B N 1
ATOM 5576 C CA . ASP B 1 269 ? -10.195 -27.969 18.734 1 95.06 269 ASP B CA 1
ATOM 5577 C C . ASP B 1 269 ? -9.875 -28.016 17.234 1 95.06 269 ASP B C 1
ATOM 5579 O O . ASP B 1 269 ? -10.602 -28.625 16.453 1 95.06 269 ASP B O 1
ATOM 5583 N N . LEU B 1 270 ? -8.734 -27.391 16.844 1 96.69 270 LEU B N 1
ATOM 5584 C CA . LEU B 1 270 ? -8.391 -27.234 15.445 1 96.69 270 LEU B CA 1
ATOM 5585 C C . LEU B 1 270 ? -7.621 -28.453 14.938 1 96.69 270 LEU B C 1
ATOM 5587 O O . LEU B 1 270 ? -7.5 -28.641 13.727 1 96.69 270 LEU B O 1
ATOM 5591 N N . ALA B 1 271 ? -7.137 -29.25 15.859 1 93.75 271 ALA B N 1
ATOM 5592 C CA . ALA B 1 271 ? -6.352 -30.422 15.492 1 93.75 271 ALA B CA 1
ATOM 5593 C C . ALA B 1 271 ? -7.242 -31.531 14.93 1 93.75 271 ALA B C 1
ATOM 5595 O O . ALA B 1 271 ? -6.785 -32.375 14.148 1 93.75 271 ALA B O 1
ATOM 5596 N N . THR B 1 272 ? -8.492 -31.547 15.328 1 91.31 272 THR B N 1
ATOM 5597 C CA . THR B 1 272 ? -9.422 -32.562 14.828 1 91.31 272 THR B CA 1
ATOM 5598 C C . THR B 1 272 ? -9.828 -32.25 13.391 1 91.31 272 THR B C 1
ATOM 5600 O O . THR B 1 272 ? -10.367 -31.188 13.102 1 91.31 272 THR B O 1
ATOM 5603 N N . PRO B 1 273 ? -9.539 -33.156 12.562 1 89.75 273 PRO B N 1
ATOM 5604 C CA . PRO B 1 273 ? -9.914 -32.906 11.172 1 89.75 273 PRO B CA 1
ATOM 5605 C C . PRO B 1 273 ? -11.414 -32.75 10.977 1 89.75 273 PRO B C 1
ATOM 5607 O O . PRO B 1 273 ? -12.203 -33.406 11.656 1 89.75 273 PRO B O 1
ATOM 5610 N N . ALA B 1 274 ? -11.82 -31.859 10.141 1 89.31 274 ALA B N 1
ATOM 5611 C CA . ALA B 1 274 ? -13.203 -31.594 9.75 1 89.31 274 ALA B CA 1
ATOM 5612 C C . ALA B 1 274 ? -13.305 -31.344 8.242 1 89.31 274 ALA B C 1
ATOM 5614 O O . ALA B 1 274 ? -12.305 -31.109 7.574 1 89.31 274 ALA B O 1
ATOM 5615 N N . PRO B 1 275 ? -14.539 -31.5 7.746 1 89 275 PRO B N 1
ATOM 5616 C CA . PRO B 1 275 ? -14.703 -31.266 6.309 1 89 275 PRO B CA 1
ATOM 5617 C C . PRO B 1 275 ? -14.336 -29.844 5.895 1 89 275 PRO B C 1
ATOM 5619 O O . PRO B 1 275 ? -14.43 -28.922 6.703 1 89 275 PRO B O 1
ATOM 5622 N N . VAL B 1 276 ? -13.859 -29.75 4.668 1 90.81 276 VAL B N 1
ATOM 5623 C CA . VAL B 1 276 ? -13.57 -28.438 4.109 1 90.81 276 VAL B CA 1
ATOM 5624 C C . VAL B 1 276 ? -14.852 -27.609 4.043 1 90.81 276 VAL B C 1
ATOM 5626 O O . VAL B 1 276 ? -15.938 -28.141 3.834 1 90.81 276 VAL B O 1
ATOM 5629 N N . LEU B 1 277 ? -14.648 -26.328 4.188 1 91.75 277 LEU B N 1
ATOM 5630 C CA . LEU B 1 277 ? -15.781 -25.406 4.094 1 91.75 277 LEU B CA 1
ATOM 5631 C C . LEU B 1 277 ? -16.406 -25.453 2.701 1 91.75 277 LEU B C 1
ATOM 5633 O O . LEU B 1 277 ? -15.688 -25.562 1.702 1 91.75 277 LEU B O 1
ATOM 5637 N N . ARG B 1 278 ? -17.719 -25.344 2.715 1 85 278 ARG B N 1
ATOM 5638 C CA . ARG B 1 278 ? -18.422 -25.297 1.438 1 85 278 ARG B CA 1
ATOM 5639 C C . ARG B 1 278 ? -18.922 -23.891 1.134 1 85 278 ARG B C 1
ATOM 5641 O O . ARG B 1 278 ? -19.547 -23.25 1.983 1 85 278 ARG B O 1
ATOM 5648 N N . MET B 1 279 ? -18.531 -23.531 -0.07 1 80.44 279 MET B N 1
ATOM 5649 C CA . MET B 1 279 ? -18.969 -22.203 -0.486 1 80.44 279 MET B CA 1
ATOM 5650 C C . MET B 1 279 ? -20.484 -22.172 -0.739 1 80.44 279 MET B C 1
ATOM 5652 O O . MET B 1 279 ? -21.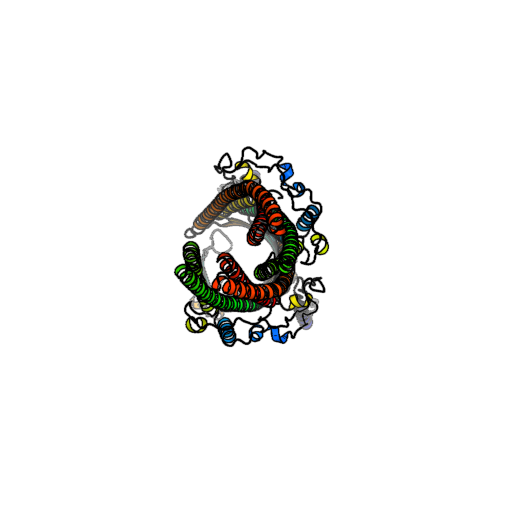016 -23.094 -1.35 1 80.44 279 MET B O 1
ATOM 5656 N N . PRO B 1 280 ? -21.047 -21.125 -0.226 1 74.12 280 PRO B N 1
ATOM 5657 C CA . PRO B 1 280 ? -22.469 -21.016 -0.6 1 74.12 280 PRO B CA 1
ATOM 5658 C C . PRO B 1 280 ? -22.656 -20.812 -2.102 1 74.12 280 PRO B C 1
ATOM 5660 O O . PRO B 1 280 ? -21.812 -20.234 -2.77 1 74.12 280 PRO B O 1
ATOM 5663 N N . LYS B 1 281 ? -23.656 -21.359 -2.668 1 68.31 281 LYS B N 1
ATOM 5664 C CA . LYS B 1 281 ? -23.922 -21.359 -4.105 1 68.31 281 LYS B CA 1
ATOM 5665 C C . LYS B 1 281 ? -24.156 -19.938 -4.621 1 68.31 281 LYS B C 1
ATOM 5667 O O . LYS B 1 281 ? -23.75 -19.609 -5.738 1 68.31 281 LYS B O 1
ATOM 5672 N N . ASP B 1 282 ? -24.828 -19.094 -3.723 1 68.31 282 ASP B N 1
ATOM 5673 C CA . ASP B 1 282 ? -25.172 -17.766 -4.219 1 68.31 282 ASP B CA 1
ATOM 5674 C C . ASP B 1 282 ? -24.406 -16.688 -3.467 1 68.31 282 ASP B C 1
ATOM 5676 O O . ASP B 1 282 ? -24.547 -16.547 -2.25 1 68.31 282 ASP B O 1
ATOM 5680 N N . LEU B 1 283 ? -23.484 -16.047 -4.312 1 74.31 283 LEU B N 1
ATOM 5681 C CA . LEU B 1 283 ? -22.797 -14.914 -3.711 1 74.31 283 LEU B CA 1
ATOM 5682 C C . LEU B 1 283 ? -23.547 -13.609 -3.969 1 74.31 283 LEU B C 1
ATOM 5684 O O . LEU B 1 283 ? -23.938 -13.328 -5.102 1 74.31 283 LEU B O 1
ATOM 5688 N N . PRO B 1 284 ? -23.891 -12.969 -2.887 1 72.5 284 PRO B N 1
ATOM 5689 C CA . PRO B 1 284 ? -24.578 -11.695 -3.096 1 72.5 284 PRO B CA 1
ATOM 5690 C C . PRO B 1 284 ? -23.703 -10.656 -3.793 1 72.5 284 PRO B C 1
ATOM 5692 O O . PRO B 1 284 ? -22.562 -10.445 -3.4 1 72.5 284 PRO B O 1
ATOM 5695 N N . LEU B 1 285 ? -24.141 -10.25 -4.969 1 78.38 285 LEU B N 1
ATOM 5696 C CA . LEU B 1 285 ? -23.422 -9.18 -5.652 1 78.38 285 LEU B CA 1
ATOM 5697 C C . LEU B 1 285 ? -24.266 -7.906 -5.695 1 78.38 285 LEU B C 1
ATOM 5699 O O . LEU B 1 285 ? -25.453 -7.949 -6.023 1 78.38 285 LEU B O 1
ATOM 5703 N N . SER B 1 286 ? -23.766 -6.93 -5.012 1 77.62 286 SER B N 1
ATOM 5704 C CA . SER B 1 286 ? -24.406 -5.625 -5.133 1 77.62 286 SER B CA 1
ATOM 5705 C C . SER B 1 286 ? -23.906 -4.871 -6.363 1 77.62 286 SER B C 1
ATOM 5707 O O . SER B 1 286 ? -22.969 -5.316 -7.031 1 77.62 286 SER B O 1
ATOM 5709 N N . LEU B 1 287 ? -24.656 -3.74 -6.66 1 81.19 287 LEU B N 1
ATOM 5710 C CA . LEU B 1 287 ? -24.203 -2.893 -7.758 1 81.19 287 LEU B CA 1
ATOM 5711 C C . LEU B 1 287 ? -22.938 -2.131 -7.371 1 81.19 287 LEU B C 1
ATOM 5713 O O . LEU B 1 287 ? -22.703 -1.879 -6.188 1 81.19 287 LEU B O 1
ATOM 5717 N N . PRO B 1 288 ? -22.156 -1.794 -8.406 1 87.06 288 PRO B N 1
ATOM 5718 C CA . PRO B 1 288 ? -20.969 -1.005 -8.117 1 87.06 288 PRO B CA 1
ATOM 5719 C C . PRO B 1 288 ? -21.266 0.276 -7.344 1 87.06 288 PRO B C 1
ATOM 5721 O O . PRO B 1 288 ? -20.531 0.65 -6.438 1 87.06 288 PRO B O 1
ATOM 5724 N N . SER B 1 289 ? -22.375 0.864 -7.617 1 85.38 289 SER B N 1
ATOM 5725 C CA . SER B 1 289 ? -22.734 2.105 -6.938 1 85.38 289 SER B CA 1
ATOM 5726 C C . SER B 1 289 ? -23.031 1.862 -5.461 1 85.38 289 SER B C 1
ATOM 5728 O O . SER B 1 289 ? -22.812 2.744 -4.625 1 85.38 289 SER B O 1
ATOM 5730 N N . ASP B 1 290 ? -23.5 0.693 -5.145 1 85.31 290 ASP B N 1
ATOM 5731 C CA . ASP B 1 290 ? -23.828 0.35 -3.766 1 85.31 290 ASP B CA 1
ATOM 5732 C C . ASP B 1 290 ? -22.562 0.111 -2.939 1 85.31 290 ASP B C 1
ATOM 5734 O O . ASP B 1 290 ? -22.578 0.24 -1.714 1 85.31 290 ASP B O 1
ATOM 5738 N N . LEU B 1 291 ? -21.562 -0.24 -3.645 1 85.81 291 LEU B N 1
ATOM 5739 C CA . LEU B 1 291 ? -20.312 -0.572 -2.98 1 85.81 291 LEU B CA 1
ATOM 5740 C C . LEU B 1 291 ? -19.797 0.61 -2.168 1 85.81 291 LEU B C 1
ATOM 5742 O O . LEU B 1 291 ? -19.344 0.44 -1.034 1 85.81 291 LEU B O 1
ATOM 5746 N N . ILE B 1 292 ? -19.922 1.793 -2.744 1 83.75 292 ILE B N 1
ATOM 5747 C CA . ILE B 1 292 ? -19.406 3.016 -2.139 1 83.75 292 ILE B CA 1
ATOM 5748 C C . ILE B 1 292 ? -20.094 3.252 -0.793 1 83.75 292 ILE B C 1
ATOM 5750 O O . ILE B 1 292 ? -19.453 3.652 0.177 1 83.75 292 ILE B O 1
ATOM 5754 N N . ARG B 1 293 ? -21.25 2.883 -0.716 1 83.62 293 ARG B N 1
ATOM 5755 C CA . ARG B 1 293 ? -22.031 3.105 0.5 1 83.62 293 ARG B CA 1
ATOM 5756 C C . ARG B 1 293 ? -21.828 1.961 1.488 1 83.62 293 ARG B C 1
ATOM 5758 O O . ARG B 1 293 ? -22.031 2.131 2.691 1 83.62 293 ARG B O 1
ATOM 5765 N N . GLN B 1 294 ? -21.406 0.904 1.004 1 85.94 294 GLN B N 1
ATOM 5766 C CA . GLN B 1 294 ? -21.375 -0.294 1.836 1 85.94 294 GLN B CA 1
ATOM 5767 C C . GLN B 1 294 ? -20 -0.484 2.479 1 85.94 294 GLN B C 1
ATOM 5769 O O . GLN B 1 294 ? -19.906 -0.944 3.619 1 85.94 294 GLN B O 1
ATOM 5774 N N . ARG B 1 295 ? -18.906 -0.12 1.798 1 92.81 295 ARG B N 1
ATOM 5775 C CA . ARG B 1 295 ? -17.562 -0.401 2.297 1 92.81 295 ARG B CA 1
ATOM 5776 C C . ARG B 1 295 ? -17.156 0.619 3.352 1 92.81 295 ARG B C 1
ATOM 5778 O O . ARG B 1 295 ? -17 1.806 3.051 1 92.81 295 ARG B O 1
ATOM 5785 N N . PRO B 1 296 ? -16.844 0.109 4.551 1 96.12 296 PRO B N 1
ATOM 5786 C CA . PRO B 1 296 ? -16.531 1.032 5.641 1 96.12 296 PRO B CA 1
ATOM 5787 C C . PRO B 1 296 ? -15.25 1.833 5.383 1 96.12 296 PRO B C 1
ATOM 5789 O O . PRO B 1 296 ? -15.141 2.98 5.82 1 96.12 296 PRO B O 1
ATOM 5792 N N . ASP B 1 297 ? -14.305 1.282 4.684 1 96.75 297 ASP B N 1
ATOM 5793 C CA . ASP B 1 297 ? -13.07 2.021 4.43 1 96.75 297 ASP B CA 1
ATOM 5794 C C . ASP B 1 297 ? -13.32 3.207 3.5 1 96.75 297 ASP B C 1
ATOM 5796 O O . ASP B 1 297 ? -12.727 4.273 3.666 1 96.75 297 ASP B O 1
ATOM 5800 N N . LEU B 1 298 ? -14.242 3.078 2.529 1 96.44 298 LEU B N 1
ATOM 5801 C CA . LEU B 1 298 ? -14.602 4.191 1.659 1 96.44 298 LEU B CA 1
ATOM 5802 C C . LEU B 1 298 ? -15.406 5.238 2.424 1 96.44 298 LEU B C 1
ATOM 5804 O O . LEU B 1 298 ? -15.234 6.441 2.203 1 96.44 298 LEU B O 1
ATOM 5808 N N . ARG B 1 299 ? -16.25 4.773 3.344 1 96.31 299 ARG B N 1
ATOM 5809 C CA . ARG B 1 299 ? -16.984 5.707 4.188 1 96.31 299 ARG B CA 1
ATOM 5810 C C . ARG B 1 299 ? -16.031 6.508 5.074 1 96.31 299 ARG B C 1
ATOM 5812 O O . ARG B 1 299 ? -16.25 7.703 5.301 1 96.31 299 ARG B O 1
ATOM 5819 N N . ALA B 1 300 ? -14.992 5.828 5.602 1 97.44 300 ALA B N 1
ATOM 5820 C CA . ALA B 1 300 ? -13.984 6.523 6.391 1 97.44 300 ALA B CA 1
ATOM 5821 C C . ALA B 1 300 ? -13.305 7.621 5.574 1 97.44 300 ALA B C 1
ATOM 5823 O O . ALA B 1 300 ? -13.141 8.75 6.047 1 97.44 300 ALA B O 1
ATOM 5824 N N . ASP B 1 301 ? -12.938 7.301 4.336 1 97.38 301 ASP B N 1
ATOM 5825 C CA . ASP B 1 301 ? -12.305 8.273 3.455 1 97.38 301 ASP B CA 1
ATOM 5826 C C . ASP B 1 301 ? -13.219 9.477 3.209 1 97.38 301 ASP B C 1
ATOM 5828 O O . ASP B 1 301 ? -12.766 10.617 3.188 1 97.38 301 ASP B O 1
ATOM 5832 N N . GLU B 1 302 ? -14.5 9.227 2.986 1 96.94 302 GLU B N 1
ATOM 5833 C CA . GLU B 1 302 ? -15.477 10.289 2.77 1 96.94 302 GLU B CA 1
ATOM 5834 C C . GLU B 1 302 ? -15.578 11.211 3.984 1 96.94 302 GLU B C 1
ATOM 5836 O O . GLU B 1 302 ? -15.648 12.43 3.84 1 96.94 302 GLU B O 1
ATOM 5841 N N . ARG B 1 303 ? -15.5 10.617 5.172 1 97.62 303 ARG B N 1
ATOM 5842 C CA . ARG B 1 303 ? -15.555 11.438 6.379 1 97.62 303 ARG B CA 1
ATOM 5843 C C . ARG B 1 303 ? -14.281 12.25 6.555 1 97.62 303 ARG B C 1
ATOM 5845 O O . ARG B 1 303 ? -14.312 13.375 7.059 1 97.62 303 ARG B O 1
ATOM 5852 N N . ARG B 1 304 ? -13.18 11.711 6.184 1 98.12 304 ARG B N 1
ATOM 5853 C CA . ARG B 1 304 ? -11.93 12.461 6.215 1 98.12 304 ARG B CA 1
ATOM 5854 C C . ARG B 1 304 ? -11.992 13.664 5.273 1 98.12 304 ARG B C 1
ATOM 5856 O O . ARG B 1 304 ? -11.43 14.719 5.574 1 98.12 304 ARG B O 1
ATOM 5863 N N . LEU B 1 305 ? -12.688 13.477 4.094 1 97.38 305 LEU B N 1
ATOM 5864 C CA . LEU B 1 305 ? -12.898 14.594 3.174 1 97.38 305 LEU B CA 1
ATOM 5865 C C . LEU B 1 305 ? -13.773 15.664 3.809 1 97.38 305 LEU B C 1
ATOM 5867 O O . LEU B 1 305 ? -13.5 16.859 3.664 1 97.38 305 LEU B O 1
ATOM 5871 N N . ALA B 1 306 ? -14.742 15.258 4.578 1 97.69 306 ALA B N 1
ATOM 5872 C CA . ALA B 1 306 ? -15.578 16.203 5.309 1 97.69 306 ALA B CA 1
ATOM 5873 C C . ALA B 1 306 ? -14.758 16.984 6.328 1 97.69 306 ALA B C 1
ATOM 5875 O O . ALA B 1 306 ? -14.898 18.203 6.441 1 97.69 306 ALA B O 1
ATOM 5876 N N . ALA B 1 307 ? -13.914 16.281 7.051 1 98.12 307 ALA B N 1
ATOM 5877 C CA . ALA B 1 307 ? -13.055 16.938 8.031 1 98.12 307 ALA B CA 1
ATOM 5878 C C . ALA B 1 307 ? -12.133 17.953 7.359 1 98.12 307 ALA B C 1
ATOM 5880 O O . ALA B 1 307 ? -11.984 19.078 7.84 1 98.12 307 ALA B O 1
ATOM 5881 N N . ALA B 1 308 ? -11.539 17.547 6.227 1 97.56 308 ALA B N 1
ATOM 5882 C CA . ALA B 1 308 ? -10.641 18.438 5.496 1 97.56 308 ALA B CA 1
ATOM 5883 C C . ALA B 1 308 ? -11.383 19.656 4.973 1 97.56 308 ALA B C 1
ATOM 5885 O O . ALA B 1 308 ? -10.836 20.766 4.945 1 97.56 308 ALA B O 1
ATOM 5886 N N . THR B 1 309 ? -12.633 19.484 4.551 1 96.88 309 THR B N 1
ATOM 5887 C CA . THR B 1 309 ? -13.461 20.594 4.062 1 96.88 309 THR B CA 1
ATOM 5888 C C . THR B 1 309 ? -13.766 21.578 5.188 1 96.88 309 THR B C 1
ATOM 5890 O O . THR B 1 309 ? -13.672 22.781 4.992 1 96.88 309 THR B O 1
ATOM 5893 N N . ALA B 1 310 ? -14.047 21.016 6.363 1 97.06 310 ALA B N 1
ATOM 5894 C CA . ALA B 1 310 ? -14.312 21.875 7.52 1 97.06 310 ALA B CA 1
ATOM 5895 C C . ALA B 1 310 ? -13.07 22.688 7.895 1 97.06 310 ALA B C 1
ATOM 5897 O O . ALA B 1 310 ? -13.18 23.828 8.328 1 97.06 310 ALA B O 1
ATOM 5898 N N . GLN B 1 311 ? -11.953 22.172 7.664 1 96.88 311 GLN B N 1
ATOM 5899 C CA . GLN B 1 311 ? -10.703 22.859 7.996 1 96.88 311 GLN B CA 1
ATOM 5900 C C . GLN B 1 311 ? -10.484 24.078 7.105 1 96.88 311 GLN B C 1
ATOM 5902 O O . GLN B 1 311 ? -9.82 25.031 7.5 1 96.88 311 GLN B O 1
ATOM 5907 N N . ILE B 1 312 ? -11.078 24.062 5.879 1 96.69 312 ILE B N 1
ATOM 5908 C CA . ILE B 1 312 ? -11.047 25.25 5.043 1 96.69 312 ILE B CA 1
ATOM 5909 C C . ILE B 1 312 ? -11.773 26.391 5.746 1 96.69 312 ILE B C 1
ATOM 5911 O O . ILE B 1 312 ? -11.312 27.531 5.734 1 96.69 312 ILE B O 1
ATOM 5915 N N . GLY B 1 313 ? -12.891 26.062 6.398 1 95.88 313 GLY B N 1
ATOM 5916 C CA . GLY B 1 313 ? -13.625 27.062 7.16 1 95.88 313 GLY B CA 1
ATOM 5917 C C . GLY B 1 313 ? -12.844 27.609 8.336 1 95.88 313 GLY B C 1
ATOM 5918 O O . GLY B 1 313 ? -12.922 28.812 8.633 1 95.88 313 GLY B O 1
ATOM 5919 N N . VAL B 1 314 ? -12.094 26.75 9 1 95 314 VAL B N 1
ATOM 5920 C CA . VAL B 1 314 ? -11.242 27.203 10.094 1 95 314 VAL B CA 1
ATOM 5921 C C . VAL B 1 314 ? -10.211 28.203 9.57 1 95 314 VAL B C 1
ATOM 5923 O O . VAL B 1 314 ? -10.008 29.266 10.172 1 95 314 VAL B O 1
ATOM 5926 N N . ALA B 1 315 ? -9.609 27.906 8.438 1 94.56 315 ALA B N 1
ATOM 5927 C CA . ALA B 1 315 ? -8.609 28.797 7.84 1 94.56 315 ALA B CA 1
ATOM 5928 C C . ALA B 1 315 ? -9.25 30.109 7.367 1 94.56 315 ALA B C 1
ATOM 5930 O O . ALA B 1 315 ? -8.656 31.172 7.508 1 94.56 315 ALA B O 1
ATOM 5931 N N . GLU B 1 316 ? -10.453 30.062 6.82 1 94.44 316 GLU B N 1
ATOM 5932 C CA . GLU B 1 316 ? -11.156 31.266 6.367 1 94.44 316 GLU B CA 1
ATOM 5933 C C . GLU B 1 316 ? -11.516 32.156 7.543 1 94.44 316 GLU B C 1
ATOM 5935 O O . GLU B 1 316 ? -11.398 33.375 7.453 1 94.44 316 GLU B O 1
ATOM 5940 N N . ALA B 1 317 ? -11.922 31.516 8.609 1 92.19 317 ALA B N 1
ATOM 5941 C CA . ALA B 1 317 ? -12.289 32.281 9.797 1 92.19 317 ALA B CA 1
ATOM 5942 C C . ALA B 1 317 ? -11.086 33.062 10.328 1 92.19 317 ALA B C 1
ATOM 5944 O O . ALA B 1 317 ? -11.25 34.156 10.891 1 92.19 317 ALA B O 1
ATOM 5945 N N . ALA B 1 318 ? -9.945 32.562 10.109 1 90.38 318 ALA B N 1
ATOM 5946 C CA . ALA B 1 318 ? -8.727 33.188 10.602 1 90.38 318 ALA B CA 1
ATOM 5947 C C . ALA B 1 318 ? -8.43 34.5 9.836 1 90.38 318 ALA B C 1
ATOM 5949 O O . ALA B 1 318 ? -7.59 35.281 10.258 1 90.38 318 ALA B O 1
ATOM 5950 N N . ARG B 1 319 ? -9.18 34.781 8.742 1 90.56 319 ARG B N 1
ATOM 5951 C CA . ARG B 1 319 ? -8.984 36 7.949 1 90.56 319 ARG B CA 1
ATOM 5952 C C . ARG B 1 319 ? -9.844 37.156 8.484 1 90.56 319 ARG B C 1
ATOM 5954 O O . ARG B 1 319 ? -9.695 38.281 8.062 1 90.56 319 ARG B O 1
ATOM 5961 N N . PHE B 1 320 ? -10.711 36.844 9.469 1 87.94 320 PHE B N 1
ATOM 5962 C CA . PHE B 1 320 ? -11.641 37.844 9.992 1 87.94 320 PHE B CA 1
ATOM 5963 C C . PHE B 1 320 ? -11.211 38.312 11.375 1 87.94 320 PHE B C 1
ATOM 5965 O O . PHE B 1 320 ? -10.352 37.688 12.008 1 87.94 320 PHE B O 1
ATOM 5972 N N . PRO B 1 321 ? -11.742 39.469 11.914 1 86.62 321 PRO B N 1
ATOM 5973 C CA . PRO B 1 321 ? -11.344 40 13.219 1 86.62 321 PRO B CA 1
ATOM 5974 C C . PRO B 1 321 ? -11.648 39.031 14.367 1 86.62 321 PRO B C 1
ATOM 5976 O O . PRO B 1 321 ? -12.625 38.281 14.305 1 86.62 321 PRO B O 1
ATOM 5979 N N . SER B 1 322 ? -10.828 39.062 15.25 1 86 322 SER B N 1
ATOM 5980 C CA . SER B 1 322 ? -11.07 38.312 16.484 1 86 322 SER B CA 1
ATOM 5981 C C . SER B 1 322 ? -11.578 39.219 17.594 1 86 322 SER B C 1
ATOM 5983 O O . SER B 1 322 ? -11.18 40.406 17.672 1 86 322 SER B O 1
ATOM 5985 N N . PHE B 1 323 ? -12.547 38.719 18.375 1 80.88 323 PHE B N 1
ATOM 5986 C CA . PHE B 1 323 ? -13.133 39.469 19.484 1 80.88 323 PHE B CA 1
ATOM 5987 C C . PHE B 1 323 ? -12.93 38.719 20.797 1 80.88 323 PHE B C 1
ATOM 5989 O O . PHE B 1 323 ? -13.211 37.531 20.891 1 80.88 323 PHE B O 1
ATOM 5996 N N . ARG B 1 324 ? -12.312 39.438 21.703 1 86.19 324 ARG B N 1
ATOM 5997 C CA . ARG B 1 324 ? -12.062 38.875 23.016 1 86.19 324 ARG B CA 1
ATOM 5998 C C . ARG B 1 324 ? -12.68 39.75 24.109 1 86.19 324 ARG B C 1
ATOM 6000 O O . ARG B 1 324 ? -12.688 40.969 24 1 86.19 324 ARG B O 1
ATOM 6007 N N . ILE B 1 325 ? -13.227 39.094 25.141 1 75.81 325 ILE B N 1
ATOM 6008 C CA . ILE B 1 325 ? -13.797 39.781 26.297 1 75.81 325 ILE B CA 1
ATOM 6009 C C . ILE B 1 325 ? -13.023 39.375 27.562 1 75.81 325 ILE B C 1
ATOM 6011 O O . ILE B 1 325 ? -13.375 38.406 28.234 1 75.81 325 ILE B O 1
ATOM 6015 N N . PRO B 1 326 ? -11.977 40.125 27.875 1 75.44 326 PRO B N 1
ATOM 6016 C CA . PRO B 1 326 ? -11.32 39.906 29.172 1 75.44 326 PRO B CA 1
ATOM 6017 C C . PRO B 1 326 ? -12.086 40.5 30.344 1 75.44 326 PRO B C 1
ATOM 6019 O O . PRO B 1 326 ? -12.625 41.625 30.219 1 75.44 326 PRO B O 1
ATOM 6022 N N . LEU B 1 327 ? -12.305 39.75 31.359 1 71.12 327 LEU B N 1
ATOM 6023 C CA . LEU B 1 327 ? -12.922 40.188 32.625 1 71.12 327 LEU B CA 1
ATOM 6024 C C . LEU B 1 327 ? -11.984 39.938 33.781 1 71.12 327 LEU B C 1
ATOM 6026 O O . LEU B 1 327 ? -11.305 38.906 33.844 1 71.12 327 LEU B O 1
ATOM 6030 N N . GLY B 1 328 ? -11.789 40.938 34.594 1 72.5 328 GLY B N 1
ATOM 6031 C CA . GLY B 1 328 ? -10.992 40.781 35.812 1 72.5 328 GLY B CA 1
ATOM 6032 C C . GLY B 1 328 ? -11.711 41.312 37.031 1 72.5 328 GLY B C 1
ATOM 6033 O O . GLY B 1 328 ? -12.438 42.281 37 1 72.5 328 GLY B O 1
ATOM 6034 N N . PHE B 1 329 ? -11.703 40.438 38.031 1 70.94 329 PHE B N 1
ATOM 6035 C CA . PHE B 1 329 ? -12.211 40.812 39.344 1 70.94 329 PHE B CA 1
ATOM 6036 C C . PHE B 1 329 ? -11.219 40.469 40.438 1 70.94 329 PHE B C 1
ATOM 6038 O O . PHE B 1 329 ? -10.648 39.375 40.438 1 70.94 329 PHE B O 1
ATOM 6045 N N . GLY B 1 330 ? -10.867 41.438 41.125 1 74.38 330 GLY B N 1
ATOM 6046 C CA . GLY B 1 330 ? -9.945 41.125 42.219 1 74.38 330 GLY B CA 1
ATOM 6047 C C . GLY B 1 330 ? -9.719 42.281 43.156 1 74.38 330 GLY B C 1
ATOM 6048 O O . GLY B 1 330 ? -10.508 43.25 43.188 1 74.38 330 GLY B O 1
ATOM 6049 N N . THR B 1 331 ? -8.758 42.094 44.125 1 72.19 331 THR B N 1
ATOM 6050 C CA . THR B 1 331 ? -8.336 43.094 45.094 1 72.19 331 THR B CA 1
ATOM 6051 C C . THR B 1 331 ? -6.887 43.5 44.875 1 72.19 331 THR B C 1
ATOM 6053 O O . THR B 1 331 ? -6.059 42.688 44.469 1 72.19 331 THR B O 1
ATOM 6056 N N . THR B 1 332 ? -6.645 44.688 44.781 1 73.88 332 THR B N 1
ATOM 6057 C CA . THR B 1 332 ? -5.301 45.25 44.688 1 73.88 332 THR B CA 1
ATOM 6058 C C . THR B 1 332 ? -5.031 46.219 45.812 1 73.88 332 THR B C 1
ATOM 6060 O O . THR B 1 332 ? -5.887 47.031 46.156 1 73.88 332 THR B O 1
ATOM 6063 N N . ALA B 1 333 ? -3.861 46 46.531 1 70.5 333 ALA B N 1
ATOM 6064 C CA . ALA B 1 333 ? -3.506 46.844 47.688 1 70.5 333 ALA B CA 1
ATOM 6065 C C . ALA B 1 333 ? -2.002 47.125 47.719 1 70.5 333 ALA B C 1
ATOM 6067 O O . ALA B 1 333 ? -1.22 46.344 47.125 1 70.5 333 ALA B O 1
ATOM 6068 N N . SER B 1 334 ? -1.612 48.25 48.219 1 75.44 334 SER B N 1
ATOM 6069 C CA . SER B 1 334 ? -0.2 48.562 48.438 1 75.44 334 SER B CA 1
ATOM 6070 C C . SER B 1 334 ? 0.349 47.812 49.656 1 75.44 334 SER B C 1
ATOM 6072 O O . SER B 1 334 ? 1.56 47.594 49.75 1 75.44 334 SER B O 1
ATOM 6074 N N . VAL B 1 335 ? -0.489 47.594 50.625 1 70.88 335 VAL B N 1
ATOM 6075 C CA . VAL B 1 335 ? -0.144 46.812 51.812 1 70.88 335 VAL B CA 1
ATOM 6076 C C . VAL B 1 335 ? -0.933 45.5 51.812 1 70.88 335 VAL B C 1
ATOM 6078 O O . VAL B 1 335 ? -2.145 45.5 51.562 1 70.88 335 VAL B O 1
ATOM 6081 N N . ILE B 1 336 ? -0.297 44.406 52.031 1 75.31 336 ILE B N 1
ATOM 6082 C CA . ILE B 1 336 ? -0.856 43.062 51.906 1 75.31 336 ILE B CA 1
ATOM 6083 C C . ILE B 1 336 ? -2.057 42.906 52.812 1 75.31 336 ILE B C 1
ATOM 6085 O O . ILE B 1 336 ? -3.023 42.219 52.469 1 75.31 336 ILE B O 1
ATOM 6089 N N . HIS B 1 337 ? -1.981 43.594 54.031 1 72.31 337 HIS B N 1
ATOM 6090 C CA . HIS B 1 337 ? -3.043 43.438 55.031 1 72.31 337 HIS B CA 1
ATOM 6091 C C . HIS B 1 337 ? -4.352 44.031 54.531 1 72.31 337 HIS B C 1
ATOM 6093 O O . HIS B 1 337 ? -5.426 43.719 55.031 1 72.31 337 HIS B O 1
ATOM 6099 N N . ASP B 1 338 ? -4.262 44.906 53.562 1 68.81 338 ASP B N 1
ATOM 6100 C CA . ASP B 1 338 ? -5.449 45.594 53.062 1 68.81 338 ASP B CA 1
ATOM 6101 C C . ASP B 1 338 ? -6.074 44.844 51.875 1 68.81 338 ASP B C 1
ATOM 6103 O O . ASP B 1 338 ? -7.062 45.312 51.312 1 68.81 338 ASP B O 1
ATOM 6107 N N . LEU B 1 339 ? -5.562 43.781 51.562 1 73.44 339 LEU B N 1
ATOM 6108 C CA . LEU B 1 339 ? -6.008 43.094 50.375 1 73.44 339 LEU B CA 1
ATOM 6109 C C . LEU B 1 339 ? -7.473 42.688 50.5 1 73.44 339 LEU B C 1
ATOM 6111 O O . LEU B 1 339 ? -8.18 42.594 49.5 1 73.44 339 LEU B O 1
ATOM 6115 N N . PHE B 1 340 ? -8.016 42.5 51.688 1 73.69 340 PHE B N 1
ATOM 6116 C CA . PHE B 1 340 ? -9.375 42 51.875 1 73.69 340 PHE B CA 1
ATOM 6117 C C . PHE B 1 340 ? -10.305 43.125 52.344 1 73.69 340 PHE B C 1
ATOM 6119 O O . PHE B 1 340 ? -11.406 42.844 52.844 1 73.69 340 PHE B O 1
ATOM 6126 N N . SER B 1 341 ? -9.836 44.312 52.25 1 70.75 341 SER B N 1
ATOM 6127 C CA . SER B 1 341 ? -10.695 45.438 52.594 1 70.75 341 SER B CA 1
ATOM 6128 C C . SER B 1 341 ? -11.609 45.781 51.406 1 70.75 341 SER B C 1
ATOM 6130 O O . SER B 1 341 ? -11.258 45.562 50.25 1 70.75 341 SER B O 1
ATOM 6132 N N . GLY B 1 342 ? -12.852 46.125 51.625 1 71 342 GLY B N 1
ATOM 6133 C CA . GLY B 1 342 ? -13.781 46.562 50.594 1 71 342 GLY B CA 1
ATOM 6134 C C . GLY B 1 342 ? -13.203 47.625 49.688 1 71 342 GLY B C 1
ATOM 6135 O O . GLY B 1 342 ? -13.57 47.719 48.5 1 71 342 GLY B O 1
ATOM 6136 N N . ALA B 1 343 ? -12.328 48.469 50.25 1 69.94 343 ALA B N 1
ATOM 6137 C CA . ALA B 1 343 ? -11.719 49.562 49.469 1 69.94 343 ALA B CA 1
ATOM 6138 C C . ALA B 1 343 ? -10.734 49.031 48.438 1 69.94 343 ALA B C 1
ATOM 6140 O O . ALA B 1 343 ? -10.367 49.719 47.5 1 69.94 343 ALA B O 1
ATOM 6141 N N . SER B 1 344 ? -10.43 47.75 48.562 1 71.25 344 SER B N 1
ATOM 6142 C CA . SER B 1 344 ? -9.398 47.156 47.719 1 71.25 344 SER B CA 1
ATOM 6143 C C . SER B 1 344 ? -10.016 46.469 46.5 1 71.25 344 SER B C 1
ATOM 6145 O O . SER B 1 344 ? -9.297 46 45.625 1 71.25 344 SER B O 1
ATOM 6147 N N . LEU B 1 345 ? -11.312 46.406 46.469 1 71.56 345 LEU B N 1
ATOM 6148 C CA . LEU B 1 345 ? -11.977 45.688 45.375 1 71.56 345 LEU B CA 1
ATOM 6149 C C . LEU B 1 345 ? -11.758 46.406 44.031 1 71.56 345 LEU B C 1
ATOM 6151 O O . LEU B 1 345 ? -11.828 47.656 43.969 1 71.56 345 LEU B O 1
ATOM 6155 N N . ALA B 1 346 ? -11.336 45.719 43.031 1 72 346 ALA B N 1
ATOM 6156 C CA . ALA B 1 346 ? -11.133 46.25 41.688 1 72 346 ALA B CA 1
ATOM 6157 C C . ALA B 1 346 ? -11.719 45.312 40.625 1 72 346 ALA B C 1
ATOM 6159 O O . ALA B 1 346 ? -11.758 44.094 40.844 1 72 346 ALA B O 1
ATOM 6160 N N . TRP B 1 347 ? -12.469 45.781 39.75 1 70.56 347 TRP B N 1
ATOM 6161 C CA . TRP B 1 347 ? -12.93 44.969 38.594 1 70.56 347 TRP B CA 1
ATOM 6162 C C . TRP B 1 347 ? -12.594 45.656 37.281 1 70.56 347 TRP B C 1
ATOM 6164 O O . TRP B 1 347 ? -12.352 46.844 37.25 1 70.56 347 TRP B O 1
ATOM 6174 N N . SER B 1 348 ? -12.328 44.938 36.281 1 74.25 348 SER B N 1
ATOM 6175 C CA . SER B 1 348 ? -12.117 45.406 34.938 1 74.25 348 SER B CA 1
ATOM 6176 C C . SER B 1 348 ? -12.906 44.594 33.938 1 74.25 348 SER B C 1
ATOM 6178 O O . SER B 1 348 ? -13.047 43.375 34.094 1 74.25 348 SER B O 1
ATOM 6180 N N . ALA B 1 349 ? -13.695 45.156 32.969 1 72.19 349 ALA B N 1
ATOM 6181 C CA . ALA B 1 349 ? -14.383 44.531 31.828 1 72.19 349 ALA B CA 1
ATOM 6182 C C . ALA B 1 349 ? -14.023 45.25 30.531 1 72.19 349 ALA B C 1
ATOM 6184 O O . ALA B 1 349 ? -13.969 46.469 30.484 1 72.19 349 ALA B O 1
ATOM 6185 N N . ALA B 1 350 ? -13.672 44.5 29.609 1 74.44 350 ALA B N 1
ATOM 6186 C CA . ALA B 1 350 ? -13.312 45.125 28.344 1 74.44 350 ALA B CA 1
ATOM 6187 C C . ALA B 1 350 ? -13.797 44.281 27.172 1 74.44 350 ALA B C 1
ATOM 6189 O O . ALA B 1 350 ? -14.18 43.125 27.344 1 74.44 350 ALA B O 1
ATOM 6190 N N . MET B 1 351 ? -14.062 44.844 26.047 1 75.56 351 MET B N 1
ATOM 6191 C CA . MET B 1 351 ? -14.242 44.219 24.734 1 75.56 351 MET B CA 1
ATOM 6192 C C . MET B 1 351 ? -13.148 44.656 23.766 1 75.56 351 MET B C 1
ATOM 6194 O O . MET B 1 351 ? -12.906 45.844 23.578 1 75.56 351 MET B O 1
ATOM 6198 N N . GLN B 1 352 ? -12.445 43.656 23.328 1 79.5 352 GLN B N 1
ATOM 6199 C CA . GLN B 1 352 ? -11.328 43.938 22.438 1 79.5 352 GLN B CA 1
ATOM 6200 C C . GLN B 1 352 ? -11.516 43.281 21.078 1 79.5 352 GLN B C 1
ATOM 6202 O O . GLN B 1 352 ? -11.914 42.094 21.016 1 79.5 352 GLN B O 1
ATOM 6207 N N . GLY B 1 353 ? -11.469 44.031 19.984 1 76.25 353 GLY B N 1
ATOM 6208 C CA . GLY B 1 353 ? -11.461 43.531 18.625 1 76.25 353 GLY B CA 1
ATOM 6209 C C . GLY B 1 353 ? -10.156 43.781 17.891 1 76.25 353 GLY B C 1
ATOM 6210 O O . GLY B 1 353 ? -9.562 44.844 18.047 1 76.25 353 GLY B O 1
ATOM 6211 N N . SER B 1 354 ? -9.68 42.75 17.219 1 82.25 354 SER B N 1
ATOM 6212 C CA . SER B 1 354 ? -8.445 42.938 16.469 1 82.25 354 SER B CA 1
ATOM 6213 C C . SER B 1 354 ? -8.523 42.25 15.102 1 82.25 354 SER B C 1
ATOM 6215 O O . SER B 1 354 ? -9.125 41.188 14.961 1 82.25 354 SER B O 1
ATOM 6217 N N . GLN B 1 355 ? -8.086 42.969 14.031 1 82.94 355 GLN B N 1
ATOM 6218 C CA . GLN B 1 355 ? -8.039 42.469 12.664 1 82.94 355 GLN B CA 1
ATOM 6219 C C . GLN B 1 355 ? -6.703 42.781 12 1 82.94 355 GLN B C 1
ATOM 6221 O O . GLN B 1 355 ? -6.254 43.938 12.023 1 82.94 355 GLN B O 1
ATOM 6226 N N . SER B 1 356 ? -6.113 41.719 11.539 1 82.62 356 SER B N 1
ATOM 6227 C CA . SER B 1 356 ? -4.891 41.969 10.773 1 82.62 356 SER B CA 1
ATOM 6228 C C . SER B 1 356 ? -5.199 42.625 9.438 1 82.62 356 SER B C 1
ATOM 6230 O O . SER B 1 356 ? -6.043 42.156 8.68 1 82.62 356 SER B O 1
ATOM 6232 N N . LEU B 1 357 ? -4.621 43.781 9.148 1 82.12 357 LEU B N 1
ATOM 6233 C CA . LEU B 1 357 ? -4.824 44.5 7.895 1 82.12 357 LEU B CA 1
ATOM 6234 C C . LEU B 1 357 ? -3.771 44.094 6.867 1 82.12 357 LEU B C 1
ATOM 6236 O O . LEU B 1 357 ? -4.023 44.125 5.66 1 82.12 357 LEU B O 1
ATOM 6240 N N . PHE B 1 358 ? -2.648 43.875 7.328 1 84.81 358 PHE B N 1
ATOM 6241 C CA . PHE B 1 358 ? -1.545 43.438 6.48 1 84.81 358 PHE B CA 1
ATOM 6242 C C . PHE B 1 358 ? -0.718 42.375 7.184 1 84.81 358 PHE B C 1
ATOM 6244 O O . PHE B 1 358 ? -0.164 42.594 8.258 1 84.81 358 PHE B O 1
ATOM 6251 N N . ASP B 1 359 ? -0.603 41.156 6.656 1 87.38 359 ASP B N 1
ATOM 6252 C CA . ASP B 1 359 ? 0.155 40.062 7.246 1 87.38 359 ASP B CA 1
ATOM 6253 C C . ASP B 1 359 ? 1.034 39.375 6.199 1 87.38 359 ASP B C 1
ATOM 6255 O O . ASP B 1 359 ? 1.331 38.188 6.309 1 87.38 359 ASP B O 1
ATOM 6259 N N . ALA B 1 360 ? 1.286 40.094 5.035 1 88.12 360 ALA B N 1
ATOM 6260 C CA . ALA B 1 360 ? 2.154 39.625 3.953 1 88.12 360 ALA B CA 1
ATOM 6261 C C . ALA B 1 360 ? 1.625 38.344 3.334 1 88.12 360 ALA B C 1
ATOM 6263 O O . ALA B 1 360 ? 2.402 37.469 2.951 1 88.12 360 ALA B O 1
ATOM 6264 N N . GLY B 1 361 ? 0.309 38.125 3.322 1 89.31 361 GLY B N 1
ATOM 6265 C CA . GLY B 1 361 ? -0.344 37 2.633 1 89.31 361 GLY B CA 1
ATOM 6266 C C . GLY B 1 361 ? -0.439 35.75 3.475 1 89.31 361 GLY B C 1
ATOM 6267 O O . GLY B 1 361 ? -0.842 34.688 2.979 1 89.31 361 GLY B O 1
ATOM 6268 N N . ARG B 1 362 ? -0.119 35.75 4.758 1 90.75 362 ARG B N 1
ATOM 6269 C CA . ARG B 1 362 ? -0.091 34.562 5.633 1 90.75 362 ARG B CA 1
ATOM 6270 C C . ARG B 1 362 ? -1.468 33.906 5.723 1 90.75 362 ARG B C 1
ATOM 6272 O O . ARG B 1 362 ? -1.605 32.719 5.5 1 90.75 362 ARG B O 1
ATOM 6279 N N . ALA B 1 363 ? -2.488 34.719 6 1 90.94 363 ALA B N 1
ATOM 6280 C CA . ALA B 1 363 ? -3.834 34.188 6.188 1 90.94 363 ALA B CA 1
ATOM 6281 C C . ALA B 1 363 ? -4.383 33.625 4.883 1 90.94 363 ALA B C 1
ATOM 6283 O O . ALA B 1 363 ? -4.98 32.531 4.871 1 90.94 363 ALA B O 1
ATOM 6284 N N . LYS B 1 364 ? -4.164 34.375 3.777 1 93.44 364 LYS B N 1
ATOM 6285 C CA . LYS B 1 364 ? -4.617 33.875 2.477 1 93.44 364 LYS B CA 1
ATOM 6286 C C . LYS B 1 364 ? -3.904 32.594 2.094 1 93.44 364 LYS B C 1
ATOM 6288 O O . LYS B 1 364 ? -4.523 31.672 1.56 1 93.44 364 LYS B O 1
ATOM 6293 N N . ALA B 1 365 ? -2.65 32.531 2.344 1 95.06 365 ALA B N 1
ATOM 6294 C CA . ALA B 1 365 ? -1.877 31.312 2.078 1 95.06 365 ALA B CA 1
ATOM 6295 C C . ALA B 1 365 ? -2.373 30.141 2.93 1 95.06 365 ALA B C 1
ATOM 6297 O O . ALA B 1 365 ? -2.35 29 2.49 1 95.06 365 ALA B O 1
ATOM 6298 N N . GLY B 1 366 ? -2.789 30.438 4.145 1 95.06 366 GLY B N 1
ATOM 6299 C CA . GLY B 1 366 ? -3.379 29.422 4.988 1 95.06 366 GLY B CA 1
ATOM 6300 C C . GLY B 1 366 ? -4.625 28.797 4.387 1 95.06 366 GLY B C 1
ATOM 6301 O O . GLY B 1 366 ? -4.793 27.578 4.426 1 95.06 366 GLY B O 1
ATOM 6302 N N . VAL B 1 367 ? -5.465 29.594 3.812 1 95.62 367 VAL B N 1
ATOM 6303 C CA . VAL B 1 367 ? -6.668 29.109 3.146 1 95.62 367 VAL B CA 1
ATOM 6304 C C . VAL B 1 367 ? -6.285 28.266 1.935 1 95.62 367 VAL B C 1
ATOM 6306 O O . VAL B 1 367 ? -6.836 27.188 1.727 1 95.62 367 VAL B O 1
ATOM 6309 N N . THR B 1 368 ? -5.324 28.75 1.163 1 96.31 368 THR B N 1
ATOM 6310 C CA . THR B 1 368 ? -4.863 28.031 -0.012 1 96.31 368 THR B CA 1
ATOM 6311 C C . THR B 1 368 ? -4.301 26.672 0.385 1 96.31 368 THR B C 1
ATOM 6313 O O . THR B 1 368 ? -4.562 25.656 -0.283 1 96.31 368 THR B O 1
ATOM 6316 N N . ALA B 1 369 ? -3.537 26.547 1.46 1 96.69 369 ALA B N 1
ATOM 6317 C CA . ALA B 1 369 ? -2.99 25.297 1.963 1 96.69 369 ALA B CA 1
ATOM 6318 C C . ALA B 1 369 ? -4.105 24.328 2.357 1 96.69 369 ALA B C 1
ATOM 6320 O O . ALA B 1 369 ? -4.051 23.141 2.035 1 96.69 369 ALA B O 1
ATOM 6321 N N . ALA B 1 370 ? -5.094 24.859 3.055 1 96.75 370 ALA B N 1
ATOM 6322 C CA . ALA B 1 370 ? -6.219 24.016 3.473 1 96.75 370 ALA B CA 1
ATOM 6323 C C . ALA B 1 370 ? -6.992 23.5 2.266 1 96.75 370 ALA B C 1
ATOM 6325 O O . ALA B 1 370 ? -7.406 22.328 2.248 1 96.75 370 ALA B O 1
ATOM 6326 N N . GLN B 1 371 ? -7.18 24.359 1.259 1 97.38 371 GLN B N 1
ATOM 6327 C CA . GLN B 1 371 ? -7.863 23.953 0.035 1 97.38 371 GLN B CA 1
ATOM 6328 C C . GLN B 1 371 ? -7.074 22.875 -0.703 1 97.38 371 GLN B C 1
ATOM 6330 O O . GLN B 1 371 ? -7.652 21.906 -1.201 1 97.38 371 GLN B O 1
ATOM 6335 N N . ALA B 1 372 ? -5.805 23.062 -0.793 1 97.31 372 ALA B N 1
ATOM 6336 C CA . ALA B 1 372 ? -4.949 22.062 -1.442 1 97.31 372 ALA B CA 1
ATOM 6337 C C . ALA B 1 372 ? -5.004 20.734 -0.706 1 97.31 372 ALA B C 1
ATOM 6339 O O . ALA B 1 372 ? -5.047 19.672 -1.333 1 97.31 372 ALA B O 1
ATOM 6340 N N . ASN B 1 373 ? -5.012 20.734 0.6 1 96.5 373 ASN B N 1
ATOM 6341 C CA . ASN B 1 373 ? -5.137 19.516 1.385 1 96.5 373 ASN B CA 1
ATOM 6342 C C . ASN B 1 373 ? -6.473 18.812 1.135 1 96.5 373 ASN B C 1
ATOM 6344 O O . ASN B 1 373 ? -6.523 17.594 0.973 1 96.5 373 ASN B O 1
ATOM 6348 N N . ALA B 1 374 ? -7.57 19.594 1.107 1 97.38 374 ALA B N 1
ATOM 6349 C CA . ALA B 1 374 ? -8.883 19.016 0.83 1 97.38 374 ALA B CA 1
ATOM 6350 C C . ALA B 1 374 ? -8.914 18.359 -0.548 1 97.38 374 ALA B C 1
ATOM 6352 O O . ALA B 1 374 ? -9.508 17.297 -0.723 1 97.38 374 ALA B O 1
ATOM 6353 N N . ASP B 1 375 ? -8.25 19.016 -1.489 1 96.94 375 ASP B N 1
ATOM 6354 C CA . ASP B 1 375 ? -8.164 18.453 -2.83 1 96.94 375 ASP B CA 1
ATOM 6355 C C . ASP B 1 375 ? -7.387 17.141 -2.82 1 96.94 375 ASP B C 1
ATOM 6357 O O . ASP B 1 375 ? -7.797 16.172 -3.461 1 96.94 375 ASP B O 1
ATOM 6361 N N . ALA B 1 376 ? -6.289 17.062 -2.123 1 97.19 376 ALA B N 1
ATOM 6362 C CA . ALA B 1 376 ? -5.508 15.836 -1.992 1 97.19 376 ALA B CA 1
ATOM 6363 C C . ALA B 1 376 ? -6.344 14.711 -1.382 1 97.19 376 ALA B C 1
ATOM 6365 O O . ALA B 1 376 ? -6.332 13.586 -1.873 1 97.19 376 ALA B O 1
ATOM 6366 N N . VAL B 1 377 ? -7.086 15.047 -0.335 1 97.56 377 VAL B N 1
ATOM 6367 C CA . VAL B 1 377 ? -7.91 14.055 0.355 1 97.56 377 VAL B CA 1
ATOM 6368 C C . VAL B 1 377 ? -9.016 13.562 -0.574 1 97.56 377 VAL B C 1
ATOM 6370 O O . VAL B 1 377 ? -9.352 12.383 -0.58 1 97.56 377 VAL B O 1
ATOM 6373 N N . ARG B 1 378 ? -9.547 14.469 -1.371 1 97.19 378 ARG B N 1
ATOM 6374 C CA . ARG B 1 378 ? -10.555 14.086 -2.357 1 97.19 378 ARG B CA 1
ATOM 6375 C C . ARG B 1 378 ? -9.977 13.094 -3.363 1 97.19 378 ARG B C 1
ATOM 6377 O O . ARG B 1 378 ? -10.625 12.094 -3.691 1 97.19 378 ARG B O 1
ATOM 6384 N N . ARG B 1 379 ? -8.781 13.312 -3.865 1 96.88 379 ARG B N 1
ATOM 6385 C CA . ARG B 1 379 ? -8.141 12.422 -4.832 1 96.88 379 ARG B CA 1
ATOM 6386 C C . ARG B 1 379 ? -7.836 11.062 -4.207 1 96.88 379 ARG B C 1
ATOM 6388 O O . ARG B 1 379 ? -7.926 10.039 -4.879 1 96.88 379 ARG B O 1
ATOM 6395 N N . VAL B 1 380 ? -7.512 11.023 -2.934 1 97.12 380 VAL B N 1
ATOM 6396 C CA . VAL B 1 380 ? -7.305 9.766 -2.221 1 97.12 380 VAL B CA 1
ATOM 6397 C C . VAL B 1 380 ? -8.602 8.969 -2.197 1 97.12 380 VAL B C 1
ATOM 6399 O O . VAL B 1 380 ? -8.609 7.762 -2.461 1 97.12 380 VAL B O 1
ATOM 6402 N N . TYR B 1 381 ? -9.719 9.688 -1.892 1 96.62 381 TYR B N 1
ATOM 6403 C CA . TYR B 1 381 ? -11.031 9.047 -1.898 1 96.62 381 TYR B CA 1
ATOM 6404 C C . TYR B 1 381 ? -11.344 8.461 -3.268 1 96.62 381 TYR B C 1
ATOM 6406 O O . TYR B 1 381 ? -11.75 7.297 -3.371 1 96.62 381 TYR B O 1
ATOM 6414 N N . GLU B 1 382 ? -11.086 9.141 -4.316 1 96.19 382 GLU B N 1
ATOM 6415 C CA . GLU B 1 382 ? -11.359 8.695 -5.68 1 96.19 382 GLU B CA 1
ATOM 6416 C C . GLU B 1 382 ? -10.477 7.508 -6.055 1 96.19 382 GLU B C 1
ATOM 6418 O O . GLU B 1 382 ? -10.945 6.555 -6.684 1 96.19 382 GLU B O 1
ATOM 6423 N N . ARG B 1 383 ? -9.242 7.473 -5.73 1 96.12 383 ARG B N 1
ATOM 6424 C CA . ARG B 1 383 ? -8.312 6.367 -5.953 1 96.12 383 ARG B CA 1
ATOM 6425 C C . ARG B 1 383 ? -8.797 5.098 -5.262 1 96.12 383 ARG B C 1
ATOM 6427 O O . ARG B 1 383 ? -8.812 4.023 -5.863 1 96.12 383 ARG B O 1
ATOM 6434 N N . ASP B 1 384 ? -9.227 5.297 -3.986 1 96.94 384 ASP B N 1
ATOM 6435 C CA . ASP B 1 384 ? -9.617 4.137 -3.189 1 96.94 384 ASP B CA 1
ATOM 6436 C C . ASP B 1 384 ? -10.914 3.521 -3.713 1 96.94 384 ASP B C 1
ATOM 6438 O O . ASP B 1 384 ? -11.102 2.305 -3.643 1 96.94 384 ASP B O 1
ATOM 6442 N N . VAL B 1 385 ? -11.781 4.355 -4.254 1 96 385 VAL B N 1
ATOM 6443 C CA . VAL B 1 385 ? -12.984 3.832 -4.883 1 96 385 VAL B CA 1
ATOM 6444 C C . VAL B 1 385 ? -12.609 2.969 -6.086 1 96 385 VAL B C 1
ATOM 6446 O O . VAL B 1 385 ? -13.125 1.86 -6.246 1 96 385 VAL B O 1
ATOM 6449 N N . ARG B 1 386 ? -11.734 3.406 -6.965 1 96.25 386 ARG B N 1
ATOM 6450 C CA . ARG B 1 386 ? -11.289 2.648 -8.133 1 96.25 386 ARG B CA 1
ATOM 6451 C C . ARG B 1 386 ? -10.617 1.343 -7.719 1 96.25 386 ARG B C 1
ATOM 6453 O O . ARG B 1 386 ? -10.867 0.294 -8.312 1 96.25 386 ARG B O 1
ATOM 6460 N N . ALA B 1 387 ? -9.836 1.396 -6.652 1 96.5 387 ALA B N 1
ATOM 6461 C CA . ALA B 1 387 ? -9.18 0.198 -6.129 1 96.5 387 ALA B CA 1
ATOM 6462 C C . ALA B 1 387 ? -10.203 -0.789 -5.578 1 96.5 387 ALA B C 1
ATOM 6464 O O . ALA B 1 387 ? -10.055 -2.002 -5.738 1 96.5 387 ALA B O 1
ATOM 6465 N N . ALA B 1 388 ? -11.195 -0.256 -4.902 1 96.19 388 ALA B N 1
ATOM 6466 C CA . ALA B 1 388 ? -12.25 -1.105 -4.355 1 96.19 388 ALA B CA 1
ATOM 6467 C C . ALA B 1 388 ? -12.992 -1.847 -5.465 1 96.19 388 ALA B C 1
ATOM 6469 O O . ALA B 1 388 ? -13.312 -3.029 -5.32 1 96.19 388 ALA B O 1
ATOM 6470 N N . LEU B 1 389 ? -13.258 -1.182 -6.547 1 95.38 389 LEU B N 1
ATOM 6471 C CA . LEU B 1 389 ? -13.914 -1.827 -7.676 1 95.38 389 LEU B CA 1
ATOM 6472 C C . LEU B 1 389 ? -13.031 -2.916 -8.273 1 95.38 389 LEU B C 1
ATOM 6474 O O . LEU B 1 389 ? -13.516 -3.986 -8.641 1 95.38 389 LEU B O 1
ATOM 6478 N N . ARG B 1 390 ? -11.789 -2.682 -8.367 1 96.31 390 ARG B N 1
ATOM 6479 C CA . ARG B 1 390 ? -10.844 -3.688 -8.852 1 96.31 390 ARG B CA 1
ATOM 6480 C C . ARG B 1 390 ? -10.836 -4.91 -7.941 1 96.31 390 ARG B C 1
ATOM 6482 O O . ARG B 1 390 ? -10.789 -6.047 -8.414 1 96.31 390 ARG B O 1
ATOM 6489 N N . ASP B 1 391 ? -10.883 -4.672 -6.621 1 96.12 391 ASP B N 1
ATOM 6490 C CA . ASP B 1 391 ? -10.914 -5.77 -5.656 1 96.12 391 ASP B CA 1
ATOM 6491 C C . ASP B 1 391 ? -12.055 -6.734 -5.965 1 96.12 391 ASP B C 1
ATOM 6493 O O . ASP B 1 391 ? -11.875 -7.953 -5.938 1 96.12 391 ASP B O 1
ATOM 6497 N N . VAL B 1 392 ? -13.203 -6.203 -6.242 1 94.19 392 VAL B N 1
ATOM 6498 C CA . VAL B 1 392 ? -14.375 -7.02 -6.52 1 94.19 392 VAL B CA 1
ATOM 6499 C C . VAL B 1 392 ? -14.18 -7.785 -7.828 1 94.19 392 VAL B C 1
ATOM 6501 O O . VAL B 1 392 ? -14.391 -9 -7.883 1 94.19 392 VAL B O 1
ATOM 6504 N N . GLU B 1 393 ? -13.75 -7.086 -8.883 1 95 393 GLU B N 1
ATOM 6505 C CA . GLU B 1 393 ? -13.531 -7.719 -10.18 1 95 393 GLU B CA 1
ATOM 6506 C C . GLU B 1 393 ? -12.508 -8.844 -10.078 1 95 393 GLU B C 1
ATOM 6508 O O . GLU B 1 393 ? -12.703 -9.922 -10.656 1 95 393 GLU B O 1
ATOM 6513 N N . ASP B 1 394 ? -11.445 -8.633 -9.328 1 96.38 394 ASP B N 1
ATOM 6514 C CA . ASP B 1 394 ? -10.398 -9.641 -9.164 1 96.38 394 ASP B CA 1
ATOM 6515 C C . ASP B 1 394 ? -10.93 -10.859 -8.414 1 96.38 394 ASP B C 1
ATOM 6517 O O . ASP B 1 394 ? -10.617 -12 -8.781 1 96.38 394 ASP B O 1
ATOM 6521 N N . ALA B 1 395 ? -11.672 -10.609 -7.375 1 94.94 395 ALA B N 1
ATOM 6522 C CA . ALA B 1 395 ? -12.234 -11.711 -6.602 1 94.94 395 ALA B CA 1
ATOM 6523 C C . ALA B 1 395 ? -13.211 -12.523 -7.449 1 94.94 395 ALA B C 1
ATOM 6525 O O . ALA B 1 395 ? -13.203 -13.758 -7.406 1 94.94 395 ALA B O 1
ATOM 6526 N N . LEU B 1 396 ? -14.047 -11.859 -8.234 1 93.25 396 LEU B N 1
ATOM 6527 C CA . LEU B 1 396 ? -14.984 -12.539 -9.125 1 93.25 396 LEU B CA 1
ATOM 6528 C C . LEU B 1 396 ? -14.242 -13.375 -10.156 1 93.25 396 LEU B C 1
ATOM 6530 O O . LEU B 1 396 ? -14.625 -14.516 -10.43 1 93.25 396 LEU B O 1
ATOM 6534 N N . THR B 1 397 ? -13.234 -12.797 -10.656 1 95.25 397 THR B N 1
ATOM 6535 C CA . THR B 1 397 ? -12.414 -13.484 -11.641 1 95.25 397 THR B CA 1
ATOM 6536 C C . THR B 1 397 ? -11.797 -14.75 -11.047 1 95.25 397 THR B C 1
ATOM 6538 O O . THR B 1 397 ? -11.883 -15.828 -11.641 1 95.25 397 THR B O 1
ATOM 6541 N N . ALA B 1 398 ? -11.227 -14.625 -9.898 1 94.69 398 ALA B N 1
ATOM 6542 C CA . ALA B 1 398 ? -10.609 -15.773 -9.227 1 94.69 398 ALA B CA 1
ATOM 6543 C C . ALA B 1 398 ? -11.648 -16.844 -8.898 1 94.69 398 ALA B C 1
ATOM 6545 O O . ALA B 1 398 ? -11.414 -18.031 -9.117 1 94.69 398 ALA B O 1
ATOM 6546 N N . TRP B 1 399 ? -12.789 -16.484 -8.461 1 92.44 399 TRP B N 1
ATOM 6547 C CA . TRP B 1 399 ? -13.859 -17.406 -8.109 1 92.44 399 TRP B CA 1
ATOM 6548 C C . TRP B 1 399 ? -14.336 -18.188 -9.328 1 92.44 399 TRP B C 1
ATOM 6550 O O . TRP B 1 399 ? -14.391 -19.422 -9.297 1 92.44 399 TRP B O 1
ATOM 6560 N N . THR B 1 400 ? -14.578 -17.547 -10.375 1 92.12 400 THR B N 1
ATOM 6561 C CA . THR B 1 400 ? -15.109 -18.172 -11.578 1 92.12 400 THR B CA 1
ATOM 6562 C C . THR B 1 400 ? -14.062 -19.062 -12.234 1 92.12 400 THR B C 1
ATOM 6564 O O . THR B 1 400 ? -14.375 -20.172 -12.664 1 92.12 400 THR B O 1
ATOM 6567 N N . SER B 1 401 ? -12.875 -18.578 -12.266 1 95.25 401 SER B N 1
ATOM 6568 C CA . SER B 1 401 ? -11.812 -19.359 -12.891 1 95.25 401 SER B CA 1
ATOM 6569 C C . SER B 1 401 ? -11.555 -20.656 -12.141 1 95.25 401 SER B C 1
ATOM 6571 O O . SER B 1 401 ? -11.367 -21.719 -12.75 1 95.25 401 SER B O 1
ATOM 6573 N N . GLU B 1 402 ? -11.594 -20.578 -10.852 1 95 402 GLU B N 1
ATOM 6574 C CA . GLU B 1 402 ? -11.359 -21.797 -10.062 1 95 402 GLU B CA 1
ATOM 6575 C C . GLU B 1 402 ? -12.531 -22.766 -10.188 1 95 402 GLU B C 1
ATOM 6577 O O . GLU B 1 402 ? -12.344 -23.984 -10.164 1 95 402 GLU B O 1
ATOM 6582 N N . ARG B 1 403 ? -13.719 -22.266 -10.336 1 91.81 403 ARG B N 1
ATOM 6583 C CA . ARG B 1 403 ? -14.867 -23.141 -10.586 1 91.81 403 ARG B CA 1
ATOM 6584 C C . ARG B 1 403 ? -14.703 -23.906 -11.891 1 91.81 403 ARG B C 1
ATOM 6586 O O . ARG B 1 403 ? -14.945 -25.109 -11.945 1 91.81 403 ARG B O 1
ATOM 6593 N N . GLN B 1 404 ? -14.273 -23.234 -12.898 1 94.06 404 GLN B N 1
ATOM 6594 C CA . GLN B 1 404 ? -14.039 -23.875 -14.188 1 94.06 404 GLN B CA 1
ATOM 6595 C C . GLN B 1 404 ? -12.891 -24.875 -14.102 1 94.06 404 GLN B C 1
ATOM 6597 O O . GLN B 1 404 ? -12.992 -25.984 -14.648 1 94.06 404 GLN B O 1
ATOM 6602 N N . ARG B 1 405 ? -11.883 -24.531 -13.367 1 95.94 405 ARG B N 1
ATOM 6603 C CA . ARG B 1 405 ? -10.727 -25.406 -13.195 1 95.94 405 ARG B CA 1
ATOM 6604 C C . ARG B 1 405 ? -11.109 -26.688 -12.477 1 95.94 405 ARG B C 1
ATOM 6606 O O . ARG B 1 405 ? -10.664 -27.781 -12.852 1 95.94 405 ARG B O 1
ATOM 6613 N N . GLN B 1 406 ? -11.977 -26.641 -11.539 1 95.12 406 GLN B N 1
ATOM 6614 C CA . GLN B 1 406 ? -12.383 -27.812 -10.75 1 95.12 406 GLN B CA 1
ATOM 6615 C C . GLN B 1 406 ? -13.117 -28.828 -11.609 1 95.12 406 GLN B C 1
ATOM 6617 O O . GLN B 1 406 ? -12.961 -30.031 -11.422 1 95.12 406 GLN B O 1
ATOM 6622 N N . ALA B 1 407 ? -13.883 -28.344 -12.547 1 94 407 ALA B N 1
ATOM 6623 C CA . ALA B 1 407 ? -14.602 -29.25 -13.422 1 94 407 ALA B CA 1
ATOM 6624 C C . ALA B 1 407 ? -13.633 -30.125 -14.219 1 94 407 ALA B C 1
ATOM 6626 O O . ALA B 1 407 ? -13.82 -31.344 -14.312 1 94 407 ALA B O 1
ATOM 6627 N N . ALA B 1 408 ? -12.609 -29.531 -14.664 1 94 408 ALA B N 1
ATOM 6628 C CA . ALA B 1 408 ? -11.602 -30.266 -15.414 1 94 408 ALA B CA 1
ATOM 6629 C C . ALA B 1 408 ? -10.812 -31.203 -14.508 1 94 408 ALA B C 1
ATOM 6631 O O . ALA B 1 408 ? -10.547 -32.344 -14.867 1 94 408 ALA B O 1
ATOM 6632 N N . LEU B 1 409 ? -10.477 -30.797 -13.312 1 96.12 409 LEU B N 1
ATOM 6633 C CA . LEU B 1 409 ? -9.656 -31.578 -12.383 1 96.12 409 LEU B CA 1
ATOM 6634 C C . LEU B 1 409 ? -10.438 -32.781 -11.844 1 96.12 409 LEU B C 1
ATOM 6636 O O . LEU B 1 409 ? -9.859 -33.812 -11.594 1 96.12 409 LEU B O 1
ATOM 6640 N N . GLN B 1 410 ? -11.727 -32.625 -11.695 1 96.06 410 GLN B N 1
ATOM 6641 C CA . GLN B 1 410 ? -12.562 -33.719 -11.242 1 96.06 410 GLN B CA 1
ATOM 6642 C C . GLN B 1 410 ? -12.586 -34.844 -12.281 1 96.06 410 GLN B C 1
ATOM 6644 O O . GLN B 1 410 ? -12.438 -36.031 -11.938 1 96.06 410 GLN B O 1
ATOM 6649 N N . LYS B 1 411 ? -12.703 -34.469 -13.492 1 94.75 411 LYS B N 1
ATOM 6650 C CA . LYS B 1 411 ? -12.656 -35.469 -14.57 1 94.75 411 LYS B CA 1
ATOM 6651 C C . LYS B 1 411 ? -11.297 -36.125 -14.641 1 94.75 411 LYS B C 1
ATOM 6653 O O . LYS B 1 411 ? -11.211 -37.375 -14.773 1 94.75 411 LYS B O 1
ATOM 6658 N N . ALA B 1 412 ? -10.266 -35.344 -14.5 1 94.19 412 ALA B N 1
ATOM 6659 C CA . ALA B 1 412 ? -8.898 -35.875 -14.547 1 94.19 412 ALA B CA 1
ATOM 6660 C C . ALA B 1 412 ? -8.656 -36.844 -13.406 1 94.19 412 ALA B C 1
ATOM 6662 O O . ALA B 1 412 ? -8.039 -37.906 -13.609 1 94.19 412 ALA B O 1
ATOM 6663 N N . ALA B 1 413 ? -9.133 -36.531 -12.227 1 95.19 413 ALA B N 1
ATOM 6664 C CA . ALA B 1 413 ? -8.961 -37.438 -11.078 1 95.19 413 ALA B CA 1
ATOM 6665 C C . ALA B 1 413 ? -9.703 -38.75 -11.281 1 95.19 413 ALA B C 1
ATOM 6667 O O . ALA B 1 413 ? -9.156 -39.812 -11.039 1 95.19 413 ALA B O 1
ATOM 6668 N N . ALA B 1 414 ? -10.891 -38.719 -11.805 1 94.94 414 ALA B N 1
ATOM 6669 C CA . ALA B 1 414 ? -11.695 -39.938 -12.031 1 94.94 414 ALA B CA 1
ATOM 6670 C C . ALA B 1 414 ? -11.047 -40.844 -13.078 1 94.94 414 ALA B C 1
ATOM 6672 O O . ALA B 1 414 ? -10.906 -42.031 -12.867 1 94.94 414 ALA B O 1
ATOM 6673 N N . ASP B 1 415 ? -10.641 -40.188 -14.148 1 92.94 415 ASP B N 1
ATOM 6674 C CA . ASP B 1 415 ? -10.039 -40.969 -15.227 1 92.94 415 ASP B CA 1
ATOM 6675 C C . ASP B 1 415 ? -8.672 -41.5 -14.82 1 92.94 415 ASP B C 1
ATOM 6677 O O . ASP B 1 415 ? -8.297 -42.625 -15.219 1 92.94 415 ASP B O 1
ATOM 6681 N N . SER B 1 416 ? -7.895 -40.781 -14.031 1 94.5 416 SER B N 1
ATOM 6682 C CA . SER B 1 416 ? -6.613 -41.281 -13.523 1 94.5 416 SER B CA 1
ATOM 6683 C C . SER B 1 416 ? -6.805 -42.438 -12.562 1 94.5 416 SER B C 1
ATOM 6685 O O . SER B 1 416 ? -5.988 -43.344 -12.523 1 94.5 416 SER B O 1
ATOM 6687 N N . GLN B 1 417 ? -7.871 -42.406 -11.789 1 94.88 417 GLN B N 1
ATOM 6688 C CA . GLN B 1 417 ? -8.195 -43.5 -10.898 1 94.88 417 GLN B CA 1
ATOM 6689 C C . GLN B 1 417 ? -8.516 -44.781 -11.695 1 94.88 417 GLN B C 1
ATOM 6691 O O . GLN B 1 417 ? -8.039 -45.844 -11.359 1 94.88 417 GLN B O 1
ATOM 6696 N N . GLN B 1 418 ? -9.242 -44.656 -12.75 1 93.81 418 GLN B N 1
ATOM 6697 C CA . GLN B 1 418 ? -9.555 -45.781 -13.617 1 93.81 418 GLN B CA 1
ATOM 6698 C C . GLN B 1 418 ? -8.289 -46.312 -14.289 1 93.81 418 GLN B C 1
ATOM 6700 O O . GLN B 1 418 ? -8.102 -47.531 -14.367 1 93.81 418 GLN B O 1
ATOM 6705 N N . ALA B 1 419 ? -7.473 -45.406 -14.727 1 92.44 419 ALA B N 1
ATOM 6706 C CA . ALA B 1 419 ? -6.215 -45.812 -15.352 1 92.44 419 ALA B CA 1
ATOM 6707 C C . ALA B 1 419 ? -5.336 -46.562 -14.375 1 92.44 419 ALA B C 1
ATOM 6709 O O . ALA B 1 419 ? -4.711 -47.562 -14.75 1 92.44 419 ALA B O 1
ATOM 6710 N N . LEU B 1 420 ? -5.27 -46.156 -13.141 1 93.69 420 LEU B N 1
ATOM 6711 C CA . LEU B 1 420 ? -4.48 -46.844 -12.125 1 93.69 420 LEU B CA 1
ATOM 6712 C C . LEU B 1 420 ? -5.016 -48.25 -11.875 1 93.69 420 LEU B C 1
ATOM 6714 O O . LEU B 1 420 ? -4.242 -49.219 -11.805 1 93.69 420 LEU B O 1
ATOM 6718 N N . GLN B 1 421 ? -6.312 -48.438 -11.805 1 94.19 421 GLN B N 1
ATOM 6719 C CA . GLN B 1 421 ? -6.922 -49.75 -11.594 1 94.19 421 GLN B CA 1
ATOM 6720 C C . GLN B 1 421 ? -6.605 -50.719 -12.742 1 94.19 421 GLN B C 1
ATOM 6722 O O . GLN B 1 421 ? -6.223 -51.844 -12.516 1 94.19 421 GLN B O 1
ATOM 6727 N N . GLN B 1 422 ? -6.688 -50.156 -13.93 1 91.5 422 GLN B N 1
ATOM 6728 C CA . GLN B 1 422 ? -6.434 -51 -15.102 1 91.5 422 GLN B CA 1
ATOM 6729 C C . GLN B 1 422 ? -4.965 -51.406 -15.188 1 91.5 422 GLN B C 1
ATOM 6731 O O . GLN B 1 422 ? -4.648 -52.562 -15.406 1 91.5 422 GLN B O 1
ATOM 6736 N N . ALA B 1 423 ? -4.086 -50.406 -14.992 1 91.75 423 ALA B N 1
ATOM 6737 C CA . ALA B 1 423 ? -2.652 -50.688 -15.055 1 91.75 423 ALA B CA 1
ATOM 6738 C C . ALA B 1 423 ? -2.23 -51.688 -13.969 1 91.75 423 ALA B C 1
ATOM 6740 O O . ALA B 1 423 ? -1.41 -52.562 -14.211 1 91.75 423 ALA B O 1
ATOM 6741 N N . THR B 1 424 ? -2.768 -51.594 -12.797 1 92.19 424 THR B N 1
ATOM 6742 C CA . THR B 1 424 ? -2.445 -52.469 -11.68 1 92.19 424 THR B CA 1
ATOM 6743 C C . THR B 1 424 ? -2.898 -53.906 -11.969 1 92.19 424 THR B C 1
ATOM 6745 O O . THR B 1 424 ? -2.168 -54.875 -11.703 1 92.19 424 THR B O 1
ATOM 6748 N N . ARG B 1 425 ? -4.016 -54.094 -12.602 1 91.5 425 ARG B N 1
ATOM 6749 C CA . ARG B 1 425 ? -4.527 -55.406 -12.945 1 91.5 425 ARG B CA 1
ATOM 6750 C C . ARG B 1 425 ? -3.637 -56.094 -13.984 1 91.5 425 ARG B C 1
ATOM 6752 O O . ARG B 1 425 ? -3.316 -57.281 -13.859 1 91.5 425 ARG B O 1
ATOM 6759 N N . LEU B 1 426 ? -3.27 -55.344 -14.961 1 90.12 426 LEU B N 1
ATOM 6760 C CA . LEU B 1 426 ? -2.424 -55.906 -16.016 1 90.12 426 LEU B CA 1
ATOM 6761 C C . LEU B 1 426 ? -1.062 -56.312 -15.461 1 90.12 426 LEU B C 1
ATOM 6763 O O . LEU B 1 426 ? -0.532 -57.375 -15.82 1 90.12 426 LEU B O 1
ATOM 6767 N N . TYR B 1 427 ? -0.577 -55.469 -14.625 1 90.5 427 TYR B N 1
ATOM 6768 C CA . TYR B 1 427 ? 0.718 -55.781 -14.023 1 90.5 427 TYR B CA 1
ATOM 6769 C C . TYR B 1 427 ? 0.63 -57 -13.133 1 90.5 427 TYR B C 1
ATOM 6771 O O . TYR B 1 427 ? 1.495 -57.875 -13.188 1 90.5 427 TYR B O 1
ATOM 6779 N N . ALA B 1 428 ? -0.41 -57.125 -12.398 1 89.19 428 ALA B N 1
ATOM 6780 C CA . ALA B 1 428 ? -0.614 -58.25 -11.484 1 89.19 428 ALA B CA 1
ATOM 6781 C C . ALA B 1 428 ? -0.727 -59.562 -12.25 1 89.19 428 ALA B C 1
ATOM 6783 O O . ALA B 1 428 ? -0.368 -60.625 -11.734 1 89.19 428 ALA B O 1
ATOM 6784 N N . ARG B 1 429 ? -1.095 -59.5 -13.531 1 88.88 429 ARG B N 1
ATOM 6785 C CA . ARG B 1 429 ? -1.275 -60.656 -14.359 1 88.88 429 ARG B CA 1
ATOM 6786 C C . ARG B 1 429 ? -0.048 -60.906 -15.234 1 88.88 429 ARG B C 1
ATOM 6788 O O . ARG B 1 429 ? -0.058 -61.812 -16.094 1 88.88 429 ARG B O 1
ATOM 6795 N N . GLY B 1 430 ? 0.958 -60.062 -15.07 1 87.69 430 GLY B N 1
ATOM 6796 C CA . GLY B 1 430 ? 2.189 -60.219 -15.828 1 87.69 430 GLY B CA 1
ATOM 6797 C C . GLY B 1 430 ? 2.061 -59.781 -17.266 1 87.69 430 GLY B C 1
ATOM 6798 O O . GLY B 1 430 ? 2.869 -60.156 -18.125 1 87.69 430 GLY B O 1
ATOM 6799 N N . LEU B 1 431 ? 1.14 -58.875 -17.578 1 86.62 431 LEU B N 1
ATOM 6800 C CA . LEU B 1 431 ? 0.832 -58.5 -18.953 1 86.62 431 LEU B CA 1
ATOM 6801 C C . LEU B 1 431 ? 1.363 -57.094 -19.281 1 86.62 431 LEU B C 1
ATOM 6803 O O . LEU B 1 431 ? 1.19 -56.594 -20.391 1 86.62 431 LEU B O 1
ATOM 6807 N N . SER B 1 432 ? 1.881 -56.406 -18.297 1 85.56 432 SER B N 1
ATOM 6808 C CA . SER B 1 432 ? 2.455 -55.094 -18.5 1 85.56 432 SER B CA 1
ATOM 6809 C C . SER B 1 432 ? 3.615 -54.844 -17.547 1 85.56 432 SER B C 1
ATOM 6811 O O . SER B 1 432 ? 3.746 -55.531 -16.516 1 85.56 432 SER B O 1
ATOM 6813 N N . ALA B 1 433 ? 4.469 -53.844 -17.953 1 86 433 ALA B N 1
ATOM 6814 C CA . ALA B 1 433 ? 5.543 -53.438 -17.062 1 86 433 ALA B CA 1
ATOM 6815 C C . ALA B 1 433 ? 5.004 -52.562 -15.93 1 86 433 ALA B C 1
ATOM 6817 O O . ALA B 1 433 ? 3.828 -52.188 -15.93 1 86 433 ALA B O 1
ATOM 6818 N N . TYR B 1 434 ? 5.852 -52.25 -14.93 1 88.56 434 TYR B N 1
ATOM 6819 C CA . TYR B 1 434 ? 5.477 -51.5 -13.742 1 88.56 434 TYR B CA 1
ATOM 6820 C C . TYR B 1 434 ? 5.316 -50.031 -14.062 1 88.56 434 TYR B C 1
ATOM 6822 O O . TYR B 1 434 ? 4.559 -49.312 -13.398 1 88.56 434 TYR B O 1
ATOM 6830 N N . LEU B 1 435 ? 5.98 -49.531 -15.008 1 86.12 435 LEU B N 1
ATOM 6831 C CA . LEU B 1 435 ? 6.062 -48.094 -15.297 1 86.12 435 LEU B CA 1
ATOM 6832 C C . LEU B 1 435 ? 4.676 -47.5 -15.508 1 86.12 435 LEU B C 1
ATOM 6834 O O . LEU B 1 435 ? 4.367 -46.438 -14.992 1 86.12 435 LEU B O 1
ATOM 6838 N N . PRO B 1 436 ? 3.729 -48.219 -16.203 1 86.69 436 PRO B N 1
ATOM 6839 C CA . PRO B 1 436 ? 2.381 -47.656 -16.344 1 86.69 436 PRO B CA 1
ATOM 6840 C C . PRO B 1 436 ? 1.668 -47.469 -15 1 86.69 436 PRO B C 1
ATOM 6842 O O . PRO B 1 436 ? 0.903 -46.531 -14.82 1 86.69 436 PRO B O 1
ATOM 6845 N N . VAL B 1 437 ? 1.883 -48.375 -14.094 1 89.5 437 VAL B N 1
ATOM 6846 C CA . VAL B 1 437 ? 1.307 -48.25 -12.758 1 89.5 437 VAL B CA 1
ATOM 6847 C C . VAL B 1 437 ? 1.832 -47 -12.078 1 89.5 437 VAL B C 1
ATOM 6849 O O . VAL B 1 437 ? 1.053 -46.188 -11.562 1 89.5 437 VAL B O 1
ATOM 6852 N N . LEU B 1 438 ? 3.129 -46.781 -12.156 1 89.44 438 LEU B N 1
ATOM 6853 C CA . LEU B 1 438 ? 3.773 -45.625 -11.539 1 89.44 438 LEU B CA 1
ATOM 6854 C C . LEU B 1 438 ? 3.248 -44.312 -12.125 1 89.44 438 LEU B C 1
ATOM 6856 O O . LEU B 1 438 ? 2.926 -43.375 -11.391 1 89.44 438 LEU B O 1
ATOM 6860 N N . LEU B 1 439 ? 3.135 -44.188 -13.359 1 88.06 439 LEU B N 1
ATOM 6861 C CA . LEU B 1 439 ? 2.691 -42.969 -14.039 1 88.06 439 LEU B CA 1
ATOM 6862 C C . LEU B 1 439 ? 1.238 -42.656 -13.703 1 88.06 439 LEU B C 1
ATOM 6864 O O . LEU B 1 439 ? 0.88 -41.5 -13.5 1 88.06 439 LEU B O 1
ATOM 6868 N N . ALA B 1 440 ? 0.409 -43.719 -13.711 1 89.88 440 ALA B N 1
ATOM 6869 C CA . ALA B 1 440 ? -0.996 -43.531 -13.359 1 89.88 440 ALA B CA 1
ATOM 6870 C C . ALA B 1 440 ? -1.137 -43.062 -11.914 1 89.88 440 ALA B C 1
ATOM 6872 O O . ALA B 1 440 ? -1.979 -42.188 -11.609 1 89.88 440 ALA B O 1
ATOM 6873 N N . GLN B 1 441 ? -0.339 -43.625 -11.07 1 92.31 441 GLN B N 1
ATOM 6874 C CA . GLN B 1 441 ? -0.338 -43.219 -9.672 1 92.31 441 GLN B CA 1
ATOM 6875 C C . GLN B 1 441 ? 0.054 -41.75 -9.523 1 92.31 441 GLN B C 1
ATOM 6877 O O . GLN B 1 441 ? -0.58 -41 -8.773 1 92.31 441 GLN B O 1
ATOM 6882 N N . ARG B 1 442 ? 1.07 -41.344 -10.18 1 91.38 442 ARG B N 1
ATOM 6883 C CA . ARG B 1 442 ? 1.531 -39.938 -10.141 1 91.38 442 ARG B CA 1
ATOM 6884 C C . ARG B 1 442 ? 0.466 -39 -10.672 1 91.38 442 ARG B C 1
ATOM 6886 O O . ARG B 1 442 ? 0.22 -37.938 -10.094 1 91.38 442 ARG B O 1
ATOM 6893 N N . SER B 1 443 ? -0.166 -39.375 -11.719 1 92.19 443 SER B N 1
ATOM 6894 C CA . SER B 1 443 ? -1.216 -38.562 -12.32 1 92.19 443 SER B CA 1
ATOM 6895 C C . SER B 1 443 ? -2.402 -38.406 -11.375 1 92.19 443 SER B C 1
ATOM 6897 O O . SER B 1 443 ? -2.945 -37.312 -11.234 1 92.19 443 SER B O 1
ATOM 6899 N N . LEU B 1 444 ? -2.795 -39.5 -10.75 1 93.5 444 LEU B N 1
ATOM 6900 C CA . LEU B 1 444 ? -3.912 -39.438 -9.812 1 93.5 444 LEU B CA 1
ATOM 6901 C C . LEU B 1 444 ? -3.59 -38.531 -8.625 1 93.5 444 LEU B C 1
ATOM 6903 O O . LEU B 1 444 ? -4.395 -37.688 -8.258 1 93.5 444 LEU B O 1
ATOM 6907 N N . ASN B 1 445 ? -2.439 -38.719 -8.07 1 94.56 445 ASN B N 1
ATOM 6908 C CA . ASN B 1 445 ? -2.047 -37.906 -6.93 1 94.56 445 ASN B CA 1
ATOM 6909 C C . ASN B 1 445 ? -1.982 -36.438 -7.293 1 94.56 445 ASN B C 1
ATOM 6911 O O . ASN B 1 445 ? -2.434 -35.594 -6.527 1 94.56 445 ASN B O 1
ATOM 6915 N N . GLN B 1 446 ? -1.411 -36.094 -8.414 1 93.62 446 GLN B N 1
ATOM 6916 C CA . GLN B 1 446 ? -1.323 -34.719 -8.875 1 93.62 446 GLN B CA 1
ATOM 6917 C C . GLN B 1 446 ? -2.711 -34.125 -9.07 1 93.62 446 GLN B C 1
ATOM 6919 O O . GLN B 1 446 ? -2.949 -32.969 -8.695 1 93.62 446 GLN B O 1
ATOM 6924 N N . ALA B 1 447 ? -3.6 -34.875 -9.641 1 94.62 447 ALA B N 1
ATOM 6925 C CA . ALA B 1 447 ? -4.961 -34.375 -9.875 1 94.62 447 ALA B CA 1
ATOM 6926 C C . ALA B 1 447 ? -5.684 -34.125 -8.555 1 94.62 447 ALA B C 1
ATOM 6928 O O . ALA B 1 447 ? -6.344 -33.094 -8.391 1 94.62 447 ALA B O 1
ATOM 6929 N N . ARG B 1 448 ? -5.527 -35.062 -7.637 1 95 448 ARG B N 1
ATOM 6930 C CA . ARG B 1 448 ? -6.176 -34.906 -6.336 1 95 448 ARG B CA 1
ATOM 6931 C C . ARG B 1 448 ? -5.621 -33.719 -5.578 1 95 448 ARG B C 1
ATOM 6933 O O . ARG B 1 448 ? -6.383 -32.938 -4.984 1 95 448 ARG B O 1
ATOM 6940 N N . GLU B 1 449 ? -4.324 -33.531 -5.609 1 95.06 449 GLU B N 1
ATOM 6941 C CA . GLU B 1 449 ? -3.684 -32.406 -4.961 1 95.06 449 GLU B CA 1
ATOM 6942 C C . GLU B 1 449 ? -4.121 -31.078 -5.594 1 95.06 449 GLU B C 1
ATOM 6944 O O . GLU B 1 449 ? -4.461 -30.125 -4.887 1 95.06 449 GLU B O 1
ATOM 6949 N N . SER B 1 450 ? -4.133 -31.047 -6.883 1 96.62 450 SER B N 1
ATOM 6950 C CA . SER B 1 450 ? -4.539 -29.844 -7.602 1 96.62 450 SER B CA 1
ATOM 6951 C C . SER B 1 450 ? -6 -29.5 -7.324 1 96.62 450 SER B C 1
ATOM 6953 O O . SER B 1 450 ? -6.355 -28.312 -7.219 1 96.62 450 SER B O 1
ATOM 6955 N N . LEU B 1 451 ? -6.836 -30.516 -7.227 1 95.88 451 LEU B N 1
ATOM 6956 C CA . LEU B 1 451 ? -8.242 -30.312 -6.926 1 95.88 451 LEU B CA 1
ATOM 6957 C C . LEU B 1 451 ? -8.414 -29.703 -5.535 1 95.88 451 LEU B C 1
ATOM 6959 O O . LEU B 1 451 ? -9.156 -28.734 -5.363 1 95.88 451 LEU B O 1
ATOM 6963 N N . ALA B 1 452 ? -7.703 -30.219 -4.582 1 95.94 452 ALA B N 1
ATOM 6964 C CA . ALA B 1 452 ? -7.766 -29.688 -3.219 1 95.94 452 ALA B CA 1
ATOM 6965 C C . ALA B 1 452 ? -7.301 -28.234 -3.166 1 95.94 452 ALA B C 1
ATOM 6967 O O . ALA B 1 452 ? -7.93 -27.406 -2.512 1 95.94 452 ALA B O 1
ATOM 6968 N N . LEU B 1 453 ? -6.258 -27.906 -3.863 1 96.44 453 LEU B N 1
ATOM 6969 C CA . LEU B 1 453 ? -5.723 -26.562 -3.893 1 96.44 453 LEU B CA 1
ATOM 6970 C C . LEU B 1 453 ? -6.676 -25.609 -4.613 1 96.44 453 LEU B C 1
ATOM 6972 O O . LEU B 1 453 ? -6.82 -24.453 -4.223 1 96.44 453 LEU B O 1
ATOM 6976 N N . SER B 1 454 ? -7.27 -26.078 -5.664 1 96.94 454 SER B N 1
ATOM 6977 C CA . SER B 1 454 ? -8.242 -25.281 -6.398 1 96.94 454 SER B CA 1
ATOM 6978 C C . SER B 1 454 ? -9.461 -24.969 -5.539 1 96.94 454 SER B C 1
ATOM 6980 O O . SER B 1 454 ? -9.984 -23.859 -5.57 1 96.94 454 SER B O 1
ATOM 6982 N N . GLN B 1 455 ? -9.914 -25.953 -4.82 1 95.38 455 GLN B N 1
ATOM 6983 C CA . GLN B 1 455 ? -11.047 -25.75 -3.924 1 95.38 455 GLN B CA 1
ATOM 6984 C C . GLN B 1 455 ? -10.727 -24.688 -2.863 1 95.38 455 GLN B C 1
ATOM 6986 O O . GLN B 1 455 ? -11.555 -23.828 -2.568 1 95.38 455 GLN B O 1
ATOM 6991 N N . LEU B 1 456 ? -9.547 -24.75 -2.303 1 96.31 456 LEU B N 1
ATOM 6992 C CA . LEU B 1 456 ? -9.125 -23.719 -1.353 1 96.31 456 LEU B CA 1
ATOM 6993 C C . LEU B 1 456 ? -9.094 -22.344 -2.008 1 96.31 456 LEU B C 1
ATOM 6995 O O . LEU B 1 456 ? -9.578 -21.375 -1.431 1 96.31 456 LEU B O 1
ATOM 6999 N N . ALA B 1 457 ? -8.531 -22.281 -3.189 1 96.75 457 ALA B N 1
ATOM 7000 C CA . ALA B 1 457 ? -8.422 -21.016 -3.906 1 96.75 457 ALA B CA 1
ATOM 7001 C C . ALA B 1 457 ? -9.805 -20.422 -4.176 1 96.75 457 ALA B C 1
ATOM 7003 O O . ALA B 1 457 ? -9.992 -19.203 -4.078 1 96.75 457 ALA B O 1
ATOM 7004 N N . GLN B 1 458 ? -10.75 -21.266 -4.543 1 95 458 GLN B N 1
ATOM 7005 C CA . GLN B 1 458 ? -12.109 -20.781 -4.77 1 95 458 GLN B CA 1
ATOM 7006 C C . GLN B 1 458 ? -12.719 -20.234 -3.486 1 95 458 GLN B C 1
ATOM 7008 O O . GLN B 1 458 ? -13.352 -19.172 -3.504 1 95 458 GLN B O 1
ATOM 7013 N N . LEU B 1 459 ? -12.539 -20.953 -2.43 1 95 459 LEU B N 1
ATOM 7014 C CA . LEU B 1 459 ? -13.047 -20.5 -1.135 1 95 459 LEU B CA 1
ATOM 7015 C C . LEU B 1 459 ? -12.43 -19.156 -0.743 1 95 459 LEU B C 1
ATOM 7017 O O . LEU B 1 459 ? -13.141 -18.266 -0.296 1 95 459 LEU B O 1
ATOM 7021 N N . GLN B 1 460 ? -11.172 -19.047 -0.931 1 96.56 460 GLN B N 1
ATOM 7022 C CA . GLN B 1 460 ? -10.477 -17.812 -0.601 1 96.56 460 GLN B CA 1
ATOM 7023 C C . GLN B 1 460 ? -10.938 -16.672 -1.5 1 96.56 460 GLN B C 1
ATOM 7025 O O . GLN B 1 460 ? -11.016 -15.516 -1.061 1 96.56 460 GLN B O 1
ATOM 7030 N N . ALA B 1 461 ? -11.211 -16.953 -2.73 1 94.88 461 ALA B N 1
ATOM 7031 C CA . ALA B 1 461 ? -11.766 -15.953 -3.635 1 94.88 461 ALA B CA 1
ATOM 7032 C C . ALA B 1 461 ? -13.148 -15.5 -3.172 1 94.88 461 ALA B C 1
ATOM 7034 O O . ALA B 1 461 ? -13.469 -14.312 -3.227 1 94.88 461 ALA B O 1
ATOM 7035 N N . GLY B 1 462 ? -13.922 -16.453 -2.768 1 93.19 462 GLY B N 1
ATOM 7036 C CA . GLY B 1 462 ? -15.219 -16.109 -2.213 1 93.19 462 GLY B CA 1
ATOM 7037 C C . GLY B 1 462 ? -15.125 -15.234 -0.975 1 93.19 462 GLY B C 1
ATOM 7038 O O . GLY B 1 462 ? -15.852 -14.242 -0.85 1 93.19 462 GLY B O 1
ATOM 7039 N N . ILE B 1 463 ? -14.266 -15.586 -0.048 1 95.06 463 ILE B N 1
ATOM 7040 C CA . ILE B 1 463 ? -14.031 -14.805 1.162 1 95.06 463 ILE B CA 1
ATOM 7041 C C . ILE B 1 463 ? -13.539 -13.414 0.788 1 95.06 463 ILE B C 1
ATOM 7043 O O . ILE B 1 463 ? -13.984 -12.414 1.362 1 95.06 463 ILE B O 1
ATOM 7047 N N . ALA B 1 464 ? -12.633 -13.344 -0.214 1 95.25 464 ALA B N 1
ATOM 7048 C CA . ALA B 1 464 ? -12.133 -12.062 -0.707 1 95.25 464 ALA B CA 1
ATOM 7049 C C . ALA B 1 464 ? -13.266 -11.219 -1.28 1 95.25 464 ALA B C 1
ATOM 7051 O O . ALA B 1 464 ? -13.25 -9.984 -1.165 1 95.25 464 ALA B O 1
ATOM 7052 N N . LEU B 1 465 ? -14.188 -11.852 -1.924 1 92.5 465 LEU B N 1
ATOM 7053 C CA . LEU B 1 465 ? -15.328 -11.133 -2.475 1 92.5 465 LEU B CA 1
ATOM 7054 C C . LEU B 1 465 ? -16.172 -10.516 -1.363 1 92.5 465 LEU B C 1
ATOM 7056 O O . LEU B 1 465 ? -16.562 -9.352 -1.448 1 92.5 465 LEU B O 1
ATOM 7060 N N . TYR B 1 466 ? -16.453 -11.281 -0.333 1 91.62 466 TYR B N 1
ATOM 7061 C CA . TYR B 1 466 ? -17.188 -10.742 0.808 1 91.62 466 TYR B CA 1
ATOM 7062 C C . TYR B 1 466 ? -16.469 -9.539 1.4 1 91.62 466 TYR B C 1
ATOM 7064 O O . TYR B 1 466 ? -17.078 -8.516 1.69 1 91.62 466 TYR B O 1
ATOM 7072 N N . LYS B 1 467 ? -15.164 -9.672 1.553 1 93.31 467 LYS B N 1
ATOM 7073 C CA . LYS B 1 467 ? -14.359 -8.57 2.072 1 93.31 467 LYS B CA 1
ATOM 7074 C C . LYS B 1 467 ? -14.438 -7.352 1.156 1 93.31 467 LYS B C 1
ATOM 7076 O O . LYS B 1 467 ? -14.617 -6.223 1.627 1 93.31 467 LYS B O 1
ATOM 7081 N N . ALA B 1 468 ? -14.305 -7.609 -0.124 1 93.44 468 ALA B N 1
ATOM 7082 C CA . ALA B 1 468 ? -14.312 -6.539 -1.116 1 93.44 468 ALA B CA 1
ATOM 7083 C C . ALA B 1 468 ? -15.656 -5.809 -1.12 1 93.44 468 ALA B C 1
ATOM 7085 O O . ALA B 1 468 ? -15.719 -4.613 -1.425 1 93.44 468 ALA B O 1
ATOM 7086 N N . LEU B 1 469 ? -16.703 -6.461 -0.722 1 90.31 469 LEU B N 1
ATOM 7087 C CA . LEU B 1 469 ? -18.031 -5.871 -0.7 1 90.31 469 LEU B CA 1
ATOM 7088 C C . LEU B 1 469 ? -18.297 -5.184 0.633 1 90.31 469 LEU B C 1
ATOM 7090 O O . LEU B 1 469 ? -19.359 -4.57 0.82 1 90.31 469 LEU B O 1
ATOM 7094 N N . GLY B 1 470 ? -17.359 -5.297 1.535 1 88.44 470 GLY B N 1
ATOM 7095 C CA . GLY B 1 470 ? -17.5 -4.672 2.84 1 88.44 470 GLY B CA 1
ATOM 7096 C C . GLY B 1 470 ? -18.391 -5.465 3.783 1 88.44 470 GLY B C 1
ATOM 7097 O O . GLY B 1 470 ? -18.922 -4.918 4.75 1 88.44 470 GLY B O 1
ATOM 7098 N N . ALA B 1 471 ? -18.531 -6.676 3.506 1 84.38 471 ALA B N 1
ATOM 7099 C CA . ALA B 1 471 ? -19.391 -7.527 4.316 1 84.38 471 ALA B CA 1
ATOM 7100 C C . ALA B 1 471 ? -18.75 -7.84 5.664 1 84.38 471 ALA B C 1
ATOM 7102 O O . ALA B 1 471 ? -17.531 -8.055 5.746 1 84.38 471 ALA B O 1
ATOM 7103 N N . GLY B 1 472 ? -19.625 -7.82 6.77 1 75.94 472 GLY B N 1
ATOM 7104 C CA . GLY B 1 472 ? -19.141 -8.148 8.102 1 75.94 472 GLY B CA 1
ATOM 7105 C C . GLY B 1 472 ? -18.906 -6.922 8.969 1 75.94 472 GLY B C 1
ATOM 7106 O O . GLY B 1 472 ? -18.469 -7.043 10.117 1 75.94 472 GLY B O 1
ATOM 7107 N N . GLY B 1 473 ? -19.031 -5.816 8.289 1 73.69 473 GLY B N 1
ATOM 7108 C CA . GLY B 1 473 ? -18.766 -4.586 9.023 1 73.69 473 GLY B CA 1
ATOM 7109 C C . GLY B 1 473 ? -20.031 -3.908 9.516 1 73.69 473 GLY B C 1
ATOM 7110 O O . GLY B 1 473 ? -21.125 -4.242 9.086 1 73.69 473 GLY B O 1
#

Nearest PDB structures (foldseek):
  5iuy-assembly1_A  TM=9.507E-01  e=3.625E-32  Pseudomonas aeruginosa PAO1
  5azs-assembly1_C  TM=9.200E-01  e=1.630E-26  Pseudomonas aeruginosa PAO1
  5azs-assembly1_B  TM=9.229E-01  e=2.768E-26  Pseudomonas aeruginosa PAO1
  5azs-assembly1_A  TM=9.271E-01  e=5.861E-26  Pseudomonas aeruginosa PAO1
  4mt4-assembly1_C  TM=8.689E-01  e=8.965E-24  Campylobacter jejuni

Solvent-accessible surface area (backbone atoms only — not comparable to full-atom values): 46768 Å² total; per-residue (Å²): 136,82,76,74,76,80,73,74,55,71,65,57,57,51,48,50,53,50,49,55,52,53,59,52,70,68,45,63,53,45,54,65,80,79,72,84,82,86,77,93,66,64,82,65,70,87,55,62,58,92,72,51,40,74,46,69,71,79,51,34,51,56,51,75,58,66,48,72,44,70,66,61,51,52,47,50,55,38,21,79,72,43,20,44,71,60,52,29,45,52,25,50,49,51,20,47,54,22,49,37,43,36,54,49,16,60,72,41,51,35,30,28,41,37,39,35,43,38,42,36,33,44,19,52,50,38,80,79,61,76,43,48,80,44,46,41,34,37,41,33,39,39,33,41,31,50,62,63,56,41,18,28,56,60,21,49,38,49,18,41,53,25,43,49,52,17,48,54,23,43,46,32,32,49,42,14,53,47,52,38,51,51,52,44,41,50,47,49,29,30,42,30,49,50,50,37,51,52,48,52,50,50,38,53,52,32,51,51,50,25,52,49,29,47,50,30,31,76,69,69,66,44,44,73,49,51,27,36,44,32,48,20,52,31,31,48,51,58,30,48,52,35,56,32,52,32,49,34,50,44,33,38,24,50,51,13,38,54,35,44,41,43,32,67,39,60,45,72,71,67,65,54,83,61,81,65,80,51,74,63,90,69,52,65,45,75,49,57,70,51,37,58,77,46,19,30,57,54,46,15,37,52,24,44,31,43,16,33,35,21,42,26,6,30,31,48,26,62,66,48,66,47,40,36,37,47,32,37,40,31,19,49,21,69,45,76,85,40,37,82,38,81,90,15,62,47,72,48,75,52,79,46,76,50,66,83,86,76,67,91,54,51,50,60,50,44,28,52,50,30,48,53,48,27,50,52,42,45,51,50,39,54,52,50,54,56,50,44,54,47,43,37,42,52,19,38,44,46,29,52,52,31,55,54,49,43,58,55,30,53,52,47,28,53,52,24,49,52,47,27,55,51,33,46,52,34,33,76,68,60,74,45,65,67,61,58,30,53,53,23,49,53,49,23,53,52,26,50,52,50,38,53,51,36,51,46,50,25,47,44,18,48,44,44,30,41,40,46,50,24,31,42,76,136,81,76,78,76,81,75,74,57,69,65,59,58,51,46,50,52,49,48,55,53,53,60,50,70,67,43,63,52,44,51,65,78,79,70,86,84,86,76,92,66,61,80,65,69,86,56,63,56,91,77,52,41,74,47,70,72,79,50,33,50,56,50,74,58,66,46,71,44,71,67,60,50,52,47,49,53,39,20,79,73,44,21,61,69,61,50,52,45,52,52,50,48,52,51,47,54,53,50,39,50,59,53,49,50,59,71,46,64,48,74,47,77,52,75,49,78,45,76,45,70,47,57,63,80,49,73,82,57,73,45,48,76,45,47,40,33,37,41,32,41,36,33,40,32,48,62,63,57,41,20,29,54,59,21,48,37,50,18,39,51,26,44,48,51,16,49,53,24,43,45,32,31,48,44,14,51,49,53,36,49,50,52,43,40,52,44,49,28,30,43,33,47,50,50,38,52,51,50,51,51,50,39,52,51,31,49,51,50,24,50,50,30,47,52,31,32,76,71,69,64,42,45,70,67,48,28,54,50,32,46,52,52,29,57,58,50,63,63,48,51,64,57,34,52,51,48,34,49,52,32,39,27,51,50,12,39,53,36,46,50,48,46,68,41,62,43,72,71,68,66,54,84,60,81,64,79,54,74,64,91,72,54,65,44,76,50,56,72,52,39,59,77,46,19,31,56,53,45,15,39,52,24,46,32,43,16,32,35,21,42,26,7,28,31,46,26,65,66,49,66,47,40,37,37,48,35,37,39,31,19,34,13,54,48,75,89,42,37,81,38,80,53,4,47,24,42,34,46,33,45,37,36,41,28,75,76,37,46,61,54,26,50,63,22,44,28,50,23,31,48,22,47,27,51,25,41,45,37,51,40,54,45,51,50,36,50,44,53,32,41,36,43,44,18,40,31,43,28,53,23,29,54,56,21,43,58,26,25,52,52,14,27,54,35,16,49,52,24,27,54,50,31,45,53,34,34,75,70,58,74,45,67,64,62,59,32,54,54,23,48,52,50,23,52,52,25,50,52,50,38,52,52,34,52,47,49,24,46,44,17,49,42,43,32,40,38,46,51,24,30,42,76

Secondary structure (DSSP, 8-state):
---------HHHHHHHHHHHHHHTTT-PPPSPPP-PPP----SS-SS--TT-----GGGGGGGGGGG--HHHHHHHHHHHHH-HHHHHHHHHHHHHHHHHHHHHGGGS-EEEEEEEEEEEE--TTSSSS-S-EEEEEEEEEEEEEEE-TT-HHHHHHHHHHHHHHHHHHHHHHHHHHHHHHHHHHHHHHHHHHHHHHHHHHHHHHHHHHHHHHHHHHHTTSS-HHHHHHHHHHHHHHTTSHHHHHHHHHHHHHHHHHHTTS-TTTTHHHHHS--PPP---S------HHHHHHH-HHHHHHHHHHHHHHHHHHHHHHTTS-EEEEEEEEEEEESSGGGGGSGGGEEEEE--EEE--S--TTHHHHHHHHHHHHHHHHHHHHHHHHHHHHHHHHHHHHHHHHHHHHHHHHHHHHHHHHHHHHHHHHHHHTTSS-SHHHHHHHHHHHHHHHHHHHHHHHHHHHHHHHHHHTTTT-/---------HHHHHHHHHHHHHHHHT-PPPSPPP--------SS-SS--TT-----GGGGGGGGGGG--HHHHHHHHHHHHH-HHHHHHHHHHHHHHHHHHHHHGGGS-EEEEEEEEEEEE--TTSSSS-S-EEEEEEEEEEEEEEE-TT-HHHHHHHHHHHHHHHHHHHHHHHHHHHHHHHHHHHHHHHHHHHHHHHHHHHHHHHHHHHHHHHHHHHTTSS-HHHHHHHHHHHHHHTTSHHHHHHHHHHHHHHHHHHTTS-TTTTHHHHHS--PPP---S------HHHHHHH-HHHHHHHHHHHHHHHHHHHHHHTTS-EEEEEEEEEEEESSGGGTTSGGGEEEEEEEEEEEEEE-TTHHHHHHHHHHHHHHHHHHHHHHHHHHHHHHHHHHHHHHHHHHHHHHHHHHHHHHHHHHHHHHHHHHHTTSS-SHHHHHHHHHHHHHHHHHHHHHHHHHHHHHHHHHHTTTT-